Protein AF-A0AAW9CY02-F1 (afdb_monomer)

Sequence (751 aa):
MSQGTQNVLTVHLGARITKVRDYLNSLGEIRVFTANSQNFGHQSSSVNILRNLIRMGAPGPYTFALSASNSADYADLEEKIRLLIPQFRQVGVTFELGAGGRTADVTVVRLDKALAPAQFAISGGFDDLENKTPPYHLLNVTNYVQLQPYAWNRGTNMVRIMPPGGTASEYNLDELNPTTLLARRAFYLADPELTQSDREAIAQTPYANKARVIERLLERREAGEITLFPVYGVTTKGSAYTSLYNAVTGALIAQNTHPTVKKTVMVQITTLTASEWQEFLFLMRDPAGQMVNKIRTTPDFRGWNEENKVGDRVQDLGSPNSVPTVEQLDEDLSYLKDNQLLVVYIGKIPAPLFDALYASATLPPVLEGQNTAELMLNLGKPYFKITSNNSHEADARFSYATLPLSSTGAGTDATNSLDESFNGIYFTRPDNWYRDRPTYPPTQLPAMINAYVQPAGNARATYFAAQRTYFHDELNDKLLRGLDLFVNLIGPAALEEHRLALAHAELDDANAPVHEAGAAARAPARIAHRKPPTRVAGGDANGASELLEAFYEDLTSHTVDGVLDFLLAVTDGILNEFFRQVVIDVVFTITDTVTEINADKTEVTLTGKSKAFGAGNLTLAFSFTDNGGTIAGKMSGAFTDTVWAFPGAQWLSVANPSLALAIDSNAAVPVTGTVGATFTAGIAAKASLTLPSEPGRLLLQAEFLAPRPSITNIFQMLGASTSRRCCHRKSSSSATSRCRTLRCATATRTA

Foldseek 3Di:
DPPDDDDPCVVCVVVLLVLLLVVLQPWAAEEQEDEQDPDCFFVLLSLLLVLVCQLVPRAHDYEYEYEYDDPVSVVVVLVSNCQQPLQDDDAQDWDWDDHNNGIHIYHYHYLPAADDATAYYETAADQCQVPVDDVVRSPNHQKYFYQYAALDDRDFGWIWGDFAPDDTDIDGPCVVFVVLVLNHAHFADDQFDCDPSNLVSCCPDPCNQVLQQLVLVLVCLVVLLEAEAEEDDLPVAAQNLQLVVLSVVLLLLLLVPPVSHFAYEYEYAAQDDQLSVVSNVCLQAPQPDPDDPPAHADPVSVVVSVVSVSNVAEAEAAGNVGADGNVSVVVVSVVHGGSHYYYHYSYHHRPSSVSSSCLSHQFAYEYEDLVVLLSLLQSLAQHAYADDPVCLQVCLPRSLPDPPNVDPGRDPLSNLSSLLNCLSRHPDGRNRADPPDPSHNSNSSVLSRCCRNPVVPRPSSVSSVVSNVQNNDPSSRSSSSSSSCVPLQVNRDDSVSNVVSVVVVVVVVVPDDDDDDDDDDDDDDDDDDDDDDDPDDPDDPQQADPLLVQLLVLQVVQQDPQKHFPLNSCVDDPVNVVLCVQFDNSTFIFGNWDWDADPSNFKIKIWGWTCRRVDAIKTKIKIWGDDPNDIKIKMKIWHPPQWDADVVCNLKIKGTWIKIWTADPPDPQRIWIKTWIWIGRVWIKIWIWIPPDDVPDTDIDIHTDPPRDDPVRVVVVVVVVPPVPPDDDDDDDDDDDDDDDDDDDDDDDDD

Solvent-accessible surface area (backbone atoms only — not comparable to full-atom values): 41592 Å² total; per-residue (Å²): 138,77,89,66,82,75,56,67,80,64,76,51,36,69,63,48,50,45,54,39,51,53,52,51,60,68,40,85,41,44,33,38,34,29,57,59,59,99,61,60,54,31,47,51,34,21,49,49,50,53,39,46,42,34,41,74,61,44,71,44,46,31,38,42,37,37,35,52,95,46,74,67,46,41,52,53,41,50,53,54,46,33,34,64,38,47,68,56,85,55,75,74,46,72,41,76,48,77,23,83,94,32,72,37,54,37,30,36,39,72,55,86,53,64,49,74,85,44,42,38,33,37,26,11,28,60,49,46,76,78,43,88,69,79,69,51,74,31,59,25,40,29,27,38,39,34,39,49,37,59,64,50,83,52,37,64,40,31,39,36,41,42,49,61,100,54,76,62,48,78,41,49,48,48,76,75,40,60,88,71,39,51,56,78,27,39,64,52,52,77,84,63,68,75,46,70,68,54,51,59,29,34,59,78,40,98,50,28,60,57,47,53,36,50,52,50,51,50,52,38,37,73,73,66,69,37,35,34,32,40,36,38,47,38,69,81,63,73,58,38,33,40,30,51,50,32,48,52,49,45,54,54,48,42,39,74,76,32,90,86,40,35,25,28,38,36,39,34,38,44,78,57,54,64,64,49,52,50,50,32,51,37,59,49,67,47,60,84,56,93,52,71,91,72,67,56,59,27,71,52,37,49,49,51,42,59,77,65,36,37,56,83,29,50,46,75,42,53,40,76,91,40,65,55,50,53,67,59,50,54,52,52,58,71,71,55,44,56,81,24,36,38,40,36,32,63,24,75,72,42,41,55,61,50,45,34,47,62,70,62,37,60,43,49,32,38,35,46,54,62,64,60,38,45,52,38,37,28,68,20,52,52,59,31,51,59,59,49,86,92,42,44,73,58,37,15,44,54,67,30,64,36,82,61,80,84,57,94,62,53,38,72,66,20,42,51,52,42,50,27,18,27,26,16,28,53,69,44,35,52,63,68,34,38,86,88,44,89,45,23,36,89,76,28,36,54,62,55,44,44,23,46,72,50,38,82,93,28,69,65,24,51,55,27,43,52,37,14,65,46,36,51,25,70,94,53,10,30,61,58,52,52,44,37,49,41,51,78,66,70,51,77,63,65,55,64,67,37,52,55,42,49,54,48,51,55,53,50,62,74,62,56,76,90,75,82,92,78,91,82,92,81,82,88,77,88,78,81,83,79,79,76,87,76,81,83,76,82,79,66,99,68,75,52,40,70,69,48,51,52,49,49,49,35,50,53,73,49,41,55,98,38,33,28,43,52,57,72,39,39,76,63,62,66,65,31,61,51,49,62,74,62,32,72,72,79,47,44,48,28,35,73,45,47,77,50,68,47,96,62,38,54,42,38,37,41,36,27,34,30,52,29,71,75,64,66,48,28,39,39,41,36,44,32,33,68,56,93,90,40,78,23,41,36,40,42,34,43,42,72,58,53,62,48,75,44,92,95,40,84,67,42,37,41,28,57,43,34,41,36,40,40,39,28,82,82,45,97,64,41,55,35,36,38,43,35,32,32,41,35,55,100,50,46,26,46,30,41,33,56,40,72,51,62,90,98,45,84,63,75,46,70,48,65,42,86,78,62,75,53,74,69,52,52,52,54,58,55,53,66,73,67,60,82,83,77,83,89,86,89,78,86,86,82,90,81,90,78,93,77,90,83,83,87,82,87,80,90,84,90,132

Structure (mmCIF, N/CA/C/O backbone):
data_AF-A0AAW9CY02-F1
#
_entry.id   AF-A0AAW9CY02-F1
#
loop_
_atom_site.group_PDB
_atom_site.id
_atom_site.type_symbol
_atom_site.label_atom_id
_atom_site.label_alt_id
_atom_site.label_comp_id
_atom_site.label_asym_id
_atom_site.label_entity_id
_atom_site.label_seq_id
_atom_site.pdbx_PDB_ins_code
_atom_site.Cartn_x
_atom_site.Cartn_y
_atom_site.Cartn_z
_atom_site.occupancy
_atom_site.B_iso_or_equiv
_atom_site.auth_seq_id
_atom_site.auth_comp_id
_atom_site.auth_asym_id
_atom_site.auth_atom_id
_atom_site.pdbx_PDB_model_num
ATOM 1 N N . MET A 1 1 ? -22.928 -0.424 -20.910 1.00 27.94 1 MET A N 1
ATOM 2 C CA . MET A 1 1 ? -21.689 -1.148 -21.250 1.00 27.94 1 MET A CA 1
ATOM 3 C C . MET A 1 1 ? -21.561 -1.189 -22.767 1.00 27.94 1 MET A C 1
ATOM 5 O O . MET A 1 1 ? -22.120 -2.079 -23.388 1.00 27.94 1 MET A O 1
ATOM 9 N N . SER A 1 2 ? -20.919 -0.192 -23.379 1.00 21.09 2 SER A N 1
ATOM 10 C CA . SER A 1 2 ? -20.375 -0.347 -24.732 1.00 21.09 2 SER A CA 1
ATOM 11 C C . SER A 1 2 ? -18.946 -0.845 -24.557 1.00 21.09 2 SER A C 1
ATOM 13 O O . SER A 1 2 ? -18.168 -0.194 -23.858 1.00 21.09 2 SER A O 1
ATOM 15 N N . GLN A 1 3 ? -18.619 -2.004 -25.124 1.00 25.67 3 GLN A N 1
ATOM 16 C CA . GLN A 1 3 ? -17.241 -2.473 -25.226 1.00 25.67 3 GLN A CA 1
ATOM 17 C C . GLN A 1 3 ? -16.480 -1.476 -26.107 1.00 25.67 3 GLN A C 1
ATOM 19 O O . GLN A 1 3 ? -16.544 -1.532 -27.330 1.00 25.67 3 GLN A O 1
ATOM 24 N N . GLY A 1 4 ? -15.850 -0.486 -25.472 1.00 29.64 4 GLY A N 1
ATOM 25 C CA . GLY A 1 4 ? -14.867 0.362 -26.126 1.00 29.64 4 GLY A CA 1
ATOM 26 C C . GLY A 1 4 ? -13.679 -0.505 -26.514 1.00 29.64 4 GLY A C 1
ATOM 27 O O . GLY A 1 4 ? -13.241 -1.333 -25.716 1.00 29.64 4 GLY A O 1
ATOM 28 N N . THR A 1 5 ? -13.210 -0.335 -27.745 1.00 32.00 5 THR A N 1
ATOM 29 C CA . THR A 1 5 ? -12.026 -0.970 -28.324 1.00 32.00 5 THR A CA 1
ATOM 30 C C . THR A 1 5 ? -10.912 -1.036 -27.278 1.00 32.00 5 THR A C 1
ATOM 32 O O . THR A 1 5 ? -10.453 0.004 -26.802 1.00 32.00 5 THR A O 1
ATOM 35 N N . GLN A 1 6 ? -10.531 -2.242 -26.845 1.00 34.69 6 GLN A N 1
ATOM 36 C CA . GLN A 1 6 ? -9.461 -2.384 -25.861 1.00 34.69 6 GLN A CA 1
ATOM 37 C C . GLN A 1 6 ? -8.157 -1.836 -26.451 1.00 34.69 6 GLN A C 1
ATOM 39 O O . GLN A 1 6 ? -7.834 -2.099 -27.606 1.00 34.69 6 GLN A O 1
ATOM 44 N N . ASN A 1 7 ? -7.419 -1.046 -25.665 1.00 42.25 7 ASN A N 1
ATOM 45 C CA . ASN A 1 7 ? -6.098 -0.543 -26.045 1.00 42.25 7 ASN A CA 1
ATOM 46 C C . ASN A 1 7 ? -5.190 -1.738 -26.411 1.00 42.25 7 ASN A C 1
ATOM 48 O O . ASN A 1 7 ? -5.186 -2.729 -25.682 1.00 42.25 7 ASN A O 1
ATOM 52 N N . VAL A 1 8 ? -4.419 -1.643 -27.501 1.00 38.41 8 VAL A N 1
ATOM 53 C CA . VAL A 1 8 ? -3.488 -2.675 -28.016 1.00 38.41 8 VAL A CA 1
ATOM 54 C C . VAL A 1 8 ? -2.521 -3.195 -26.937 1.00 38.41 8 VAL A C 1
ATOM 56 O O . VAL A 1 8 ? -2.213 -4.387 -26.902 1.00 38.41 8 VAL A O 1
ATOM 59 N N . LEU A 1 9 ? -2.156 -2.354 -25.958 1.00 42.09 9 LEU A N 1
ATOM 60 C CA . LEU A 1 9 ? -1.374 -2.732 -24.765 1.00 42.09 9 LEU A CA 1
ATOM 61 C C . LEU A 1 9 ? -2.072 -3.766 -23.855 1.00 42.09 9 LEU A C 1
ATOM 63 O O . LEU A 1 9 ? -1.449 -4.303 -22.936 1.00 42.09 9 LEU A O 1
ATOM 67 N N . THR A 1 10 ? -3.362 -4.012 -24.077 1.00 46.25 10 THR A N 1
ATOM 68 C CA . THR A 1 10 ? -4.211 -4.972 -23.354 1.00 46.25 10 THR A CA 1
ATOM 69 C C . THR A 1 10 ? -4.404 -6.258 -24.163 1.00 46.25 10 THR A C 1
ATOM 71 O O . THR A 1 10 ? -4.431 -7.332 -23.574 1.00 46.25 10 THR A O 1
ATOM 74 N N . VAL A 1 11 ? -4.449 -6.173 -25.500 1.00 43.41 11 VAL A N 1
ATOM 75 C CA . VAL A 1 11 ? -4.686 -7.319 -26.404 1.00 43.41 11 VAL A CA 1
ATOM 76 C C . VAL A 1 11 ? -3.466 -8.251 -26.495 1.00 43.41 11 VAL A C 1
ATOM 78 O O . VAL A 1 11 ? -3.623 -9.465 -26.421 1.00 43.41 11 VAL A O 1
ATOM 81 N N . HIS A 1 12 ? -2.239 -7.713 -26.546 1.00 56.25 12 HIS A N 1
ATOM 82 C CA . HIS A 1 12 ? -0.993 -8.512 -26.596 1.00 56.25 12 HIS A CA 1
ATOM 83 C C . HIS A 1 12 ? -0.282 -8.646 -25.242 1.00 56.25 12 HIS A C 1
ATOM 85 O O . HIS A 1 12 ? 0.887 -9.036 -25.168 1.00 56.25 12 HIS A O 1
ATOM 91 N N . LEU A 1 13 ? -0.968 -8.307 -24.150 1.00 58.78 13 LEU A N 1
ATOM 92 C CA . LEU A 1 13 ? -0.363 -8.233 -22.824 1.00 58.78 13 LEU A CA 1
ATOM 93 C C . LEU A 1 13 ? 0.246 -9.570 -22.374 1.00 58.78 13 LEU A C 1
ATOM 95 O O . LEU A 1 13 ? 1.312 -9.573 -21.768 1.00 58.78 13 LEU A O 1
ATOM 99 N N . GLY A 1 14 ? -0.364 -10.705 -22.734 1.00 62.69 14 GLY A N 1
ATOM 100 C CA . GLY A 1 14 ? 0.170 -12.035 -22.417 1.00 62.69 14 GLY A CA 1
ATOM 101 C C . GLY A 1 14 ? 1.542 -12.319 -23.048 1.00 62.69 14 GLY A C 1
ATOM 102 O O . GLY A 1 14 ? 2.459 -12.769 -22.360 1.00 62.69 14 GLY 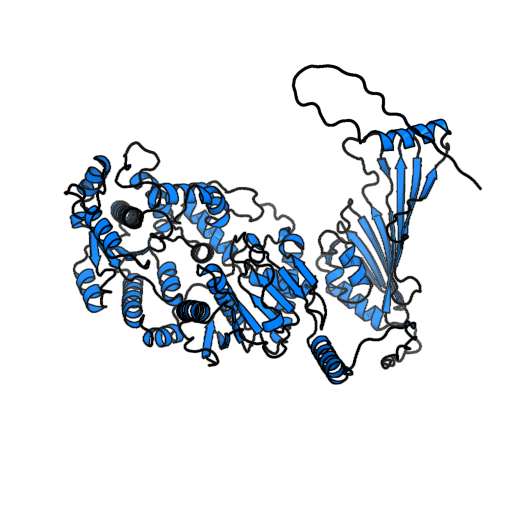A O 1
ATOM 103 N N . ALA A 1 15 ? 1.722 -11.995 -24.333 1.00 67.50 15 ALA A N 1
ATOM 104 C CA . ALA A 1 15 ? 3.001 -12.168 -25.028 1.00 67.50 15 ALA A CA 1
ATOM 105 C C . ALA A 1 15 ? 4.075 -11.206 -24.489 1.00 67.50 15 ALA A C 1
ATOM 107 O O . ALA A 1 15 ? 5.216 -11.598 -24.249 1.00 67.50 15 ALA A O 1
ATOM 108 N N . ARG A 1 16 ? 3.692 -9.955 -24.211 1.00 71.81 16 ARG A N 1
ATOM 109 C CA . ARG A 1 16 ? 4.589 -8.932 -23.649 1.00 71.81 16 ARG A CA 1
ATOM 110 C C . ARG A 1 16 ? 5.049 -9.273 -22.229 1.00 71.81 16 ARG A C 1
ATOM 112 O O . ARG A 1 16 ? 6.225 -9.106 -21.916 1.00 71.81 16 ARG A O 1
ATOM 119 N N . ILE A 1 17 ? 4.161 -9.823 -21.398 1.00 75.81 17 ILE A N 1
ATOM 120 C CA . ILE A 1 17 ? 4.509 -10.351 -20.068 1.00 75.81 17 ILE A CA 1
ATOM 121 C C . ILE A 1 17 ? 5.425 -11.575 -20.183 1.00 75.81 17 ILE A C 1
ATOM 123 O O . ILE A 1 17 ? 6.314 -11.743 -19.352 1.00 75.81 17 ILE A O 1
ATOM 127 N N . THR A 1 18 ? 5.252 -12.413 -21.209 1.00 78.00 18 THR A N 1
ATOM 128 C CA . THR A 1 18 ? 6.153 -13.553 -21.450 1.00 78.00 18 THR A CA 1
ATOM 129 C C . THR A 1 18 ? 7.579 -13.067 -21.706 1.00 78.00 18 THR A C 1
ATOM 131 O O . THR A 1 18 ? 8.481 -13.490 -20.993 1.00 78.00 18 THR A O 1
ATOM 134 N N . LYS A 1 19 ? 7.769 -12.057 -22.569 1.00 81.88 19 LYS A N 1
ATOM 135 C CA . LYS A 1 19 ? 9.085 -11.423 -22.783 1.00 81.88 19 LYS A CA 1
ATOM 136 C C . LYS A 1 19 ? 9.691 -10.842 -21.498 1.00 81.88 19 LYS A C 1
ATOM 138 O O . LYS A 1 19 ? 10.891 -10.967 -21.275 1.00 81.88 19 LYS A O 1
ATOM 143 N N . VAL A 1 20 ? 8.873 -10.242 -20.625 1.00 89.25 20 VAL A N 1
ATOM 144 C CA . VAL A 1 20 ? 9.335 -9.773 -19.302 1.00 89.25 20 VAL A CA 1
ATOM 145 C C . VAL A 1 20 ? 9.837 -10.939 -18.448 1.00 89.25 20 VAL A C 1
ATOM 147 O O . VAL A 1 20 ? 10.897 -10.830 -17.837 1.00 89.25 20 VAL A O 1
ATOM 150 N N . ARG A 1 21 ? 9.107 -12.060 -18.407 1.00 87.06 21 ARG A N 1
ATOM 151 C CA . ARG A 1 21 ? 9.530 -13.257 -17.665 1.00 87.06 21 ARG A CA 1
ATOM 152 C C . ARG A 1 21 ? 10.805 -13.857 -18.245 1.00 87.06 21 ARG A C 1
ATOM 154 O O . ARG A 1 21 ? 11.706 -14.165 -17.477 1.00 87.06 21 ARG A O 1
ATOM 161 N N . ASP A 1 22 ? 10.906 -13.963 -19.566 1.00 87.31 22 ASP A N 1
ATOM 162 C CA . ASP A 1 22 ? 12.097 -14.481 -20.246 1.00 87.31 22 ASP A CA 1
ATOM 163 C C . ASP A 1 22 ? 13.324 -13.619 -19.940 1.00 87.31 22 ASP A C 1
ATOM 165 O O . ASP A 1 22 ? 14.380 -14.146 -19.591 1.00 87.31 22 ASP A O 1
ATOM 169 N N . TYR A 1 23 ? 13.164 -12.290 -19.967 1.00 91.12 23 TYR A N 1
ATOM 170 C CA . TYR A 1 23 ? 14.210 -11.368 -19.541 1.00 91.12 23 TYR A CA 1
ATOM 171 C C . TYR A 1 23 ? 14.623 -11.628 -18.089 1.00 91.12 23 TYR A C 1
ATOM 173 O O . TYR A 1 23 ? 15.801 -11.865 -17.840 1.00 91.12 23 TYR A O 1
ATOM 181 N N . LEU A 1 24 ? 13.679 -11.652 -17.141 1.00 93.69 24 LEU A N 1
ATOM 182 C CA . LEU A 1 24 ? 13.989 -11.896 -15.727 1.00 93.69 24 LEU A CA 1
ATOM 183 C C . LEU A 1 24 ? 14.666 -13.257 -15.498 1.00 93.69 24 LEU A C 1
ATOM 185 O O . LEU A 1 24 ? 15.575 -13.348 -14.678 1.00 93.69 24 LEU A O 1
ATOM 189 N N . ASN A 1 25 ? 14.263 -14.291 -16.240 1.00 90.50 25 ASN A N 1
ATOM 190 C CA . ASN A 1 25 ? 14.847 -15.632 -16.180 1.00 90.50 25 ASN A CA 1
ATOM 191 C C . ASN A 1 25 ? 16.257 -15.701 -16.781 1.00 90.50 25 ASN A C 1
ATOM 193 O O . ASN A 1 25 ? 17.024 -16.593 -16.428 1.00 90.50 25 ASN A O 1
ATOM 197 N N . SER A 1 26 ? 16.604 -14.780 -17.684 1.00 89.50 26 SER A N 1
ATOM 198 C CA . SER A 1 26 ? 17.941 -14.697 -18.286 1.00 89.50 26 SER A CA 1
ATOM 199 C C . SER A 1 26 ? 18.981 -14.020 -17.385 1.00 89.50 26 SER A C 1
ATOM 201 O O . SER A 1 26 ? 20.181 -14.113 -17.648 1.00 89.50 26 SER A O 1
ATOM 203 N N . LEU A 1 27 ? 18.542 -13.331 -16.327 1.00 91.56 27 LEU A N 1
ATOM 204 C CA . LEU A 1 27 ? 19.421 -12.584 -15.433 1.00 91.56 27 LEU A CA 1
ATOM 205 C C . LEU A 1 27 ? 20.184 -13.525 -14.496 1.00 91.56 27 LEU A C 1
ATOM 207 O O . LEU A 1 27 ? 19.593 -14.354 -13.814 1.00 91.56 27 LEU A O 1
ATOM 211 N N . GLY A 1 28 ? 21.500 -13.332 -14.391 1.00 89.69 28 GLY A N 1
ATOM 212 C CA . GLY A 1 28 ? 22.325 -14.058 -13.416 1.00 89.69 28 GLY A CA 1
ATOM 213 C C . GLY A 1 28 ? 22.178 -13.567 -11.968 1.00 89.69 28 GLY A C 1
ATOM 214 O O . GLY A 1 28 ? 22.649 -14.231 -11.053 1.00 89.69 28 GLY A O 1
ATOM 215 N N . GLU A 1 29 ? 21.577 -12.393 -11.762 1.00 94.00 29 GLU A N 1
ATOM 216 C CA . GLU A 1 29 ? 21.289 -11.792 -10.456 1.00 94.00 29 GLU A CA 1
ATOM 217 C C . GLU A 1 29 ? 20.220 -10.704 -10.636 1.00 94.00 29 GLU A C 1
ATOM 219 O O . GLU A 1 29 ? 20.252 -9.956 -11.619 1.00 94.00 29 GLU A O 1
ATOM 224 N N . ILE A 1 30 ? 19.314 -10.567 -9.665 1.00 97.12 30 ILE A N 1
ATOM 225 C CA . ILE A 1 30 ? 18.384 -9.435 -9.584 1.00 97.12 30 ILE A CA 1
ATOM 226 C C . ILE A 1 30 ? 18.690 -8.616 -8.331 1.00 97.12 30 ILE A C 1
ATOM 228 O O . ILE A 1 30 ? 18.583 -9.105 -7.204 1.00 97.12 30 ILE A O 1
ATOM 232 N N . ARG A 1 31 ? 19.033 -7.337 -8.514 1.00 97.56 31 ARG A N 1
ATOM 233 C CA . ARG A 1 31 ? 19.272 -6.417 -7.396 1.00 97.56 31 ARG A CA 1
ATOM 234 C C . ARG A 1 31 ? 18.017 -5.622 -7.073 1.00 97.56 31 ARG A C 1
ATOM 236 O O . ARG A 1 31 ? 17.448 -4.975 -7.945 1.00 97.56 31 ARG A O 1
ATOM 243 N N . VAL A 1 32 ? 17.614 -5.620 -5.810 1.00 97.88 32 VAL A N 1
ATOM 244 C CA . VAL A 1 32 ? 16.554 -4.749 -5.296 1.00 97.88 32 VAL A CA 1
ATOM 245 C C . VAL A 1 32 ? 17.192 -3.706 -4.391 1.00 97.88 32 VAL A C 1
ATOM 247 O O . VAL A 1 32 ? 17.958 -4.048 -3.498 1.00 97.88 32 VAL A O 1
ATOM 250 N N . PHE A 1 33 ? 16.913 -2.432 -4.628 1.00 94.94 33 PHE A N 1
ATOM 251 C CA . PHE A 1 33 ? 17.565 -1.314 -3.952 1.00 94.94 33 PHE A CA 1
ATOM 252 C C . PHE A 1 33 ? 16.583 -0.507 -3.105 1.00 94.94 33 PHE A C 1
ATOM 254 O O . PHE A 1 33 ? 15.485 -0.195 -3.564 1.00 94.94 33 PHE A O 1
ATOM 261 N N . THR A 1 34 ? 17.031 -0.068 -1.926 1.00 95.12 34 THR A N 1
ATOM 262 C CA . THR A 1 34 ? 16.363 0.993 -1.163 1.00 95.12 34 THR A CA 1
ATOM 263 C C . THR A 1 34 ? 17.370 1.915 -0.474 1.00 95.12 34 THR A C 1
ATOM 265 O O . THR A 1 34 ? 18.391 1.477 0.061 1.00 95.12 34 THR A O 1
ATOM 268 N N . ALA A 1 35 ? 17.050 3.208 -0.440 1.00 91.81 35 ALA A N 1
ATOM 269 C CA . ALA A 1 35 ? 17.766 4.199 0.362 1.00 91.81 35 ALA A CA 1
ATOM 270 C C . ALA A 1 35 ? 17.165 4.307 1.773 1.00 91.81 35 ALA A C 1
ATOM 272 O O . ALA A 1 35 ? 16.042 3.847 1.998 1.00 91.81 35 ALA A O 1
ATOM 273 N N . ASN A 1 36 ? 17.881 4.924 2.719 1.00 89.62 36 ASN A N 1
ATOM 274 C CA . ASN A 1 36 ? 17.288 5.333 3.988 1.00 89.62 36 ASN A CA 1
ATOM 275 C C . ASN A 1 36 ? 16.390 6.558 3.768 1.00 89.62 36 ASN A C 1
ATOM 277 O O . ASN A 1 36 ? 16.822 7.564 3.210 1.00 89.62 36 ASN A O 1
ATOM 281 N N . SER A 1 37 ? 15.150 6.475 4.236 1.00 85.50 37 SER A N 1
ATOM 282 C CA . SER A 1 37 ? 14.184 7.574 4.238 1.00 85.50 37 SER A CA 1
ATOM 283 C C . SER A 1 37 ? 13.517 7.665 5.603 1.00 85.50 37 SER A C 1
ATOM 285 O O . SER A 1 37 ? 13.484 6.688 6.351 1.00 85.50 37 SER A O 1
ATOM 287 N N . GLN A 1 38 ? 12.950 8.828 5.932 1.00 79.38 38 GLN A N 1
ATOM 288 C CA . GLN A 1 38 ? 12.320 9.061 7.237 1.00 79.38 38 GLN A CA 1
ATOM 289 C C . GLN A 1 38 ? 11.245 8.007 7.565 1.00 79.38 38 GLN A C 1
ATOM 291 O O . GLN A 1 38 ? 11.252 7.428 8.649 1.00 79.38 38 GLN A O 1
ATOM 296 N N . ASN A 1 39 ? 10.359 7.733 6.607 1.00 82.31 39 ASN A N 1
ATOM 297 C CA . ASN A 1 39 ? 9.264 6.769 6.730 1.00 82.31 39 ASN A CA 1
ATOM 298 C C . ASN A 1 39 ? 9.556 5.490 5.937 1.00 82.31 39 ASN A C 1
ATOM 300 O O . ASN A 1 39 ? 10.485 5.466 5.139 1.00 82.31 39 ASN A O 1
ATOM 304 N N . PHE A 1 40 ? 8.707 4.470 6.103 1.00 87.19 40 PHE A N 1
ATOM 305 C CA . PHE A 1 40 ? 8.842 3.144 5.482 1.00 87.19 40 PHE A CA 1
ATOM 306 C C . PHE A 1 40 ? 8.465 3.076 3.989 1.00 87.19 40 PHE A C 1
ATOM 308 O O . PHE A 1 40 ? 8.514 1.994 3.412 1.00 87.19 40 PHE A O 1
ATOM 315 N N . GLY A 1 41 ? 8.027 4.170 3.356 1.00 87.00 41 GLY A N 1
ATOM 316 C CA . GLY A 1 41 ? 7.405 4.137 2.022 1.00 87.00 41 GLY A CA 1
ATOM 317 C C . GLY A 1 41 ? 8.280 3.495 0.939 1.00 87.00 41 GLY A C 1
ATOM 318 O O . GLY A 1 41 ? 7.840 2.553 0.280 1.00 87.00 41 GLY A O 1
ATOM 319 N N . HIS A 1 42 ? 9.530 3.947 0.799 1.00 91.19 42 HIS A N 1
ATOM 320 C CA . HIS A 1 42 ? 10.471 3.393 -0.187 1.00 91.19 42 HIS A CA 1
ATOM 321 C C . HIS A 1 42 ? 10.901 1.967 0.168 1.00 91.19 42 HIS A C 1
ATOM 323 O O . HIS A 1 42 ? 10.974 1.106 -0.710 1.00 91.19 42 HIS A O 1
ATOM 329 N N . GLN A 1 43 ? 11.141 1.691 1.456 1.00 94.25 43 GLN A N 1
ATOM 330 C CA . GLN A 1 43 ? 11.600 0.374 1.908 1.00 94.25 43 GLN A CA 1
ATOM 331 C C . GLN A 1 43 ? 10.505 -0.677 1.709 1.00 94.25 43 GLN A C 1
ATOM 333 O O . GLN A 1 43 ? 10.764 -1.722 1.124 1.00 94.25 43 GLN A O 1
ATOM 338 N N . SER A 1 44 ? 9.275 -0.392 2.144 1.00 93.38 44 SER A N 1
ATOM 339 C CA . SER A 1 44 ? 8.126 -1.297 1.994 1.00 93.38 44 SER A CA 1
ATOM 340 C C . SER A 1 44 ? 7.803 -1.573 0.529 1.00 93.38 44 SER A C 1
ATOM 342 O O . SER A 1 44 ? 7.683 -2.735 0.155 1.00 93.38 44 SER A O 1
ATOM 344 N N . SER A 1 45 ? 7.791 -0.544 -0.321 1.00 94.12 45 SER A N 1
ATOM 345 C CA . SER A 1 45 ? 7.599 -0.710 -1.767 1.00 94.12 45 SER A CA 1
ATOM 346 C C . SER A 1 45 ? 8.700 -1.572 -2.399 1.00 94.12 45 SER A C 1
ATOM 348 O O . SER A 1 45 ? 8.414 -2.451 -3.207 1.00 94.12 45 SER A O 1
ATOM 350 N N . SER A 1 46 ? 9.962 -1.393 -1.992 1.00 96.38 46 SER A N 1
ATOM 351 C CA . SER A 1 46 ? 11.081 -2.212 -2.488 1.00 96.38 46 SER A CA 1
ATOM 352 C C . SER A 1 46 ? 10.976 -3.671 -2.027 1.00 96.38 46 SER A C 1
ATOM 354 O O . SER A 1 46 ? 11.228 -4.589 -2.805 1.00 96.38 46 SER A O 1
ATOM 356 N N . VAL A 1 47 ? 10.539 -3.910 -0.786 1.00 95.81 47 VAL A N 1
ATOM 357 C CA . VAL A 1 47 ? 10.253 -5.264 -0.281 1.00 95.81 47 VAL A CA 1
ATOM 358 C C . VAL A 1 47 ? 9.060 -5.894 -1.011 1.00 95.81 47 VAL A C 1
ATOM 360 O O . VAL A 1 47 ? 9.107 -7.082 -1.328 1.00 95.81 47 VAL A O 1
ATOM 363 N N . ASN A 1 48 ? 8.025 -5.119 -1.345 1.00 94.31 48 ASN A N 1
ATOM 364 C CA . ASN A 1 48 ? 6.887 -5.591 -2.137 1.00 94.31 48 ASN A CA 1
ATOM 365 C C . ASN A 1 48 ? 7.312 -5.985 -3.558 1.00 94.31 48 ASN A C 1
ATOM 367 O O . ASN A 1 48 ? 6.885 -7.028 -4.051 1.00 94.31 48 ASN A O 1
ATOM 371 N N . ILE A 1 49 ? 8.212 -5.221 -4.192 1.00 96.50 49 ILE A N 1
ATOM 372 C CA . ILE A 1 49 ? 8.822 -5.603 -5.475 1.00 96.50 49 ILE A CA 1
ATOM 373 C C . ILE A 1 49 ? 9.575 -6.929 -5.341 1.00 96.50 49 ILE A C 1
ATOM 375 O O . ILE A 1 49 ? 9.334 -7.831 -6.140 1.00 96.50 49 ILE A O 1
ATOM 379 N N . LEU A 1 50 ? 10.434 -7.080 -4.323 1.00 97.00 50 LEU A N 1
ATOM 380 C CA . LEU A 1 50 ? 11.158 -8.334 -4.077 1.00 97.00 50 LEU A CA 1
ATOM 381 C C . LEU A 1 50 ? 10.190 -9.520 -3.946 1.00 97.00 50 LEU A C 1
ATOM 383 O O . LEU A 1 50 ? 10.333 -10.514 -4.655 1.00 97.00 50 LEU A O 1
ATOM 387 N N . ARG A 1 51 ? 9.174 -9.402 -3.082 1.00 93.81 51 ARG A N 1
ATOM 388 C CA . ARG A 1 51 ? 8.169 -10.457 -2.884 1.00 93.81 51 ARG A CA 1
ATOM 389 C C . ARG A 1 51 ? 7.406 -10.767 -4.168 1.00 93.81 51 ARG A C 1
ATOM 391 O O . ARG A 1 51 ? 7.168 -11.935 -4.449 1.00 93.81 51 ARG A O 1
ATOM 398 N N . ASN A 1 52 ? 7.060 -9.762 -4.970 1.00 93.69 52 ASN A N 1
ATOM 399 C CA . ASN A 1 52 ? 6.383 -9.986 -6.245 1.00 93.69 52 ASN A CA 1
ATOM 400 C C . ASN A 1 52 ? 7.271 -10.680 -7.279 1.00 93.69 52 ASN A C 1
ATOM 402 O O . ASN A 1 52 ? 6.775 -11.544 -7.994 1.00 93.69 52 ASN A O 1
ATOM 406 N N . LEU A 1 53 ? 8.565 -10.364 -7.352 1.00 95.06 53 LEU A N 1
ATOM 407 C CA . LEU A 1 53 ? 9.498 -11.064 -8.241 1.00 95.06 53 LEU A CA 1
ATOM 408 C C . LEU A 1 53 ? 9.601 -12.554 -7.875 1.00 95.06 53 LEU A C 1
ATOM 410 O O . LEU A 1 53 ? 9.446 -13.410 -8.749 1.00 95.06 53 LEU A O 1
ATOM 414 N N . ILE A 1 54 ? 9.738 -12.861 -6.580 1.00 93.25 54 ILE A N 1
ATOM 415 C CA . ILE A 1 54 ? 9.735 -14.240 -6.058 1.00 93.25 54 ILE A CA 1
ATOM 416 C C . ILE A 1 54 ? 8.400 -14.926 -6.371 1.00 93.25 54 ILE A C 1
ATOM 418 O O . ILE A 1 54 ? 8.372 -16.010 -6.955 1.00 93.25 54 ILE A O 1
ATOM 422 N N . ARG A 1 55 ? 7.279 -14.259 -6.062 1.00 90.31 55 ARG A N 1
ATOM 423 C CA . ARG A 1 55 ? 5.919 -14.739 -6.344 1.00 90.31 55 ARG A CA 1
ATOM 424 C C . ARG A 1 55 ? 5.726 -15.051 -7.821 1.00 90.31 55 ARG A C 1
ATOM 426 O O . ARG A 1 55 ? 5.077 -16.039 -8.127 1.00 90.31 55 ARG A O 1
ATOM 433 N N . MET A 1 56 ? 6.269 -14.251 -8.737 1.00 88.31 56 MET A N 1
ATOM 434 C CA . MET A 1 56 ? 6.164 -14.471 -10.185 1.00 88.31 56 MET A CA 1
ATOM 435 C C . MET A 1 56 ? 7.082 -15.587 -10.704 1.00 88.31 56 MET A C 1
ATOM 437 O O . MET A 1 56 ? 6.944 -15.988 -11.859 1.00 88.31 56 MET A O 1
ATOM 441 N N . GLY A 1 57 ? 7.970 -16.122 -9.862 1.00 88.88 57 GLY A N 1
ATOM 442 C CA . GLY A 1 57 ? 8.886 -17.204 -10.214 1.00 88.88 57 GLY A CA 1
ATOM 443 C C . GLY A 1 57 ? 10.168 -16.751 -10.899 1.00 88.88 57 GLY A C 1
ATOM 444 O O . GLY A 1 57 ? 10.800 -17.574 -11.553 1.00 88.88 57 GLY A O 1
ATOM 445 N N . ALA A 1 58 ? 10.562 -15.482 -10.756 1.00 90.81 58 ALA A N 1
ATOM 446 C CA . ALA A 1 58 ? 11.881 -15.056 -11.207 1.00 90.81 58 ALA A CA 1
ATOM 447 C C . ALA A 1 58 ? 12.962 -15.748 -10.336 1.00 90.81 58 ALA A C 1
ATOM 449 O O . ALA A 1 58 ? 12.886 -15.670 -9.104 1.00 90.81 58 ALA A O 1
ATOM 450 N N . PRO A 1 59 ? 13.941 -16.447 -10.942 1.00 79.62 59 PRO A N 1
ATOM 451 C CA . PRO A 1 59 ? 14.743 -17.475 -10.269 1.00 79.62 59 PRO A CA 1
ATOM 452 C C . PRO A 1 59 ? 15.767 -16.945 -9.252 1.00 79.62 59 PRO A C 1
ATOM 454 O O . PRO A 1 59 ? 16.254 -17.717 -8.431 1.00 79.62 59 PRO A O 1
ATOM 457 N N . GLY A 1 60 ? 16.083 -15.646 -9.265 1.00 81.88 60 GLY A N 1
ATOM 458 C CA . GLY A 1 60 ? 17.186 -15.103 -8.466 1.00 81.88 60 GLY A CA 1
ATOM 459 C C . GLY A 1 60 ? 18.558 -15.599 -8.963 1.00 81.88 60 GLY A C 1
ATOM 460 O O . GLY A 1 60 ? 18.656 -16.057 -10.102 1.00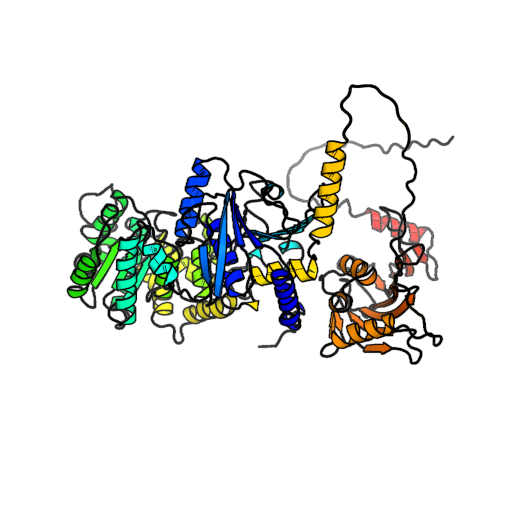 81.88 60 GLY A O 1
ATOM 461 N N . PRO A 1 61 ? 19.626 -15.503 -8.148 1.00 91.38 61 PRO A N 1
ATOM 462 C CA . PRO A 1 61 ? 19.655 -15.027 -6.762 1.00 91.38 61 PRO A CA 1
ATOM 463 C C . PRO A 1 61 ? 19.316 -13.536 -6.625 1.00 91.38 61 PRO A C 1
ATOM 465 O O . PRO A 1 61 ? 19.469 -12.755 -7.571 1.00 91.38 61 PRO A O 1
ATOM 468 N N . TYR A 1 62 ? 18.868 -13.139 -5.430 1.00 97.81 62 TYR A N 1
ATOM 469 C CA . TYR A 1 62 ? 18.522 -11.752 -5.123 1.00 97.81 62 TYR A CA 1
ATOM 470 C C . TYR A 1 62 ? 19.544 -11.091 -4.200 1.00 97.81 62 TYR A C 1
ATOM 472 O O . TYR A 1 62 ? 19.859 -11.601 -3.122 1.00 97.81 62 TYR A O 1
ATOM 480 N N . THR A 1 63 ? 19.966 -9.884 -4.569 1.00 98.19 63 THR A N 1
ATOM 481 C CA . THR A 1 63 ? 20.707 -8.988 -3.674 1.00 98.19 63 THR A CA 1
ATOM 482 C C . THR A 1 63 ? 19.821 -7.817 -3.282 1.00 98.19 63 THR A C 1
ATOM 484 O O . THR A 1 63 ? 19.381 -7.052 -4.138 1.00 98.19 63 THR A O 1
ATOM 487 N N . PHE A 1 64 ? 19.575 -7.641 -1.986 1.00 98.19 64 PHE A N 1
ATOM 488 C CA . PHE A 1 64 ? 18.834 -6.499 -1.458 1.00 98.19 64 PHE A CA 1
ATOM 489 C C . PHE A 1 64 ? 19.815 -5.441 -0.935 1.00 98.19 64 PHE A C 1
ATOM 491 O O . PHE A 1 64 ? 20.403 -5.578 0.139 1.00 98.19 64 PHE A O 1
ATOM 498 N N . ALA A 1 65 ? 20.039 -4.402 -1.731 1.00 97.56 65 ALA A N 1
ATOM 499 C CA . ALA A 1 65 ? 21.063 -3.394 -1.522 1.00 97.56 65 ALA A CA 1
ATOM 500 C C . ALA A 1 65 ? 20.533 -2.187 -0.731 1.00 97.56 65 ALA A C 1
ATOM 502 O O . ALA A 1 65 ? 19.571 -1.525 -1.131 1.00 97.56 65 ALA A O 1
ATOM 503 N N . LEU A 1 66 ? 21.201 -1.882 0.381 1.00 96.62 66 LEU A N 1
ATOM 504 C CA . LEU A 1 66 ? 20.885 -0.778 1.282 1.00 96.62 66 LEU A CA 1
ATOM 505 C C . LEU A 1 66 ? 21.812 0.404 1.011 1.00 96.62 66 LEU A C 1
ATOM 507 O O . LEU A 1 66 ? 23.026 0.221 0.974 1.00 96.62 66 LEU A O 1
ATOM 511 N N . SER A 1 67 ? 21.273 1.616 0.895 1.00 9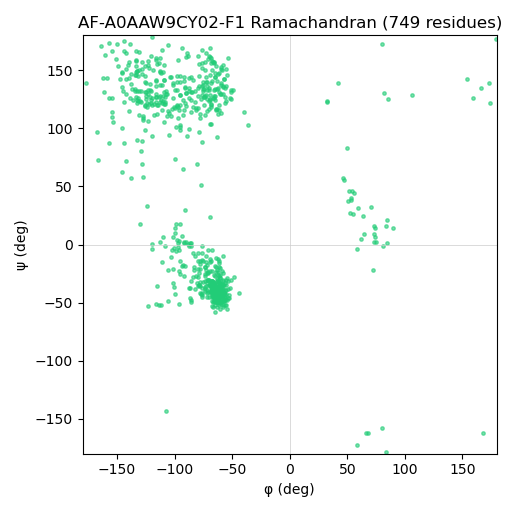3.44 67 SER A N 1
ATOM 512 C CA . SER A 1 67 ? 22.078 2.843 0.838 1.00 93.44 67 SER A CA 1
ATOM 513 C C . SER A 1 67 ? 21.697 3.819 1.936 1.00 93.44 67 SER A C 1
ATOM 515 O O . SER A 1 67 ? 20.523 4.107 2.158 1.00 93.44 67 SER A O 1
ATOM 517 N N . ALA A 1 68 ? 22.710 4.346 2.610 1.00 91.69 68 ALA A N 1
ATOM 518 C CA . ALA A 1 68 ? 22.561 5.334 3.660 1.00 91.69 68 ALA A CA 1
ATOM 519 C C . ALA A 1 68 ? 23.809 6.228 3.729 1.00 91.69 68 ALA A C 1
ATOM 521 O O . ALA A 1 68 ? 24.882 5.846 3.259 1.00 91.69 68 ALA A O 1
ATOM 522 N N . SER A 1 69 ? 23.671 7.415 4.323 1.00 88.88 69 SER A N 1
ATOM 523 C CA . SER A 1 69 ? 24.728 8.436 4.326 1.00 88.88 69 SER A CA 1
ATOM 524 C C . SER A 1 69 ? 25.839 8.172 5.345 1.00 88.88 69 SER A C 1
ATOM 526 O O . SER A 1 69 ? 26.950 8.676 5.195 1.00 88.88 69 SER A O 1
ATOM 528 N N . ASN A 1 70 ? 25.551 7.425 6.413 1.00 90.44 70 ASN A N 1
ATOM 529 C CA . ASN A 1 70 ? 26.495 7.127 7.490 1.00 90.44 70 ASN A CA 1
ATOM 530 C C . ASN A 1 70 ? 26.095 5.843 8.245 1.00 90.44 70 ASN A C 1
ATOM 532 O O . ASN A 1 70 ? 25.030 5.271 8.019 1.00 90.44 70 ASN A O 1
ATOM 536 N N . SER A 1 71 ? 26.948 5.392 9.169 1.00 91.81 71 SER A N 1
ATOM 537 C CA . SER A 1 71 ? 26.739 4.154 9.934 1.00 91.81 71 SER A CA 1
ATOM 538 C C . SER A 1 71 ? 25.475 4.146 10.803 1.00 91.81 71 SER A C 1
ATOM 540 O O . SER A 1 71 ? 24.896 3.078 10.996 1.00 91.81 71 SER A O 1
ATOM 542 N N . ALA A 1 72 ? 25.047 5.298 11.332 1.00 93.81 72 ALA A N 1
ATOM 543 C CA . ALA A 1 72 ? 23.823 5.388 12.130 1.00 93.81 72 ALA A CA 1
ATOM 544 C C . ALA A 1 72 ? 22.580 5.235 11.241 1.00 93.81 72 ALA A C 1
ATOM 546 O O . ALA A 1 72 ? 21.680 4.468 11.573 1.00 93.81 72 ALA A O 1
ATOM 547 N N . ASP A 1 73 ? 22.586 5.870 10.068 1.00 93.44 73 ASP A N 1
ATOM 548 C CA . ASP A 1 73 ? 21.522 5.728 9.072 1.00 93.44 73 ASP A CA 1
ATOM 549 C C . ASP A 1 73 ? 21.448 4.295 8.518 1.00 93.44 73 ASP A C 1
ATOM 551 O O . ASP A 1 73 ? 20.359 3.784 8.265 1.00 93.44 73 ASP A O 1
ATOM 555 N N . TYR A 1 74 ? 22.591 3.611 8.368 1.00 95.00 74 TYR A N 1
ATOM 556 C CA . TYR A 1 74 ? 22.614 2.183 8.031 1.00 95.00 74 TYR A CA 1
ATOM 557 C C . TYR A 1 74 ? 21.971 1.322 9.119 1.00 95.00 74 TYR A C 1
ATOM 559 O O . TYR A 1 74 ? 21.216 0.407 8.799 1.00 95.00 74 TYR A O 1
ATOM 567 N N . ALA A 1 75 ? 22.252 1.601 10.394 1.00 94.75 75 ALA A N 1
ATOM 568 C CA . ALA A 1 75 ? 21.663 0.856 11.503 1.00 94.75 75 ALA A CA 1
ATOM 569 C C . ALA A 1 75 ? 20.135 1.036 11.569 1.00 94.75 75 ALA A C 1
ATOM 571 O O . ALA A 1 75 ? 19.417 0.050 11.745 1.00 94.75 75 ALA A O 1
ATOM 572 N N . ASP A 1 76 ? 19.645 2.264 11.366 1.00 94.50 76 ASP A N 1
ATOM 573 C CA . ASP A 1 76 ? 18.211 2.574 11.267 1.00 94.50 76 ASP A CA 1
ATOM 574 C C . ASP A 1 76 ? 17.556 1.853 10.079 1.00 94.50 76 ASP A C 1
ATOM 576 O O . ASP A 1 76 ? 16.546 1.162 10.241 1.00 94.50 76 ASP A O 1
ATOM 580 N N . LEU A 1 77 ? 18.163 1.933 8.890 1.00 95.31 77 LEU A N 1
ATOM 581 C CA . LEU A 1 77 ? 17.654 1.252 7.701 1.00 95.31 77 LEU A CA 1
ATOM 582 C C . LEU A 1 77 ? 17.613 -0.268 7.893 1.00 95.31 77 LEU A C 1
ATOM 584 O O . LEU A 1 77 ? 16.609 -0.899 7.575 1.00 95.31 77 LEU A O 1
ATOM 588 N N . GLU A 1 78 ? 18.654 -0.871 8.462 1.00 95.81 78 GLU A N 1
ATOM 589 C CA . GLU A 1 78 ? 18.649 -2.300 8.773 1.00 95.81 78 GLU A CA 1
ATOM 590 C C . GLU A 1 78 ? 17.543 -2.684 9.752 1.00 95.81 78 GLU A C 1
ATOM 592 O O . GLU A 1 78 ? 16.892 -3.705 9.545 1.00 95.81 78 GLU A O 1
ATOM 597 N N . GLU A 1 79 ? 17.290 -1.888 10.797 1.00 94.06 79 GLU A N 1
ATOM 598 C CA . GLU A 1 79 ? 16.170 -2.141 11.707 1.00 94.06 79 GLU A CA 1
ATOM 599 C C . GLU A 1 79 ? 14.833 -2.115 10.955 1.00 94.06 79 GLU A C 1
ATOM 601 O O . GLU A 1 79 ? 14.014 -3.024 11.122 1.00 94.06 79 GLU A O 1
ATOM 606 N N . LYS A 1 80 ? 14.632 -1.125 10.074 1.00 94.50 80 LYS A N 1
ATOM 607 C CA . LYS A 1 80 ? 13.444 -1.039 9.213 1.00 94.50 80 LYS A CA 1
ATOM 608 C C . LYS A 1 80 ? 13.306 -2.273 8.321 1.00 94.50 80 LYS A C 1
ATOM 610 O O . LYS A 1 80 ? 12.209 -2.819 8.221 1.00 94.50 80 LYS A O 1
ATOM 615 N N . ILE A 1 81 ? 14.394 -2.761 7.724 1.00 96.75 81 ILE A N 1
ATOM 616 C CA . ILE A 1 81 ? 14.351 -3.974 6.897 1.00 96.75 81 ILE A CA 1
ATOM 617 C C . ILE A 1 81 ? 14.065 -5.221 7.736 1.00 96.75 81 ILE A C 1
ATOM 619 O O . ILE A 1 81 ? 13.252 -6.029 7.305 1.00 96.75 81 ILE A O 1
ATOM 623 N N . ARG A 1 82 ? 14.610 -5.363 8.954 1.00 95.06 82 ARG A N 1
ATOM 624 C CA . ARG A 1 82 ? 14.275 -6.499 9.846 1.00 95.06 82 ARG A CA 1
ATOM 625 C C . ARG A 1 82 ? 12.793 -6.533 10.234 1.00 95.06 82 ARG A C 1
ATOM 627 O O . ARG A 1 82 ? 12.255 -7.595 10.526 1.00 95.06 82 ARG A O 1
ATOM 634 N N . LEU A 1 83 ? 12.122 -5.382 10.248 1.00 94.44 83 LEU A N 1
ATOM 635 C CA . LEU A 1 83 ? 10.676 -5.300 10.469 1.00 94.44 83 LEU A CA 1
ATOM 636 C C . LEU A 1 83 ? 9.857 -5.699 9.246 1.00 94.44 83 LEU A C 1
ATOM 638 O O . LEU A 1 83 ? 8.796 -6.301 9.398 1.00 94.44 83 LEU A O 1
ATOM 642 N N . LEU A 1 84 ? 10.327 -5.346 8.050 1.00 95.44 84 LEU A N 1
ATOM 643 C CA . LEU A 1 84 ? 9.651 -5.674 6.795 1.00 95.44 84 LEU A CA 1
ATOM 644 C C . LEU A 1 84 ? 9.901 -7.128 6.364 1.00 95.44 84 LEU A C 1
ATOM 646 O O . LEU A 1 84 ? 9.002 -7.762 5.812 1.00 95.44 84 LEU A O 1
ATOM 650 N N . ILE A 1 85 ? 11.099 -7.650 6.638 1.00 96.00 85 ILE A N 1
ATOM 651 C CA . ILE A 1 85 ? 11.566 -9.006 6.332 1.00 96.00 85 ILE A CA 1
ATOM 652 C C . ILE A 1 85 ? 12.122 -9.625 7.626 1.00 96.00 85 ILE A C 1
ATOM 654 O O . ILE A 1 85 ? 13.317 -9.499 7.908 1.00 96.00 85 ILE A O 1
ATOM 658 N N . PRO A 1 86 ? 11.285 -10.297 8.434 1.00 95.56 86 PRO A N 1
ATOM 659 C CA . PRO A 1 86 ? 11.719 -10.886 9.697 1.00 95.56 86 PRO A CA 1
ATOM 660 C C . PRO A 1 86 ? 12.809 -11.947 9.564 1.00 95.56 86 PRO A C 1
ATOM 662 O O . PRO A 1 86 ? 13.479 -12.215 10.549 1.00 95.56 86 PRO A O 1
ATOM 665 N N . GLN A 1 87 ? 13.006 -12.554 8.396 1.00 95.25 87 GLN A N 1
ATOM 666 C CA . GLN A 1 87 ? 14.063 -13.531 8.119 1.00 95.25 87 GLN A CA 1
ATOM 667 C C . GLN A 1 87 ? 15.450 -12.871 8.037 1.00 95.25 87 GLN A C 1
ATOM 669 O O . GLN A 1 87 ? 16.464 -13.511 8.316 1.00 95.25 87 GLN A O 1
ATOM 674 N N . PHE A 1 88 ? 15.513 -11.572 7.720 1.00 96.06 88 PHE A N 1
ATOM 675 C CA . PHE A 1 88 ? 16.769 -10.835 7.683 1.00 96.06 88 PHE A CA 1
ATOM 676 C C . PHE A 1 88 ? 17.335 -10.660 9.100 1.00 96.06 88 PHE A C 1
ATOM 678 O O . PHE A 1 88 ? 16.688 -10.128 10.007 1.00 96.06 88 PHE A O 1
ATOM 685 N N . ARG A 1 89 ? 18.582 -11.098 9.295 1.00 91.44 89 ARG A N 1
ATOM 686 C CA . ARG A 1 89 ? 19.308 -10.983 10.571 1.00 91.44 89 ARG A CA 1
ATOM 687 C C . ARG A 1 89 ? 20.490 -10.041 10.463 1.00 91.44 89 ARG A C 1
ATOM 689 O O . ARG A 1 89 ? 20.622 -9.111 11.263 1.00 91.44 89 ARG A O 1
ATOM 696 N N . GLN A 1 90 ? 21.326 -10.290 9.463 1.00 93.56 90 GLN A N 1
ATOM 697 C CA . GLN A 1 90 ? 22.631 -9.673 9.328 1.00 93.56 90 GLN A CA 1
ATOM 698 C C . GLN A 1 90 ? 22.998 -9.490 7.856 1.00 93.56 90 GLN A C 1
ATOM 700 O O . GLN A 1 90 ? 22.708 -10.337 7.015 1.00 93.56 90 GLN A O 1
ATOM 705 N N . VAL A 1 91 ? 23.653 -8.368 7.563 1.00 96.50 91 VAL A N 1
ATOM 706 C CA . VAL A 1 91 ? 24.218 -8.053 6.247 1.00 96.50 91 VAL A CA 1
ATOM 707 C C . VAL A 1 91 ? 25.251 -9.108 5.836 1.00 96.50 91 VAL A C 1
ATOM 709 O O . VAL A 1 91 ? 26.066 -9.536 6.652 1.00 96.50 91 VAL A O 1
ATOM 712 N N . GLY A 1 92 ? 25.235 -9.497 4.561 1.00 95.44 92 GLY A N 1
ATOM 713 C CA . GLY A 1 92 ? 26.162 -10.464 3.968 1.00 95.44 92 GLY A CA 1
ATOM 714 C C . GLY A 1 92 ? 25.811 -11.930 4.227 1.00 95.44 92 GLY A C 1
ATOM 715 O O . GLY A 1 92 ? 26.518 -12.804 3.737 1.00 95.44 92 GLY A O 1
ATOM 716 N N . VAL A 1 93 ? 24.735 -12.207 4.970 1.00 96.00 93 VAL A N 1
ATOM 717 C CA . VAL A 1 93 ? 24.225 -13.565 5.189 1.00 96.00 93 VAL A CA 1
ATOM 718 C C . VAL A 1 93 ? 23.015 -13.796 4.291 1.00 96.00 93 VAL A C 1
ATOM 720 O O . VAL A 1 93 ? 22.062 -13.014 4.315 1.00 96.00 93 VAL A O 1
ATOM 723 N N . THR A 1 94 ? 23.065 -14.866 3.501 1.00 96.50 94 THR A N 1
ATOM 724 C CA . THR A 1 94 ? 21.948 -15.313 2.664 1.00 96.50 94 THR A CA 1
ATOM 725 C C . THR A 1 94 ? 20.876 -15.981 3.521 1.00 96.50 94 THR A C 1
ATOM 727 O O . THR A 1 94 ? 21.191 -16.731 4.446 1.00 96.50 94 THR A O 1
ATOM 730 N N . PHE A 1 95 ? 19.611 -15.714 3.216 1.00 94.38 95 PHE A N 1
ATOM 731 C CA . PHE A 1 95 ? 18.460 -16.369 3.830 1.00 94.38 95 PHE A CA 1
ATOM 732 C C . PHE A 1 95 ? 17.388 -16.655 2.777 1.00 94.38 95 PHE A C 1
ATOM 734 O O . PHE A 1 95 ? 17.321 -15.980 1.749 1.00 94.38 95 PHE A O 1
ATOM 741 N N . GLU A 1 96 ? 16.534 -17.634 3.057 1.00 92.69 96 GLU A N 1
ATOM 742 C CA . GLU A 1 96 ? 15.394 -17.955 2.204 1.00 92.69 96 GLU A CA 1
ATOM 743 C C . GLU A 1 96 ? 14.215 -17.018 2.511 1.00 92.69 96 GLU A C 1
ATOM 745 O O . GLU A 1 96 ? 13.850 -16.812 3.673 1.00 92.69 96 GLU A O 1
ATOM 750 N N . LEU A 1 97 ? 13.603 -16.455 1.467 1.00 91.88 97 LEU A N 1
ATOM 751 C CA . LEU A 1 97 ? 12.381 -15.660 1.562 1.00 91.88 97 LEU A CA 1
ATOM 752 C C . LEU A 1 97 ? 11.257 -16.301 0.745 1.00 91.88 97 LEU A C 1
ATOM 754 O O . LEU A 1 97 ? 11.409 -16.536 -0.453 1.00 91.88 97 LEU A O 1
ATOM 758 N N . GLY A 1 98 ? 10.112 -16.535 1.389 1.00 87.25 98 GLY A N 1
ATOM 759 C CA . GLY A 1 98 ? 8.904 -17.050 0.747 1.00 87.25 98 GLY A CA 1
ATOM 760 C C . GLY A 1 98 ? 7.964 -15.948 0.248 1.00 87.25 98 GLY A C 1
ATOM 761 O O . GLY A 1 98 ? 7.756 -14.944 0.931 1.00 87.25 98 GLY A O 1
ATOM 762 N N . ALA A 1 99 ? 7.361 -16.147 -0.926 1.00 87.19 99 ALA A N 1
ATOM 763 C CA . ALA A 1 99 ? 6.247 -15.345 -1.432 1.00 87.19 99 ALA A CA 1
ATOM 764 C C . ALA A 1 99 ? 5.389 -16.146 -2.430 1.00 87.19 99 ALA A C 1
ATOM 766 O O . ALA A 1 99 ? 5.899 -16.682 -3.413 1.00 87.19 99 ALA A O 1
ATOM 767 N N . GLY A 1 100 ? 4.072 -16.216 -2.194 1.00 82.12 100 GLY A N 1
ATOM 768 C CA . GLY A 1 100 ? 3.106 -16.871 -3.092 1.00 82.12 100 GLY A CA 1
ATOM 769 C C . GLY A 1 100 ? 3.418 -18.334 -3.415 1.00 82.12 100 GLY A C 1
ATOM 770 O O . GLY A 1 100 ? 3.377 -18.728 -4.580 1.00 82.12 100 GLY A O 1
ATOM 771 N N . GLY A 1 101 ? 3.787 -19.117 -2.398 1.00 83.25 101 GLY A N 1
ATOM 772 C CA . GLY A 1 101 ? 4.125 -20.537 -2.543 1.00 83.25 101 GLY A CA 1
ATOM 773 C C . GLY A 1 101 ? 5.485 -20.821 -3.194 1.00 83.25 101 GLY A C 1
ATOM 774 O O . GLY A 1 101 ? 5.793 -21.978 -3.462 1.00 83.25 101 GLY A O 1
ATOM 775 N N . ARG A 1 102 ? 6.299 -19.791 -3.453 1.00 88.00 102 ARG A N 1
ATOM 776 C CA . ARG A 1 102 ? 7.675 -19.908 -3.957 1.00 88.00 102 ARG A CA 1
ATOM 777 C C . ARG A 1 102 ? 8.664 -19.391 -2.924 1.00 88.00 102 ARG A C 1
ATOM 779 O O . ARG A 1 102 ? 8.305 -18.543 -2.109 1.00 88.00 102 ARG A O 1
ATOM 786 N N . THR A 1 103 ? 9.901 -19.866 -2.990 1.00 90.06 103 THR A N 1
ATOM 787 C CA . THR A 1 103 ? 11.010 -19.385 -2.162 1.00 90.06 103 THR A CA 1
ATOM 788 C C . THR A 1 103 ? 12.189 -18.963 -3.031 1.00 90.06 103 THR A C 1
ATOM 790 O O . THR A 1 103 ? 12.322 -19.419 -4.169 1.00 90.06 103 THR A O 1
ATOM 793 N N . ALA A 1 104 ? 13.015 -18.049 -2.523 1.00 92.38 104 ALA A N 1
ATOM 794 C CA . ALA A 1 104 ? 14.257 -17.647 -3.171 1.00 92.38 104 ALA A CA 1
ATOM 795 C C . ALA A 1 104 ? 15.324 -17.235 -2.152 1.00 92.38 104 ALA A C 1
ATOM 797 O O . ALA A 1 104 ? 15.004 -16.724 -1.075 1.00 92.38 104 ALA A O 1
ATOM 798 N N . ASP A 1 105 ? 16.587 -17.389 -2.547 1.00 95.06 105 ASP A N 1
ATOM 799 C CA . ASP A 1 105 ? 17.740 -16.930 -1.779 1.00 95.06 105 ASP A CA 1
ATOM 800 C C . ASP A 1 105 ? 17.919 -15.414 -1.910 1.00 95.06 105 ASP A C 1
ATOM 802 O O . ASP A 1 105 ? 18.038 -14.863 -3.013 1.00 95.06 105 ASP A O 1
ATOM 806 N N . VAL A 1 106 ? 17.974 -14.739 -0.762 1.00 97.50 106 VAL A N 1
ATOM 807 C CA . VAL A 1 106 ? 18.148 -13.290 -0.653 1.00 97.50 106 VAL A CA 1
ATOM 808 C C . VAL A 1 106 ? 19.369 -12.982 0.203 1.00 97.50 106 VAL A C 1
ATOM 810 O O . VAL A 1 106 ? 19.492 -13.456 1.331 1.00 97.50 106 VAL A O 1
ATOM 813 N N . THR A 1 107 ? 20.259 -12.132 -0.305 1.00 98.06 107 THR A N 1
ATOM 814 C CA . THR A 1 107 ? 21.393 -11.594 0.457 1.00 98.06 107 THR A CA 1
ATOM 815 C C . THR A 1 107 ? 21.249 -10.086 0.602 1.00 98.06 107 THR A C 1
ATOM 817 O O . THR A 1 107 ? 21.162 -9.363 -0.387 1.00 98.06 107 THR A O 1
ATOM 820 N N . VAL A 1 108 ? 21.237 -9.580 1.835 1.00 98.31 108 VAL A N 1
ATOM 821 C CA . VAL A 1 108 ? 21.188 -8.131 2.088 1.00 98.31 108 VAL A CA 1
ATOM 822 C C . VAL A 1 108 ? 22.609 -7.577 2.164 1.00 98.31 108 VAL A C 1
ATOM 824 O O . VAL A 1 108 ? 23.435 -8.106 2.908 1.00 98.31 108 VAL A O 1
ATOM 827 N N . VAL A 1 109 ? 22.898 -6.498 1.434 1.00 97.25 109 VAL A N 1
ATOM 828 C CA . VAL A 1 109 ? 24.227 -5.860 1.374 1.00 97.25 109 VAL A CA 1
ATOM 829 C C . VAL A 1 109 ? 24.137 -4.358 1.642 1.00 97.25 109 VAL A C 1
ATOM 831 O O . VAL A 1 109 ? 23.129 -3.728 1.328 1.00 97.25 109 VAL A O 1
ATOM 834 N N . ARG A 1 110 ? 25.195 -3.761 2.200 1.00 96.00 110 ARG A N 1
ATOM 835 C CA . ARG A 1 110 ? 25.349 -2.298 2.250 1.00 96.00 110 ARG A CA 1
ATOM 836 C C . ARG A 1 110 ? 26.036 -1.810 0.976 1.00 96.00 110 ARG A C 1
ATOM 838 O O . ARG A 1 110 ? 26.941 -2.470 0.476 1.00 96.00 110 ARG A O 1
ATOM 845 N N . LEU A 1 111 ? 25.629 -0.647 0.483 1.00 93.25 111 LEU A N 1
ATOM 846 C CA . LEU A 1 111 ? 26.285 0.068 -0.610 1.00 93.25 111 LEU A CA 1
ATOM 847 C C . LEU A 1 111 ? 27.302 1.062 -0.047 1.00 93.25 111 LEU A C 1
ATOM 849 O O . LEU A 1 111 ? 27.148 2.276 -0.157 1.00 93.25 111 LEU A O 1
ATOM 853 N N . ASP A 1 112 ? 28.333 0.529 0.600 1.00 88.44 112 ASP A N 1
ATOM 854 C CA . ASP A 1 112 ? 29.523 1.269 1.033 1.00 88.44 112 ASP A CA 1
ATOM 855 C C . ASP A 1 112 ? 30.662 1.209 -0.001 1.00 88.44 112 ASP A C 1
ATOM 857 O O . ASP A 1 112 ? 31.558 2.052 -0.003 1.00 88.44 112 ASP A O 1
ATOM 861 N N . LYS A 1 113 ? 30.594 0.241 -0.917 1.00 88.81 113 LYS A N 1
ATOM 862 C CA . LYS A 1 113 ? 31.477 0.070 -2.070 1.00 88.81 113 LYS A CA 1
ATOM 863 C C . LYS A 1 113 ? 30.690 -0.423 -3.280 1.00 88.81 113 LYS A C 1
ATOM 865 O O . LYS A 1 113 ? 29.566 -0.906 -3.147 1.00 88.81 113 LYS A O 1
ATOM 870 N N . ALA A 1 114 ? 31.302 -0.323 -4.457 1.00 90.69 114 ALA A N 1
ATOM 871 C CA . ALA A 1 114 ? 30.719 -0.876 -5.670 1.00 90.69 114 ALA A CA 1
ATOM 872 C C . ALA A 1 114 ? 30.582 -2.403 -5.574 1.00 90.69 114 ALA A C 1
ATOM 874 O O . ALA A 1 114 ? 31.508 -3.103 -5.155 1.00 90.69 114 ALA A O 1
ATOM 875 N N . LEU A 1 115 ? 29.410 -2.907 -5.957 1.00 93.00 115 LEU A N 1
ATOM 876 C CA . LEU A 1 115 ? 29.148 -4.334 -6.111 1.00 93.00 115 LEU A CA 1
ATOM 877 C C . LEU A 1 115 ? 29.789 -4.862 -7.405 1.00 93.00 115 LEU A C 1
ATOM 879 O O . LEU A 1 115 ? 30.202 -4.091 -8.272 1.00 93.00 115 LEU A O 1
ATOM 883 N N . ALA A 1 116 ? 29.863 -6.186 -7.559 1.00 90.44 116 ALA A N 1
ATOM 884 C CA . ALA A 1 116 ? 30.307 -6.801 -8.814 1.00 90.44 116 ALA A CA 1
ATOM 885 C C . ALA A 1 116 ? 29.390 -6.384 -9.986 1.00 90.44 116 ALA A C 1
ATOM 887 O O . ALA A 1 116 ? 28.217 -6.113 -9.741 1.00 90.44 116 ALA A O 1
ATOM 888 N N . PRO A 1 117 ? 29.845 -6.342 -11.248 1.00 89.62 117 PRO A N 1
ATOM 889 C CA . PRO A 1 117 ? 28.970 -5.978 -12.365 1.00 89.62 117 PRO A CA 1
ATOM 890 C C . PRO A 1 117 ? 27.771 -6.930 -12.500 1.00 89.62 117 PRO A C 1
ATOM 892 O O . PRO A 1 117 ? 27.954 -8.149 -12.551 1.00 89.62 117 PRO A O 1
ATOM 895 N N . ALA A 1 118 ? 26.558 -6.384 -12.596 1.00 90.75 118 ALA A N 1
ATOM 896 C CA . ALA A 1 118 ? 25.336 -7.139 -12.891 1.00 90.75 118 ALA A CA 1
ATOM 897 C C . ALA A 1 118 ? 24.493 -6.437 -13.961 1.00 90.75 118 ALA A C 1
ATOM 899 O O . ALA A 1 118 ? 24.724 -5.283 -14.304 1.00 90.75 118 ALA A O 1
ATOM 900 N N . GLN A 1 119 ? 23.506 -7.130 -14.524 1.00 91.31 119 GLN A N 1
ATOM 901 C CA . GLN A 1 119 ? 22.714 -6.563 -15.617 1.00 91.31 119 GLN A CA 1
ATOM 902 C C . GLN A 1 119 ? 21.561 -5.677 -15.126 1.00 91.31 119 GLN A C 1
ATOM 904 O O . GLN A 1 119 ? 21.136 -4.768 -15.838 1.00 91.31 119 GLN A O 1
ATOM 909 N N . PHE A 1 120 ? 21.023 -5.931 -13.932 1.00 94.81 120 PHE A N 1
ATOM 910 C CA . PHE A 1 120 ? 19.728 -5.375 -13.555 1.00 94.81 120 PHE A CA 1
ATOM 911 C C . PHE A 1 120 ? 19.626 -5.019 -12.075 1.00 94.81 120 PHE A C 1
ATOM 913 O O . PHE A 1 120 ? 19.936 -5.828 -11.197 1.00 94.81 120 PHE A O 1
ATOM 920 N N . ALA A 1 121 ? 19.124 -3.815 -11.808 1.00 95.94 121 ALA A N 1
ATOM 921 C CA . ALA A 1 121 ? 18.627 -3.424 -10.501 1.00 95.94 121 ALA A CA 1
ATOM 922 C C . ALA A 1 121 ? 17.267 -2.732 -10.613 1.00 95.94 121 ALA A C 1
ATOM 924 O O . ALA A 1 121 ? 16.986 -2.027 -11.582 1.00 95.94 121 ALA A O 1
ATOM 925 N N . ILE A 1 122 ? 16.446 -2.892 -9.580 1.00 97.31 122 ILE A N 1
ATOM 926 C CA . ILE A 1 122 ? 15.149 -2.238 -9.452 1.00 97.31 122 ILE A CA 1
ATOM 927 C C . ILE A 1 122 ? 14.963 -1.634 -8.059 1.00 97.31 122 ILE A C 1
ATOM 929 O O . ILE A 1 122 ? 15.483 -2.155 -7.073 1.00 97.31 122 ILE A O 1
ATOM 933 N N . SER A 1 123 ? 14.218 -0.537 -7.956 1.00 95.56 123 SER A N 1
ATOM 934 C CA . SER A 1 123 ? 13.856 0.085 -6.682 1.00 95.56 123 SER A CA 1
ATOM 935 C C . SER A 1 123 ? 12.369 0.388 -6.579 1.00 95.56 123 SER A C 1
ATOM 937 O O . SER A 1 123 ? 11.705 0.646 -7.584 1.00 95.56 123 SER A O 1
ATOM 939 N N . GLY A 1 124 ? 11.863 0.360 -5.344 1.00 93.50 124 GLY A N 1
ATOM 940 C CA . GLY A 1 124 ? 10.495 0.743 -4.992 1.00 93.50 124 GLY A CA 1
ATOM 941 C C . GLY A 1 124 ? 10.367 2.192 -4.524 1.00 93.50 124 GLY A C 1
ATOM 942 O O . GLY A 1 124 ? 9.393 2.536 -3.862 1.00 93.50 124 GLY A O 1
ATOM 943 N N . GLY A 1 125 ? 11.355 3.042 -4.800 1.00 90.25 125 GLY A N 1
ATOM 944 C CA . GLY A 1 125 ? 11.283 4.461 -4.482 1.00 90.25 125 GLY A CA 1
ATOM 945 C C . GLY A 1 125 ? 12.643 5.107 -4.284 1.00 90.25 125 GLY A C 1
ATOM 946 O O . GLY A 1 125 ? 13.561 4.513 -3.716 1.00 90.25 125 GLY A O 1
ATOM 947 N N . PHE A 1 126 ? 12.747 6.344 -4.756 1.00 91.00 126 PHE A N 1
ATOM 948 C CA . PHE A 1 126 ? 13.882 7.227 -4.522 1.00 91.00 126 PHE A CA 1
ATOM 949 C C . PHE A 1 126 ? 13.444 8.665 -4.810 1.00 91.00 126 PHE A C 1
ATOM 951 O O . PHE A 1 126 ? 12.847 8.922 -5.855 1.00 91.00 126 PHE A O 1
ATOM 958 N N . ASP A 1 127 ? 13.730 9.595 -3.903 1.00 88.19 127 ASP A N 1
ATOM 959 C CA . ASP A 1 127 ? 13.312 10.996 -4.040 1.00 88.19 127 ASP A CA 1
ATOM 960 C C . ASP A 1 127 ? 14.264 11.756 -4.970 1.00 88.19 127 ASP A C 1
ATOM 962 O O . ASP A 1 127 ? 15.035 12.605 -4.526 1.00 88.19 127 ASP A O 1
ATOM 966 N N . ASP A 1 128 ? 14.245 11.437 -6.267 1.00 80.62 128 ASP A N 1
ATOM 967 C CA . ASP A 1 128 ? 15.162 12.023 -7.253 1.00 80.62 128 ASP A CA 1
ATOM 968 C C . ASP A 1 128 ? 14.934 13.518 -7.539 1.00 80.62 128 ASP A C 1
ATO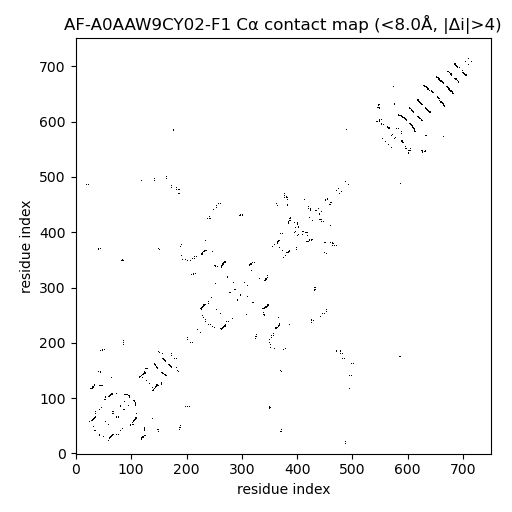M 970 O O . ASP A 1 128 ? 15.813 14.193 -8.077 1.00 80.62 128 ASP A O 1
ATOM 974 N N . LEU A 1 129 ? 13.789 14.066 -7.122 1.00 76.75 129 LEU A N 1
ATOM 975 C CA . LEU A 1 129 ? 13.533 15.509 -7.158 1.00 76.75 129 LEU A CA 1
ATOM 976 C C . LEU A 1 129 ? 14.191 16.257 -5.985 1.00 76.75 129 LEU A C 1
ATOM 978 O O . LEU A 1 129 ? 14.405 17.466 -6.079 1.00 76.75 129 LEU A O 1
ATOM 982 N N . GLU A 1 130 ? 14.520 15.558 -4.894 1.00 73.62 130 GLU A N 1
ATOM 983 C CA . GLU A 1 130 ? 15.232 16.113 -3.732 1.00 73.62 130 GLU A CA 1
ATOM 984 C C . GLU A 1 130 ? 16.730 15.762 -3.776 1.00 73.62 130 GLU A C 1
ATOM 986 O O . GLU A 1 130 ? 17.588 16.618 -3.554 1.00 73.62 130 GLU A O 1
ATOM 991 N N . ASN A 1 131 ? 17.050 14.517 -4.134 1.00 65.62 131 ASN A N 1
ATOM 992 C CA . ASN A 1 131 ? 18.399 13.985 -4.276 1.00 65.62 131 ASN A CA 1
ATOM 993 C C . ASN A 1 131 ? 18.693 13.706 -5.747 1.00 65.62 131 ASN A C 1
ATOM 995 O O . ASN A 1 131 ? 18.106 12.815 -6.335 1.00 65.62 131 ASN A O 1
ATOM 999 N N . LYS A 1 132 ? 19.657 14.404 -6.350 1.00 64.12 132 LYS A N 1
ATOM 1000 C CA . LYS A 1 132 ? 19.817 14.398 -7.816 1.00 64.12 132 LYS A CA 1
ATOM 1001 C C . LYS A 1 132 ? 20.037 13.023 -8.457 1.00 64.12 132 LYS A C 1
ATOM 1003 O O . LYS A 1 132 ? 19.817 12.893 -9.659 1.00 64.12 132 LYS A O 1
ATOM 1008 N N . THR A 1 133 ? 20.557 12.030 -7.730 1.00 74.12 133 THR A N 1
ATOM 1009 C CA . THR A 1 133 ? 21.000 10.783 -8.364 1.00 74.12 133 THR A CA 1
ATOM 1010 C C . THR A 1 133 ? 21.038 9.599 -7.385 1.00 74.12 133 THR A C 1
ATOM 1012 O O . THR A 1 133 ? 21.706 9.703 -6.353 1.00 74.12 133 THR A O 1
ATOM 1015 N N . PRO A 1 134 ? 20.377 8.461 -7.684 1.00 81.06 134 PRO A N 1
ATOM 1016 C CA . PRO A 1 134 ? 20.560 7.230 -6.917 1.00 81.06 134 PRO A CA 1
ATOM 1017 C C . PRO A 1 134 ? 21.992 6.689 -7.077 1.00 81.06 134 PRO A C 1
ATOM 1019 O O . PRO A 1 134 ? 22.650 6.973 -8.080 1.00 81.06 134 PRO A O 1
ATOM 1022 N N . PRO A 1 135 ? 22.511 5.890 -6.127 1.00 84.38 135 PRO A N 1
ATOM 1023 C CA . PRO A 1 135 ? 23.890 5.398 -6.146 1.00 84.38 135 PRO A CA 1
ATOM 1024 C C . PRO A 1 135 ? 24.085 4.242 -7.148 1.00 84.38 135 PRO A C 1
ATOM 1026 O O . PRO A 1 135 ? 24.624 3.190 -6.808 1.00 84.38 135 PRO A O 1
ATOM 1029 N N . TYR A 1 136 ? 23.656 4.412 -8.404 1.00 80.56 136 TYR A N 1
ATOM 1030 C CA . TYR A 1 136 ? 23.726 3.369 -9.434 1.00 80.56 136 TYR A CA 1
ATOM 1031 C C . TYR A 1 136 ? 25.161 2.930 -9.753 1.00 80.56 136 TYR A C 1
ATOM 1033 O O . TYR A 1 136 ? 25.374 1.782 -10.123 1.00 80.56 136 TYR A O 1
ATOM 1041 N N . HIS A 1 137 ? 26.156 3.799 -9.548 1.00 80.50 137 HIS A N 1
ATOM 1042 C CA . HIS A 1 137 ? 27.571 3.448 -9.699 1.00 80.50 137 HIS A CA 1
ATOM 1043 C C . HIS A 1 137 ? 28.024 2.432 -8.639 1.00 80.50 137 HIS A C 1
ATOM 1045 O O . HIS A 1 137 ? 28.849 1.573 -8.929 1.00 80.50 137 HIS A O 1
ATOM 1051 N N . LEU A 1 138 ? 27.448 2.481 -7.430 1.00 89.75 138 LEU A N 1
ATOM 1052 C CA . LEU A 1 138 ? 27.695 1.475 -6.392 1.00 89.75 138 LEU A CA 1
ATOM 1053 C C . LEU A 1 138 ? 26.885 0.206 -6.645 1.00 89.75 138 LEU A C 1
ATOM 1055 O O . LEU A 1 138 ? 27.369 -0.895 -6.398 1.00 89.75 138 LEU A O 1
ATOM 1059 N N . LEU A 1 139 ? 25.667 0.353 -7.177 1.00 91.75 139 LEU A N 1
ATOM 1060 C CA . LEU A 1 139 ? 24.890 -0.788 -7.651 1.00 91.75 139 LEU A CA 1
ATOM 1061 C C . LEU A 1 139 ? 25.559 -1.494 -8.826 1.00 91.75 139 LEU A C 1
ATOM 1063 O O . LEU A 1 139 ? 25.248 -2.654 -9.007 1.00 91.75 139 LEU A O 1
ATOM 1067 N N . ASN A 1 140 ? 26.429 -0.838 -9.599 1.00 90.69 140 ASN A N 1
ATOM 1068 C CA . ASN A 1 140 ? 27.198 -1.404 -10.711 1.00 90.69 140 ASN A CA 1
ATOM 1069 C C . ASN A 1 140 ? 26.350 -2.265 -11.670 1.00 90.69 140 ASN A C 1
ATOM 1071 O O . ASN A 1 140 ? 26.591 -3.466 -11.838 1.00 90.69 140 ASN A O 1
ATOM 1075 N N . VAL A 1 141 ? 25.298 -1.653 -12.231 1.00 90.25 141 VAL A N 1
ATOM 1076 C CA . VAL A 1 141 ? 24.371 -2.304 -13.167 1.00 90.25 141 VAL A CA 1
ATOM 1077 C C . VAL A 1 141 ? 24.269 -1.601 -14.513 1.00 90.25 141 VAL A C 1
ATOM 1079 O O . VAL A 1 141 ? 24.391 -0.380 -14.583 1.00 90.25 141 VAL A O 1
ATOM 1082 N N . THR A 1 142 ? 23.961 -2.362 -15.568 1.00 90.12 142 THR A N 1
ATOM 1083 C CA . THR A 1 142 ? 23.667 -1.808 -16.903 1.00 90.12 142 THR A CA 1
ATOM 1084 C C . THR A 1 142 ? 22.262 -1.230 -17.008 1.00 90.12 142 THR A C 1
ATOM 1086 O O . THR A 1 142 ? 22.061 -0.229 -17.689 1.00 90.12 142 THR A O 1
ATOM 1089 N N . ASN A 1 143 ? 21.285 -1.839 -16.336 1.00 92.62 143 ASN A N 1
ATOM 1090 C CA . ASN A 1 143 ? 19.887 -1.427 -16.386 1.00 92.62 143 ASN A CA 1
ATOM 1091 C C . ASN A 1 143 ? 19.372 -1.152 -14.970 1.00 92.62 143 ASN A C 1
ATOM 1093 O O . ASN A 1 143 ? 19.389 -2.043 -14.117 1.00 92.62 143 ASN A O 1
ATOM 1097 N N . TYR A 1 144 ? 18.889 0.065 -14.722 1.00 94.56 144 TYR A N 1
ATOM 1098 C CA . TYR A 1 144 ? 18.275 0.454 -13.453 1.00 94.56 144 TYR A CA 1
ATOM 1099 C C . TYR A 1 144 ? 16.832 0.907 -13.660 1.00 94.56 144 TYR A C 1
ATOM 1101 O O . TYR A 1 144 ? 16.577 1.862 -14.391 1.00 94.56 144 TYR A O 1
ATOM 1109 N N . VAL A 1 145 ? 15.894 0.247 -12.985 1.00 96.19 145 VAL A N 1
ATOM 1110 C CA . VAL A 1 145 ? 14.470 0.598 -12.998 1.00 96.19 145 VAL A CA 1
ATOM 1111 C C . VAL A 1 145 ? 14.084 1.191 -11.645 1.00 96.19 145 VAL A C 1
ATOM 1113 O O . VAL A 1 145 ? 14.292 0.591 -10.598 1.00 96.19 145 VAL A O 1
ATOM 1116 N N . GLN A 1 146 ? 13.483 2.370 -11.653 1.00 95.25 146 GLN A N 1
ATOM 1117 C CA . GLN A 1 146 ? 12.985 3.057 -10.470 1.00 95.25 146 GLN A CA 1
ATOM 1118 C C . GLN A 1 146 ? 11.469 3.159 -10.577 1.00 95.25 146 GLN A C 1
ATOM 1120 O O . GLN A 1 146 ? 10.959 3.878 -11.435 1.00 95.25 146 GLN A O 1
ATOM 1125 N N . LEU A 1 147 ? 10.747 2.449 -9.712 1.00 95.81 147 LEU A N 1
ATOM 1126 C CA . LEU A 1 147 ? 9.295 2.553 -9.602 1.00 95.81 147 LEU A CA 1
ATOM 1127 C C . LEU A 1 147 ? 8.954 3.183 -8.260 1.00 95.81 147 LEU A C 1
ATOM 1129 O O . LEU A 1 147 ? 9.359 2.694 -7.212 1.00 95.81 147 LEU A O 1
ATOM 1133 N N . GLN A 1 148 ? 8.210 4.278 -8.282 1.00 93.12 148 GLN A N 1
ATOM 1134 C CA . GLN A 1 148 ? 7.868 5.007 -7.070 1.00 93.12 148 GLN A CA 1
ATOM 1135 C C . GLN A 1 148 ? 6.731 4.325 -6.305 1.00 93.12 148 GLN A C 1
ATOM 1137 O O . GLN A 1 148 ? 5.881 3.668 -6.927 1.00 93.12 148 GLN A O 1
ATOM 1142 N N . PRO A 1 149 ? 6.631 4.543 -4.978 1.00 91.62 149 PRO A N 1
ATOM 1143 C CA . PRO A 1 149 ? 5.463 4.137 -4.211 1.00 91.62 149 PRO A CA 1
ATOM 1144 C C . PRO A 1 149 ? 4.168 4.687 -4.818 1.00 91.62 149 PRO A C 1
ATOM 1146 O O . PRO A 1 149 ? 4.159 5.642 -5.604 1.00 91.62 149 PRO A O 1
ATOM 1149 N N . TYR A 1 150 ? 3.042 4.074 -4.467 1.00 89.75 150 TYR A N 1
ATOM 1150 C CA . TYR A 1 150 ? 1.734 4.532 -4.918 1.00 89.75 150 TYR A CA 1
ATOM 1151 C C . TYR A 1 150 ? 1.504 6.028 -4.637 1.00 89.75 150 TYR A C 1
ATOM 1153 O O . TYR A 1 150 ? 1.630 6.472 -3.496 1.00 89.75 150 TYR A O 1
ATOM 1161 N N . ALA A 1 151 ? 1.154 6.793 -5.681 1.00 85.50 151 ALA A N 1
ATOM 1162 C CA . ALA A 1 151 ? 0.864 8.228 -5.621 1.00 85.50 151 ALA A CA 1
ATOM 1163 C C . ALA A 1 151 ? 1.973 9.108 -5.016 1.00 85.50 151 ALA A C 1
ATOM 1165 O O . ALA A 1 151 ? 1.709 10.186 -4.477 1.00 85.50 151 ALA A O 1
ATOM 1166 N N . TRP A 1 152 ? 3.220 8.658 -5.102 1.00 87.25 152 TRP A N 1
ATOM 1167 C CA . TRP A 1 152 ? 4.361 9.427 -4.635 1.00 87.25 152 TRP A CA 1
ATOM 1168 C C . TRP A 1 152 ? 4.698 10.565 -5.605 1.00 87.25 152 TRP A C 1
ATOM 1170 O O . TRP A 1 152 ? 4.689 10.372 -6.818 1.00 87.25 152 TRP A O 1
ATOM 1180 N N . ASN A 1 153 ? 4.990 11.755 -5.076 1.00 83.94 153 ASN A N 1
ATOM 1181 C CA . ASN A 1 153 ? 5.186 12.973 -5.873 1.00 83.94 153 ASN A CA 1
ATOM 1182 C C . ASN A 1 153 ? 6.580 13.604 -5.734 1.00 83.94 153 ASN A C 1
ATOM 1184 O O . ASN A 1 153 ? 6.834 14.641 -6.341 1.00 83.94 153 ASN A O 1
ATOM 1188 N N . ARG A 1 154 ? 7.467 13.009 -4.928 1.00 84.31 154 ARG A N 1
ATOM 1189 C CA . ARG A 1 154 ? 8.849 13.483 -4.723 1.00 84.31 154 ARG A CA 1
ATOM 1190 C C . ARG A 1 154 ? 9.871 12.751 -5.586 1.00 84.31 154 ARG A C 1
ATOM 1192 O O . ARG A 1 154 ? 11.059 13.047 -5.509 1.00 84.31 154 ARG A O 1
ATOM 1199 N N . GLY A 1 155 ? 9.411 11.817 -6.409 1.00 86.69 155 GLY A N 1
ATOM 1200 C CA . GLY A 1 155 ? 10.269 11.144 -7.359 1.00 86.69 155 GLY A CA 1
ATOM 1201 C C . GLY A 1 155 ? 9.539 10.712 -8.617 1.00 86.69 155 GLY A C 1
ATOM 1202 O O . GLY A 1 155 ? 8.313 10.812 -8.704 1.00 86.69 155 GLY A O 1
ATOM 1203 N N . THR A 1 156 ? 10.305 10.229 -9.587 1.00 91.06 156 THR A N 1
ATOM 1204 C CA . THR A 1 156 ? 9.806 9.828 -10.910 1.00 91.06 156 THR A CA 1
ATOM 1205 C C . THR A 1 156 ? 9.859 8.314 -11.115 1.00 91.06 156 THR A C 1
ATOM 1207 O O . THR A 1 156 ? 10.729 7.637 -10.555 1.00 91.06 156 THR A O 1
ATOM 1210 N N . ASN A 1 157 ? 8.929 7.756 -11.899 1.00 94.25 157 ASN A N 1
ATOM 1211 C CA . ASN A 1 157 ? 9.085 6.397 -12.422 1.00 94.25 157 ASN A CA 1
ATOM 1212 C C . ASN A 1 157 ? 10.031 6.467 -13.623 1.00 94.25 157 ASN A C 1
ATOM 1214 O O . ASN A 1 157 ? 9.723 7.136 -14.607 1.00 94.25 157 ASN A O 1
ATOM 1218 N N . MET A 1 158 ? 11.185 5.810 -13.554 1.00 92.75 158 MET A N 1
ATOM 1219 C CA . MET A 1 158 ? 12.253 6.016 -14.531 1.00 92.75 158 MET A CA 1
ATOM 1220 C C . MET A 1 158 ? 13.033 4.740 -14.819 1.00 92.75 158 MET A C 1
ATOM 1222 O O . MET A 1 158 ? 13.249 3.915 -13.936 1.00 92.75 158 MET A O 1
ATOM 1226 N N . VAL A 1 159 ? 13.524 4.623 -16.049 1.00 93.19 159 VAL A N 1
ATOM 1227 C CA . VAL A 1 159 ? 14.570 3.671 -16.425 1.00 93.19 159 VAL A CA 1
ATOM 1228 C C . VAL A 1 159 ? 15.845 4.423 -16.756 1.00 93.19 159 VAL A C 1
ATOM 1230 O O . VAL A 1 159 ? 15.813 5.442 -17.442 1.00 93.19 159 VAL A O 1
ATOM 1233 N N . ARG A 1 160 ? 16.972 3.901 -16.281 1.00 91.31 160 ARG A N 1
ATOM 1234 C CA . ARG A 1 160 ? 18.304 4.368 -16.646 1.00 91.31 160 ARG A CA 1
ATOM 1235 C C . ARG A 1 160 ? 19.084 3.230 -17.283 1.00 91.31 160 ARG A C 1
ATOM 1237 O O . ARG A 1 160 ? 19.247 2.175 -16.669 1.00 91.31 160 ARG A O 1
ATOM 1244 N N . ILE A 1 161 ? 19.568 3.467 -18.496 1.00 89.06 161 ILE A N 1
ATOM 1245 C CA . ILE A 1 161 ? 20.490 2.576 -19.198 1.00 89.06 161 ILE A CA 1
ATOM 1246 C C . ILE A 1 161 ? 21.886 3.163 -19.042 1.00 89.06 161 ILE A C 1
ATOM 1248 O O . ILE A 1 161 ? 22.135 4.297 -19.449 1.00 89.06 161 ILE A O 1
ATOM 1252 N N . MET A 1 162 ? 22.774 2.409 -18.406 1.00 83.56 162 MET A N 1
ATOM 1253 C CA . MET A 1 162 ? 24.129 2.825 -18.071 1.00 83.56 162 MET A CA 1
ATOM 1254 C C . MET A 1 162 ? 25.092 2.341 -19.161 1.00 83.56 162 MET A C 1
ATOM 1256 O O . MET A 1 162 ? 25.507 1.176 -19.125 1.00 83.56 162 MET A O 1
ATOM 1260 N N . PRO A 1 163 ? 25.475 3.192 -20.133 1.00 66.25 163 PRO A N 1
ATOM 1261 C CA . PRO A 1 163 ? 26.534 2.826 -21.048 1.00 66.25 163 PRO A CA 1
ATOM 1262 C C . PRO A 1 163 ? 27.860 2.747 -20.279 1.00 66.25 163 PRO A C 1
ATOM 1264 O O . PRO A 1 163 ? 28.069 3.476 -19.301 1.00 66.25 163 PRO A O 1
ATOM 1267 N N . PRO A 1 164 ? 28.788 1.890 -20.704 1.00 56.41 164 PRO A N 1
ATOM 1268 C CA . PRO A 1 164 ? 30.067 1.759 -20.021 1.00 56.41 164 PRO A CA 1
ATOM 1269 C C . PRO A 1 164 ? 30.880 3.054 -20.162 1.00 56.41 164 PRO A C 1
ATOM 1271 O O . PRO A 1 164 ? 31.043 3.560 -21.270 1.00 56.41 164 PRO A O 1
ATOM 1274 N N . GLY A 1 165 ? 31.359 3.614 -19.046 1.00 54.16 165 GLY A N 1
ATOM 1275 C CA . GLY A 1 165 ? 32.161 4.848 -19.041 1.00 54.16 165 GLY A CA 1
ATOM 1276 C C . GLY A 1 165 ? 31.436 6.118 -19.522 1.00 54.16 165 GLY A C 1
ATOM 1277 O O . GLY A 1 165 ? 32.086 7.143 -19.718 1.00 54.16 165 GLY A O 1
ATOM 1278 N N . GLY A 1 166 ? 30.112 6.070 -19.722 1.00 63.03 166 GLY A N 1
ATOM 1279 C CA . GLY A 1 166 ? 29.318 7.168 -20.279 1.00 63.03 166 GLY A CA 1
ATOM 1280 C C . GLY A 1 166 ? 28.218 7.690 -19.349 1.00 63.03 166 GLY A C 1
ATOM 1281 O O . GLY A 1 166 ? 28.009 7.202 -18.239 1.00 63.03 166 GLY A O 1
ATOM 1282 N N . THR A 1 167 ? 27.493 8.705 -19.821 1.00 70.00 167 THR A N 1
ATOM 1283 C CA . THR A 1 167 ? 26.321 9.262 -19.130 1.00 70.00 167 THR A CA 1
ATOM 1284 C C . THR A 1 167 ? 25.117 8.340 -19.304 1.00 70.00 167 THR A C 1
ATOM 1286 O O . THR A 1 167 ? 24.852 7.874 -20.411 1.00 70.00 167 THR A O 1
ATOM 1289 N N . ALA A 1 168 ? 24.370 8.105 -18.224 1.00 81.12 168 ALA A N 1
ATOM 1290 C CA . ALA A 1 168 ? 23.140 7.322 -18.257 1.00 81.12 168 ALA A CA 1
ATOM 1291 C C . ALA A 1 168 ? 22.136 7.893 -19.272 1.00 81.12 168 ALA A C 1
ATOM 1293 O O . ALA A 1 168 ? 21.892 9.100 -19.289 1.00 81.12 168 ALA A O 1
ATOM 1294 N N . SER A 1 169 ? 21.524 7.027 -20.078 1.00 85.44 169 SER A N 1
ATOM 1295 C CA . SER A 1 169 ? 20.317 7.385 -20.829 1.00 85.44 169 SER A CA 1
ATOM 1296 C C . SER A 1 169 ? 19.115 7.241 -19.904 1.00 85.44 169 SER A C 1
ATOM 1298 O O . SER A 1 169 ? 18.907 6.168 -19.337 1.00 85.44 169 SER A O 1
ATOM 1300 N N . GLU A 1 170 ? 18.355 8.317 -19.725 1.00 88.69 170 GLU A N 1
ATOM 1301 C CA . GLU A 1 170 ? 17.239 8.391 -18.781 1.00 88.69 170 GLU A CA 1
ATOM 1302 C C . GLU A 1 170 ? 15.898 8.422 -19.521 1.00 88.69 170 GLU A C 1
ATOM 1304 O O . GLU A 1 170 ? 15.698 9.217 -20.439 1.00 88.69 170 GLU A O 1
ATOM 1309 N N . TYR A 1 171 ? 14.965 7.573 -19.095 1.00 87.69 171 TYR A N 1
ATOM 1310 C CA . TYR A 1 171 ? 13.635 7.444 -19.681 1.00 87.69 171 TYR A CA 1
ATOM 1311 C C . TYR A 1 171 ? 12.583 7.573 -18.581 1.00 87.69 171 TYR A C 1
ATOM 1313 O O . TYR A 1 171 ? 12.410 6.659 -17.772 1.00 87.69 171 TYR A O 1
ATOM 1321 N N . ASN A 1 172 ? 11.866 8.697 -18.546 1.00 89.31 172 ASN A N 1
ATOM 1322 C CA . ASN A 1 172 ? 10.721 8.867 -17.654 1.00 89.31 172 ASN A CA 1
ATOM 1323 C C . ASN A 1 172 ? 9.550 8.013 -18.163 1.00 89.31 172 ASN A C 1
ATOM 1325 O O . ASN A 1 172 ? 9.011 8.261 -19.240 1.00 89.31 172 ASN A O 1
ATOM 1329 N N . LEU A 1 173 ? 9.145 7.011 -17.385 1.00 87.94 173 LEU A N 1
ATOM 1330 C CA . LEU A 1 173 ? 8.109 6.059 -17.778 1.00 87.94 173 LEU A CA 1
ATOM 1331 C C . LEU A 1 173 ? 6.707 6.682 -17.819 1.00 87.94 173 LEU A C 1
ATOM 1333 O O . LEU A 1 173 ? 5.883 6.261 -18.631 1.00 87.94 173 LEU A O 1
ATOM 1337 N N . ASP A 1 174 ? 6.431 7.681 -16.974 1.00 85.50 174 ASP A N 1
ATOM 1338 C CA . ASP A 1 174 ? 5.147 8.391 -16.980 1.00 85.50 174 ASP A CA 1
ATOM 1339 C C . ASP A 1 174 ? 5.012 9.312 -18.209 1.00 85.50 174 ASP A C 1
ATOM 1341 O O . ASP A 1 174 ? 3.905 9.507 -18.707 1.00 85.50 174 ASP A O 1
ATOM 1345 N N . GLU A 1 175 ? 6.121 9.850 -18.726 1.00 83.38 175 GLU A N 1
ATOM 1346 C CA . GLU A 1 175 ? 6.142 10.652 -19.962 1.00 83.38 175 GLU A CA 1
ATOM 1347 C C . GLU A 1 175 ? 6.171 9.781 -21.218 1.00 83.38 175 GLU A C 1
ATOM 1349 O O . GLU A 1 175 ? 5.510 10.100 -22.204 1.00 83.38 175 GLU A O 1
ATOM 1354 N N . LEU A 1 176 ? 6.909 8.669 -21.169 1.00 76.06 176 LEU A N 1
ATOM 1355 C CA . LEU A 1 176 ? 7.047 7.728 -22.276 1.00 76.06 176 LEU A CA 1
ATOM 1356 C C . LEU A 1 176 ? 5.703 7.094 -22.650 1.00 76.06 176 LEU A C 1
ATOM 1358 O O . LEU A 1 176 ? 5.426 6.883 -23.828 1.00 76.06 176 LEU A O 1
ATOM 1362 N N . ASN A 1 177 ? 4.858 6.792 -21.659 1.00 71.56 177 ASN A N 1
ATOM 1363 C CA . ASN A 1 177 ? 3.491 6.352 -21.908 1.00 71.56 177 ASN A CA 1
ATOM 1364 C C . ASN A 1 177 ? 2.508 6.890 -20.848 1.00 71.56 177 ASN A C 1
ATOM 1366 O O . ASN A 1 177 ? 2.156 6.175 -19.895 1.00 71.56 177 ASN A O 1
ATOM 1370 N N . PRO A 1 178 ? 1.963 8.104 -21.057 1.00 72.94 178 PRO A N 1
ATOM 1371 C CA . PRO A 1 178 ? 1.062 8.755 -20.106 1.00 72.94 178 PRO A CA 1
ATOM 1372 C C . PRO A 1 178 ? -0.238 7.984 -19.866 1.00 72.94 178 PRO A C 1
ATOM 1374 O O . PRO A 1 178 ? -0.865 8.124 -18.817 1.00 72.94 178 PRO A O 1
ATOM 1377 N N . THR A 1 179 ? -0.651 7.135 -20.814 1.00 72.94 179 THR A N 1
ATOM 1378 C CA . THR A 1 179 ? -1.880 6.336 -20.690 1.00 72.94 179 THR A CA 1
ATOM 1379 C C . THR A 1 179 ? -1.742 5.185 -19.694 1.00 72.94 179 THR A C 1
ATOM 1381 O O . THR A 1 179 ? -2.748 4.696 -19.176 1.00 72.94 179 THR A O 1
ATOM 1384 N N . THR A 1 180 ? -0.506 4.784 -19.365 1.00 77.94 180 THR A N 1
ATOM 1385 C CA . THR A 1 180 ? -0.246 3.743 -18.360 1.00 77.94 180 THR A CA 1
ATOM 1386 C C . THR A 1 180 ? -0.548 4.244 -16.951 1.00 77.94 180 THR A C 1
ATOM 1388 O O . THR A 1 180 ? -0.984 3.450 -16.115 1.00 77.94 180 THR A O 1
ATOM 1391 N N . LEU A 1 181 ? -0.382 5.550 -16.700 1.00 85.56 181 LEU A N 1
ATOM 1392 C CA . LEU A 1 181 ? -0.657 6.202 -15.415 1.00 85.56 181 LEU A CA 1
ATOM 1393 C C . LEU A 1 181 ? 0.079 5.525 -14.241 1.00 85.56 181 LEU A C 1
ATOM 1395 O O . LEU A 1 181 ? -0.532 5.269 -13.201 1.00 85.56 181 LEU A O 1
ATOM 1399 N N . LEU A 1 182 ? 1.374 5.211 -14.394 1.00 89.12 182 LEU A N 1
ATOM 1400 C CA . LEU A 1 182 ? 2.145 4.450 -13.397 1.00 89.12 182 LEU A CA 1
ATOM 1401 C C . LEU A 1 182 ? 2.137 5.119 -12.022 1.00 89.12 182 LEU A C 1
ATOM 1403 O O . LEU A 1 182 ? 1.913 4.434 -11.025 1.00 89.12 182 LEU A O 1
ATOM 1407 N N . ALA A 1 183 ? 2.269 6.445 -11.947 1.00 87.12 183 ALA A N 1
ATOM 1408 C CA . ALA A 1 183 ? 2.151 7.178 -10.683 1.00 87.12 183 ALA A CA 1
ATOM 1409 C C . ALA A 1 183 ? 0.830 6.899 -9.925 1.00 87.12 183 ALA A C 1
ATOM 1411 O O . ALA A 1 183 ? 0.799 6.923 -8.693 1.00 87.12 183 ALA A O 1
ATOM 1412 N N . ARG A 1 184 ? -0.254 6.574 -10.647 1.00 87.06 184 ARG A N 1
ATOM 1413 C CA . ARG A 1 184 ? -1.588 6.257 -10.104 1.00 87.06 184 ARG A CA 1
ATOM 1414 C C . ARG A 1 184 ? -1.864 4.757 -9.974 1.00 87.06 184 ARG A C 1
ATOM 1416 O O . ARG A 1 184 ? -2.979 4.393 -9.605 1.00 87.06 184 ARG A O 1
ATOM 1423 N N . ARG A 1 185 ? -0.899 3.887 -10.275 1.00 90.62 185 ARG A N 1
ATOM 1424 C CA . ARG A 1 185 ? -1.008 2.437 -10.056 1.00 90.62 185 ARG A CA 1
ATOM 1425 C C . ARG A 1 185 ? -0.382 2.046 -8.730 1.00 90.62 185 ARG A C 1
ATOM 1427 O O . ARG A 1 185 ? 0.623 2.622 -8.320 1.00 90.62 185 ARG A O 1
ATOM 1434 N N . ALA A 1 186 ? -0.975 1.062 -8.080 1.00 92.56 186 ALA A N 1
ATOM 1435 C CA . ALA A 1 186 ? -0.396 0.409 -6.920 1.00 92.56 186 ALA A CA 1
ATOM 1436 C C . ALA A 1 186 ? 0.309 -0.882 -7.366 1.00 92.56 186 ALA A C 1
ATOM 1438 O O . ALA A 1 186 ? 0.037 -1.399 -8.456 1.00 92.56 186 ALA A O 1
ATOM 1439 N N . PHE A 1 187 ? 1.233 -1.374 -6.554 1.00 94.12 187 PHE A N 1
ATOM 1440 C CA . PHE A 1 187 ? 1.748 -2.725 -6.683 1.00 94.12 187 PHE A CA 1
ATOM 1441 C C . PHE A 1 187 ? 0.641 -3.723 -6.336 1.00 94.12 187 PHE A C 1
ATOM 1443 O O . PHE A 1 187 ? -0.136 -3.520 -5.396 1.00 94.12 187 PHE A O 1
ATOM 1450 N N . TYR A 1 188 ? 0.584 -4.812 -7.096 1.00 93.56 188 TYR A N 1
ATOM 1451 C CA . TYR A 1 188 ? -0.213 -5.971 -6.730 1.00 93.56 188 TYR A CA 1
ATOM 1452 C C . TYR A 1 188 ? 0.307 -6.530 -5.407 1.00 93.56 188 TYR A C 1
ATOM 1454 O O . TYR A 1 188 ? 1.509 -6.749 -5.249 1.00 93.56 188 TYR A O 1
ATOM 1462 N N . LEU A 1 189 ? -0.594 -6.786 -4.468 1.00 92.56 189 LEU A N 1
ATOM 1463 C CA . LEU A 1 189 ? -0.288 -7.465 -3.217 1.00 92.56 189 LEU A CA 1
ATOM 1464 C C . LEU A 1 189 ? -1.178 -8.697 -3.131 1.00 92.56 189 LEU A C 1
ATOM 1466 O O . LEU A 1 189 ? -2.404 -8.581 -3.158 1.00 92.56 189 LEU A O 1
ATOM 1470 N N . ALA A 1 190 ? -0.549 -9.871 -3.040 1.00 89.69 190 ALA A N 1
ATOM 1471 C CA . ALA A 1 190 ? -1.261 -11.111 -2.757 1.00 89.69 190 ALA A CA 1
ATOM 1472 C C . ALA A 1 190 ? -2.006 -10.991 -1.419 1.00 89.69 190 ALA A C 1
ATOM 1474 O O . ALA A 1 190 ? -1.607 -10.207 -0.552 1.00 89.69 190 ALA A O 1
ATOM 1475 N N . ASP A 1 191 ? -3.079 -11.767 -1.253 1.00 90.50 191 ASP A N 1
ATOM 1476 C CA . ASP A 1 191 ? -3.789 -11.797 0.023 1.00 90.50 191 ASP A CA 1
ATOM 1477 C C . ASP A 1 191 ? -2.795 -12.179 1.142 1.00 90.50 191 ASP A C 1
ATOM 1479 O O . ASP A 1 191 ? -2.074 -13.171 0.991 1.00 90.50 191 ASP A O 1
ATOM 1483 N N . PRO A 1 192 ? -2.692 -11.384 2.228 1.00 91.75 192 PRO A N 1
ATOM 1484 C CA . PRO A 1 192 ? -1.680 -11.613 3.250 1.00 91.75 192 PRO A CA 1
ATOM 1485 C C . PRO A 1 192 ? -1.809 -12.981 3.913 1.00 91.75 192 PRO A C 1
ATOM 1487 O O . PRO A 1 192 ? -2.870 -13.339 4.425 1.00 91.75 192 PRO A O 1
ATOM 1490 N N . GLU A 1 193 ? -0.694 -13.701 3.974 1.00 84.75 193 GLU A N 1
ATOM 1491 C CA . GLU A 1 193 ? -0.573 -14.985 4.652 1.00 84.75 193 GLU A CA 1
ATOM 1492 C C . GLU A 1 193 ? 0.590 -14.923 5.646 1.00 84.75 193 GLU A C 1
ATOM 1494 O O . GLU A 1 193 ? 1.689 -14.487 5.303 1.00 84.75 193 GLU A O 1
ATOM 1499 N N . LEU A 1 194 ? 0.351 -15.361 6.885 1.00 89.38 194 LEU A N 1
ATOM 1500 C CA . LEU A 1 194 ? 1.403 -15.495 7.891 1.00 89.38 194 LEU A CA 1
ATOM 1501 C C . LEU A 1 194 ? 2.018 -16.896 7.798 1.00 89.38 194 LEU A C 1
ATOM 1503 O O . LEU A 1 194 ? 1.512 -17.846 8.409 1.00 89.38 194 LEU A O 1
ATOM 1507 N N . THR A 1 195 ? 3.097 -17.012 7.022 1.00 87.31 195 THR A N 1
ATOM 1508 C CA . THR A 1 195 ? 3.732 -18.299 6.710 1.00 87.31 195 THR A CA 1
ATOM 1509 C C . THR A 1 195 ? 4.445 -18.905 7.922 1.00 87.31 195 THR A C 1
ATOM 1511 O O . THR A 1 195 ? 4.784 -18.215 8.886 1.00 87.31 195 THR A O 1
ATOM 1514 N N . GLN A 1 196 ? 4.733 -20.209 7.866 1.00 87.31 196 GLN A N 1
ATOM 1515 C CA . GLN A 1 196 ? 5.528 -20.880 8.900 1.00 87.31 196 GLN A CA 1
ATOM 1516 C C . GLN A 1 196 ? 6.928 -20.254 9.049 1.00 87.31 196 GLN A C 1
ATOM 1518 O O . GLN A 1 196 ? 7.377 -20.023 10.170 1.00 87.31 196 GLN A O 1
ATOM 1523 N N . SER A 1 197 ? 7.573 -19.900 7.931 1.00 87.75 197 SER A N 1
ATOM 1524 C CA . SER A 1 197 ? 8.868 -19.204 7.928 1.00 87.75 197 SER A CA 1
ATOM 1525 C C . SER A 1 197 ? 8.785 -17.845 8.630 1.00 87.75 197 SER A C 1
ATOM 1527 O O . SER A 1 197 ? 9.665 -17.503 9.420 1.00 87.75 197 SER A O 1
ATOM 1529 N N . ASP A 1 198 ? 7.705 -17.082 8.415 1.00 91.69 198 ASP A N 1
ATOM 1530 C CA . ASP A 1 198 ? 7.497 -15.815 9.126 1.00 91.69 198 ASP A CA 1
ATOM 1531 C C . ASP A 1 198 ? 7.360 -16.033 10.635 1.00 91.69 198 ASP A C 1
ATOM 1533 O O . ASP A 1 198 ? 7.987 -15.315 11.414 1.00 91.69 198 ASP A O 1
ATOM 1537 N N . ARG A 1 199 ? 6.586 -17.038 11.064 1.00 93.56 199 ARG A N 1
ATOM 1538 C CA . ARG A 1 199 ? 6.396 -17.358 12.491 1.00 93.56 199 ARG A CA 1
ATOM 1539 C C . ARG A 1 199 ? 7.709 -17.739 13.161 1.00 93.56 199 ARG A C 1
ATOM 1541 O O . ARG A 1 199 ? 8.058 -17.179 14.201 1.00 93.56 199 ARG A O 1
ATOM 1548 N N . GLU A 1 200 ? 8.465 -18.645 12.548 1.00 93.12 200 GLU A N 1
ATOM 1549 C CA . GLU A 1 200 ? 9.773 -19.085 13.042 1.00 93.12 200 GLU A CA 1
ATOM 1550 C C . GLU A 1 200 ? 10.765 -17.926 13.119 1.00 93.12 200 GLU A C 1
ATOM 1552 O O . GLU A 1 200 ? 11.470 -17.761 14.120 1.00 93.12 200 GLU A O 1
ATOM 1557 N N . ALA A 1 201 ? 10.781 -17.076 12.091 1.00 94.25 201 ALA A N 1
ATOM 1558 C CA . ALA A 1 201 ? 11.626 -15.901 12.071 1.00 94.25 201 ALA A CA 1
ATOM 1559 C C . ALA A 1 201 ? 11.220 -14.902 13.163 1.00 94.25 201 ALA A C 1
ATOM 1561 O O . ALA A 1 201 ? 12.078 -14.419 13.899 1.00 94.25 201 ALA A O 1
ATOM 1562 N N . ILE A 1 202 ? 9.935 -14.594 13.330 1.00 96.44 202 ILE A N 1
ATOM 1563 C CA . ILE A 1 202 ? 9.481 -13.612 14.322 1.00 96.44 202 ILE A CA 1
ATOM 1564 C C . ILE A 1 202 ? 9.696 -14.118 15.755 1.00 96.44 202 ILE A C 1
ATOM 1566 O O . ILE A 1 202 ? 10.075 -13.321 16.620 1.00 96.44 202 ILE A O 1
ATOM 1570 N N . ALA A 1 203 ? 9.544 -15.421 16.009 1.00 95.94 203 ALA A N 1
ATOM 1571 C CA . ALA A 1 203 ? 9.769 -16.037 17.321 1.00 95.94 203 ALA A CA 1
ATOM 1572 C C . ALA A 1 203 ? 11.196 -15.827 17.866 1.00 95.94 203 ALA A C 1
ATOM 1574 O O . ALA A 1 203 ? 11.407 -15.853 19.077 1.00 95.94 203 ALA A O 1
ATOM 1575 N N . GLN A 1 204 ? 12.167 -15.567 16.988 1.00 94.12 204 GLN A N 1
ATOM 1576 C CA . GLN A 1 204 ? 13.564 -15.293 17.345 1.00 94.12 204 GLN A CA 1
ATOM 1577 C C . GLN A 1 204 ? 13.875 -13.791 17.489 1.00 94.12 204 GLN A C 1
ATOM 1579 O O . GLN A 1 204 ? 15.034 -13.401 17.619 1.00 94.12 204 GLN A O 1
ATOM 1584 N N . THR A 1 205 ? 12.860 -12.926 17.433 1.00 93.81 205 THR A N 1
ATOM 1585 C CA . THR A 1 205 ? 13.011 -11.467 17.544 1.00 93.81 205 THR A CA 1
ATOM 1586 C C . THR A 1 205 ? 12.409 -10.938 18.850 1.00 93.81 205 THR A C 1
ATOM 1588 O O . THR A 1 205 ? 11.592 -11.616 19.477 1.00 93.81 205 THR A O 1
ATOM 1591 N N . PRO A 1 206 ? 12.692 -9.677 19.235 1.00 93.62 206 PRO A N 1
ATOM 1592 C CA . PRO A 1 206 ? 11.999 -9.016 20.347 1.00 93.62 206 PRO A CA 1
ATOM 1593 C C . PRO A 1 206 ? 10.470 -8.912 20.184 1.00 93.62 206 PRO A C 1
ATOM 1595 O O . PRO A 1 206 ? 9.773 -8.545 21.128 1.00 93.62 206 PRO A O 1
ATOM 1598 N N . TYR A 1 207 ? 9.930 -9.224 19.001 1.00 95.81 207 TYR A N 1
ATOM 1599 C CA . TYR A 1 207 ? 8.497 -9.197 18.715 1.00 95.81 207 TYR A CA 1
ATOM 1600 C C . TYR A 1 207 ? 7.782 -10.520 19.034 1.00 95.81 207 TYR A C 1
ATOM 1602 O O . TYR A 1 207 ? 6.566 -10.579 18.878 1.00 95.81 207 TYR A O 1
ATOM 1610 N N . ALA A 1 208 ? 8.481 -11.552 19.527 1.00 96.81 208 ALA A N 1
ATOM 1611 C CA . ALA A 1 208 ? 7.917 -12.883 19.776 1.00 96.81 208 ALA A CA 1
ATOM 1612 C C . ALA A 1 208 ? 6.650 -12.873 20.655 1.00 96.81 208 ALA A C 1
ATOM 1614 O O . ALA A 1 208 ? 5.650 -13.497 20.307 1.00 96.81 208 ALA A O 1
ATOM 1615 N N . ASN A 1 209 ? 6.641 -12.123 21.766 1.00 97.38 209 ASN A N 1
ATOM 1616 C CA . ASN A 1 209 ? 5.445 -12.028 22.615 1.00 97.38 209 ASN A CA 1
ATOM 1617 C C . ASN A 1 209 ? 4.279 -11.330 21.891 1.00 97.38 209 ASN A C 1
ATOM 1619 O O . ASN A 1 209 ? 3.148 -11.802 21.939 1.00 97.38 209 ASN A O 1
ATOM 1623 N N . LYS A 1 210 ? 4.560 -10.244 21.158 1.00 97.19 210 LYS A N 1
ATOM 1624 C CA . LYS A 1 210 ? 3.541 -9.534 20.365 1.00 97.19 210 LYS A CA 1
ATOM 1625 C C . LYS A 1 210 ? 2.940 -10.433 19.288 1.00 97.19 210 LYS A C 1
ATOM 1627 O O . LYS A 1 210 ? 1.735 -10.388 19.073 1.00 97.19 210 LYS A O 1
ATOM 1632 N N . ALA A 1 211 ? 3.776 -11.250 18.645 1.00 97.50 211 ALA A N 1
ATOM 1633 C CA . ALA A 1 211 ? 3.354 -12.228 17.652 1.00 97.50 211 ALA A CA 1
ATOM 1634 C C . ALA A 1 211 ? 2.373 -13.232 18.252 1.00 97.50 211 ALA A C 1
ATOM 1636 O O . ALA A 1 211 ? 1.266 -13.355 17.749 1.00 97.50 211 ALA A O 1
ATOM 1637 N N . ARG A 1 212 ? 2.717 -13.839 19.396 1.00 97.81 212 ARG A N 1
ATOM 1638 C CA . ARG A 1 212 ? 1.831 -14.778 20.100 1.00 97.81 212 ARG A CA 1
ATOM 1639 C C . ARG A 1 212 ? 0.475 -14.160 20.453 1.00 97.81 212 ARG A C 1
ATOM 1641 O O . ARG A 1 212 ? -0.549 -14.811 20.283 1.00 97.81 212 ARG A O 1
ATOM 1648 N N . VAL A 1 213 ? 0.455 -12.908 20.915 1.00 98.31 213 VAL A N 1
ATOM 1649 C CA . VAL A 1 213 ? -0.796 -12.192 21.226 1.00 98.31 213 VAL A CA 1
ATOM 1650 C C . VAL A 1 213 ? -1.622 -11.928 19.964 1.00 98.31 213 VAL A C 1
ATOM 1652 O O . VAL A 1 213 ? -2.825 -12.170 19.967 1.00 98.31 213 VAL A O 1
ATOM 1655 N N . ILE A 1 214 ? -1.002 -11.465 18.874 1.00 98.06 214 ILE A N 1
ATOM 1656 C CA . ILE A 1 214 ? -1.707 -11.231 17.604 1.00 98.06 214 ILE A CA 1
ATOM 1657 C C . ILE A 1 214 ? -2.230 -12.538 17.018 1.00 98.06 214 ILE A C 1
ATOM 1659 O O . ILE A 1 214 ? -3.393 -12.598 16.644 1.00 98.06 214 ILE A O 1
ATOM 1663 N N . GLU A 1 215 ? -1.411 -13.585 16.967 1.00 97.56 215 GLU A N 1
ATOM 1664 C CA . GLU A 1 215 ? -1.816 -14.903 16.475 1.00 97.56 215 GLU A CA 1
ATOM 1665 C C . GLU A 1 215 ? -3.006 -15.437 17.274 1.00 97.56 215 GLU A C 1
ATOM 1667 O O . GLU A 1 215 ? -3.992 -15.863 16.676 1.00 97.56 215 GLU A O 1
ATOM 1672 N N . ARG A 1 216 ? -2.995 -15.272 18.604 1.00 98.00 216 ARG A N 1
ATOM 1673 C CA . ARG A 1 216 ? -4.149 -15.609 19.440 1.00 98.00 216 ARG A CA 1
ATOM 1674 C C . ARG A 1 216 ? -5.400 -14.816 19.063 1.00 98.00 216 ARG A C 1
ATOM 1676 O O . ARG A 1 216 ? -6.484 -15.383 18.989 1.00 98.00 216 ARG A O 1
ATOM 1683 N N . LEU A 1 217 ? -5.284 -13.514 18.806 1.00 98.25 217 LEU A N 1
ATOM 1684 C CA . LEU A 1 217 ? -6.419 -12.701 18.352 1.00 98.25 217 LEU A CA 1
ATOM 1685 C C . LEU A 1 217 ? -6.948 -13.153 16.986 1.00 98.25 217 LEU A C 1
ATOM 1687 O O . LEU A 1 217 ? -8.162 -13.170 16.781 1.00 98.25 217 LEU A O 1
ATOM 1691 N N . LEU A 1 218 ? -6.061 -13.535 16.065 1.00 97.69 218 LEU A N 1
ATOM 1692 C CA . LEU A 1 218 ? -6.442 -14.063 14.756 1.00 97.69 218 LEU A CA 1
ATOM 1693 C C . LEU A 1 218 ? -7.219 -15.380 14.894 1.00 97.69 218 LEU A C 1
ATOM 1695 O O . LEU A 1 218 ? -8.296 -15.492 14.314 1.00 97.69 218 LEU A O 1
ATOM 1699 N N . GLU A 1 219 ? -6.748 -16.313 15.730 1.00 97.56 219 GLU A N 1
ATOM 1700 C CA . GLU A 1 219 ? -7.448 -17.572 16.043 1.00 97.56 219 GLU A CA 1
ATOM 1701 C C . GLU A 1 219 ? -8.856 -17.316 16.604 1.00 97.56 219 GLU A C 1
ATOM 1703 O O . GLU A 1 219 ? -9.844 -17.883 16.138 1.00 97.56 219 GLU A O 1
ATOM 1708 N N . ARG A 1 220 ? -8.968 -16.418 17.592 1.00 97.38 220 ARG A N 1
ATOM 1709 C CA . ARG A 1 220 ? -10.244 -16.064 18.238 1.00 97.38 220 ARG A CA 1
ATOM 1710 C C . ARG A 1 220 ? -11.219 -15.422 17.254 1.00 97.38 220 ARG A C 1
ATOM 1712 O O . ARG A 1 220 ? -12.423 -15.679 17.300 1.00 97.38 220 ARG A O 1
ATOM 1719 N N . ARG A 1 221 ? -10.707 -14.589 16.346 1.00 96.75 221 ARG A N 1
ATOM 1720 C CA . ARG A 1 221 ? -11.496 -13.987 15.268 1.00 96.75 221 ARG A CA 1
ATOM 1721 C C . ARG A 1 221 ? -11.962 -15.049 14.276 1.00 96.75 221 ARG A C 1
ATOM 1723 O O . ARG A 1 221 ? -13.112 -15.002 13.847 1.00 96.75 221 ARG A O 1
ATOM 1730 N N . GLU A 1 222 ? -11.095 -15.975 13.875 1.00 96.25 222 GLU A N 1
ATOM 1731 C CA . GLU A 1 222 ? -11.435 -17.057 12.943 1.00 96.25 222 GLU A CA 1
ATOM 1732 C C . GLU A 1 222 ? -12.510 -17.987 13.519 1.00 96.25 222 GLU A C 1
ATOM 1734 O O . GLU A 1 222 ? -13.462 -18.328 12.820 1.00 96.25 222 GLU A O 1
ATOM 1739 N N . ALA A 1 223 ? -12.437 -18.278 14.820 1.00 96.25 223 ALA A N 1
ATOM 1740 C CA . ALA A 1 223 ? -13.466 -19.006 15.562 1.00 96.25 223 ALA A CA 1
ATOM 1741 C C . ALA A 1 223 ? -14.798 -18.236 15.722 1.00 96.25 223 ALA A C 1
ATOM 1743 O O . ALA A 1 223 ? -15.768 -18.779 16.250 1.00 96.25 223 ALA A O 1
ATOM 1744 N N . GLY A 1 224 ? -14.871 -16.973 15.280 1.00 95.19 224 GLY A N 1
ATOM 1745 C CA . GLY A 1 224 ? -16.062 -16.127 15.397 1.00 95.19 224 GLY A CA 1
ATOM 1746 C C . GLY A 1 224 ? -16.341 -15.632 16.820 1.00 95.19 224 GLY A C 1
ATOM 1747 O O . GLY A 1 224 ? -17.447 -15.169 17.099 1.00 95.19 224 GLY A O 1
ATOM 1748 N N . GLU A 1 225 ? -15.363 -15.724 17.725 1.00 95.88 225 GLU A N 1
ATOM 1749 C CA . GLU A 1 225 ? -15.519 -15.349 19.136 1.00 95.88 225 GLU A CA 1
ATOM 1750 C C . GLU A 1 225 ? -15.417 -13.835 19.353 1.00 95.88 225 GLU A C 1
ATOM 1752 O O . GLU A 1 225 ? -16.016 -13.299 20.290 1.00 95.88 225 GLU A O 1
ATOM 1757 N N . ILE A 1 226 ? -14.669 -13.145 18.486 1.00 97.56 226 ILE A N 1
ATOM 1758 C CA . ILE A 1 226 ? -14.439 -11.702 18.567 1.00 97.56 226 ILE A CA 1
ATOM 1759 C C . ILE A 1 226 ? -14.620 -10.999 17.222 1.00 97.56 226 ILE A C 1
ATOM 1761 O O . ILE A 1 226 ? -14.392 -11.553 16.148 1.00 97.56 226 ILE A O 1
ATOM 1765 N N . THR A 1 227 ? -14.969 -9.721 17.305 1.00 97.75 227 THR A N 1
ATOM 1766 C CA . THR A 1 227 ? -14.811 -8.737 16.234 1.00 97.75 227 THR A CA 1
ATOM 1767 C C . THR A 1 227 ? -13.441 -8.073 16.383 1.00 97.75 227 THR A C 1
ATOM 1769 O O . THR A 1 227 ? -13.098 -7.612 17.465 1.00 97.75 227 THR A O 1
ATOM 1772 N N . LEU A 1 228 ? -12.660 -7.991 15.311 1.00 98.00 228 LEU A N 1
ATOM 1773 C CA . LEU A 1 228 ? -11.309 -7.438 15.298 1.00 98.00 228 LEU A CA 1
ATOM 1774 C C . LEU A 1 228 ? -11.267 -6.058 14.624 1.00 98.00 228 LEU A C 1
ATOM 1776 O O . LEU A 1 228 ? -11.737 -5.900 13.493 1.00 98.00 228 LEU A O 1
ATOM 1780 N N . PHE A 1 229 ? -10.657 -5.079 15.297 1.00 98.44 229 PHE A N 1
ATOM 1781 C CA . PHE A 1 229 ? -10.559 -3.694 14.831 1.00 98.44 229 PHE A CA 1
ATOM 1782 C C . PHE A 1 229 ? -9.128 -3.127 14.953 1.00 98.44 229 PHE A C 1
ATOM 1784 O O . PHE A 1 229 ? -8.759 -2.547 15.975 1.00 98.44 229 PHE A O 1
ATOM 1791 N N . PRO A 1 230 ? -8.294 -3.282 13.915 1.00 98.19 230 PRO A N 1
ATOM 1792 C CA . PRO A 1 230 ? -6.926 -2.762 13.914 1.00 98.19 230 PRO A CA 1
ATOM 1793 C C . PRO A 1 230 ? -6.867 -1.234 13.778 1.00 98.19 230 PRO A C 1
ATOM 1795 O O . PRO A 1 230 ? -7.592 -0.641 12.974 1.00 98.19 230 PRO A O 1
ATOM 1798 N N . VAL A 1 231 ? -5.964 -0.598 14.530 1.00 97.38 231 VAL A N 1
ATOM 1799 C CA . VAL A 1 231 ? -5.735 0.854 14.507 1.00 97.38 231 VAL A CA 1
ATOM 1800 C C . VAL A 1 231 ? -4.238 1.161 14.443 1.00 97.38 231 VAL A C 1
ATOM 1802 O O . VAL A 1 231 ? -3.462 0.705 15.281 1.00 97.38 231 VAL A O 1
ATOM 1805 N N . TYR A 1 232 ? -3.834 1.974 13.465 1.00 94.94 232 TYR A N 1
ATOM 1806 C CA . TYR A 1 232 ? -2.450 2.392 13.236 1.00 94.94 232 TYR A CA 1
ATOM 1807 C C . TYR A 1 232 ? -2.353 3.853 12.782 1.00 94.94 232 TYR A C 1
ATOM 1809 O O . TYR A 1 232 ? -3.234 4.369 12.097 1.00 94.94 232 TYR A O 1
ATOM 1817 N N . GLY A 1 233 ? -1.231 4.501 13.106 1.00 90.69 233 GLY A N 1
ATOM 1818 C CA . GLY A 1 233 ? -0.853 5.805 12.562 1.00 90.69 233 GLY A CA 1
ATOM 1819 C C . GLY A 1 233 ? -1.475 6.999 13.284 1.00 90.69 233 GLY A C 1
ATOM 1820 O O . GLY A 1 233 ? -1.457 8.103 12.761 1.00 90.69 233 GLY A O 1
ATOM 1821 N N . VAL A 1 234 ? -2.013 6.819 14.492 1.00 91.12 234 VAL A N 1
ATOM 1822 C CA . VAL A 1 234 ? -2.738 7.889 15.211 1.00 91.12 234 VAL A CA 1
ATOM 1823 C C . VAL A 1 234 ? -1.859 9.049 15.697 1.00 91.12 234 VAL A C 1
ATOM 1825 O O . VAL A 1 234 ? -2.391 10.094 16.052 1.00 91.12 234 VAL A O 1
ATOM 1828 N N . THR A 1 235 ? -0.534 8.882 15.715 1.00 86.81 235 THR A N 1
ATOM 1829 C CA . THR A 1 235 ? 0.438 9.898 16.162 1.00 86.81 235 THR A CA 1
ATOM 1830 C C . THR A 1 235 ? 1.022 10.728 15.022 1.00 86.81 235 THR A C 1
ATOM 1832 O O . THR A 1 235 ? 1.661 11.746 15.272 1.00 86.81 235 THR A O 1
ATOM 1835 N N . THR A 1 236 ? 0.850 10.311 13.764 1.00 75.56 236 THR A N 1
ATOM 1836 C CA . THR A 1 236 ? 1.517 10.965 12.624 1.00 75.56 236 THR A CA 1
ATOM 1837 C C . THR A 1 236 ? 0.860 12.292 12.265 1.00 75.56 236 THR A C 1
ATOM 1839 O O . THR A 1 236 ? 1.531 13.225 11.825 1.00 75.56 236 THR A O 1
ATOM 1842 N N . LYS A 1 237 ? -0.457 12.389 12.469 1.00 77.12 237 LYS A N 1
ATOM 1843 C CA . LYS A 1 237 ? -1.246 13.597 12.250 1.00 77.12 237 LYS A CA 1
ATOM 1844 C C . LYS A 1 237 ? -2.194 13.770 13.436 1.00 77.12 237 LYS A C 1
ATOM 1846 O O . LYS A 1 237 ? -3.041 12.917 13.686 1.00 77.12 237 LYS A O 1
ATOM 1851 N N . GLY A 1 238 ? -2.128 14.926 14.095 1.00 77.44 238 GLY A N 1
ATOM 1852 C CA . GLY A 1 238 ? -3.077 15.306 15.146 1.00 77.44 238 GLY A CA 1
ATOM 1853 C C . GLY A 1 238 ? -2.780 14.681 16.511 1.00 77.44 238 GLY A C 1
ATOM 1854 O O . GLY A 1 238 ? -1.642 14.332 16.808 1.00 77.44 238 GLY A O 1
ATOM 1855 N N . SER A 1 239 ? -3.806 14.606 17.361 1.00 86.31 239 SER A N 1
ATOM 1856 C CA . SER A 1 239 ? -3.691 14.086 18.728 1.00 86.31 239 SER A CA 1
ATOM 1857 C C . SER A 1 239 ? -4.066 12.605 18.771 1.00 86.31 239 SER A C 1
ATOM 1859 O O . SER A 1 239 ? -5.215 12.260 18.487 1.00 86.31 239 SER A O 1
ATOM 1861 N N . ALA A 1 240 ? -3.139 11.741 19.193 1.00 91.06 240 ALA A N 1
ATOM 1862 C CA . ALA A 1 240 ? -3.353 10.293 19.234 1.00 91.06 240 ALA A CA 1
ATOM 1863 C C . ALA A 1 240 ? -4.580 9.880 20.061 1.00 91.06 240 ALA A C 1
ATOM 1865 O O . ALA A 1 240 ? -5.376 9.054 19.612 1.00 91.06 240 ALA A O 1
ATOM 1866 N N . TYR A 1 241 ? -4.774 10.493 21.233 1.00 91.44 241 TYR A N 1
ATOM 1867 C CA . TYR A 1 241 ? -5.902 10.190 22.117 1.00 91.44 241 TYR A CA 1
ATOM 1868 C C . TYR A 1 241 ? -7.266 10.492 21.483 1.00 91.44 241 TYR A C 1
ATOM 1870 O O . TYR A 1 241 ? -8.222 9.755 21.717 1.00 91.44 241 TYR A O 1
ATOM 1878 N N . THR A 1 242 ? -7.362 11.534 20.647 1.00 92.19 242 THR A N 1
ATOM 1879 C CA . THR A 1 242 ? -8.603 11.894 19.949 1.00 92.19 242 THR A CA 1
ATOM 1880 C C . THR A 1 242 ? -8.963 10.823 18.932 1.00 92.19 242 THR A C 1
ATOM 1882 O O . THR A 1 242 ? -10.064 10.281 18.974 1.00 92.19 242 THR A O 1
ATOM 1885 N N . SER A 1 243 ? -8.023 10.478 18.049 1.00 94.31 243 SER A N 1
ATOM 1886 C CA . SER A 1 243 ? -8.248 9.480 17.000 1.00 94.31 243 SER A CA 1
ATOM 1887 C C . SER A 1 243 ? -8.585 8.107 17.588 1.00 94.31 243 SER A C 1
ATOM 1889 O O . SER A 1 243 ? -9.456 7.412 17.070 1.00 94.31 243 SER A O 1
ATOM 1891 N N . LEU A 1 244 ? -7.946 7.728 18.703 1.00 96.00 244 LEU A N 1
ATOM 1892 C CA . LEU A 1 244 ? -8.249 6.485 19.419 1.00 96.00 244 LEU A CA 1
ATOM 1893 C C . LEU A 1 244 ? -9.651 6.492 20.029 1.00 96.00 244 LEU A C 1
ATOM 1895 O O . LEU A 1 244 ? -10.388 5.522 19.868 1.00 96.00 244 LEU A O 1
ATOM 1899 N N . TYR A 1 245 ? -10.050 7.580 20.688 1.00 96.75 245 TYR A N 1
ATOM 1900 C CA . TYR A 1 245 ? -11.392 7.693 21.259 1.00 96.75 245 TYR A CA 1
ATOM 1901 C C . TYR A 1 245 ? -12.485 7.701 20.174 1.00 96.75 245 TYR A C 1
ATOM 1903 O O . TYR A 1 245 ? -13.539 7.078 20.321 1.00 96.75 245 TYR A O 1
ATOM 1911 N N . ASN A 1 246 ? -12.226 8.357 19.044 1.00 96.25 246 ASN A N 1
ATOM 1912 C CA . ASN A 1 246 ? -13.128 8.341 17.897 1.00 96.25 246 ASN A CA 1
ATOM 1913 C C . ASN A 1 246 ? -13.224 6.941 17.257 1.00 96.25 246 ASN A C 1
ATOM 1915 O O . ASN A 1 246 ? -14.307 6.525 16.847 1.00 96.25 246 ASN A O 1
ATOM 1919 N N . ALA A 1 247 ? -12.135 6.165 17.237 1.00 97.12 247 ALA A N 1
ATOM 1920 C CA . ALA A 1 247 ? -12.191 4.757 16.842 1.00 97.12 247 ALA A CA 1
ATOM 1921 C C . ALA A 1 247 ? -13.059 3.936 17.817 1.00 97.12 247 ALA A C 1
ATOM 1923 O O . ALA A 1 247 ? -13.980 3.248 17.379 1.00 97.12 247 ALA A O 1
ATOM 1924 N N . VAL A 1 248 ? -12.862 4.081 19.135 1.00 98.00 248 VAL A N 1
ATOM 1925 C CA . VAL A 1 248 ? -13.726 3.467 20.167 1.00 98.00 248 VAL A CA 1
ATOM 1926 C C . VAL A 1 248 ? -15.202 3.809 19.931 1.00 98.00 248 VAL A C 1
ATOM 1928 O O . VAL A 1 248 ? -16.060 2.928 19.967 1.00 98.00 248 VAL A O 1
ATOM 1931 N N . THR A 1 249 ? -15.495 5.070 19.610 1.00 97.62 249 THR A N 1
ATOM 1932 C CA . THR A 1 249 ? -16.842 5.534 19.250 1.00 97.62 249 THR A CA 1
ATOM 1933 C C . THR A 1 249 ? -17.423 4.739 18.081 1.00 97.62 249 THR A C 1
ATOM 1935 O O . THR A 1 249 ? -18.551 4.256 18.173 1.00 97.62 249 THR A O 1
ATOM 1938 N N . GLY A 1 250 ? -16.651 4.541 17.009 1.00 97.00 250 GLY A N 1
ATOM 1939 C CA . GLY A 1 250 ? -17.064 3.729 15.863 1.00 97.00 250 GLY A CA 1
ATOM 1940 C C . GLY A 1 250 ? -17.386 2.279 16.238 1.00 97.00 250 GLY A C 1
ATOM 1941 O O . GLY A 1 250 ? -18.420 1.755 15.828 1.00 97.00 250 GLY A O 1
ATOM 1942 N N . ALA A 1 251 ? -16.559 1.647 17.072 1.00 97.88 251 ALA A N 1
ATOM 1943 C CA . ALA A 1 251 ? -16.801 0.280 17.539 1.00 97.88 251 ALA A CA 1
ATOM 1944 C C . ALA A 1 251 ? -18.094 0.159 18.363 1.00 97.88 251 ALA A C 1
ATOM 1946 O O . ALA A 1 251 ? -18.897 -0.746 18.133 1.00 97.88 251 ALA A O 1
ATOM 1947 N N . LEU A 1 252 ? -18.330 1.092 19.293 1.00 97.88 252 LEU A N 1
ATOM 1948 C CA . LEU A 1 252 ? -19.539 1.090 20.121 1.00 97.88 252 LEU A CA 1
ATOM 1949 C C . LEU A 1 252 ? -20.804 1.347 19.293 1.00 97.88 252 LEU A C 1
ATOM 1951 O O . LEU A 1 252 ? -21.826 0.705 19.534 1.00 97.88 252 LEU A O 1
ATOM 1955 N N . ILE A 1 253 ? -20.732 2.231 18.291 1.00 96.69 253 ILE A N 1
ATOM 1956 C CA . ILE A 1 253 ? -21.817 2.430 17.321 1.00 96.69 253 ILE A CA 1
ATOM 1957 C C . ILE A 1 253 ? -22.100 1.128 16.580 1.00 96.69 253 ILE A C 1
ATOM 1959 O O . ILE A 1 253 ? -23.251 0.706 16.545 1.00 96.69 253 ILE A O 1
ATOM 1963 N N . ALA A 1 254 ? -21.064 0.465 16.060 1.00 97.38 254 ALA A N 1
ATOM 1964 C CA . ALA A 1 254 ? -21.218 -0.789 15.336 1.00 97.38 254 ALA A CA 1
ATOM 1965 C C . ALA A 1 254 ? -21.903 -1.872 16.191 1.00 97.38 254 ALA A C 1
ATOM 1967 O O . ALA A 1 254 ? -22.822 -2.529 15.709 1.00 97.38 254 ALA A O 1
ATOM 1968 N N . GLN A 1 255 ? -21.525 -2.008 17.468 1.00 96.44 255 GLN A N 1
ATOM 1969 C CA . GLN A 1 255 ? -22.189 -2.917 18.416 1.00 96.44 255 GLN A CA 1
ATOM 1970 C C . GLN A 1 255 ? -23.658 -2.547 18.669 1.00 96.44 255 GLN A C 1
ATOM 1972 O O . GLN A 1 255 ? -24.504 -3.423 18.836 1.00 96.44 255 GLN A O 1
ATOM 1977 N N . ASN A 1 256 ? -23.973 -1.250 18.722 1.00 94.94 256 ASN A N 1
ATOM 1978 C CA . ASN A 1 256 ? -25.335 -0.777 18.968 1.00 94.94 256 ASN A CA 1
ATOM 1979 C C . ASN A 1 256 ? -26.249 -0.975 17.748 1.00 94.94 256 ASN A C 1
ATOM 1981 O O . ASN A 1 256 ? -27.454 -1.156 17.916 1.00 94.94 256 ASN A O 1
ATOM 1985 N N . THR A 1 257 ? -25.703 -0.913 16.529 1.00 94.81 257 THR A N 1
ATOM 1986 C CA . THR A 1 257 ? -26.483 -0.959 15.282 1.00 94.81 257 THR A CA 1
ATOM 1987 C C . THR A 1 257 ? -26.474 -2.323 14.597 1.00 94.81 257 THR A C 1
ATOM 1989 O O . THR A 1 257 ? -27.389 -2.611 13.824 1.00 94.81 257 THR A O 1
ATOM 1992 N N . HIS A 1 258 ? -25.490 -3.182 14.878 1.00 94.56 258 HIS A N 1
ATOM 1993 C CA . HIS A 1 258 ? -25.346 -4.489 14.237 1.00 94.56 258 HIS A CA 1
ATOM 1994 C C . HIS A 1 258 ? -25.228 -5.620 15.267 1.00 94.56 258 HIS A C 1
ATOM 1996 O O . HIS A 1 258 ? -24.176 -5.782 15.880 1.00 94.56 258 HIS A O 1
ATOM 2002 N N . PRO A 1 259 ? -26.242 -6.499 15.387 1.00 89.56 259 PRO A N 1
ATOM 2003 C CA . PRO A 1 259 ? -26.211 -7.633 16.320 1.00 89.56 259 PRO A CA 1
ATOM 2004 C C . PRO A 1 259 ? -25.082 -8.648 16.075 1.00 89.56 259 PRO A C 1
ATOM 2006 O O . PRO A 1 259 ? -24.769 -9.454 16.951 1.00 89.56 259 PRO A O 1
ATOM 2009 N N . THR A 1 260 ? -24.502 -8.648 14.870 1.00 89.38 260 THR A N 1
ATOM 2010 C CA . THR A 1 260 ? -23.354 -9.486 14.495 1.00 89.38 260 THR A CA 1
ATOM 2011 C C . THR A 1 260 ? -22.031 -8.943 15.028 1.00 89.38 260 THR A C 1
ATOM 2013 O O . THR A 1 260 ? -21.075 -9.703 15.145 1.00 89.38 260 THR A O 1
ATOM 2016 N N . VAL A 1 261 ? -21.965 -7.650 15.359 1.00 93.94 261 VAL A N 1
ATOM 2017 C CA . VAL A 1 261 ? -20.788 -7.024 15.961 1.00 93.94 261 VAL A CA 1
ATOM 2018 C C . VAL A 1 261 ? -20.900 -7.189 17.468 1.00 93.94 261 VAL A C 1
ATOM 2020 O O . VAL A 1 261 ? -21.641 -6.475 18.139 1.00 93.94 261 VAL A O 1
ATOM 2023 N N . LYS A 1 262 ? -20.188 -8.187 17.985 1.00 90.62 262 LYS A N 1
ATOM 2024 C CA . LYS A 1 262 ? -20.210 -8.557 19.403 1.00 90.62 262 LYS A CA 1
ATOM 2025 C C . LYS A 1 262 ? -18.905 -8.142 20.080 1.00 90.62 262 LYS A C 1
ATOM 2027 O O . LYS A 1 262 ? -18.368 -7.082 19.749 1.00 90.62 262 LYS A O 1
ATOM 2032 N N . LYS A 1 263 ? -18.401 -8.953 21.018 1.00 96.25 263 LYS A N 1
ATOM 2033 C CA . LYS A 1 263 ? -17.126 -8.786 21.733 1.00 96.25 263 LYS A CA 1
ATOM 2034 C C . LYS A 1 263 ? -16.062 -8.213 20.799 1.00 96.25 263 LYS A C 1
ATOM 2036 O O . LYS A 1 263 ? -15.567 -8.923 19.927 1.00 96.25 263 LYS A O 1
ATOM 2041 N N . THR A 1 264 ? -15.770 -6.921 20.911 1.00 98.25 264 THR A N 1
ATOM 2042 C CA . THR A 1 264 ? -14.862 -6.255 19.972 1.00 98.25 264 THR A CA 1
ATOM 2043 C C . THR A 1 264 ? -13.496 -6.110 20.616 1.00 98.25 264 THR A C 1
ATOM 2045 O O . THR A 1 264 ? -13.393 -5.746 21.784 1.00 98.25 264 THR A O 1
ATOM 2048 N N . VAL A 1 265 ? -12.444 -6.375 19.852 1.00 98.69 265 VAL A N 1
ATOM 2049 C CA . VAL A 1 265 ? -11.060 -6.152 20.247 1.00 98.69 265 VAL A CA 1
ATOM 2050 C C . VAL A 1 265 ? -10.446 -5.139 19.295 1.00 98.69 265 VAL A C 1
ATOM 2052 O O . VAL A 1 265 ? -10.248 -5.417 18.110 1.00 98.69 265 VAL A O 1
ATOM 2055 N N . MET A 1 266 ? -10.151 -3.952 19.818 1.00 98.69 266 MET A N 1
ATOM 2056 C CA . MET A 1 266 ? -9.421 -2.916 19.101 1.00 98.69 266 MET A CA 1
ATOM 2057 C C . MET A 1 266 ? -7.927 -3.078 19.363 1.00 98.69 266 MET A C 1
ATOM 2059 O O . MET A 1 266 ? -7.484 -2.981 20.503 1.00 98.69 266 MET A O 1
ATOM 2063 N N . VAL A 1 267 ? -7.141 -3.307 18.313 1.00 98.56 267 VAL A N 1
ATOM 2064 C CA . VAL A 1 267 ? -5.699 -3.563 18.434 1.00 98.56 267 VAL A CA 1
ATOM 2065 C C . VAL A 1 267 ? -4.931 -2.311 18.037 1.00 98.56 267 VAL A C 1
ATOM 2067 O O . VAL A 1 267 ? -4.904 -1.941 16.863 1.00 98.56 267 VAL A O 1
ATOM 2070 N N . GLN A 1 268 ? -4.297 -1.662 19.013 1.00 97.12 268 GLN A N 1
ATOM 2071 C CA . GLN A 1 268 ? -3.478 -0.475 18.790 1.00 97.12 268 GLN A CA 1
ATOM 2072 C C . GLN A 1 268 ? -2.006 -0.860 18.589 1.00 97.12 268 GLN A C 1
ATOM 2074 O O . GLN A 1 268 ? -1.308 -1.272 19.521 1.00 97.12 268 GLN A O 1
ATOM 2079 N N . ILE A 1 269 ? -1.519 -0.675 17.362 1.00 96.19 269 ILE A N 1
ATOM 2080 C CA . ILE A 1 269 ? -0.161 -1.035 16.925 1.00 96.19 269 ILE A CA 1
ATOM 2081 C C . ILE A 1 269 ? 0.745 0.178 16.641 1.00 96.19 269 ILE A C 1
ATOM 2083 O O . ILE A 1 269 ? 1.881 0.039 16.190 1.00 96.19 269 ILE A O 1
ATOM 2087 N N . THR A 1 270 ? 0.278 1.391 16.932 1.00 93.00 270 THR A N 1
ATOM 2088 C CA . THR A 1 270 ? 1.112 2.604 16.933 1.00 93.00 270 THR A CA 1
ATOM 2089 C C . THR A 1 270 ? 1.922 2.671 18.224 1.00 93.00 270 THR A C 1
ATOM 2091 O O . THR A 1 270 ? 1.382 2.441 19.304 1.00 93.00 270 THR A O 1
ATOM 2094 N N . THR A 1 271 ? 3.205 3.025 18.140 1.00 92.69 271 THR A N 1
ATOM 2095 C CA . THR A 1 271 ? 3.985 3.373 19.335 1.00 92.69 271 THR A CA 1
ATOM 2096 C C . THR A 1 271 ? 3.464 4.689 19.905 1.00 92.69 271 THR A C 1
ATOM 2098 O O . THR A 1 271 ? 3.533 5.713 19.228 1.00 92.69 271 THR A O 1
ATOM 2101 N N . LEU A 1 272 ? 2.955 4.654 21.136 1.00 94.00 272 LEU A N 1
ATOM 2102 C CA . LEU A 1 272 ? 2.494 5.831 21.873 1.00 94.00 272 LEU A CA 1
ATOM 2103 C C . LEU A 1 272 ? 3.455 6.144 23.016 1.00 94.00 272 LEU A C 1
ATOM 2105 O O . LEU A 1 272 ? 4.107 5.252 23.560 1.00 94.00 272 LEU A O 1
ATOM 2109 N N . THR A 1 273 ? 3.495 7.400 23.435 1.00 93.88 273 THR A N 1
ATOM 2110 C CA . THR A 1 273 ? 4.061 7.776 24.729 1.00 93.88 273 THR A CA 1
ATOM 2111 C C . THR A 1 273 ? 3.115 7.376 25.865 1.00 93.88 273 THR A C 1
ATOM 2113 O O . THR A 1 273 ? 1.899 7.264 25.687 1.00 93.88 273 THR A O 1
ATOM 2116 N N . ALA A 1 274 ? 3.656 7.207 27.076 1.00 93.19 274 ALA A N 1
ATOM 2117 C CA . ALA A 1 274 ? 2.837 6.949 28.262 1.00 93.19 274 ALA A CA 1
ATOM 2118 C C . ALA A 1 274 ? 1.808 8.069 28.511 1.00 93.19 274 ALA A C 1
ATOM 2120 O O . ALA A 1 274 ? 0.694 7.782 28.937 1.00 93.19 274 ALA A O 1
ATOM 2121 N N . SER A 1 275 ? 2.158 9.325 28.203 1.00 92.00 275 SER A N 1
ATOM 2122 C CA . SER A 1 275 ? 1.251 10.471 28.336 1.00 92.00 275 SER A CA 1
ATOM 2123 C C . SER A 1 275 ? 0.056 10.361 27.391 1.00 92.00 275 SER A C 1
ATOM 2125 O O . SER A 1 275 ? -1.076 10.462 27.848 1.00 92.00 275 SER A O 1
ATOM 2127 N N . GLU A 1 276 ? 0.287 10.089 26.104 1.00 93.56 276 GLU A N 1
ATOM 2128 C CA . GLU A 1 276 ? -0.796 9.942 25.117 1.00 93.56 276 GLU A CA 1
ATOM 2129 C C . GLU A 1 276 ? -1.753 8.802 25.482 1.00 93.56 276 GLU A C 1
ATOM 2131 O O . GLU A 1 276 ? -2.965 8.917 25.298 1.00 93.56 276 GLU A O 1
ATOM 2136 N N . TRP A 1 277 ? -1.223 7.705 26.036 1.00 94.75 277 TRP A N 1
ATOM 2137 C CA . TRP A 1 277 ? -2.050 6.607 26.534 1.00 94.75 277 TRP A CA 1
ATOM 2138 C C . TRP A 1 277 ? -2.906 7.032 27.733 1.00 94.75 277 TRP A C 1
ATOM 2140 O O . TRP A 1 277 ? -4.103 6.768 27.748 1.00 94.75 277 TRP A O 1
ATOM 2150 N N . GLN A 1 278 ? -2.337 7.745 28.711 1.00 92.88 278 GLN A N 1
ATOM 2151 C CA . GLN A 1 278 ? -3.096 8.233 29.871 1.00 92.88 278 GLN A CA 1
ATOM 2152 C C . GLN A 1 278 ? -4.165 9.265 29.490 1.00 92.88 278 GLN A C 1
ATOM 2154 O O . GLN A 1 278 ? -5.262 9.240 30.042 1.00 92.88 278 GLN A O 1
ATOM 2159 N N . GLU A 1 279 ? -3.886 10.139 28.523 1.00 93.12 279 GLU A N 1
ATOM 2160 C CA . GLU A 1 279 ? -4.870 11.077 27.968 1.00 93.12 279 GLU A CA 1
ATOM 2161 C C . GLU A 1 279 ? -6.049 10.348 27.311 1.00 93.12 279 GLU A C 1
ATOM 2163 O O . GLU A 1 279 ? -7.204 10.733 27.494 1.00 93.12 279 GLU A O 1
ATOM 2168 N N . PHE A 1 280 ? -5.774 9.262 26.587 1.00 94.88 280 PHE A N 1
ATOM 2169 C CA . PHE A 1 280 ? -6.808 8.398 26.025 1.00 94.88 280 PHE A CA 1
ATOM 2170 C C . PHE A 1 280 ? -7.647 7.713 27.117 1.00 94.88 280 PHE A C 1
ATOM 2172 O O . PHE A 1 280 ? -8.876 7.775 27.070 1.00 94.88 280 PHE A O 1
ATOM 2179 N N . LEU A 1 281 ? -7.007 7.123 28.135 1.00 94.25 281 LEU A N 1
ATOM 2180 C CA . LEU A 1 281 ? -7.713 6.494 29.259 1.00 94.25 281 LEU A CA 1
ATOM 2181 C C . LEU A 1 281 ? -8.575 7.500 30.038 1.00 94.25 281 LEU A C 1
ATOM 2183 O O . LEU A 1 281 ? -9.685 7.161 30.450 1.00 94.25 281 LEU A O 1
ATOM 2187 N N . PHE A 1 282 ? -8.099 8.739 30.203 1.00 93.38 282 PHE A N 1
ATOM 2188 C CA . PHE A 1 282 ? -8.856 9.830 30.822 1.00 93.38 282 PHE A CA 1
ATOM 2189 C C . PHE A 1 282 ? -10.173 10.096 30.082 1.00 93.38 282 PHE A C 1
ATOM 2191 O O . PHE A 1 282 ? -11.228 10.124 30.712 1.00 93.38 282 PHE A O 1
ATOM 2198 N N . LEU A 1 283 ? -10.134 10.210 28.749 1.00 93.06 283 LEU A N 1
ATOM 2199 C CA . LEU A 1 283 ? -11.338 10.437 27.942 1.00 93.06 283 LEU A CA 1
ATOM 2200 C C . LEU A 1 283 ? -12.367 9.308 28.059 1.00 93.06 283 LEU A C 1
ATOM 2202 O O . LEU A 1 283 ? -13.565 9.568 27.965 1.00 93.06 283 LEU A O 1
ATOM 2206 N N . MET A 1 284 ? -11.919 8.066 28.251 1.00 93.12 284 MET A N 1
ATOM 2207 C CA . MET A 1 284 ? -12.820 6.924 28.413 1.00 93.12 284 MET A CA 1
ATOM 2208 C C . MET A 1 284 ? -13.442 6.845 29.809 1.00 93.12 284 MET A C 1
ATOM 2210 O O . MET A 1 284 ? -14.626 6.534 29.913 1.00 93.12 284 MET A O 1
ATOM 2214 N N . ARG A 1 285 ? -12.654 7.092 30.864 1.00 91.12 285 ARG A N 1
ATOM 2215 C CA . ARG A 1 285 ? -13.020 6.759 32.253 1.00 91.12 285 ARG A CA 1
ATOM 2216 C C . ARG A 1 285 ? -13.539 7.940 33.072 1.00 91.12 285 ARG A C 1
ATOM 2218 O O . ARG A 1 285 ? -14.412 7.741 33.907 1.00 91.12 285 ARG A O 1
ATOM 2225 N N . ASP A 1 286 ? -12.995 9.140 32.870 1.00 87.44 286 ASP A N 1
ATOM 2226 C CA . ASP A 1 286 ? -13.355 10.330 33.655 1.00 87.44 286 ASP A CA 1
ATOM 2227 C C . ASP A 1 286 ? -13.303 11.622 32.813 1.00 87.44 286 ASP A C 1
ATOM 2229 O O . ASP A 1 286 ? -12.529 12.540 33.090 1.00 87.44 286 ASP A O 1
ATOM 2233 N N . PRO A 1 287 ? -14.135 11.746 31.761 1.00 87.94 287 PRO A N 1
ATOM 2234 C CA . PRO A 1 287 ? -14.089 12.897 30.855 1.00 87.94 287 PRO A CA 1
ATOM 2235 C C . PRO A 1 287 ? -14.606 14.215 31.461 1.00 87.94 287 PRO A C 1
ATOM 2237 O O . PRO A 1 287 ? -14.573 15.255 30.790 1.00 87.94 287 PRO A O 1
ATOM 2240 N N . ALA A 1 288 ? -15.123 14.177 32.694 1.00 84.00 288 ALA A N 1
ATOM 2241 C CA . ALA A 1 288 ? -15.573 15.331 33.473 1.00 84.00 288 ALA A CA 1
ATOM 2242 C C . ALA A 1 288 ? -14.572 15.747 34.573 1.00 84.00 288 ALA A C 1
ATOM 2244 O O . ALA A 1 288 ? -14.735 16.818 35.165 1.00 84.00 288 ALA A O 1
ATOM 2245 N N . GLY A 1 289 ? -13.560 14.918 34.848 1.00 77.75 289 GLY A N 1
ATOM 2246 C CA . GLY A 1 289 ? -12.598 15.094 35.929 1.00 77.75 289 GLY A CA 1
ATOM 2247 C C . GLY A 1 289 ? -11.620 16.255 35.750 1.00 77.75 289 GLY A C 1
ATOM 2248 O O . GLY A 1 289 ? -11.482 16.859 34.682 1.00 77.75 289 GLY A O 1
ATOM 2249 N N . GLN A 1 290 ? -10.892 16.574 36.826 1.00 62.03 290 GLN A N 1
ATOM 2250 C CA . GLN A 1 290 ? -9.878 17.631 36.812 1.00 62.03 290 GLN A CA 1
ATOM 2251 C C . GLN A 1 290 ? -8.579 17.177 36.111 1.00 62.03 290 GLN A C 1
ATOM 2253 O O . GLN A 1 290 ? -7.629 16.730 36.739 1.00 62.03 290 GLN A O 1
ATOM 2258 N N . MET A 1 291 ? -8.560 17.383 34.790 1.00 55.75 291 MET A N 1
ATOM 2259 C CA . MET A 1 291 ? -7.425 17.707 33.906 1.00 55.75 291 MET A CA 1
ATOM 2260 C C . MET A 1 291 ? -6.160 16.830 34.006 1.00 55.75 291 MET A C 1
ATOM 2262 O O . MET A 1 291 ? -5.125 17.275 34.505 1.00 55.75 291 MET A O 1
ATOM 2266 N N . VAL A 1 292 ? -6.158 15.686 33.316 1.00 58.41 292 VAL A N 1
ATOM 2267 C CA . VAL A 1 292 ? -4.919 15.221 32.665 1.00 58.41 292 VAL A CA 1
ATOM 2268 C C . VAL A 1 292 ? -4.611 16.201 31.519 1.00 58.41 292 VAL A C 1
ATOM 2270 O O . VAL A 1 292 ? -5.452 16.447 30.656 1.00 58.41 292 VAL A O 1
ATOM 2273 N N . ASN A 1 293 ? -3.441 16.849 31.552 1.00 62.19 293 ASN A N 1
ATOM 2274 C CA . ASN A 1 293 ? -2.882 17.685 30.471 1.00 62.19 293 ASN A CA 1
ATOM 2275 C C . ASN A 1 293 ? -3.768 18.807 29.889 1.00 62.19 293 ASN A C 1
ATOM 2277 O O . ASN A 1 293 ? -3.565 19.264 28.767 1.00 62.19 293 ASN A O 1
ATOM 2281 N N . LYS A 1 294 ? -4.711 19.335 30.673 1.00 72.38 294 LYS A N 1
ATOM 2282 C CA . LYS A 1 294 ? -5.628 20.414 30.268 1.00 72.38 294 LYS A CA 1
ATOM 2283 C C . LYS A 1 294 ? -6.601 20.071 29.123 1.00 72.38 294 LYS A C 1
ATOM 2285 O O . LYS A 1 294 ? -7.066 20.986 28.435 1.00 72.38 294 LYS A O 1
ATOM 2290 N N . ILE A 1 295 ? -6.926 18.794 28.921 1.00 83.88 295 ILE A N 1
ATOM 2291 C CA . ILE A 1 295 ? -7.897 18.375 27.901 1.00 83.88 295 ILE A CA 1
ATOM 2292 C C . ILE A 1 295 ? -9.291 18.905 28.260 1.00 83.88 295 ILE A C 1
ATOM 2294 O O . ILE A 1 295 ? -9.790 18.685 29.361 1.00 83.88 295 ILE A O 1
ATOM 2298 N N . ARG A 1 296 ? -9.927 19.620 27.325 1.00 86.88 296 ARG A N 1
ATOM 2299 C CA . ARG A 1 296 ? -11.295 20.139 27.475 1.00 86.88 296 ARG A CA 1
ATOM 2300 C C . ARG A 1 296 ? -12.284 19.207 26.779 1.00 86.88 296 ARG A C 1
ATOM 2302 O O . ARG A 1 296 ? -11.982 18.669 25.720 1.00 86.88 296 ARG A O 1
ATOM 2309 N N . THR A 1 297 ? -13.474 19.059 27.351 1.00 91.62 297 THR A N 1
ATOM 2310 C CA . THR A 1 297 ? -14.579 18.291 26.759 1.00 91.62 297 THR A CA 1
ATOM 2311 C C . THR A 1 297 ? -15.833 19.160 26.663 1.00 91.62 297 THR A C 1
ATOM 2313 O O . THR A 1 297 ? -16.091 20.012 27.524 1.00 91.62 297 THR A O 1
ATOM 2316 N N . THR A 1 298 ? -16.629 18.979 25.612 1.00 94.12 298 THR A N 1
ATOM 2317 C CA . THR A 1 298 ? -17.941 19.634 25.481 1.00 94.12 298 THR A CA 1
ATOM 2318 C C . THR A 1 298 ? -19.018 18.908 26.306 1.00 94.12 298 THR A C 1
ATOM 2320 O O . THR A 1 298 ? -18.833 17.750 26.688 1.00 94.12 298 THR A O 1
ATOM 2323 N N . PRO A 1 299 ? -20.166 19.552 26.598 1.00 94.81 299 PRO A N 1
ATOM 2324 C CA . PRO A 1 299 ? -21.321 18.865 27.179 1.00 94.81 299 PRO A CA 1
ATOM 2325 C C . PRO A 1 299 ? -21.817 17.695 26.323 1.00 94.81 299 PRO A C 1
ATOM 2327 O O . PRO A 1 299 ? -22.072 16.630 26.871 1.00 94.81 299 PRO A O 1
ATOM 2330 N N . ASP A 1 300 ? -21.873 17.856 24.997 1.00 95.88 300 ASP A N 1
ATOM 2331 C CA . ASP A 1 300 ? -22.300 16.790 24.080 1.00 95.88 300 ASP A CA 1
ATOM 2332 C C . ASP A 1 300 ? -21.328 15.603 24.083 1.00 95.88 300 ASP A C 1
ATOM 2334 O O . ASP A 1 300 ? -21.767 14.460 23.960 1.00 95.88 300 ASP A O 1
ATOM 2338 N N . PHE A 1 301 ? -20.023 15.849 24.273 1.00 95.94 301 PHE A N 1
ATOM 2339 C CA . PHE A 1 301 ? -19.043 14.779 24.457 1.00 95.94 301 PHE A CA 1
ATOM 2340 C C . PHE A 1 301 ? -19.346 13.943 25.687 1.00 95.94 301 PHE A C 1
ATOM 2342 O O . PHE A 1 301 ? -19.423 12.717 25.606 1.00 95.94 301 PHE A O 1
ATOM 2349 N N . ARG A 1 302 ? -19.516 14.616 26.827 1.00 95.25 302 ARG A N 1
ATOM 2350 C CA . ARG A 1 302 ? -19.780 13.942 28.099 1.00 95.25 302 ARG A CA 1
ATOM 2351 C C . ARG A 1 302 ? -21.126 13.230 28.068 1.00 95.25 302 ARG A C 1
ATOM 2353 O O . ARG A 1 302 ? -21.185 12.064 28.430 1.00 95.25 302 ARG A O 1
ATOM 2360 N N . GLY A 1 303 ? -22.152 13.884 27.522 1.00 95.88 303 GLY A N 1
ATOM 2361 C CA . GLY A 1 303 ? -23.469 13.291 27.314 1.00 95.88 303 GLY A CA 1
ATOM 2362 C C . GLY A 1 303 ? -23.396 12.020 26.472 1.00 95.88 303 GLY A C 1
ATOM 2363 O O . GLY A 1 303 ? -23.909 10.993 26.894 1.00 95.88 303 GLY A O 1
ATOM 2364 N N . TRP A 1 304 ? -22.685 12.034 25.338 1.00 96.38 304 TRP A N 1
ATOM 2365 C CA . TRP A 1 304 ? -22.506 10.824 24.529 1.00 96.38 304 TRP A CA 1
ATOM 2366 C C . TRP A 1 304 ? -21.757 9.714 25.283 1.00 96.38 304 TRP A C 1
ATOM 2368 O O . TRP A 1 304 ? -22.148 8.548 25.191 1.00 96.38 304 TRP A O 1
ATOM 2378 N N . ASN A 1 305 ? -20.695 10.060 26.022 1.00 96.62 305 ASN A N 1
ATOM 2379 C CA . ASN A 1 305 ? -19.899 9.101 26.794 1.00 96.62 305 ASN A CA 1
ATOM 2380 C C . ASN A 1 305 ? -20.753 8.402 27.868 1.00 96.62 305 ASN A C 1
ATOM 2382 O O . ASN A 1 305 ? -20.747 7.171 27.961 1.00 96.62 305 ASN A O 1
ATOM 2386 N N . GLU A 1 306 ? -21.544 9.182 28.608 1.00 96.12 306 GLU A N 1
ATOM 2387 C CA . GLU A 1 306 ? -22.476 8.704 29.632 1.00 96.12 306 GLU A CA 1
ATOM 2388 C C . GLU A 1 306 ? -23.622 7.879 29.019 1.00 96.12 306 GLU A C 1
ATOM 2390 O O . GLU A 1 306 ? -23.868 6.750 29.448 1.00 96.12 306 GLU A O 1
ATOM 2395 N N . GLU A 1 307 ? -24.281 8.389 27.968 1.00 96.12 307 GLU A N 1
ATOM 2396 C CA . GLU A 1 307 ? -25.373 7.713 27.244 1.00 96.12 307 GLU A CA 1
ATOM 2397 C C . GLU A 1 307 ? -24.939 6.333 26.720 1.00 96.12 307 GLU A C 1
ATOM 2399 O O . GLU A 1 307 ? -25.706 5.368 26.775 1.00 96.12 307 GLU A O 1
ATOM 2404 N N . ASN A 1 308 ? -23.697 6.221 26.238 1.00 96.31 308 ASN A N 1
ATOM 2405 C CA . ASN A 1 308 ? -23.145 4.980 25.697 1.00 96.31 308 ASN A CA 1
ATOM 2406 C C . ASN A 1 308 ? -22.405 4.135 26.734 1.00 96.31 308 ASN A C 1
ATOM 2408 O O . ASN A 1 308 ? -21.915 3.066 26.371 1.00 96.31 308 ASN A O 1
ATOM 2412 N N . LYS A 1 309 ? -22.359 4.563 28.003 1.00 96.62 309 LYS A N 1
ATOM 2413 C CA . LYS A 1 309 ? -21.704 3.853 29.112 1.00 96.62 309 LYS A CA 1
ATOM 2414 C C . LYS A 1 309 ? -20.265 3.454 28.782 1.00 96.62 309 LYS A C 1
ATOM 2416 O O . LYS A 1 309 ? -19.873 2.306 28.992 1.00 96.62 309 LYS A O 1
ATOM 2421 N N . VAL A 1 310 ? -19.488 4.380 28.219 1.00 97.19 310 VAL A N 1
ATOM 2422 C CA . VAL A 1 310 ? -18.127 4.094 27.729 1.00 97.19 310 VAL A CA 1
ATOM 2423 C C . VAL A 1 310 ? -17.255 3.503 28.837 1.00 97.19 310 VAL A C 1
ATOM 2425 O O . VAL A 1 310 ? -16.644 2.463 28.615 1.00 97.19 310 VAL A O 1
ATOM 2428 N N . GLY A 1 311 ? -17.271 4.090 30.038 1.00 94.94 311 GLY A N 1
ATOM 2429 C CA . GLY A 1 311 ? -16.494 3.600 31.183 1.00 94.94 311 GLY A CA 1
ATOM 2430 C C . GLY A 1 311 ? -16.839 2.174 31.642 1.00 94.94 311 GLY A C 1
ATOM 2431 O O . GLY A 1 311 ? -15.970 1.488 32.167 1.00 94.94 311 GLY A O 1
ATOM 2432 N N . ASP A 1 312 ? -18.068 1.698 31.397 1.00 95.12 312 ASP A N 1
ATOM 2433 C CA . ASP A 1 312 ? -18.499 0.330 31.741 1.00 95.12 312 ASP A CA 1
ATOM 2434 C C . ASP A 1 312 ? -18.283 -0.667 30.589 1.00 95.12 312 ASP A C 1
ATOM 2436 O O . ASP A 1 312 ? -18.195 -1.887 30.785 1.00 95.12 312 ASP A O 1
ATOM 2440 N N . ARG A 1 313 ? -18.295 -0.165 29.349 1.00 97.19 313 ARG A N 1
ATOM 2441 C CA . ARG A 1 313 ? -18.246 -0.989 28.137 1.00 97.19 313 ARG A CA 1
ATOM 2442 C C . ARG A 1 313 ? -16.850 -1.160 27.577 1.00 97.19 313 ARG A C 1
ATOM 2444 O O . ARG A 1 313 ? -16.631 -2.140 26.868 1.00 97.19 313 ARG A O 1
ATOM 2451 N N . VAL A 1 314 ? -15.945 -0.228 27.851 1.00 98.12 314 VAL A N 1
ATOM 2452 C CA . VAL A 1 314 ? -14.607 -0.212 27.269 1.00 98.12 314 VAL A CA 1
ATOM 2453 C C . VAL A 1 314 ? -13.573 -0.536 28.333 1.00 98.12 314 VAL A C 1
ATOM 2455 O O . VAL A 1 314 ? -13.487 0.125 29.363 1.00 98.12 314 VAL A O 1
ATOM 2458 N N . GLN A 1 315 ? -12.790 -1.567 28.052 1.00 97.44 315 GLN A N 1
ATOM 2459 C CA . GLN A 1 315 ? -11.674 -2.040 28.861 1.00 97.44 315 GLN A CA 1
ATOM 2460 C C . GLN A 1 315 ? -10.382 -1.866 28.059 1.00 97.44 315 GLN A C 1
ATOM 2462 O O . GLN A 1 315 ? -10.414 -1.764 26.830 1.00 97.44 315 GLN A O 1
ATOM 2467 N N . ASP A 1 316 ? -9.241 -1.850 28.731 1.00 97.19 316 ASP A N 1
ATOM 2468 C CA . ASP A 1 316 ? -7.920 -1.738 28.120 1.00 97.19 316 ASP A CA 1
ATOM 2469 C C . ASP A 1 316 ? -6.967 -2.788 28.679 1.00 97.19 316 ASP A C 1
ATOM 2471 O O . ASP A 1 316 ? -7.000 -3.109 29.864 1.00 97.19 316 ASP A O 1
ATOM 2475 N N . LEU A 1 317 ? -6.092 -3.281 27.807 1.00 97.94 317 LEU A N 1
ATOM 2476 C CA . LEU A 1 317 ? -5.089 -4.281 28.126 1.00 97.94 317 LEU A CA 1
ATOM 2477 C C . LEU A 1 317 ? -3.727 -3.844 27.579 1.00 97.94 317 LEU A C 1
ATOM 2479 O O . LEU A 1 317 ? -3.553 -3.609 26.380 1.00 97.94 317 LEU A O 1
ATOM 2483 N N . GLY A 1 318 ? -2.742 -3.770 28.471 1.00 97.06 318 GLY A N 1
ATOM 2484 C CA . GLY A 1 318 ? -1.389 -3.322 28.154 1.00 97.06 318 GLY A CA 1
ATOM 2485 C C . GLY A 1 318 ? -1.208 -1.801 28.169 1.00 97.06 318 GLY A C 1
ATOM 2486 O O . GLY A 1 318 ? -2.101 -1.025 28.501 1.00 97.06 318 GLY A O 1
ATOM 2487 N N . SER A 1 319 ? 0.009 -1.362 27.858 1.00 96.06 319 SER A N 1
ATOM 2488 C CA . SER A 1 319 ? 0.404 0.048 27.790 1.00 96.06 319 SER A CA 1
ATOM 2489 C C . SER A 1 319 ? 1.728 0.208 27.029 1.00 96.06 319 SER A C 1
ATOM 2491 O O . SER A 1 319 ? 2.437 -0.781 26.822 1.00 96.06 319 SER A O 1
ATOM 2493 N N . PRO A 1 320 ? 2.152 1.444 26.701 1.00 95.12 320 PRO A N 1
ATOM 2494 C CA . PRO A 1 320 ? 3.484 1.717 26.152 1.00 95.12 320 PRO A CA 1
ATOM 2495 C C . PRO A 1 320 ? 4.663 1.082 26.896 1.00 95.12 320 PRO A C 1
ATOM 2497 O O . PRO A 1 320 ? 5.674 0.777 26.270 1.00 95.12 320 PRO A O 1
ATOM 2500 N N . ASN A 1 321 ? 4.519 0.846 28.202 1.00 93.56 321 ASN A N 1
ATOM 2501 C CA . ASN A 1 321 ? 5.568 0.281 29.050 1.00 93.56 321 ASN A CA 1
ATOM 2502 C C . ASN A 1 321 ? 5.369 -1.213 29.353 1.00 93.56 321 ASN A C 1
ATOM 2504 O O . ASN A 1 321 ? 6.213 -1.811 30.014 1.00 93.56 321 ASN A O 1
ATOM 2508 N N . SER A 1 322 ? 4.254 -1.814 28.926 1.00 94.56 322 SER A N 1
ATOM 2509 C CA . SER A 1 322 ? 3.924 -3.209 29.228 1.00 94.56 322 SER A CA 1
ATOM 2510 C C . SER A 1 322 ? 3.019 -3.796 28.147 1.00 94.56 322 SER A C 1
ATOM 2512 O O . SER A 1 322 ? 1.834 -3.476 28.075 1.00 94.56 322 SER A O 1
ATOM 2514 N N . VAL A 1 323 ? 3.591 -4.643 27.294 1.00 93.88 323 VAL A N 1
ATOM 2515 C CA . VAL A 1 323 ? 2.846 -5.411 26.287 1.00 93.88 323 VAL A CA 1
ATOM 2516 C C . VAL A 1 323 ? 2.200 -6.613 26.984 1.00 93.88 323 VAL A C 1
ATOM 2518 O O . VAL A 1 323 ? 2.900 -7.286 27.743 1.00 93.88 323 VAL A O 1
ATOM 2521 N N . PRO A 1 324 ? 0.919 -6.916 26.727 1.00 97.38 324 PRO A N 1
ATOM 2522 C CA . PRO A 1 324 ? 0.232 -8.014 27.400 1.00 97.38 324 PRO A CA 1
ATOM 2523 C C . PRO A 1 324 ? 0.771 -9.390 26.996 1.00 97.38 324 PRO A C 1
ATOM 2525 O O . PRO A 1 324 ? 1.404 -9.538 25.947 1.00 97.38 324 PRO A O 1
ATOM 2528 N N . THR A 1 325 ? 0.515 -10.406 27.820 1.00 98.12 325 THR A N 1
ATOM 2529 C CA . THR A 1 325 ? 0.756 -11.817 27.473 1.00 98.12 325 THR A CA 1
ATOM 2530 C C . THR A 1 325 ? -0.499 -12.473 26.892 1.00 98.12 325 THR A C 1
ATOM 2532 O O . THR A 1 325 ? -1.595 -11.913 26.943 1.00 98.12 325 THR A O 1
ATOM 2535 N N . VAL A 1 326 ? -0.348 -13.679 26.336 1.00 98.31 326 VAL A N 1
ATOM 2536 C CA . VAL A 1 326 ? -1.483 -14.477 25.838 1.00 98.31 326 VAL A CA 1
ATOM 2537 C C . VAL A 1 326 ? -2.435 -14.849 26.972 1.00 98.31 326 VAL A C 1
ATOM 2539 O O . VAL A 1 326 ? -3.644 -14.837 26.782 1.00 98.31 326 VAL A O 1
ATOM 2542 N N . GLU A 1 327 ? -1.901 -15.140 28.154 1.00 98.25 327 GLU A N 1
ATOM 2543 C CA . GLU A 1 327 ? -2.681 -15.536 29.325 1.00 98.25 327 GLU A CA 1
ATOM 2544 C C . GLU A 1 327 ? -3.541 -14.373 29.832 1.00 98.25 327 GLU A C 1
ATOM 2546 O O . GLU A 1 327 ? -4.727 -14.564 30.077 1.00 98.25 327 GLU A O 1
ATOM 2551 N N . GLN A 1 328 ? -2.974 -13.160 29.901 1.00 98.25 328 GLN A N 1
ATOM 2552 C CA . GLN A 1 328 ? -3.728 -11.947 30.245 1.00 98.25 328 GLN A CA 1
ATOM 2553 C C . GLN A 1 328 ? -4.816 -11.646 29.210 1.00 98.25 328 GLN A C 1
ATOM 2555 O O . GLN A 1 328 ? -5.933 -11.285 29.568 1.00 98.25 328 GLN A O 1
ATOM 2560 N N . LEU A 1 329 ? -4.502 -11.823 27.922 1.00 98.44 329 LEU A N 1
ATOM 2561 C CA . LEU A 1 329 ? -5.488 -11.664 26.860 1.00 98.44 329 LEU A CA 1
ATOM 2562 C C . LEU A 1 329 ? -6.638 -12.669 27.005 1.00 98.44 329 LEU A C 1
ATOM 2564 O O . LEU A 1 329 ? -7.798 -12.276 26.942 1.00 98.44 329 LEU A O 1
ATOM 2568 N N . ASP A 1 330 ? -6.334 -13.957 27.169 1.00 98.12 330 ASP A N 1
ATOM 2569 C CA . ASP A 1 330 ? -7.357 -14.997 27.303 1.00 98.12 330 ASP A CA 1
ATOM 2570 C C . ASP A 1 330 ? -8.215 -14.788 28.566 1.00 98.12 330 ASP A C 1
ATOM 2572 O O . ASP A 1 330 ? -9.425 -15.025 28.523 1.00 98.12 330 ASP A O 1
ATOM 2576 N N . GLU A 1 331 ? -7.621 -14.302 29.661 1.00 97.94 331 GLU A N 1
ATOM 2577 C CA . GLU A 1 331 ? -8.348 -13.915 30.873 1.00 97.94 331 GLU A CA 1
ATOM 2578 C C . GLU A 1 331 ? -9.356 -12.793 30.584 1.00 97.94 331 GLU A C 1
ATOM 2580 O O . GLU A 1 331 ? -10.557 -12.994 30.788 1.00 97.94 331 GLU A O 1
ATOM 2585 N N . ASP A 1 332 ? -8.916 -11.664 30.023 1.00 97.62 332 ASP A N 1
ATOM 2586 C CA . ASP A 1 332 ? -9.800 -10.532 29.712 1.00 97.62 332 ASP A CA 1
ATOM 2587 C C . ASP A 1 332 ? -10.902 -10.916 28.712 1.00 97.62 332 ASP A C 1
ATOM 2589 O O . ASP A 1 332 ? -12.072 -10.561 28.887 1.00 97.62 332 ASP A O 1
ATOM 2593 N N . LEU A 1 333 ? -10.570 -11.705 27.683 1.00 97.12 333 LEU A N 1
ATOM 2594 C CA . LEU A 1 333 ? -11.548 -12.194 26.704 1.00 97.12 333 LEU A CA 1
ATOM 2595 C C . LEU A 1 333 ? -12.618 -13.102 27.329 1.00 97.12 333 LEU A C 1
ATOM 2597 O O . LEU A 1 333 ? -13.766 -13.105 26.866 1.00 97.12 333 LEU A O 1
ATOM 2601 N N . SER A 1 334 ? -12.271 -13.856 28.377 1.00 96.38 334 SER A N 1
ATOM 2602 C CA . SER A 1 334 ? -13.222 -14.719 29.087 1.00 96.38 334 SER A CA 1
ATOM 2603 C C . SER A 1 334 ? -14.301 -13.915 29.826 1.00 96.38 334 SER A C 1
ATOM 2605 O O . SER A 1 334 ? -15.456 -14.347 29.884 1.00 96.38 334 SER A O 1
ATOM 2607 N N . TYR A 1 335 ? -13.960 -12.714 30.307 1.00 95.81 335 TYR A N 1
ATOM 2608 C CA . TYR A 1 335 ? -14.878 -11.810 31.007 1.00 95.81 335 TYR A CA 1
ATOM 2609 C C . TYR A 1 335 ? -15.562 -10.787 30.092 1.00 95.81 335 TYR A C 1
ATOM 2611 O O . TYR A 1 335 ? -16.594 -10.221 30.468 1.00 95.81 335 TYR A O 1
ATOM 2619 N N . LEU A 1 336 ? -15.030 -10.565 28.886 1.00 97.00 336 LEU A N 1
ATOM 2620 C CA . LEU A 1 336 ? -15.583 -9.622 27.920 1.00 97.00 336 LEU A CA 1
ATOM 2621 C C . LEU A 1 336 ? -16.977 -10.065 27.445 1.00 97.00 336 LEU A C 1
ATOM 2623 O O . LEU A 1 336 ? -17.156 -11.176 26.937 1.00 97.00 336 LEU A O 1
ATOM 2627 N N . LYS A 1 337 ? -17.980 -9.194 27.588 1.00 96.25 337 LYS A N 1
ATOM 2628 C CA . LYS A 1 337 ? -19.375 -9.445 27.172 1.00 96.25 337 LYS A CA 1
ATOM 2629 C C . LYS A 1 337 ? -19.630 -8.999 25.730 1.00 96.25 337 LYS A C 1
ATOM 2631 O O . LYS A 1 337 ? -18.906 -8.166 25.195 1.00 96.25 337 LYS A O 1
ATOM 2636 N N . ASP A 1 338 ? -20.704 -9.505 25.117 1.00 95.25 338 ASP A N 1
ATOM 2637 C CA . ASP A 1 338 ? -21.059 -9.237 23.710 1.00 95.25 338 ASP A CA 1
ATOM 2638 C C . ASP A 1 338 ? -21.141 -7.742 23.357 1.00 95.25 338 ASP A C 1
ATOM 2640 O O . ASP A 1 338 ? -20.825 -7.361 22.238 1.00 95.25 338 ASP A O 1
ATOM 2644 N N . ASN A 1 339 ? -21.531 -6.885 24.300 1.00 95.31 339 ASN A N 1
ATOM 2645 C CA . ASN A 1 339 ? -21.640 -5.440 24.103 1.00 95.31 339 ASN A CA 1
ATOM 2646 C C . ASN A 1 339 ? -20.427 -4.651 24.630 1.00 95.31 339 ASN A C 1
ATOM 2648 O O . ASN A 1 339 ? -20.553 -3.452 24.876 1.00 95.31 339 ASN A O 1
ATOM 2652 N N . GLN A 1 340 ? -19.287 -5.301 24.865 1.00 97.69 340 GLN A N 1
ATOM 2653 C CA . GLN A 1 340 ? -18.078 -4.669 25.395 1.00 97.69 340 GLN A CA 1
ATOM 2654 C C . GLN A 1 340 ? -16.932 -4.666 24.378 1.00 97.69 340 GLN A C 1
ATOM 2656 O O . GLN A 1 340 ? -16.892 -5.470 23.441 1.00 97.69 340 GLN A O 1
ATOM 2661 N N . LEU A 1 341 ? -16.016 -3.721 24.570 1.00 98.38 341 LEU A N 1
ATOM 2662 C CA . LEU A 1 341 ? -14.833 -3.478 23.753 1.00 98.38 341 LEU A CA 1
ATOM 2663 C C . LEU A 1 341 ? -13.582 -3.622 24.625 1.00 98.38 341 LEU A C 1
ATOM 2665 O O . LEU A 1 341 ? -13.512 -3.017 25.692 1.00 98.38 341 LEU A O 1
ATOM 2669 N N . LEU A 1 342 ? -12.584 -4.361 24.145 1.00 98.75 342 LEU A N 1
ATOM 2670 C CA . LEU A 1 342 ? -11.247 -4.421 24.732 1.00 98.75 342 LEU A CA 1
ATOM 2671 C C . LEU A 1 342 ? -10.251 -3.697 23.821 1.00 98.75 342 LEU A C 1
ATOM 2673 O O . LEU A 1 342 ? -10.105 -4.053 22.652 1.00 98.75 342 LEU A O 1
ATOM 2677 N N . VAL A 1 343 ? -9.553 -2.691 24.343 1.00 98.56 343 VAL A N 1
ATOM 2678 C CA . VAL A 1 343 ? -8.491 -1.974 23.631 1.00 98.56 343 VAL A CA 1
ATOM 2679 C C . VAL A 1 343 ? -7.140 -2.558 24.032 1.00 98.56 343 VAL A C 1
ATOM 2681 O O . VAL A 1 343 ? -6.667 -2.348 25.144 1.00 98.56 343 VAL A O 1
ATOM 2684 N N . VAL A 1 344 ? -6.497 -3.279 23.118 1.00 98.56 344 VAL A N 1
ATOM 2685 C CA . VAL A 1 344 ? -5.227 -3.968 23.367 1.00 98.56 344 VAL A CA 1
ATOM 2686 C C . VAL A 1 344 ? -4.073 -3.139 22.807 1.00 98.56 344 VAL A C 1
ATOM 2688 O O . VAL A 1 344 ? -3.983 -2.923 21.594 1.00 98.56 344 VAL A O 1
ATOM 2691 N N . TYR A 1 345 ? -3.166 -2.689 23.675 1.00 97.94 345 TYR A N 1
ATOM 2692 C CA . TYR A 1 345 ? -1.939 -2.013 23.259 1.00 97.94 345 TYR A CA 1
ATOM 2693 C C . TYR A 1 345 ? -0.848 -3.032 22.908 1.00 97.94 345 TYR A C 1
ATOM 2695 O O . TYR A 1 345 ? -0.369 -3.776 23.762 1.00 97.94 345 TYR A O 1
ATOM 2703 N N . ILE A 1 346 ? -0.396 -3.015 21.653 1.00 97.44 346 ILE A N 1
ATOM 2704 C CA . ILE A 1 346 ? 0.697 -3.864 21.153 1.00 97.44 346 ILE A CA 1
ATOM 2705 C C . ILE A 1 346 ? 1.913 -3.019 20.732 1.00 97.44 346 ILE A C 1
ATOM 2707 O O . ILE A 1 346 ? 3.070 -3.421 20.915 1.00 97.44 346 ILE A O 1
ATOM 2711 N N . GLY A 1 347 ? 1.674 -1.828 20.176 1.00 94.31 347 GLY A N 1
ATOM 2712 C CA . GLY A 1 347 ? 2.708 -0.991 19.560 1.00 94.31 347 GLY A CA 1
ATOM 2713 C C . GLY A 1 347 ? 3.303 -1.617 18.291 1.00 94.31 347 GLY A C 1
ATOM 2714 O O . GLY A 1 347 ? 2.726 -2.530 17.711 1.00 94.31 347 GLY A O 1
ATOM 2715 N N . LYS A 1 348 ? 4.480 -1.137 17.869 1.00 92.88 348 LYS A N 1
ATOM 2716 C CA . LYS A 1 348 ? 5.155 -1.553 16.622 1.00 92.88 348 LYS A CA 1
ATOM 2717 C C . LYS A 1 348 ? 5.287 -3.081 16.493 1.00 92.88 348 LYS A C 1
ATOM 2719 O O . LYS A 1 348 ? 5.750 -3.731 17.439 1.00 92.88 348 LYS A O 1
ATOM 2724 N N . ILE A 1 349 ? 4.945 -3.610 15.316 1.00 95.62 349 ILE A N 1
ATOM 2725 C CA . ILE A 1 349 ? 5.015 -5.034 14.948 1.00 95.62 349 ILE A CA 1
ATOM 2726 C C . ILE A 1 349 ? 5.653 -5.240 13.562 1.00 95.62 349 ILE A C 1
ATOM 2728 O O . ILE A 1 349 ? 5.653 -4.304 12.759 1.00 95.62 349 ILE A O 1
ATOM 2732 N N . PRO A 1 350 ? 6.189 -6.441 13.274 1.00 96.00 350 PRO A N 1
ATOM 2733 C CA . PRO A 1 350 ? 6.646 -6.832 11.940 1.00 96.00 350 PRO A CA 1
ATOM 2734 C C . PRO A 1 350 ? 5.550 -6.792 10.864 1.00 96.00 350 PRO A C 1
ATOM 2736 O O . PRO A 1 350 ? 4.380 -7.045 11.157 1.00 96.00 350 PRO A O 1
ATOM 2739 N N . ALA A 1 351 ? 5.941 -6.537 9.612 1.00 94.62 351 ALA A N 1
ATOM 2740 C CA . ALA A 1 351 ? 5.017 -6.372 8.487 1.00 94.62 351 ALA A CA 1
ATOM 2741 C C . ALA A 1 351 ? 4.125 -7.598 8.204 1.00 94.62 351 ALA A C 1
ATOM 2743 O O . ALA A 1 351 ? 2.926 -7.392 8.053 1.00 94.62 351 ALA A O 1
ATOM 2744 N N . PRO A 1 352 ? 4.611 -8.860 8.234 1.00 94.62 352 PRO A N 1
ATOM 2745 C CA . PRO A 1 352 ? 3.726 -10.012 8.018 1.00 94.62 352 PRO A CA 1
ATOM 2746 C C . PRO A 1 352 ? 2.569 -10.093 9.028 1.00 94.62 352 PRO A C 1
ATOM 2748 O O . PRO A 1 352 ? 1.439 -10.409 8.664 1.00 94.62 352 PRO A O 1
ATOM 2751 N N . LEU A 1 353 ? 2.820 -9.734 10.295 1.00 96.25 353 LEU A N 1
ATOM 2752 C CA . LEU A 1 353 ? 1.775 -9.659 11.323 1.00 96.25 353 LEU A CA 1
ATOM 2753 C C . LEU A 1 353 ? 0.842 -8.468 11.104 1.00 96.25 353 LEU A C 1
ATOM 2755 O O . LEU A 1 353 ? -0.362 -8.592 11.313 1.00 96.25 353 LEU A O 1
ATOM 2759 N N . PHE A 1 354 ? 1.393 -7.322 10.696 1.00 96.25 354 PHE A N 1
ATOM 2760 C CA . PHE A 1 354 ? 0.614 -6.137 10.347 1.00 96.25 354 PHE A CA 1
ATOM 2761 C C . PHE A 1 354 ? -0.385 -6.455 9.227 1.00 96.25 354 PHE A C 1
ATOM 2763 O O . PHE A 1 354 ? -1.584 -6.221 9.387 1.00 96.25 354 PHE A O 1
ATOM 2770 N N . ASP A 1 355 ? 0.090 -7.034 8.126 1.00 95.44 355 ASP A N 1
ATOM 2771 C CA . ASP A 1 355 ? -0.726 -7.306 6.945 1.00 95.44 355 ASP A CA 1
ATOM 2772 C C . ASP A 1 355 ? -1.798 -8.367 7.250 1.00 95.44 355 ASP A C 1
ATOM 2774 O O . ASP A 1 355 ? -2.968 -8.172 6.911 1.00 95.44 355 ASP A O 1
ATOM 2778 N N . ALA A 1 356 ? -1.446 -9.434 7.983 1.00 95.94 356 ALA A N 1
ATOM 2779 C CA . ALA A 1 356 ? -2.394 -10.461 8.430 1.00 95.94 356 ALA A CA 1
ATOM 2780 C C . ALA A 1 356 ? -3.489 -9.895 9.356 1.00 95.94 356 ALA A C 1
ATOM 2782 O O . ALA A 1 356 ? -4.667 -10.252 9.233 1.00 95.94 356 ALA A O 1
ATOM 2783 N N . LEU A 1 357 ? -3.123 -8.977 10.258 1.00 96.94 357 LEU A N 1
ATOM 2784 C CA . LEU A 1 357 ? -4.056 -8.306 11.161 1.00 96.94 357 LEU A CA 1
ATOM 2785 C C . LEU A 1 357 ? -5.062 -7.437 10.388 1.00 96.94 357 LEU A C 1
ATOM 2787 O O . LEU A 1 357 ? -6.264 -7.507 10.651 1.00 96.94 357 LEU A O 1
ATOM 2791 N N . TYR A 1 358 ? -4.595 -6.657 9.408 1.00 97.31 358 TYR A N 1
ATOM 2792 C CA . TYR A 1 358 ? -5.453 -5.811 8.567 1.00 97.31 358 TYR A CA 1
ATOM 2793 C C . TYR A 1 358 ? -6.346 -6.631 7.634 1.00 97.31 358 TYR A C 1
ATOM 2795 O O . TYR A 1 358 ? -7.540 -6.343 7.509 1.00 97.31 358 TYR A O 1
ATOM 2803 N N . ALA A 1 359 ? -5.809 -7.694 7.034 1.00 96.62 359 ALA A N 1
ATOM 2804 C CA . ALA A 1 359 ? -6.584 -8.627 6.222 1.00 96.62 359 ALA A CA 1
ATOM 2805 C C . ALA A 1 359 ? -7.696 -9.309 7.034 1.00 96.62 359 ALA A C 1
ATOM 2807 O O . ALA A 1 359 ? -8.798 -9.513 6.517 1.00 96.62 359 ALA A O 1
ATOM 2808 N N . SER A 1 360 ? -7.456 -9.584 8.318 1.00 96.69 360 SER A N 1
ATOM 2809 C CA . SER A 1 360 ? -8.399 -10.272 9.211 1.00 96.69 360 SER A CA 1
ATOM 2810 C C . SER A 1 360 ? -9.392 -9.352 9.923 1.00 96.69 360 SER A C 1
ATOM 2812 O O . SER A 1 360 ? -10.264 -9.841 10.647 1.00 96.69 360 SER A O 1
ATOM 2814 N N . ALA A 1 361 ? -9.313 -8.037 9.716 1.00 97.62 361 ALA A N 1
ATOM 2815 C CA . ALA A 1 361 ? -10.236 -7.086 10.322 1.00 97.62 361 ALA A CA 1
ATOM 2816 C C . ALA A 1 361 ? -11.712 -7.432 10.020 1.00 97.62 361 ALA A C 1
ATOM 2818 O O . ALA A 1 361 ? -12.055 -7.967 8.955 1.00 97.62 361 ALA A O 1
ATOM 2819 N N . THR A 1 362 ? -12.585 -7.155 10.990 1.00 96.94 362 THR A N 1
ATOM 2820 C CA . THR A 1 362 ? -14.050 -7.304 10.872 1.00 96.94 362 THR A CA 1
ATOM 2821 C C . THR A 1 362 ? -14.788 -5.977 11.080 1.00 96.94 362 THR A C 1
ATOM 2823 O O . THR A 1 362 ? -16.004 -5.923 10.922 1.00 96.94 362 THR A O 1
ATOM 2826 N N . LEU A 1 363 ? -14.055 -4.912 11.409 1.00 97.75 363 LEU A N 1
ATOM 2827 C CA . LEU A 1 363 ? -14.484 -3.516 11.344 1.00 97.75 363 LEU A CA 1
ATOM 2828 C C . LEU A 1 363 ? -13.520 -2.727 10.441 1.00 97.75 363 LEU A C 1
ATOM 2830 O O . LEU A 1 363 ? -12.381 -3.171 10.266 1.00 97.75 363 LEU A O 1
ATOM 2834 N N . PRO A 1 364 ? -13.938 -1.574 9.877 1.00 97.69 364 PRO A N 1
ATOM 2835 C CA . PRO A 1 364 ? -13.070 -0.770 9.019 1.00 97.69 364 PRO A CA 1
ATOM 2836 C C . PRO A 1 364 ? -11.822 -0.329 9.790 1.00 97.69 364 PRO A C 1
ATOM 2838 O O . PRO A 1 364 ? -11.969 0.453 10.727 1.00 97.69 364 PRO A O 1
ATOM 2841 N N . PRO A 1 365 ? -10.609 -0.801 9.441 1.00 97.75 365 PRO A N 1
ATOM 2842 C CA . PRO A 1 365 ? -9.411 -0.475 10.201 1.00 97.75 365 PRO A CA 1
ATOM 2843 C C . PRO A 1 365 ? -9.045 1.005 10.047 1.00 97.75 365 PRO A C 1
ATOM 2845 O O . PRO A 1 365 ? -9.378 1.641 9.044 1.00 97.75 365 PRO A O 1
ATOM 2848 N N . VAL A 1 366 ? -8.316 1.543 11.025 1.00 96.88 366 VAL A N 1
ATOM 2849 C CA . VAL A 1 366 ? -7.754 2.902 10.957 1.00 96.88 366 VAL A CA 1
ATOM 2850 C C . VAL A 1 366 ? -6.298 2.826 10.507 1.00 96.88 366 VAL A C 1
ATOM 2852 O O . VAL A 1 366 ? -5.529 2.032 11.045 1.00 96.88 366 VAL A O 1
ATOM 2855 N N . LEU A 1 367 ? -5.898 3.648 9.542 1.00 94.19 367 LEU A N 1
ATOM 2856 C CA . LEU A 1 367 ? -4.533 3.702 9.006 1.00 94.19 367 LEU A CA 1
ATOM 2857 C C . LEU A 1 367 ? -4.125 5.131 8.658 1.00 94.19 367 LEU A C 1
ATOM 2859 O O . LEU A 1 367 ? -4.973 6.004 8.528 1.00 94.19 367 LEU A O 1
ATOM 2863 N N . GLU A 1 368 ? -2.838 5.370 8.416 1.00 84.69 368 GLU A N 1
ATOM 2864 C CA . GLU A 1 368 ? -2.370 6.651 7.867 1.00 84.69 368 GLU A CA 1
ATOM 2865 C C . GLU A 1 368 ? -1.576 6.490 6.564 1.00 84.69 368 GLU A C 1
ATOM 2867 O O . GLU A 1 368 ? -1.913 7.110 5.553 1.00 84.69 368 GLU A O 1
ATOM 2872 N N . GLY A 1 369 ? -0.544 5.644 6.576 1.00 81.81 369 GLY A N 1
ATOM 2873 C CA . GLY A 1 369 ? 0.456 5.580 5.511 1.00 81.81 369 GLY A CA 1
ATOM 2874 C C . GLY A 1 369 ? -0.090 5.198 4.131 1.00 81.81 369 GLY A C 1
ATOM 2875 O O . GLY A 1 369 ? -1.025 4.408 3.994 1.00 81.81 369 GLY A O 1
ATOM 2876 N N . GLN A 1 370 ? 0.535 5.734 3.079 1.00 81.12 370 GLN A N 1
ATOM 2877 C CA . GLN A 1 370 ? 0.160 5.455 1.686 1.00 81.12 370 GLN A CA 1
ATOM 2878 C C . GLN A 1 370 ? 0.339 3.977 1.307 1.00 81.12 370 GLN A C 1
ATOM 2880 O O . GLN A 1 370 ? -0.504 3.425 0.610 1.00 81.12 370 GLN A O 1
ATOM 2885 N N . ASN A 1 371 ? 1.379 3.320 1.829 1.00 82.81 371 ASN A N 1
ATOM 2886 C CA . ASN A 1 371 ? 1.607 1.885 1.629 1.00 82.81 371 ASN A CA 1
ATOM 2887 C C . ASN A 1 371 ? 0.514 1.028 2.300 1.00 82.81 371 ASN A C 1
ATOM 2889 O O . ASN A 1 371 ? 0.065 0.032 1.749 1.00 82.81 371 ASN A O 1
ATOM 2893 N N . THR A 1 372 ? 0.016 1.439 3.471 1.00 89.69 372 THR A N 1
ATOM 2894 C CA . THR A 1 372 ? -1.129 0.762 4.103 1.00 89.69 372 THR A CA 1
ATOM 2895 C C . THR A 1 372 ? -2.420 1.003 3.320 1.00 89.69 372 THR A C 1
ATOM 2897 O O . THR A 1 372 ? -3.252 0.106 3.225 1.00 89.69 372 THR A O 1
ATOM 2900 N N . ALA A 1 373 ? -2.591 2.186 2.719 1.00 91.38 373 ALA A N 1
ATOM 2901 C CA . ALA A 1 373 ? -3.701 2.418 1.797 1.00 91.38 373 ALA A CA 1
ATOM 2902 C C . ALA A 1 373 ? -3.607 1.483 0.578 1.00 91.38 373 ALA A C 1
ATOM 2904 O O . ALA A 1 373 ? -4.606 0.873 0.225 1.00 91.38 373 ALA A O 1
ATOM 2905 N N . GLU A 1 374 ? -2.418 1.283 -0.001 1.00 92.06 374 GLU A N 1
ATOM 2906 C CA . GLU A 1 374 ? -2.180 0.314 -1.086 1.00 92.06 374 GLU A CA 1
ATOM 2907 C C . GLU A 1 374 ? -2.563 -1.130 -0.703 1.00 92.06 374 GLU A C 1
ATOM 2909 O O . GLU A 1 374 ? -3.208 -1.817 -1.502 1.00 92.06 374 GLU A O 1
ATOM 2914 N N . LEU A 1 375 ? -2.274 -1.570 0.529 1.00 94.62 375 LEU A N 1
ATOM 2915 C CA . LEU A 1 375 ? -2.794 -2.840 1.059 1.00 94.62 375 LEU A CA 1
ATOM 2916 C C . LEU A 1 375 ? -4.328 -2.865 1.040 1.00 94.62 375 LEU A C 1
ATOM 2918 O O . LEU A 1 375 ? -4.930 -3.815 0.542 1.00 94.62 375 LEU A O 1
ATOM 2922 N N . MET A 1 376 ? -4.979 -1.815 1.537 1.00 96.00 376 MET A N 1
ATOM 2923 C CA . MET A 1 376 ? -6.441 -1.777 1.578 1.00 96.00 376 MET A CA 1
ATOM 2924 C C . MET A 1 376 ? -7.093 -1.689 0.193 1.00 96.00 376 MET A C 1
ATOM 2926 O O . MET A 1 376 ? -8.169 -2.258 0.007 1.00 96.00 376 MET A O 1
ATOM 2930 N N . LEU A 1 377 ? -6.444 -1.046 -0.786 1.00 95.50 377 LEU A N 1
ATOM 2931 C CA . LEU A 1 377 ? -6.872 -1.051 -2.189 1.00 95.50 377 LEU A CA 1
ATOM 2932 C C . LEU A 1 377 ? -6.899 -2.481 -2.751 1.00 95.50 377 LEU A C 1
ATOM 2934 O O . LEU A 1 377 ? -7.874 -2.867 -3.394 1.00 95.50 377 LEU A O 1
ATOM 2938 N N . ASN A 1 378 ? -5.863 -3.277 -2.461 1.00 96.25 378 ASN A N 1
ATOM 2939 C CA . ASN A 1 378 ? -5.781 -4.690 -2.849 1.00 96.25 378 ASN A CA 1
ATOM 2940 C C . ASN A 1 378 ? -6.815 -5.559 -2.102 1.00 96.25 378 ASN A C 1
ATOM 2942 O O . ASN A 1 378 ? -7.424 -6.457 -2.686 1.00 96.25 378 ASN A O 1
ATOM 2946 N N . LEU A 1 379 ? -7.074 -5.280 -0.821 1.00 96.88 379 LEU A N 1
ATOM 2947 C CA . LEU A 1 379 ? -8.082 -5.999 -0.031 1.00 96.88 379 LEU A CA 1
ATOM 2948 C C . LEU A 1 379 ? -9.527 -5.623 -0.402 1.00 96.88 379 LEU A C 1
ATOM 2950 O O . LEU A 1 379 ? -10.435 -6.420 -0.177 1.00 96.88 379 LEU A O 1
ATOM 2954 N N . GLY A 1 380 ? -9.760 -4.420 -0.940 1.00 96.44 380 GLY A N 1
ATOM 2955 C CA . GLY A 1 380 ? -11.091 -3.913 -1.307 1.00 96.44 380 GLY A CA 1
ATOM 2956 C C . GLY A 1 380 ? -12.064 -3.843 -0.143 1.00 96.44 380 GLY A C 1
ATOM 2957 O O . GLY A 1 380 ? -13.266 -4.042 -0.325 1.00 96.44 380 GLY A O 1
ATOM 2958 N N . LYS A 1 381 ? -11.547 -3.593 1.059 1.00 95.75 381 LYS A N 1
ATOM 2959 C CA . LYS A 1 381 ? -12.357 -3.424 2.263 1.00 95.75 381 LYS A CA 1
ATOM 2960 C C . LYS A 1 381 ? -12.432 -1.941 2.625 1.00 95.75 381 LYS A C 1
ATOM 2962 O O . LYS A 1 381 ? -11.424 -1.262 2.462 1.00 95.75 381 LYS A O 1
ATOM 2967 N N . PRO A 1 382 ? -13.566 -1.437 3.141 1.00 97.19 382 PRO A N 1
ATOM 2968 C CA . PRO A 1 382 ? -13.639 -0.073 3.664 1.00 97.19 382 PRO A CA 1
ATOM 2969 C C . PRO A 1 382 ? -12.630 0.172 4.804 1.00 97.19 382 PRO A C 1
ATOM 2971 O O . PRO A 1 382 ? -12.301 -0.746 5.552 1.00 97.19 382 PRO A O 1
ATOM 2974 N N . TYR A 1 383 ? -12.141 1.400 4.964 1.00 97.31 383 TYR A N 1
ATOM 2975 C CA . TYR A 1 383 ? -11.198 1.789 6.025 1.00 97.31 383 TYR A CA 1
ATOM 2976 C C . TYR A 1 383 ? -11.311 3.272 6.351 1.00 97.31 383 TYR A C 1
ATOM 2978 O O . TYR A 1 383 ? -11.868 4.050 5.578 1.00 97.31 383 TYR A O 1
ATOM 2986 N N . PHE A 1 384 ? -10.714 3.656 7.476 1.00 95.69 384 PHE A N 1
ATOM 2987 C CA . PHE A 1 384 ? -10.527 5.044 7.863 1.00 95.69 384 PHE A CA 1
ATOM 2988 C C . PHE A 1 384 ? -9.063 5.451 7.704 1.00 95.69 384 PHE A C 1
ATOM 2990 O O . PHE A 1 384 ? -8.191 5.025 8.461 1.00 95.69 384 PHE A O 1
ATOM 2997 N N . LYS A 1 385 ? -8.778 6.310 6.727 1.00 92.81 385 LYS A N 1
ATOM 2998 C CA . LYS A 1 385 ? -7.479 6.968 6.607 1.00 92.81 385 LYS A CA 1
ATOM 2999 C C . LYS A 1 385 ? -7.396 8.266 7.411 1.00 92.81 385 LYS A C 1
ATOM 3001 O O . LYS A 1 385 ? -8.157 9.209 7.182 1.00 92.81 385 LYS A O 1
ATOM 3006 N N . ILE A 1 386 ? -6.388 8.361 8.269 1.00 89.31 386 ILE A N 1
ATOM 3007 C CA . ILE A 1 386 ? -5.993 9.592 8.946 1.00 89.31 386 ILE A CA 1
ATOM 3008 C C . ILE A 1 386 ? -5.376 10.548 7.918 1.00 89.31 386 ILE A C 1
ATOM 3010 O O . ILE A 1 386 ? -4.328 10.294 7.318 1.00 89.31 386 ILE A O 1
ATOM 3014 N N . THR A 1 387 ? -6.042 11.681 7.727 1.00 82.12 387 THR A N 1
ATOM 3015 C CA . THR A 1 387 ? -5.672 12.721 6.762 1.00 82.12 387 THR A CA 1
ATOM 3016 C C . THR A 1 387 ? -5.658 14.098 7.423 1.00 82.12 387 THR A C 1
ATOM 3018 O O . THR A 1 387 ? -6.157 14.271 8.527 1.00 82.12 387 THR A O 1
ATOM 3021 N N . SER A 1 388 ? -5.060 15.084 6.759 1.00 76.00 388 SER A N 1
ATOM 3022 C CA . SER A 1 388 ? -5.007 16.481 7.191 1.00 76.00 388 SER A CA 1
ATOM 3023 C C . SER A 1 388 ? -5.655 17.381 6.139 1.00 76.00 388 SER A C 1
ATOM 3025 O O . SER A 1 388 ? -5.725 17.004 4.972 1.00 76.00 388 SER A O 1
ATOM 3027 N N . ASN A 1 389 ? -6.023 18.613 6.505 1.00 73.12 389 ASN A N 1
ATOM 3028 C CA . ASN A 1 389 ? -6.534 19.603 5.544 1.00 73.12 389 ASN A CA 1
ATOM 3029 C C . ASN A 1 389 ? -5.622 19.791 4.321 1.00 73.12 389 ASN A C 1
ATOM 3031 O O . ASN A 1 389 ? -6.107 19.929 3.204 1.00 73.12 389 ASN A O 1
ATOM 3035 N N . ASN A 1 390 ? -4.301 19.749 4.518 1.00 73.38 390 ASN A N 1
ATOM 3036 C CA . ASN A 1 390 ? -3.324 19.966 3.447 1.00 73.38 390 ASN A CA 1
ATOM 3037 C C . ASN A 1 390 ? -3.214 18.778 2.481 1.00 73.38 390 ASN A C 1
ATOM 3039 O O . ASN A 1 390 ? -2.700 18.938 1.379 1.00 73.38 390 ASN A O 1
ATOM 3043 N N . SER A 1 391 ? -3.666 17.591 2.892 1.00 73.94 391 SER A N 1
ATOM 3044 C CA . SER A 1 391 ? -3.618 16.367 2.089 1.00 73.94 391 SER A CA 1
ATOM 3045 C C . SER A 1 391 ? -4.994 15.922 1.596 1.00 73.94 391 SER A C 1
ATOM 3047 O O . SER A 1 391 ? -5.062 14.940 0.869 1.00 73.94 391 SER A O 1
ATOM 3049 N N . HIS A 1 392 ? -6.068 16.641 1.941 1.00 75.00 392 HIS A N 1
ATOM 3050 C CA . HIS A 1 392 ? -7.451 16.232 1.691 1.00 75.00 392 HIS A CA 1
ATOM 3051 C C . HIS A 1 392 ? -7.710 15.903 0.212 1.00 75.00 392 HIS A C 1
ATOM 3053 O O . HIS A 1 392 ? -8.077 14.786 -0.133 1.00 75.00 392 HIS A O 1
ATOM 3059 N N . GLU A 1 393 ? -7.428 16.833 -0.701 1.00 75.06 393 GLU A N 1
ATOM 3060 C CA . GLU A 1 393 ? -7.667 16.599 -2.131 1.00 75.06 393 GLU A CA 1
ATOM 3061 C C . GLU A 1 393 ? -6.798 15.464 -2.702 1.00 75.06 393 GLU A C 1
ATOM 3063 O O . GLU A 1 393 ? -7.267 14.665 -3.514 1.00 75.06 393 GLU A O 1
ATOM 3068 N N . ALA A 1 394 ? -5.540 15.362 -2.267 1.00 77.12 394 ALA A N 1
ATOM 3069 C CA . ALA A 1 394 ? -4.649 14.286 -2.691 1.00 77.12 394 ALA A CA 1
ATOM 3070 C C . ALA A 1 394 ? -5.143 12.922 -2.178 1.00 77.12 394 ALA A C 1
ATOM 3072 O O . ALA A 1 394 ? -5.202 11.955 -2.935 1.00 77.12 394 ALA A O 1
ATOM 3073 N N . ASP A 1 395 ? -5.579 12.843 -0.923 1.00 79.81 395 ASP A N 1
ATOM 3074 C CA . ASP A 1 395 ? -6.100 11.615 -0.330 1.00 79.81 395 ASP A CA 1
ATOM 3075 C C . ASP A 1 395 ? -7.433 11.187 -0.955 1.00 79.81 395 ASP A C 1
ATOM 3077 O O . ASP A 1 395 ? -7.631 9.993 -1.170 1.00 79.81 395 ASP A O 1
ATOM 3081 N N . ALA A 1 396 ? -8.296 12.125 -1.354 1.00 78.75 396 ALA A N 1
ATOM 3082 C CA . ALA A 1 396 ? -9.511 11.811 -2.114 1.00 78.75 396 ALA A CA 1
ATOM 3083 C C . ALA A 1 396 ? -9.184 11.200 -3.485 1.00 78.75 396 ALA A C 1
ATOM 3085 O O . ALA A 1 396 ? -9.966 10.440 -4.039 1.00 78.75 396 ALA A O 1
ATOM 3086 N N . ARG A 1 397 ? -8.039 11.552 -4.077 1.00 77.19 397 ARG A N 1
ATOM 3087 C CA . ARG A 1 397 ? -7.647 11.059 -5.406 1.00 77.19 397 ARG A CA 1
ATOM 3088 C C . ARG A 1 397 ? -6.914 9.727 -5.346 1.00 77.19 397 ARG A C 1
ATOM 3090 O O . ARG A 1 397 ? -7.074 8.906 -6.250 1.00 77.19 397 ARG A O 1
ATOM 3097 N N . PHE A 1 398 ? -6.084 9.547 -4.326 1.00 83.25 398 PHE A N 1
ATOM 3098 C CA . PHE A 1 398 ? -5.149 8.432 -4.243 1.00 83.25 398 PHE A CA 1
ATOM 3099 C C . PHE A 1 398 ? -5.537 7.466 -3.137 1.00 83.25 398 PHE A C 1
ATOM 3101 O O . PHE A 1 398 ? -5.703 6.275 -3.352 1.00 83.25 398 PHE A O 1
ATOM 3108 N N . SER A 1 399 ? -5.743 7.979 -1.936 1.00 86.12 399 SER A N 1
ATOM 3109 C CA . SER A 1 399 ? -6.022 7.138 -0.784 1.00 86.12 399 SER A CA 1
ATOM 3110 C C . SER A 1 399 ? -7.441 6.596 -0.739 1.00 86.12 399 SER A C 1
ATOM 3112 O O . SER A 1 399 ? -7.673 5.685 0.035 1.00 86.12 399 SER A O 1
ATOM 3114 N N . TYR A 1 400 ? -8.359 7.122 -1.542 1.00 92.06 400 TYR A N 1
ATOM 3115 C CA . TYR A 1 400 ? -9.627 6.499 -1.906 1.00 92.06 400 TYR A CA 1
ATOM 3116 C C . TYR A 1 400 ? -9.721 6.561 -3.431 1.00 92.06 400 TYR A C 1
ATOM 3118 O O . TYR A 1 400 ? -10.292 7.480 -4.010 1.00 92.06 400 TYR A O 1
ATOM 3126 N N . ALA A 1 401 ? -9.057 5.632 -4.117 1.00 90.94 401 ALA A N 1
ATOM 3127 C CA . ALA A 1 401 ? -8.846 5.742 -5.556 1.00 90.94 401 ALA A CA 1
ATOM 3128 C C . ALA A 1 401 ? -10.171 5.805 -6.337 1.00 90.94 401 ALA A C 1
ATOM 3130 O O . ALA A 1 401 ? -11.117 5.060 -6.073 1.00 90.94 401 ALA A O 1
ATOM 3131 N N . THR A 1 402 ? -10.237 6.687 -7.334 1.00 89.75 402 THR A N 1
ATOM 3132 C CA . THR A 1 402 ? -11.371 6.756 -8.268 1.00 89.75 402 THR A CA 1
ATOM 3133 C C . THR A 1 402 ? -11.062 5.951 -9.524 1.00 89.75 402 THR A C 1
ATOM 3135 O O . THR A 1 402 ? -10.022 6.161 -10.151 1.00 89.75 402 THR A O 1
ATOM 3138 N N . LEU A 1 403 ? -11.978 5.056 -9.901 1.00 88.44 403 LEU A N 1
ATOM 3139 C CA . LEU A 1 403 ? -11.902 4.274 -11.135 1.00 88.44 403 LEU A CA 1
ATOM 3140 C C . LEU A 1 403 ? -12.856 4.837 -12.207 1.00 88.44 403 LEU A C 1
ATOM 3142 O O . LEU A 1 403 ? -13.945 5.295 -11.856 1.00 88.44 403 LEU A O 1
ATOM 3146 N N . PRO A 1 404 ? -12.481 4.802 -13.502 1.00 88.94 404 PRO A N 1
ATOM 3147 C CA . PRO A 1 404 ? -11.174 4.385 -14.026 1.00 88.94 404 PRO A CA 1
ATOM 3148 C C . PRO A 1 404 ? -10.055 5.359 -13.615 1.00 88.94 404 PRO A C 1
ATOM 3150 O O . PRO A 1 404 ? -10.322 6.531 -13.343 1.00 88.94 404 PRO A O 1
ATOM 3153 N N . LEU A 1 405 ? -8.795 4.899 -13.604 1.00 87.25 405 LEU A N 1
ATOM 3154 C CA . LEU A 1 405 ? -7.652 5.736 -13.204 1.00 87.25 405 LEU A CA 1
ATOM 3155 C C . LEU A 1 405 ? -7.448 6.970 -14.093 1.00 87.25 405 LEU A C 1
ATOM 3157 O O . LEU A 1 405 ? -6.730 7.875 -13.695 1.00 87.25 405 LEU A O 1
ATOM 3161 N N . SER A 1 406 ? -8.050 7.045 -15.278 1.00 82.75 406 SER A N 1
ATOM 3162 C CA . SER A 1 406 ? -7.983 8.230 -16.140 1.00 82.75 406 SER A CA 1
ATOM 3163 C C . SER A 1 406 ? -8.820 9.411 -15.631 1.00 82.75 406 SER A C 1
ATOM 3165 O O . SER A 1 406 ? -8.671 10.523 -16.134 1.00 82.75 406 SER A O 1
ATOM 3167 N N . SER A 1 407 ? -9.669 9.210 -14.617 1.00 82.81 407 SER A N 1
ATOM 3168 C CA . SER A 1 407 ? -10.512 10.261 -14.037 1.00 82.81 407 SER A CA 1
ATOM 3169 C C . SER A 1 407 ? -9.685 11.440 -13.514 1.00 82.81 407 SER A C 1
ATOM 3171 O O . SER A 1 407 ? -8.738 11.251 -12.745 1.00 82.81 407 SER A O 1
ATOM 3173 N N . THR A 1 408 ? -10.049 12.663 -13.909 1.00 77.88 408 THR A N 1
ATOM 3174 C CA . THR A 1 408 ? -9.311 13.904 -13.597 1.00 77.88 408 THR A CA 1
ATOM 3175 C C . THR A 1 408 ? -9.526 14.425 -12.172 1.00 77.88 408 THR A C 1
ATOM 3177 O O . THR A 1 408 ? -8.723 15.226 -11.689 1.00 77.88 408 THR A O 1
ATOM 3180 N N . GLY A 1 409 ? -10.573 13.959 -11.485 1.00 82.12 409 GLY A N 1
ATOM 3181 C CA . GLY A 1 409 ? -10.905 14.316 -10.106 1.00 82.12 409 GLY A CA 1
ATOM 3182 C C . GLY A 1 409 ? -11.376 13.112 -9.291 1.00 82.12 409 GLY A C 1
ATOM 3183 O O . GLY A 1 409 ? -11.566 12.020 -9.830 1.00 82.12 409 GLY A O 1
ATOM 3184 N N . ALA A 1 410 ? -11.545 13.327 -7.986 1.00 87.38 410 ALA A N 1
ATOM 3185 C CA . ALA A 1 410 ? -12.114 12.331 -7.087 1.00 87.38 410 ALA A CA 1
ATOM 3186 C C . ALA A 1 410 ? -13.615 12.147 -7.368 1.00 87.38 410 ALA A C 1
ATOM 3188 O O . ALA A 1 410 ? -14.350 13.120 -7.547 1.00 87.38 410 ALA A O 1
ATOM 3189 N N . GLY A 1 411 ? -14.063 10.895 -7.426 1.00 89.81 411 GLY A N 1
ATOM 3190 C CA . GLY A 1 411 ? -15.474 10.545 -7.528 1.00 89.81 411 GLY A CA 1
ATOM 3191 C C . GLY A 1 411 ? -16.217 10.789 -6.214 1.00 89.81 411 GLY A C 1
ATOM 3192 O O . GLY A 1 411 ? -15.608 10.914 -5.154 1.00 89.81 411 GLY A O 1
ATOM 3193 N N . THR A 1 412 ? -17.549 10.812 -6.272 1.00 91.94 412 THR A N 1
ATOM 3194 C CA . THR A 1 412 ? -18.403 11.046 -5.095 1.00 91.94 412 THR A CA 1
ATOM 3195 C C . THR A 1 412 ? -18.114 10.068 -3.964 1.00 91.94 412 THR A C 1
ATOM 3197 O O . THR A 1 412 ? -18.018 10.482 -2.813 1.00 91.94 412 THR A O 1
ATOM 3200 N N . ASP A 1 413 ? -17.923 8.784 -4.276 1.00 93.81 413 ASP A N 1
ATOM 3201 C CA . ASP A 1 413 ? -17.603 7.815 -3.239 1.00 93.81 413 ASP A CA 1
ATOM 3202 C C . ASP A 1 413 ? -16.234 8.094 -2.611 1.00 93.81 413 ASP A C 1
ATOM 3204 O O . ASP A 1 413 ? -16.137 8.228 -1.395 1.00 93.81 413 ASP A O 1
ATOM 3208 N N . ALA A 1 414 ? -15.193 8.305 -3.405 1.00 93.44 414 ALA A N 1
ATOM 3209 C CA . ALA A 1 414 ? -13.884 8.655 -2.868 1.00 93.44 414 ALA A CA 1
ATOM 3210 C C . ALA A 1 414 ? -13.927 9.863 -1.906 1.00 93.44 414 ALA A C 1
ATOM 3212 O O . ALA A 1 414 ? -13.395 9.792 -0.797 1.00 93.44 414 ALA A O 1
ATOM 3213 N N . THR A 1 415 ? -14.627 10.933 -2.298 1.00 92.31 415 THR A N 1
ATOM 3214 C CA . THR A 1 415 ? -14.804 12.142 -1.478 1.00 92.31 415 THR A CA 1
ATOM 3215 C C . THR A 1 415 ? -15.571 11.858 -0.190 1.00 92.31 415 THR A C 1
ATOM 3217 O O . THR A 1 415 ? -15.084 12.192 0.883 1.00 92.31 415 THR A O 1
ATOM 3220 N N . ASN A 1 416 ? -16.717 11.177 -0.262 1.00 93.00 416 ASN A N 1
ATOM 3221 C CA . ASN A 1 416 ? -17.511 10.866 0.930 1.00 93.00 416 ASN A CA 1
ATOM 3222 C C . ASN A 1 416 ? -16.729 9.986 1.919 1.00 93.00 416 ASN A C 1
ATOM 3224 O O . ASN A 1 416 ? -16.749 10.233 3.118 1.00 93.00 416 ASN A O 1
ATOM 3228 N N . SER A 1 417 ? -15.992 8.987 1.421 1.00 94.12 417 SER A N 1
ATOM 3229 C CA . SER A 1 417 ? -15.149 8.122 2.255 1.00 94.12 417 SER A CA 1
ATOM 3230 C C . SER A 1 417 ? -14.035 8.894 2.960 1.00 94.12 417 SER A C 1
ATOM 3232 O O . SER A 1 417 ? -13.721 8.621 4.122 1.00 94.12 417 SER A O 1
ATOM 3234 N N . LEU A 1 418 ? -13.447 9.871 2.270 1.00 92.31 418 LEU A N 1
ATOM 3235 C CA . LEU A 1 418 ? -12.477 10.767 2.871 1.00 92.31 418 LEU A CA 1
ATOM 3236 C C . LEU A 1 418 ? -13.114 11.653 3.938 1.00 92.31 418 LEU A C 1
ATOM 3238 O O . LEU A 1 418 ? -12.571 11.714 5.037 1.00 92.31 418 LEU A O 1
ATOM 3242 N N . ASP A 1 419 ? -14.242 12.294 3.634 1.00 90.94 419 ASP A N 1
ATOM 3243 C CA . ASP A 1 419 ? -14.938 13.203 4.547 1.00 90.94 419 ASP A CA 1
ATOM 3244 C C . ASP A 1 419 ? -15.366 12.473 5.828 1.00 90.94 419 ASP A C 1
ATOM 3246 O O . ASP A 1 419 ? -15.132 12.972 6.928 1.00 90.94 419 ASP A O 1
ATOM 3250 N N . GLU A 1 420 ? -15.917 11.262 5.707 1.00 91.94 420 GLU A N 1
ATOM 3251 C CA . GLU A 1 420 ? -16.302 10.408 6.839 1.00 91.94 420 GLU A CA 1
ATOM 3252 C C . GLU A 1 420 ? -15.098 10.091 7.736 1.00 91.94 420 GLU A C 1
ATOM 3254 O O . GLU A 1 420 ? -15.172 10.199 8.962 1.00 91.94 420 GLU A O 1
ATOM 3259 N N . SER A 1 421 ? -13.961 9.740 7.132 1.00 92.94 421 SER A N 1
ATOM 3260 C CA . SER A 1 421 ? -12.730 9.443 7.863 1.00 92.94 421 SER A CA 1
ATOM 3261 C C . SER A 1 421 ? -12.111 10.690 8.494 1.00 92.94 421 SER A C 1
ATOM 3263 O O . SER A 1 421 ? -11.728 10.689 9.666 1.00 92.94 421 SER A O 1
ATOM 3265 N N . PHE A 1 422 ? -12.033 11.783 7.737 1.00 91.75 422 PHE A N 1
ATOM 3266 C CA . PHE A 1 422 ? -11.474 13.045 8.194 1.00 91.75 422 PHE A CA 1
ATOM 3267 C C . PHE A 1 422 ? -12.303 13.620 9.340 1.00 91.75 422 PHE A C 1
ATOM 3269 O O . PHE A 1 422 ? -11.755 13.872 10.409 1.00 91.75 422 PHE A O 1
ATOM 3276 N N . ASN A 1 423 ? -13.614 13.771 9.160 1.00 91.69 423 ASN A N 1
ATOM 3277 C CA . ASN A 1 423 ? -14.504 14.341 10.167 1.00 91.69 423 ASN A CA 1
ATOM 3278 C C . ASN A 1 423 ? -14.709 13.403 11.359 1.00 91.69 423 ASN A C 1
ATOM 3280 O O . ASN A 1 423 ? -14.731 13.860 12.503 1.00 91.69 423 ASN A O 1
ATOM 3284 N N . GLY A 1 424 ? -14.859 12.103 11.092 1.00 92.00 424 GLY A N 1
ATOM 3285 C CA . GLY A 1 424 ? -15.199 11.105 12.098 1.00 92.00 424 GLY A CA 1
ATOM 3286 C C . GLY A 1 424 ? -14.024 10.646 12.953 1.00 92.00 424 GLY A C 1
ATOM 3287 O O . GLY A 1 424 ? -14.226 10.404 14.136 1.00 92.00 424 GLY A O 1
ATOM 3288 N N . ILE A 1 425 ? -12.811 10.539 12.397 1.00 92.62 425 ILE A N 1
ATOM 3289 C CA . ILE A 1 425 ? -11.636 10.042 13.134 1.00 92.62 425 ILE A CA 1
ATOM 3290 C C . ILE A 1 425 ? -10.673 11.168 13.508 1.00 92.62 425 ILE A C 1
ATOM 3292 O O . ILE A 1 425 ? -10.262 11.242 14.665 1.00 92.62 425 ILE A O 1
ATOM 3296 N N . TYR A 1 426 ? -10.312 12.045 12.568 1.00 90.44 426 TYR A N 1
ATOM 3297 C CA . TYR A 1 426 ? -9.180 12.964 12.745 1.00 90.44 426 TYR A CA 1
ATOM 3298 C C . TYR A 1 426 ? -9.556 14.373 13.241 1.00 90.44 426 TYR A C 1
ATOM 3300 O O . TYR A 1 426 ? -8.938 14.899 14.168 1.00 90.44 426 TYR A O 1
ATOM 3308 N N . PHE A 1 427 ? -10.510 15.027 12.577 1.00 89.25 427 PHE A N 1
ATOM 3309 C CA . PHE A 1 427 ? -10.759 16.464 12.701 1.00 89.25 427 PHE A CA 1
ATOM 3310 C C . PHE A 1 427 ? -11.489 16.820 13.992 1.00 89.25 427 PHE A C 1
ATOM 3312 O O . PHE A 1 427 ? -11.122 17.783 14.675 1.00 89.25 427 PHE A O 1
ATOM 3319 N N . THR A 1 428 ? -12.528 16.054 14.322 1.00 89.38 428 THR A N 1
ATOM 3320 C CA . THR A 1 428 ? -13.361 16.331 15.487 1.00 89.38 428 THR A CA 1
ATOM 3321 C C . THR A 1 428 ? -12.686 15.842 16.757 1.00 89.38 428 THR A C 1
ATOM 3323 O O . THR A 1 428 ? -12.253 14.697 16.868 1.00 89.38 428 THR A O 1
ATOM 3326 N N . ARG A 1 429 ? -12.596 16.747 17.723 1.00 90.31 429 ARG A N 1
ATOM 3327 C CA . ARG A 1 429 ? -11.912 16.611 19.002 1.00 90.31 429 ARG A CA 1
ATOM 3328 C C . ARG A 1 429 ? -12.914 16.690 20.150 1.00 90.31 429 ARG A C 1
ATOM 3330 O O . ARG A 1 429 ? -13.974 17.299 20.000 1.00 90.31 429 ARG A O 1
ATOM 3337 N N . PRO A 1 430 ? -12.563 16.163 21.333 1.00 90.62 430 PRO A N 1
ATOM 3338 C CA . PRO A 1 430 ? -13.439 16.231 22.496 1.00 90.62 430 PRO A CA 1
ATOM 3339 C C . PRO A 1 430 ? -13.902 17.641 22.887 1.00 90.62 430 PRO A C 1
ATOM 3341 O O . PRO A 1 430 ? -15.010 17.808 23.392 1.00 90.62 430 PRO A O 1
ATOM 3344 N N . ASP A 1 431 ? -13.084 18.662 22.629 1.00 89.88 431 ASP A N 1
ATOM 3345 C CA . ASP A 1 431 ? -13.363 20.067 22.934 1.00 89.88 431 ASP A CA 1
ATOM 3346 C C . ASP A 1 431 ? -14.205 20.784 21.867 1.00 89.88 431 ASP A C 1
ATOM 3348 O O . ASP A 1 431 ? -14.642 21.914 22.093 1.00 89.88 431 ASP A O 1
ATOM 3352 N N . ASN A 1 432 ? -14.469 20.142 20.726 1.00 90.38 432 ASN A N 1
ATOM 3353 C CA . ASN A 1 432 ? -15.301 20.683 19.652 1.00 90.38 432 ASN A CA 1
ATOM 3354 C C . ASN A 1 432 ? -16.386 19.705 19.161 1.00 90.38 432 ASN A C 1
ATOM 3356 O O . ASN A 1 432 ? -16.949 19.902 18.079 1.00 90.38 432 ASN A O 1
ATOM 3360 N N . TRP A 1 433 ? -16.697 18.683 19.963 1.00 92.94 433 TRP A N 1
ATOM 3361 C CA . TRP A 1 433 ? -17.727 17.699 19.660 1.00 92.94 433 TRP A CA 1
ATOM 3362 C C . TRP A 1 433 ? -19.109 18.293 19.943 1.00 92.94 433 TRP A C 1
ATOM 3364 O O . TRP A 1 433 ? -19.460 18.504 21.101 1.00 92.94 433 TRP A O 1
ATOM 3374 N N . TYR A 1 434 ? -19.884 18.590 18.902 1.00 94.19 434 TYR A N 1
ATOM 3375 C CA . TYR A 1 434 ? -21.243 19.122 19.035 1.00 94.19 434 TYR A CA 1
ATOM 3376 C C . TYR A 1 434 ? -22.204 18.337 18.146 1.00 94.19 434 TYR A C 1
ATOM 3378 O O . TYR A 1 434 ? -21.895 18.105 16.976 1.00 94.19 434 TYR A O 1
ATOM 3386 N N . ARG A 1 435 ? -23.351 17.924 18.696 1.00 92.88 435 ARG A N 1
ATOM 3387 C CA . ARG A 1 435 ? -24.321 17.027 18.038 1.00 92.88 435 ARG A CA 1
ATOM 3388 C C . ARG A 1 435 ? -24.967 17.657 16.798 1.00 92.88 435 ARG A C 1
ATOM 3390 O O . ARG A 1 435 ? -25.379 16.942 15.892 1.00 92.88 435 ARG A O 1
ATOM 3397 N N . ASP A 1 436 ? -25.049 18.983 16.755 1.00 93.12 436 ASP A N 1
ATOM 3398 C CA . ASP A 1 436 ? -25.614 19.765 15.650 1.00 93.12 436 ASP A CA 1
ATOM 3399 C C . ASP A 1 436 ? -24.632 19.996 14.489 1.00 93.12 436 ASP A C 1
ATOM 3401 O O . ASP A 1 436 ? -25.030 20.474 13.424 1.00 93.12 436 ASP A O 1
ATOM 3405 N N . ARG A 1 437 ? -23.348 19.658 14.662 1.00 91.75 437 ARG A N 1
ATOM 3406 C CA . ARG A 1 437 ? -22.332 19.859 13.627 1.00 91.75 437 ARG A CA 1
ATOM 3407 C C . ARG A 1 437 ? -22.274 18.687 12.654 1.00 91.75 437 ARG A C 1
ATOM 3409 O O . ARG A 1 437 ? -22.326 17.529 13.072 1.00 91.75 437 ARG A O 1
ATOM 3416 N N . PRO A 1 438 ? -22.017 18.961 11.361 1.00 85.44 438 PRO A N 1
ATOM 3417 C CA . PRO A 1 438 ? -21.831 17.906 10.372 1.00 85.44 438 PRO A CA 1
ATOM 3418 C C . PRO A 1 438 ? -20.595 17.053 10.666 1.00 85.44 438 PRO A C 1
ATOM 3420 O O . PRO A 1 438 ? -20.515 15.935 10.192 1.00 85.44 438 PRO A O 1
ATOM 3423 N N . THR A 1 439 ? -19.644 17.533 11.470 1.00 89.94 439 THR A N 1
ATOM 3424 C CA . THR A 1 439 ? -18.414 16.794 11.763 1.00 89.94 439 THR A CA 1
ATOM 3425 C C . THR A 1 439 ? -18.538 15.824 12.938 1.00 89.94 439 THR A C 1
ATOM 3427 O O . THR A 1 439 ? -17.546 15.203 13.282 1.00 89.94 439 THR A O 1
ATOM 3430 N N . TYR A 1 440 ? -19.703 15.688 13.581 1.00 93.56 440 TYR A N 1
ATOM 3431 C CA . TYR A 1 440 ? -19.913 14.857 14.775 1.00 93.56 440 TYR A CA 1
ATOM 3432 C C . TYR A 1 440 ? -19.648 13.352 14.496 1.00 93.56 440 TYR A C 1
ATOM 3434 O O . TYR A 1 440 ? -20.437 12.745 13.775 1.00 93.56 440 TYR A O 1
ATOM 3442 N N . PRO A 1 441 ? -18.595 12.695 15.052 1.00 93.88 441 PRO A N 1
ATOM 3443 C CA . PRO A 1 441 ? -18.301 11.286 14.780 1.00 93.88 441 PRO A CA 1
ATOM 3444 C C . PRO A 1 441 ? -19.490 10.314 14.781 1.00 93.88 441 PRO A C 1
ATOM 3446 O O . PRO A 1 441 ? -19.567 9.507 13.855 1.00 93.88 441 PRO A O 1
ATOM 3449 N N . PRO A 1 442 ? -20.467 10.398 15.707 1.00 94.62 442 PRO A N 1
ATOM 3450 C CA . PRO A 1 442 ? -21.599 9.479 15.694 1.00 94.62 442 PRO A CA 1
ATOM 3451 C C . PRO A 1 442 ? -22.525 9.581 14.480 1.00 94.62 442 PRO A C 1
ATOM 3453 O O . PRO A 1 442 ? -23.249 8.628 14.208 1.00 94.62 442 PRO A O 1
ATOM 3456 N N . THR A 1 443 ? -22.497 10.685 13.728 1.00 93.31 443 THR A N 1
ATOM 3457 C CA . THR A 1 443 ? -23.206 10.800 12.442 1.00 93.31 443 THR A CA 1
ATOM 3458 C C . THR A 1 443 ? -22.310 10.498 11.241 1.00 93.31 443 THR A C 1
ATOM 3460 O O . THR A 1 443 ? -22.829 10.115 10.198 1.00 93.31 443 THR A O 1
ATOM 3463 N N . GLN A 1 444 ? -20.986 10.623 11.378 1.00 94.69 444 GLN A N 1
ATOM 3464 C CA . GLN A 1 444 ? -20.018 10.428 10.289 1.00 94.69 444 GLN A CA 1
ATOM 3465 C C . GLN A 1 444 ? -19.581 8.967 10.116 1.00 94.69 444 GLN A C 1
ATOM 3467 O O . GLN A 1 444 ? -19.558 8.441 9.008 1.00 94.69 444 GLN A O 1
ATOM 3472 N N . LEU A 1 445 ? -19.260 8.283 11.215 1.00 95.81 445 LEU A N 1
ATOM 3473 C CA . LEU A 1 445 ? -18.713 6.923 11.193 1.00 95.81 445 LEU A CA 1
ATOM 3474 C C . LEU A 1 445 ? -19.676 5.819 10.696 1.00 95.81 445 LEU A C 1
ATOM 3476 O O . LEU A 1 445 ? -19.179 4.858 10.098 1.00 95.81 445 LEU A O 1
ATOM 3480 N N . PRO A 1 446 ? -21.016 5.893 10.895 1.00 95.88 446 PRO A N 1
ATOM 3481 C CA . PRO A 1 446 ? -21.916 4.799 10.524 1.00 95.88 446 PRO A CA 1
ATOM 3482 C C . PRO A 1 446 ? -21.854 4.380 9.052 1.00 95.88 446 PRO A C 1
ATOM 3484 O O . PRO A 1 446 ? -21.996 3.198 8.760 1.00 95.88 446 PRO A O 1
ATOM 3487 N N . ALA A 1 447 ? -21.639 5.307 8.114 1.00 94.25 447 ALA A N 1
ATOM 3488 C CA . ALA A 1 447 ? -21.670 4.997 6.684 1.00 94.25 447 ALA A CA 1
ATOM 3489 C C . ALA A 1 447 ? -20.566 4.001 6.274 1.00 94.25 447 ALA A C 1
ATOM 3491 O O . ALA A 1 447 ? -20.864 2.965 5.670 1.00 94.25 447 ALA A O 1
ATOM 3492 N N . MET A 1 448 ? -19.318 4.257 6.677 1.00 95.69 448 MET A N 1
ATOM 3493 C CA . MET A 1 448 ? -18.191 3.347 6.455 1.00 95.69 448 MET A CA 1
ATOM 3494 C C . MET A 1 448 ? -18.343 2.021 7.220 1.00 95.69 448 MET A C 1
ATOM 3496 O O . MET A 1 448 ? -18.041 0.957 6.679 1.00 95.69 448 MET A O 1
ATOM 3500 N N . ILE A 1 449 ? -18.848 2.063 8.461 1.00 97.12 449 ILE A N 1
ATOM 3501 C CA . ILE A 1 449 ? -19.107 0.862 9.278 1.00 97.12 449 ILE A CA 1
ATOM 3502 C C . ILE A 1 449 ? -20.139 -0.039 8.594 1.00 97.12 449 ILE A C 1
ATOM 3504 O O . ILE A 1 449 ? -19.886 -1.228 8.405 1.00 97.12 449 ILE A O 1
ATOM 3508 N N . ASN A 1 450 ? -21.265 0.532 8.160 1.00 96.06 450 ASN A N 1
ATOM 3509 C CA . ASN A 1 450 ? -22.325 -0.187 7.455 1.00 96.06 450 ASN A CA 1
ATOM 3510 C C . ASN A 1 450 ? -21.793 -0.840 6.175 1.00 96.06 450 ASN A C 1
ATOM 3512 O O . ASN A 1 450 ? -22.128 -1.984 5.883 1.00 96.06 450 ASN A O 1
ATOM 3516 N N . ALA A 1 451 ? -20.939 -0.137 5.426 1.00 96.12 451 ALA A N 1
ATOM 3517 C CA . ALA A 1 451 ? -20.321 -0.668 4.214 1.00 96.12 451 ALA A CA 1
ATOM 3518 C C . ALA A 1 451 ? -19.428 -1.887 4.474 1.00 96.12 451 ALA A C 1
ATOM 3520 O O . ALA A 1 451 ? -19.296 -2.747 3.607 1.00 96.12 451 ALA A O 1
ATOM 3521 N N . TYR A 1 452 ? -18.813 -1.957 5.653 1.00 96.62 452 TYR A N 1
ATOM 3522 C CA . TYR A 1 452 ? -17.916 -3.045 6.027 1.00 96.62 452 TYR A CA 1
ATOM 3523 C C . TYR A 1 452 ? -18.674 -4.241 6.605 1.00 96.62 452 TYR A C 1
ATOM 3525 O O . TYR A 1 452 ? -18.436 -5.378 6.208 1.00 96.62 452 TYR A O 1
ATOM 3533 N N . VAL A 1 453 ? -19.590 -3.988 7.543 1.00 95.94 453 VAL A N 1
ATOM 3534 C CA . VAL A 1 453 ? -20.307 -5.031 8.294 1.00 95.94 453 VAL A CA 1
ATOM 3535 C C . VAL A 1 453 ? -21.470 -5.614 7.486 1.00 95.94 453 VAL A C 1
ATOM 3537 O O . VAL A 1 453 ? -21.775 -6.799 7.604 1.00 95.94 453 VAL A O 1
ATOM 3540 N N . GLN A 1 454 ? -22.121 -4.798 6.653 1.00 94.12 454 GLN A N 1
ATOM 3541 C CA . GLN A 1 454 ? -23.276 -5.180 5.836 1.00 94.12 454 GLN A CA 1
ATOM 3542 C C . GLN A 1 454 ? -23.045 -4.801 4.361 1.00 94.12 454 GLN A C 1
ATOM 3544 O O . GLN A 1 454 ? -23.701 -3.901 3.831 1.00 94.12 454 GLN A O 1
ATOM 3549 N N . PRO A 1 455 ? -22.110 -5.477 3.667 1.00 94.12 455 PRO A N 1
ATOM 3550 C CA . PRO A 1 455 ? -21.704 -5.083 2.318 1.00 94.12 455 PRO A CA 1
ATOM 3551 C C . PRO A 1 455 ? -22.773 -5.352 1.246 1.00 94.12 455 PRO A C 1
ATOM 3553 O O . PRO A 1 455 ? -22.786 -4.697 0.203 1.00 94.12 455 PRO A O 1
ATOM 3556 N N . ALA A 1 456 ? -23.677 -6.308 1.476 1.00 93.38 456 ALA A N 1
ATOM 3557 C CA . ALA A 1 456 ? -24.683 -6.707 0.496 1.00 93.38 456 ALA A CA 1
ATOM 3558 C C . ALA A 1 456 ? -25.626 -5.540 0.144 1.00 93.38 456 ALA A C 1
ATOM 3560 O O . ALA A 1 456 ? -26.312 -4.999 1.006 1.00 93.38 456 ALA A O 1
ATOM 3561 N N . GLY A 1 457 ? -25.657 -5.157 -1.137 1.00 91.00 457 GLY A N 1
ATOM 3562 C CA . GLY A 1 457 ? -26.484 -4.052 -1.637 1.00 91.00 457 GLY A CA 1
ATOM 3563 C C . GLY A 1 457 ? -25.995 -2.650 -1.250 1.00 91.00 457 GLY A C 1
ATOM 3564 O O . GLY A 1 457 ? -26.641 -1.666 -1.605 1.00 91.00 457 GLY A O 1
ATOM 3565 N N . ASN A 1 458 ? -24.861 -2.529 -0.553 1.00 94.56 458 ASN A N 1
ATOM 3566 C CA . ASN A 1 458 ? -24.312 -1.243 -0.144 1.00 94.56 458 ASN A CA 1
ATOM 3567 C C . ASN A 1 458 ? -23.440 -0.638 -1.267 1.00 94.56 458 ASN A C 1
ATOM 3569 O O . ASN A 1 458 ? -22.471 -1.246 -1.730 1.00 94.56 458 ASN A O 1
ATOM 3573 N N . ALA A 1 459 ? -23.764 0.586 -1.697 1.00 92.19 459 ALA A N 1
ATOM 3574 C CA . ALA A 1 459 ? -23.032 1.286 -2.758 1.00 92.19 459 ALA A CA 1
ATOM 3575 C C . ALA A 1 459 ? -21.554 1.530 -2.397 1.00 92.19 459 ALA A C 1
ATOM 3577 O O . ALA A 1 459 ? -20.666 1.301 -3.216 1.00 92.19 459 ALA A O 1
ATOM 3578 N N . ARG A 1 460 ? -21.277 1.896 -1.139 1.00 93.62 460 ARG A N 1
ATOM 3579 C CA . ARG A 1 460 ? -19.921 2.099 -0.608 1.00 93.62 460 ARG A CA 1
ATOM 3580 C C . ARG A 1 460 ? -19.113 0.805 -0.651 1.00 93.62 460 ARG A C 1
ATOM 3582 O O . ARG A 1 460 ? -17.958 0.815 -1.060 1.00 93.62 460 ARG A O 1
ATOM 3589 N N . ALA A 1 461 ? -19.724 -0.318 -0.277 1.00 96.12 461 ALA A N 1
ATOM 3590 C CA . ALA A 1 461 ? -19.077 -1.626 -0.357 1.00 96.12 461 ALA A CA 1
ATOM 3591 C C . ALA A 1 461 ? -18.764 -2.014 -1.811 1.00 96.12 461 ALA A C 1
ATOM 3593 O O . ALA A 1 461 ? -17.674 -2.501 -2.102 1.00 96.12 461 ALA A O 1
ATOM 3594 N N . THR A 1 462 ? -19.682 -1.719 -2.738 1.00 96.38 462 THR A N 1
ATOM 3595 C CA . THR A 1 462 ? -19.482 -1.933 -4.183 1.00 96.38 462 THR A CA 1
ATOM 3596 C C . THR A 1 462 ? -18.295 -1.121 -4.711 1.00 96.38 462 THR A C 1
ATOM 3598 O O . THR A 1 462 ? -17.487 -1.637 -5.481 1.00 96.38 462 THR A O 1
ATOM 3601 N N . TYR A 1 463 ? -18.140 0.124 -4.252 1.00 96.50 463 TYR A N 1
ATOM 3602 C CA . TYR A 1 463 ? -16.995 0.974 -4.581 1.00 96.50 463 TYR A CA 1
ATOM 3603 C C . TYR A 1 463 ? -15.650 0.366 -4.135 1.00 96.50 463 TYR A C 1
ATOM 3605 O O . TYR A 1 463 ? -14.707 0.322 -4.927 1.00 96.50 463 TYR A O 1
ATOM 3613 N N . PHE A 1 464 ? -15.543 -0.149 -2.906 1.00 97.31 464 PHE A N 1
ATOM 3614 C CA . PHE A 1 464 ? -14.313 -0.812 -2.442 1.00 97.31 464 PHE A CA 1
ATOM 3615 C C . PHE A 1 464 ? -14.071 -2.168 -3.128 1.00 97.31 464 PHE A C 1
ATOM 3617 O O . PHE A 1 464 ? -12.933 -2.489 -3.470 1.00 97.31 464 PHE A O 1
ATOM 3624 N N . ALA A 1 465 ? -15.123 -2.929 -3.440 1.00 96.88 465 ALA A N 1
ATOM 3625 C CA . ALA A 1 465 ? -15.000 -4.167 -4.214 1.00 96.88 465 ALA A CA 1
ATOM 3626 C C . ALA A 1 465 ? -14.473 -3.918 -5.643 1.00 96.88 465 ALA A C 1
ATOM 3628 O O . ALA A 1 465 ? -13.658 -4.692 -6.155 1.00 96.88 465 ALA A O 1
ATOM 3629 N N . ALA A 1 466 ? -14.883 -2.813 -6.277 1.00 96.00 466 ALA A N 1
ATOM 3630 C CA . ALA A 1 466 ? -14.346 -2.392 -7.570 1.00 96.00 466 ALA A CA 1
ATOM 3631 C C . ALA A 1 466 ? -12.851 -2.042 -7.485 1.00 96.00 466 ALA A C 1
ATOM 3633 O O . ALA A 1 466 ? -12.096 -2.369 -8.400 1.00 96.00 466 ALA A O 1
ATOM 3634 N N . GLN A 1 467 ? -12.405 -1.442 -6.374 1.00 95.50 467 GLN A N 1
ATOM 3635 C CA . GLN A 1 467 ? -10.980 -1.205 -6.127 1.00 95.50 467 GLN A CA 1
ATOM 3636 C C . GLN A 1 467 ? -10.201 -2.517 -6.036 1.00 95.50 467 GLN A C 1
ATOM 3638 O O . GLN A 1 467 ? -9.227 -2.653 -6.768 1.00 95.50 467 GLN A O 1
ATOM 3643 N N . ARG A 1 468 ? -10.655 -3.512 -5.256 1.00 96.06 468 ARG A N 1
ATOM 3644 C CA . ARG A 1 468 ? -9.997 -4.835 -5.240 1.00 96.06 468 ARG A CA 1
ATOM 3645 C C . ARG A 1 468 ? -9.937 -5.452 -6.623 1.00 96.06 468 ARG A C 1
ATOM 3647 O O . ARG A 1 468 ? -8.875 -5.892 -7.031 1.00 96.06 468 ARG A O 1
ATOM 3654 N N . THR A 1 469 ? -11.043 -5.436 -7.362 1.00 95.81 469 THR A N 1
ATOM 3655 C CA . THR A 1 469 ? -11.086 -5.995 -8.724 1.00 95.81 469 THR A CA 1
ATOM 3656 C C . THR A 1 469 ? -10.013 -5.384 -9.629 1.00 95.81 469 THR A C 1
ATOM 3658 O O . THR A 1 469 ? -9.466 -6.073 -10.479 1.00 95.81 469 THR A O 1
ATOM 3661 N N . TYR A 1 470 ? -9.700 -4.099 -9.445 1.00 94.38 470 TYR A N 1
ATOM 3662 C CA . TYR A 1 470 ? -8.693 -3.403 -10.235 1.00 94.38 470 TYR A CA 1
ATOM 3663 C C . TYR A 1 470 ? -7.263 -3.557 -9.695 1.00 94.38 470 TYR A C 1
ATOM 3665 O O . TYR A 1 470 ? -6.349 -3.839 -10.460 1.00 94.38 470 TYR A O 1
ATOM 3673 N N . PHE A 1 471 ? -7.037 -3.317 -8.401 1.00 94.69 471 PHE A N 1
ATOM 3674 C CA . PHE A 1 471 ? -5.692 -3.290 -7.811 1.00 94.69 471 PHE A CA 1
ATOM 3675 C C . PHE A 1 471 ? -5.151 -4.687 -7.497 1.00 94.69 471 PHE A C 1
ATOM 3677 O O . PHE A 1 471 ? -3.944 -4.890 -7.556 1.00 94.69 471 PHE A O 1
ATOM 3684 N N . HIS A 1 472 ? -6.035 -5.652 -7.246 1.00 94.75 472 HIS A N 1
ATOM 3685 C CA . HIS A 1 472 ? -5.696 -7.062 -7.061 1.00 94.75 472 HIS A CA 1
ATOM 3686 C C . HIS A 1 472 ? -5.737 -7.848 -8.388 1.00 94.75 472 HIS A C 1
ATOM 3688 O O . HIS A 1 472 ? -6.030 -9.041 -8.415 1.00 94.75 472 HIS A O 1
ATOM 3694 N N . ASP A 1 473 ? -5.461 -7.172 -9.503 1.00 90.31 473 ASP A N 1
ATOM 3695 C CA . ASP A 1 473 ? -5.297 -7.774 -10.823 1.00 90.31 473 ASP A CA 1
ATOM 3696 C C . ASP A 1 473 ? -3.849 -7.579 -11.280 1.00 90.31 473 ASP A C 1
ATOM 3698 O O . ASP A 1 473 ? -3.372 -6.453 -11.434 1.00 90.31 473 ASP A O 1
ATOM 3702 N N . GLU A 1 474 ? -3.149 -8.686 -11.523 1.00 84.31 474 GLU A N 1
ATOM 3703 C CA . GLU A 1 474 ? -1.758 -8.678 -11.982 1.00 84.31 474 GLU A CA 1
ATOM 3704 C C . GLU A 1 474 ? -1.582 -7.912 -13.298 1.00 84.31 474 GLU A C 1
ATOM 3706 O O . GLU A 1 474 ? -0.554 -7.283 -13.523 1.00 84.31 474 GLU A O 1
ATOM 3711 N N . LEU A 1 475 ? -2.594 -7.886 -14.168 1.00 82.00 475 LEU A N 1
ATOM 3712 C CA . LEU A 1 475 ? -2.519 -7.119 -15.412 1.00 82.00 475 LEU A CA 1
ATOM 3713 C C . LEU A 1 475 ? -2.588 -5.610 -15.164 1.00 82.00 475 LEU A C 1
ATOM 3715 O O . LEU A 1 475 ? -2.213 -4.824 -16.036 1.00 82.00 475 LEU A O 1
ATOM 3719 N N . ASN A 1 476 ? -3.051 -5.180 -13.995 1.00 86.69 476 ASN A N 1
ATOM 3720 C CA . ASN A 1 476 ? -3.084 -3.782 -13.590 1.00 86.69 476 ASN A CA 1
ATOM 3721 C C . ASN A 1 476 ? -1.934 -3.385 -12.653 1.00 86.69 476 ASN A C 1
ATOM 3723 O O . ASN A 1 476 ? -1.792 -2.190 -12.364 1.00 86.69 476 ASN A O 1
ATOM 3727 N N . ASP A 1 477 ? -1.092 -4.342 -12.264 1.00 89.88 477 ASP A N 1
ATOM 3728 C CA . ASP A 1 477 ? 0.062 -4.163 -11.387 1.00 89.88 477 ASP A CA 1
ATOM 3729 C C . ASP A 1 477 ? 1.072 -3.134 -11.922 1.00 89.88 477 ASP A C 1
ATOM 3731 O O . ASP A 1 477 ? 1.466 -3.150 -13.092 1.00 89.88 477 ASP A O 1
ATOM 3735 N N . LYS A 1 478 ? 1.546 -2.252 -11.037 1.00 93.94 478 LYS A N 1
ATOM 3736 C CA . LYS A 1 478 ? 2.609 -1.288 -11.343 1.00 93.94 478 LYS A CA 1
ATOM 3737 C C . LYS A 1 478 ? 3.918 -1.968 -11.753 1.00 93.94 478 LYS A C 1
ATOM 3739 O O . LYS A 1 478 ? 4.550 -1.484 -12.692 1.00 93.94 478 LYS A O 1
ATOM 3744 N N . LEU A 1 479 ? 4.341 -3.037 -11.070 1.00 95.19 479 LEU A N 1
ATOM 3745 C CA . LEU A 1 479 ? 5.633 -3.676 -11.349 1.00 95.19 479 LEU A CA 1
ATOM 3746 C C . LEU A 1 479 ? 5.643 -4.276 -12.757 1.00 95.19 479 LEU A C 1
ATOM 3748 O O . LEU A 1 479 ? 6.521 -3.938 -13.551 1.00 95.19 479 LEU A O 1
ATOM 3752 N N . LEU A 1 480 ? 4.644 -5.090 -13.101 1.00 91.00 480 LEU A N 1
ATOM 3753 C CA . LEU A 1 480 ? 4.526 -5.675 -14.436 1.00 91.00 480 LEU A CA 1
ATOM 3754 C C . LEU A 1 480 ? 4.397 -4.615 -15.530 1.00 91.00 480 LEU A C 1
ATOM 3756 O O . LEU A 1 480 ? 5.047 -4.743 -16.563 1.00 91.00 480 LEU A O 1
ATOM 3760 N N . ARG A 1 481 ? 3.627 -3.541 -15.313 1.00 89.06 481 ARG A N 1
ATOM 3761 C CA . ARG A 1 481 ? 3.518 -2.446 -16.294 1.00 89.06 481 ARG A CA 1
ATOM 3762 C C . ARG A 1 481 ? 4.820 -1.666 -16.462 1.00 89.06 481 ARG A C 1
ATOM 3764 O O . ARG A 1 481 ? 5.173 -1.325 -17.586 1.00 89.06 481 ARG A O 1
ATOM 3771 N N . GLY A 1 482 ? 5.548 -1.410 -15.377 1.00 93.19 482 GLY A N 1
ATOM 3772 C CA . GLY A 1 482 ? 6.859 -0.763 -15.433 1.00 93.19 482 GLY A CA 1
ATOM 3773 C C . GLY A 1 482 ? 7.891 -1.612 -16.177 1.00 93.19 482 GLY A C 1
ATOM 3774 O O . GLY A 1 482 ? 8.583 -1.109 -17.061 1.00 93.19 482 GLY A O 1
ATOM 3775 N N . LEU A 1 483 ? 7.952 -2.912 -15.872 1.00 93.81 483 LEU A N 1
ATOM 3776 C CA . LEU A 1 483 ? 8.848 -3.853 -16.548 1.00 93.81 483 LEU A CA 1
ATOM 3777 C C . LEU A 1 483 ? 8.470 -4.080 -18.011 1.00 93.81 483 LEU A C 1
ATOM 3779 O O . LEU A 1 483 ? 9.351 -4.242 -18.844 1.00 93.81 483 LEU A O 1
ATOM 3783 N N . ASP A 1 484 ? 7.183 -4.057 -18.341 1.00 86.81 484 ASP A N 1
ATOM 3784 C CA . ASP A 1 484 ? 6.700 -4.148 -19.715 1.00 86.81 484 ASP A CA 1
ATOM 3785 C C . ASP A 1 484 ? 7.177 -2.962 -20.572 1.00 86.81 484 ASP A C 1
ATOM 3787 O O . ASP A 1 484 ? 7.712 -3.168 -21.661 1.00 86.81 484 ASP A O 1
ATOM 3791 N N . LEU A 1 485 ? 7.059 -1.726 -20.071 1.00 85.38 485 LEU A N 1
ATOM 3792 C CA . LEU A 1 485 ? 7.613 -0.549 -20.755 1.00 85.38 485 LEU A CA 1
ATOM 3793 C C . LEU A 1 485 ? 9.143 -0.619 -20.858 1.00 85.38 485 LEU A C 1
ATOM 3795 O O . LEU A 1 485 ? 9.722 -0.241 -21.872 1.00 85.38 485 LEU A O 1
ATOM 3799 N N . PHE A 1 486 ? 9.816 -1.134 -19.833 1.00 92.12 486 PHE A N 1
ATOM 3800 C CA . PHE A 1 486 ? 11.259 -1.316 -19.896 1.00 92.12 486 PHE A CA 1
ATOM 3801 C C . PHE A 1 486 ? 11.666 -2.352 -20.958 1.00 92.12 486 PHE A C 1
ATOM 3803 O O . PHE A 1 486 ? 12.403 -2.025 -21.882 1.00 92.12 486 PHE A O 1
ATOM 3810 N N . VAL A 1 487 ? 11.171 -3.585 -20.862 1.00 86.44 487 VAL A N 1
ATOM 3811 C CA . VAL A 1 487 ? 11.627 -4.709 -21.691 1.00 86.44 487 VAL A CA 1
ATOM 3812 C C . VAL A 1 487 ? 11.153 -4.581 -23.135 1.00 86.44 487 VAL A C 1
ATOM 3814 O O . VAL A 1 487 ? 11.935 -4.793 -24.055 1.00 86.44 487 VAL A O 1
ATOM 3817 N N . ASN A 1 488 ? 9.881 -4.236 -23.349 1.00 77.19 488 ASN A N 1
ATOM 3818 C CA . ASN A 1 488 ? 9.281 -4.278 -24.686 1.00 77.19 488 ASN A CA 1
ATOM 3819 C C . ASN A 1 488 ? 9.406 -2.958 -25.456 1.00 77.19 488 ASN A C 1
ATOM 3821 O O . ASN A 1 488 ? 9.223 -2.944 -26.676 1.00 77.19 488 ASN A O 1
ATOM 3825 N N . LEU A 1 489 ? 9.672 -1.849 -24.762 1.00 72.75 489 LEU A N 1
ATOM 3826 C CA . LEU A 1 489 ? 9.730 -0.532 -25.384 1.00 72.75 489 LEU A CA 1
ATOM 3827 C C . LEU A 1 489 ? 11.121 0.106 -25.312 1.00 72.75 489 LEU A C 1
ATOM 3829 O O . LEU A 1 489 ? 11.626 0.527 -26.349 1.00 72.75 489 LEU A O 1
ATOM 3833 N N . ILE A 1 490 ? 11.745 0.167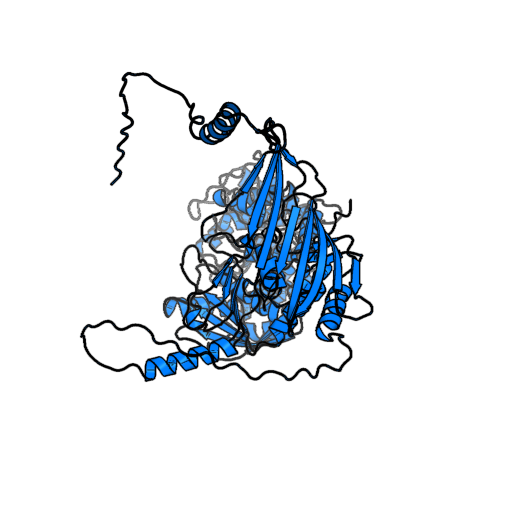 -24.137 1.00 81.31 490 ILE A N 1
ATOM 3834 C CA . ILE A 1 490 ? 13.091 0.751 -24.015 1.00 81.31 490 ILE A CA 1
ATOM 3835 C C . ILE A 1 490 ? 14.154 -0.231 -24.524 1.00 81.31 490 ILE A C 1
ATOM 3837 O O . ILE A 1 490 ? 15.050 0.169 -25.260 1.00 81.31 490 ILE A O 1
ATOM 3841 N N . GLY A 1 491 ? 14.018 -1.510 -24.173 1.00 80.44 491 GLY A N 1
ATOM 3842 C CA . GLY A 1 491 ? 14.977 -2.563 -24.497 1.00 80.44 491 GLY A CA 1
ATOM 3843 C C . GLY A 1 491 ? 16.117 -2.632 -23.469 1.00 80.44 491 GLY A C 1
ATOM 3844 O O . GLY A 1 491 ? 16.771 -1.621 -23.204 1.00 80.44 491 GLY A O 1
ATOM 3845 N N . PRO A 1 492 ? 16.375 -3.800 -22.853 1.00 86.50 492 PRO A N 1
ATOM 3846 C CA . PRO A 1 492 ? 17.477 -3.947 -21.910 1.00 86.50 492 PRO A CA 1
ATOM 3847 C C . PRO A 1 492 ? 18.829 -3.924 -22.634 1.00 86.50 492 PRO A C 1
ATOM 3849 O O . PRO A 1 492 ? 19.020 -4.618 -23.631 1.00 86.50 492 PRO A O 1
ATOM 3852 N N . ALA A 1 493 ? 19.806 -3.206 -22.082 1.00 83.12 493 ALA A N 1
ATOM 3853 C CA . ALA A 1 493 ? 21.194 -3.309 -22.520 1.00 83.12 493 ALA A CA 1
ATOM 3854 C C . ALA A 1 493 ? 21.819 -4.640 -22.067 1.00 83.12 493 ALA A C 1
ATOM 3856 O O . ALA A 1 493 ? 21.532 -5.138 -20.965 1.00 83.12 493 ALA A O 1
ATOM 3857 N N . ALA A 1 494 ? 22.686 -5.204 -22.913 1.00 74.69 494 ALA A N 1
ATOM 3858 C CA . ALA A 1 494 ? 23.384 -6.456 -22.650 1.00 74.69 494 ALA A CA 1
ATOM 3859 C C . ALA A 1 494 ? 24.577 -6.261 -21.698 1.00 74.69 494 ALA A C 1
ATOM 3861 O O . ALA A 1 494 ? 25.296 -5.263 -21.751 1.00 74.69 494 ALA A O 1
ATOM 3862 N N . LEU A 1 495 ? 24.828 -7.255 -20.841 1.00 63.94 495 LEU A N 1
ATOM 3863 C CA . LEU A 1 495 ? 25.927 -7.210 -19.869 1.00 63.94 495 LEU A CA 1
ATOM 3864 C C . LEU A 1 495 ? 27.316 -7.348 -20.514 1.00 63.94 495 LEU A C 1
ATOM 3866 O O . LEU A 1 495 ? 28.290 -6.805 -19.997 1.00 63.94 495 LEU A O 1
ATOM 3870 N N . GLU A 1 496 ? 27.424 -8.076 -21.626 1.00 62.41 496 GLU A N 1
ATOM 3871 C CA . GLU A 1 496 ? 28.711 -8.372 -22.268 1.00 62.41 496 GLU A CA 1
ATOM 3872 C C . GLU A 1 496 ? 29.370 -7.114 -22.846 1.00 62.41 496 GLU A C 1
ATOM 3874 O O . GLU A 1 496 ? 30.561 -6.886 -22.641 1.00 62.41 496 GLU A O 1
ATOM 3879 N N . GLU A 1 497 ? 28.577 -6.232 -23.460 1.00 60.38 497 GLU A N 1
ATOM 3880 C CA . GLU A 1 497 ? 29.028 -4.915 -23.930 1.00 60.38 497 GLU A CA 1
ATOM 3881 C C . GLU A 1 497 ? 29.591 -4.069 -22.779 1.00 60.38 497 GLU A C 1
ATOM 3883 O O . GLU A 1 497 ? 30.573 -3.343 -22.946 1.00 60.38 497 GLU A O 1
ATOM 3888 N N . HIS A 1 498 ? 29.021 -4.223 -21.581 1.00 60.28 498 HIS A N 1
ATOM 3889 C CA . HIS A 1 498 ? 29.477 -3.534 -20.382 1.00 60.28 498 HIS A CA 1
ATOM 3890 C C . HIS A 1 498 ? 30.756 -4.113 -19.788 1.00 60.28 498 HIS A C 1
ATOM 3892 O O . HIS A 1 498 ? 31.659 -3.357 -19.432 1.00 60.28 498 HIS A O 1
ATOM 3898 N N . ARG A 1 499 ? 30.885 -5.442 -19.746 1.00 60.53 499 ARG A N 1
ATOM 3899 C CA . ARG A 1 499 ? 32.115 -6.111 -19.297 1.00 60.53 499 ARG A CA 1
ATOM 3900 C C . ARG A 1 499 ? 33.298 -5.815 -20.212 1.00 60.53 499 ARG A C 1
ATOM 3902 O O . ARG A 1 499 ? 34.370 -5.484 -19.714 1.00 60.53 499 ARG A O 1
ATOM 3909 N N . LEU A 1 500 ? 33.097 -5.891 -21.528 1.00 59.16 500 LEU A N 1
ATOM 3910 C CA . LEU A 1 500 ? 34.129 -5.590 -22.524 1.00 59.16 500 LEU A CA 1
ATOM 3911 C C . LEU A 1 500 ? 34.645 -4.158 -22.381 1.00 59.16 500 LEU A C 1
ATOM 3913 O O . LEU A 1 500 ? 35.847 -3.920 -22.432 1.00 59.16 500 LEU A O 1
ATOM 3917 N N . ALA A 1 501 ? 33.751 -3.198 -22.173 1.00 57.22 501 ALA A N 1
ATOM 3918 C CA . ALA A 1 501 ? 34.143 -1.804 -22.058 1.00 57.22 501 ALA A CA 1
ATOM 3919 C C . ALA A 1 501 ? 34.747 -1.440 -20.688 1.00 57.22 501 ALA A C 1
ATOM 3921 O O . ALA A 1 501 ? 35.665 -0.625 -20.651 1.00 57.22 501 ALA A O 1
ATOM 3922 N N . LEU A 1 502 ? 34.318 -2.070 -19.585 1.00 58.75 502 LEU A N 1
ATOM 3923 C CA . LEU A 1 502 ? 35.010 -1.951 -18.292 1.00 58.75 502 LEU A CA 1
ATOM 3924 C C . LEU A 1 502 ? 36.431 -2.529 -18.360 1.00 58.75 502 LEU A C 1
ATOM 3926 O O . LEU A 1 502 ? 37.370 -1.885 -17.903 1.00 58.75 502 LEU A O 1
ATOM 3930 N N . ALA A 1 503 ? 36.603 -3.695 -18.990 1.00 59.03 503 ALA A N 1
ATOM 3931 C CA . ALA A 1 503 ? 37.918 -4.303 -19.181 1.00 59.03 503 ALA A CA 1
ATOM 3932 C C . ALA A 1 503 ? 38.847 -3.419 -20.034 1.00 59.03 503 ALA A C 1
ATOM 3934 O O . ALA A 1 503 ? 40.034 -3.303 -19.734 1.00 59.03 503 ALA A O 1
ATOM 3935 N N . HIS A 1 504 ? 38.316 -2.758 -21.070 1.00 56.53 504 HIS A N 1
ATOM 3936 C CA . HIS A 1 504 ? 39.078 -1.775 -21.845 1.00 56.53 504 HIS A CA 1
ATOM 3937 C C . HIS A 1 504 ? 39.425 -0.520 -21.027 1.00 56.53 504 HIS A C 1
ATOM 3939 O O . HIS A 1 504 ? 40.557 -0.059 -21.110 1.00 56.53 504 HIS A O 1
ATOM 3945 N N . ALA A 1 505 ? 38.510 -0.010 -20.194 1.00 57.62 505 ALA A N 1
ATOM 3946 C CA . ALA A 1 505 ? 38.778 1.144 -19.332 1.00 57.62 505 ALA A CA 1
ATOM 3947 C C . ALA A 1 505 ? 39.862 0.854 -18.274 1.00 57.62 505 ALA A C 1
ATOM 3949 O O . ALA A 1 505 ? 40.724 1.696 -18.038 1.00 57.62 505 ALA A O 1
ATOM 3950 N N . GLU A 1 506 ? 39.870 -0.344 -17.678 1.00 54.16 506 GLU A N 1
ATOM 3951 C CA . GLU A 1 506 ? 40.929 -0.777 -16.752 1.00 54.16 506 GLU A CA 1
ATOM 3952 C C . GLU A 1 506 ? 42.288 -0.945 -17.456 1.00 54.16 506 GLU A C 1
ATOM 3954 O O . GLU A 1 506 ? 43.328 -0.618 -16.884 1.00 54.16 506 GLU A O 1
ATOM 3959 N N . LEU A 1 507 ? 42.295 -1.410 -18.712 1.00 53.91 507 LEU A N 1
ATOM 3960 C CA . LEU A 1 507 ? 43.500 -1.489 -19.548 1.00 53.91 507 LEU A CA 1
ATOM 3961 C C . LEU A 1 507 ? 44.029 -0.108 -19.961 1.00 53.91 507 LEU A C 1
ATOM 3963 O O . LEU A 1 507 ? 45.245 0.059 -20.069 1.00 53.91 507 LEU A O 1
ATOM 3967 N N . ASP A 1 508 ? 43.150 0.867 -20.183 1.00 48.81 508 ASP A N 1
ATOM 3968 C CA . ASP A 1 508 ? 43.525 2.245 -20.512 1.00 48.81 508 ASP A CA 1
ATOM 3969 C C . ASP A 1 508 ? 44.077 2.993 -19.284 1.00 48.81 508 ASP A C 1
ATOM 3971 O O . ASP A 1 508 ? 45.071 3.710 -19.407 1.00 48.81 508 ASP A O 1
ATOM 3975 N N . ASP A 1 509 ? 43.514 2.771 -18.090 1.00 47.69 509 ASP A N 1
ATOM 3976 C CA . ASP A 1 509 ? 43.993 3.371 -16.832 1.00 47.69 509 ASP A CA 1
ATOM 3977 C C . ASP A 1 509 ? 45.321 2.734 -16.366 1.00 47.69 509 ASP A C 1
ATOM 3979 O O . ASP A 1 509 ? 46.235 3.422 -15.912 1.00 47.69 509 ASP A O 1
ATOM 3983 N N . ALA A 1 510 ? 45.500 1.424 -16.589 1.00 47.00 510 ALA A N 1
ATOM 3984 C CA . ALA A 1 510 ? 46.768 0.727 -16.350 1.00 47.00 510 ALA A CA 1
ATOM 3985 C C . ALA A 1 510 ? 47.889 1.128 -17.332 1.00 47.00 510 ALA A C 1
ATOM 3987 O O . ALA A 1 510 ? 49.070 0.969 -17.013 1.00 47.00 510 ALA A O 1
ATOM 3988 N N . ASN A 1 511 ? 47.536 1.651 -18.512 1.00 41.94 511 ASN A N 1
ATOM 3989 C CA . ASN A 1 511 ? 48.475 2.143 -19.525 1.00 41.94 511 ASN A CA 1
ATOM 3990 C C . ASN A 1 511 ? 48.617 3.675 -19.536 1.00 41.94 511 ASN A C 1
ATOM 3992 O O . ASN A 1 511 ? 49.308 4.212 -20.408 1.00 41.94 511 ASN A O 1
ATOM 3996 N N . ALA A 1 512 ? 48.008 4.388 -18.583 1.00 32.50 512 ALA A N 1
ATOM 3997 C CA . ALA A 1 512 ? 48.154 5.831 -18.463 1.00 32.50 512 ALA A CA 1
ATOM 3998 C C . ALA A 1 512 ? 49.624 6.186 -18.143 1.00 32.50 512 ALA A C 1
ATOM 4000 O O . ALA A 1 512 ? 50.141 5.808 -1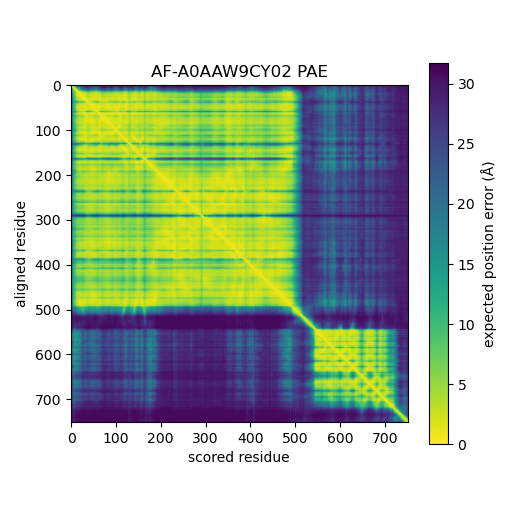7.086 1.00 32.50 512 ALA A O 1
ATOM 4001 N N . PRO A 1 513 ? 50.342 6.915 -19.022 1.00 35.50 513 PRO A N 1
ATOM 4002 C CA . PRO A 1 513 ? 51.698 7.332 -18.723 1.00 35.50 513 PRO A CA 1
ATOM 4003 C C . PRO A 1 513 ? 51.665 8.399 -17.629 1.00 35.50 513 PRO A C 1
ATOM 4005 O O . PRO A 1 513 ? 51.064 9.462 -17.783 1.00 35.50 513 PRO A O 1
ATOM 4008 N N . VAL A 1 514 ? 52.378 8.146 -16.534 1.00 40.56 514 VAL A N 1
ATOM 4009 C CA . VAL A 1 514 ? 52.830 9.211 -15.638 1.00 40.56 514 VAL A CA 1
ATOM 4010 C C . VAL A 1 514 ? 53.751 10.109 -16.469 1.00 40.56 514 VAL A C 1
ATOM 4012 O O . VAL A 1 514 ? 54.752 9.605 -16.961 1.00 40.56 514 VAL A O 1
ATOM 4015 N N . HIS A 1 515 ? 53.399 11.381 -16.696 1.00 33.06 515 HIS A N 1
ATOM 4016 C CA . HIS A 1 515 ? 54.292 12.548 -16.541 1.00 33.06 515 HIS A CA 1
ATOM 4017 C C . HIS A 1 515 ? 53.757 13.852 -17.171 1.00 33.06 515 HIS A C 1
ATOM 4019 O O . HIS A 1 515 ? 53.309 13.886 -18.310 1.00 33.06 515 HIS A O 1
ATOM 4025 N N . GLU A 1 516 ? 53.892 14.910 -16.360 1.00 29.38 516 GLU A N 1
ATOM 4026 C CA . GLU A 1 516 ? 54.310 16.300 -16.625 1.00 29.38 516 GLU A CA 1
ATOM 4027 C C . GLU A 1 516 ? 53.828 17.097 -17.855 1.00 29.38 516 GLU A C 1
ATOM 4029 O O . GLU A 1 516 ? 53.793 16.669 -19.002 1.00 29.38 516 GLU A O 1
ATOM 4034 N N . ALA A 1 517 ? 53.526 18.365 -17.560 1.00 33.72 517 ALA A N 1
ATOM 4035 C CA . ALA A 1 517 ? 53.032 19.397 -18.458 1.00 33.72 517 ALA A CA 1
ATOM 4036 C C . ALA A 1 517 ? 53.944 19.687 -19.666 1.00 33.72 517 ALA A C 1
ATOM 4038 O O . ALA A 1 517 ? 55.140 19.926 -19.519 1.00 33.72 517 ALA A O 1
ATOM 4039 N N . GLY A 1 518 ? 53.341 19.826 -20.851 1.00 27.38 518 GLY A N 1
ATOM 4040 C CA . GLY A 1 518 ? 54.008 20.388 -22.026 1.00 27.38 518 GLY A CA 1
ATOM 4041 C C . GLY A 1 518 ? 53.159 20.310 -23.294 1.00 27.38 518 GLY A C 1
ATOM 4042 O O . GLY A 1 518 ? 52.737 19.240 -23.709 1.00 27.38 518 GLY A O 1
ATOM 4043 N N . ALA A 1 519 ? 52.894 21.462 -23.905 1.00 31.61 519 ALA A N 1
ATOM 4044 C CA . ALA A 1 519 ? 52.050 21.644 -25.083 1.00 31.61 519 ALA A CA 1
ATOM 4045 C C . ALA A 1 519 ? 52.585 20.981 -26.371 1.00 31.61 519 ALA A C 1
ATOM 4047 O O . ALA A 1 519 ? 53.777 21.070 -26.647 1.00 31.61 519 ALA A O 1
ATOM 4048 N N . ALA A 1 520 ? 51.685 20.461 -27.219 1.00 27.52 520 ALA A N 1
ATOM 4049 C CA . ALA A 1 520 ? 51.559 20.797 -28.652 1.00 27.52 520 ALA A CA 1
ATOM 4050 C C . ALA A 1 520 ? 50.531 19.892 -29.363 1.00 27.52 520 ALA A C 1
ATOM 4052 O O . ALA A 1 520 ? 50.476 18.684 -29.158 1.00 27.52 520 ALA A O 1
ATOM 4053 N N . ALA A 1 521 ? 49.736 20.502 -30.242 1.00 34.28 521 ALA A N 1
ATOM 4054 C CA . ALA A 1 521 ? 48.709 19.872 -31.063 1.00 34.28 521 ALA A CA 1
ATOM 4055 C C . ALA A 1 521 ? 49.264 18.868 -32.092 1.00 34.28 521 ALA A C 1
ATOM 4057 O O . ALA A 1 521 ? 50.272 19.150 -32.740 1.00 34.28 521 ALA A O 1
ATOM 4058 N N . ARG A 1 522 ? 48.525 17.773 -32.343 1.00 25.30 522 ARG A N 1
ATOM 4059 C CA . ARG A 1 522 ? 48.498 17.035 -33.623 1.00 25.30 522 ARG A CA 1
ATOM 4060 C C . ARG A 1 522 ? 47.216 16.196 -33.758 1.00 25.30 522 ARG A C 1
ATOM 4062 O O . ARG A 1 522 ? 46.692 15.684 -32.779 1.00 25.30 522 ARG A O 1
ATOM 4069 N N . ALA A 1 523 ? 46.709 16.143 -34.988 1.00 25.36 523 ALA A N 1
ATOM 4070 C CA . ALA A 1 523 ? 45.418 15.598 -35.415 1.00 25.36 523 ALA A CA 1
ATOM 4071 C C . ALA A 1 523 ? 45.252 14.077 -35.195 1.00 25.36 523 ALA A C 1
ATOM 4073 O O . ALA A 1 523 ? 46.250 13.356 -35.257 1.00 25.36 523 ALA A O 1
ATOM 4074 N N . PRO A 1 524 ? 44.015 13.560 -35.032 1.00 27.62 524 PRO A N 1
ATOM 4075 C CA . PRO A 1 524 ? 43.788 12.126 -34.921 1.00 27.62 524 PRO A CA 1
ATOM 4076 C C . PRO A 1 524 ? 43.891 11.434 -36.286 1.00 27.62 524 PRO A C 1
ATOM 4078 O O . PRO A 1 524 ? 43.268 11.828 -37.276 1.00 27.62 524 PRO A O 1
ATOM 4081 N N . ALA A 1 525 ? 44.702 10.380 -36.312 1.00 24.44 525 ALA A N 1
ATOM 4082 C CA . ALA A 1 525 ? 44.836 9.449 -37.416 1.00 24.44 525 ALA A CA 1
ATOM 4083 C C . ALA A 1 525 ? 43.590 8.555 -37.531 1.00 24.44 525 ALA A C 1
ATOM 4085 O O . ALA A 1 525 ? 43.043 8.083 -36.537 1.00 24.44 525 ALA A O 1
ATOM 4086 N N . ARG A 1 526 ? 43.173 8.304 -38.777 1.00 26.50 526 ARG A N 1
ATOM 4087 C CA . ARG A 1 526 ? 42.171 7.298 -39.150 1.00 26.50 526 ARG A CA 1
ATOM 4088 C C . ARG A 1 526 ? 42.592 5.916 -38.643 1.00 26.50 526 ARG A C 1
ATOM 4090 O O . ARG A 1 526 ? 43.621 5.402 -39.079 1.00 26.50 526 ARG A O 1
ATOM 4097 N N . ILE A 1 527 ? 41.751 5.289 -37.826 1.00 24.91 527 ILE A N 1
ATOM 4098 C CA . ILE A 1 527 ? 41.804 3.849 -37.564 1.00 24.91 527 ILE A CA 1
ATOM 4099 C C . ILE A 1 527 ? 40.757 3.186 -38.458 1.00 24.91 527 ILE A C 1
ATOM 4101 O O . ILE A 1 527 ? 39.575 3.518 -38.424 1.00 24.91 527 ILE A O 1
ATOM 4105 N N . ALA A 1 528 ? 41.230 2.291 -39.321 1.00 24.23 528 ALA A N 1
ATOM 4106 C CA . ALA A 1 528 ? 40.407 1.483 -40.202 1.00 24.23 528 ALA A CA 1
ATOM 4107 C C . ALA A 1 528 ? 39.613 0.456 -39.382 1.00 24.23 528 ALA A C 1
ATOM 4109 O O . ALA A 1 528 ? 40.198 -0.354 -38.663 1.00 24.23 528 ALA A O 1
ATOM 4110 N N . HIS A 1 529 ? 38.286 0.464 -39.520 1.00 26.80 529 HIS A N 1
ATOM 4111 C CA . HIS A 1 529 ? 37.430 -0.581 -38.971 1.00 26.80 529 HIS A CA 1
ATOM 4112 C C . HIS A 1 529 ? 37.749 -1.926 -39.640 1.00 26.80 529 HIS A C 1
ATOM 4114 O O . HIS A 1 529 ? 37.559 -2.106 -40.844 1.00 26.80 529 HIS A O 1
ATOM 4120 N N . ARG A 1 530 ? 38.233 -2.885 -38.843 1.00 23.05 530 ARG A N 1
ATOM 4121 C CA . ARG A 1 530 ? 38.224 -4.308 -39.195 1.00 23.05 530 ARG A CA 1
ATOM 4122 C C . ARG A 1 530 ? 36.784 -4.817 -39.123 1.00 23.05 530 ARG A C 1
ATOM 4124 O O . ARG A 1 530 ? 36.122 -4.684 -38.100 1.00 23.05 530 ARG A O 1
ATOM 4131 N N . LYS A 1 531 ? 36.335 -5.397 -40.233 1.00 23.94 531 LYS A N 1
ATOM 4132 C CA . LYS A 1 531 ? 35.036 -6.049 -40.428 1.00 23.94 531 LYS A CA 1
ATOM 4133 C C . LYS A 1 531 ? 34.941 -7.319 -39.550 1.00 23.94 531 LYS A C 1
ATOM 4135 O O . LYS A 1 531 ? 35.892 -8.104 -39.581 1.00 23.94 531 LYS A O 1
ATOM 4140 N N . PRO A 1 532 ? 33.843 -7.560 -38.809 1.00 24.72 532 PRO A N 1
ATOM 4141 C CA . PRO A 1 532 ? 33.582 -8.853 -38.174 1.00 24.72 532 PRO A CA 1
ATOM 4142 C C . PRO A 1 532 ? 33.307 -9.940 -39.233 1.00 24.72 532 PRO A C 1
ATOM 4144 O O . PRO A 1 532 ? 32.939 -9.608 -40.367 1.00 24.72 532 PRO A O 1
ATOM 4147 N N . PRO A 1 533 ? 33.496 -11.232 -38.905 1.00 24.50 533 PRO A N 1
ATOM 4148 C CA . PRO A 1 533 ? 33.392 -12.316 -39.871 1.00 24.50 533 PRO A CA 1
ATOM 4149 C C . PRO A 1 533 ? 31.965 -12.433 -40.406 1.00 24.50 533 PRO A C 1
ATOM 4151 O O . PRO A 1 533 ? 30.987 -12.513 -39.669 1.00 24.50 533 PRO A O 1
ATOM 4154 N N . THR A 1 534 ? 31.879 -12.427 -41.730 1.00 28.97 534 THR A N 1
ATOM 4155 C CA . THR A 1 534 ? 30.656 -12.585 -42.509 1.00 28.97 534 THR A CA 1
ATOM 4156 C C . THR A 1 534 ? 30.160 -14.019 -42.333 1.00 28.97 534 THR A C 1
ATOM 4158 O O . THR A 1 534 ? 30.882 -14.960 -42.665 1.00 28.97 534 THR A O 1
ATOM 4161 N N . ARG A 1 535 ? 28.943 -14.203 -41.808 1.00 28.98 535 ARG A N 1
ATOM 4162 C CA . ARG A 1 535 ? 28.227 -15.477 -41.932 1.00 28.98 535 ARG A CA 1
ATOM 4163 C C . ARG A 1 535 ? 27.963 -15.665 -43.424 1.00 28.98 535 ARG A C 1
ATOM 4165 O O . ARG A 1 535 ? 27.316 -14.828 -44.047 1.00 28.98 535 ARG A O 1
ATOM 4172 N N . VAL A 1 536 ? 28.555 -16.698 -44.010 1.00 29.72 536 VAL A N 1
ATOM 4173 C CA . VAL A 1 536 ? 28.350 -17.045 -45.417 1.00 29.72 536 VAL A CA 1
ATOM 4174 C C . VAL A 1 536 ? 26.907 -17.526 -45.554 1.00 29.72 536 VAL A C 1
ATOM 4176 O O . VAL A 1 536 ? 26.592 -18.633 -45.129 1.00 29.72 536 VAL A O 1
ATOM 4179 N N . ALA A 1 537 ? 26.038 -16.680 -46.104 1.00 35.09 537 ALA A N 1
ATOM 4180 C CA . ALA A 1 537 ? 24.770 -17.115 -46.665 1.00 35.09 537 ALA A CA 1
ATOM 4181 C C . ALA A 1 537 ? 25.075 -17.729 -48.036 1.00 35.09 537 ALA A C 1
ATOM 4183 O O . ALA A 1 537 ? 25.546 -17.041 -48.946 1.00 35.09 537 ALA A O 1
ATOM 4184 N N . GLY A 1 538 ? 24.887 -19.041 -48.156 1.00 31.88 538 GLY A N 1
ATOM 4185 C CA . GLY A 1 538 ? 24.799 -19.690 -49.454 1.00 31.88 538 GLY A CA 1
ATOM 4186 C C . GLY A 1 538 ? 23.489 -19.254 -50.094 1.00 31.88 538 GLY A C 1
ATOM 4187 O O . GLY A 1 538 ? 22.432 -19.695 -49.669 1.00 31.88 538 GLY A O 1
ATOM 4188 N N . GLY A 1 539 ? 23.560 -18.346 -51.064 1.00 32.44 539 GLY A N 1
ATOM 4189 C CA . GLY A 1 539 ? 22.437 -18.096 -51.955 1.00 32.44 539 GLY A CA 1
ATOM 4190 C C . GLY A 1 539 ? 22.320 -19.268 -52.920 1.00 32.44 539 GLY A C 1
ATOM 4191 O O . GLY A 1 539 ? 23.193 -19.448 -53.772 1.00 32.44 539 GLY A O 1
ATOM 4192 N N . ASP A 1 540 ? 21.259 -20.057 -52.786 1.00 33.38 540 ASP A N 1
ATOM 4193 C CA . ASP A 1 540 ? 20.869 -21.003 -53.823 1.00 33.38 540 ASP A CA 1
ATOM 4194 C C . ASP A 1 540 ? 20.356 -20.234 -55.052 1.00 33.38 540 ASP A C 1
ATOM 4196 O O . ASP A 1 540 ? 19.765 -19.157 -54.957 1.00 33.38 540 ASP A O 1
ATOM 4200 N N . ALA A 1 541 ? 20.624 -20.782 -56.237 1.00 37.84 541 ALA A N 1
ATOM 4201 C CA . ALA A 1 541 ? 20.532 -20.125 -57.544 1.00 37.84 541 ALA A CA 1
ATOM 4202 C C . ALA A 1 541 ? 19.106 -19.783 -58.042 1.00 37.84 541 ALA A C 1
ATOM 4204 O O . ALA A 1 541 ? 18.905 -19.619 -59.243 1.00 37.84 541 ALA A O 1
ATOM 4205 N N . ASN A 1 542 ? 18.132 -19.635 -57.143 1.00 44.88 542 ASN A N 1
ATOM 4206 C CA . ASN A 1 542 ? 16.732 -19.352 -57.459 1.00 44.88 542 ASN A CA 1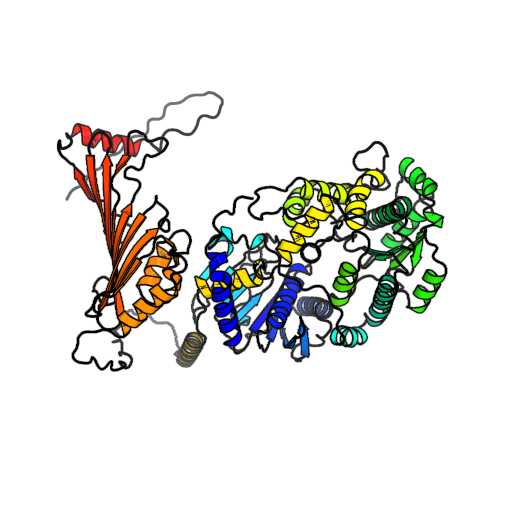
ATOM 4207 C C . ASN A 1 542 ? 16.194 -18.085 -56.770 1.00 44.88 542 ASN A C 1
ATOM 4209 O O . ASN A 1 542 ? 15.026 -18.064 -56.430 1.00 44.88 542 ASN A O 1
ATOM 4213 N N . GLY A 1 543 ? 16.995 -17.037 -56.540 1.00 51.84 543 GLY A N 1
ATOM 4214 C CA . GLY A 1 543 ? 16.510 -15.665 -56.260 1.00 51.84 543 GLY A CA 1
ATOM 4215 C C . GLY A 1 543 ? 15.586 -15.425 -55.045 1.00 51.84 543 GLY A C 1
ATOM 4216 O O . GLY A 1 543 ? 15.266 -14.272 -54.778 1.00 51.84 543 GLY A O 1
ATOM 4217 N N . ALA A 1 544 ? 15.181 -16.463 -54.315 1.00 54.88 544 ALA A N 1
ATOM 4218 C CA . ALA A 1 544 ? 14.289 -16.420 -53.167 1.00 54.88 544 ALA A CA 1
ATOM 4219 C C . ALA A 1 544 ? 15.089 -16.129 -51.893 1.00 54.88 544 ALA A C 1
ATOM 4221 O O . ALA A 1 544 ? 16.105 -16.778 -51.635 1.00 54.88 544 ALA A O 1
ATOM 4222 N N . SER A 1 545 ? 14.632 -15.162 -51.097 1.00 75.75 545 SER A N 1
ATOM 4223 C CA . SER A 1 545 ? 15.280 -14.800 -49.835 1.00 75.75 545 SER A CA 1
ATOM 4224 C C . SER A 1 545 ? 14.612 -15.506 -48.653 1.00 75.75 545 SER A C 1
ATOM 4226 O O . SER A 1 545 ? 13.457 -15.228 -48.333 1.00 75.75 545 SER A O 1
ATOM 4228 N N . GLU A 1 546 ? 15.357 -16.378 -47.965 1.00 81.06 546 GLU A N 1
ATOM 4229 C CA . GLU A 1 546 ? 14.925 -16.986 -46.692 1.00 81.06 546 GLU A CA 1
ATOM 4230 C C . GLU A 1 546 ? 14.670 -15.921 -45.611 1.00 81.06 546 GLU A C 1
ATOM 4232 O O . GLU A 1 546 ? 13.770 -16.066 -44.788 1.00 81.06 546 GLU A O 1
ATOM 4237 N N . LEU A 1 547 ? 15.430 -14.818 -45.640 1.00 84.44 547 LEU A N 1
ATOM 4238 C CA . LEU A 1 547 ? 15.255 -13.688 -44.727 1.00 84.44 547 LEU A CA 1
ATOM 4239 C C . LEU A 1 547 ? 13.912 -12.985 -44.962 1.00 84.44 547 LEU A C 1
ATOM 4241 O O . LEU A 1 547 ? 13.223 -12.627 -44.009 1.00 84.44 547 LEU A O 1
ATOM 4245 N N . LEU A 1 548 ? 13.538 -12.790 -46.227 1.00 88.50 548 LEU A N 1
ATOM 4246 C CA . LEU A 1 548 ? 12.282 -12.140 -46.590 1.00 88.50 548 LEU A CA 1
ATOM 4247 C C . LEU A 1 548 ? 11.068 -13.037 -46.305 1.00 88.50 548 LEU A C 1
ATOM 4249 O O . LEU A 1 548 ? 10.010 -12.537 -45.926 1.00 88.50 548 LEU A O 1
ATOM 4253 N N . GLU A 1 549 ? 11.228 -14.354 -46.443 1.00 87.75 549 GLU A N 1
ATOM 4254 C CA . GLU A 1 549 ? 10.208 -15.334 -46.064 1.00 87.75 549 GLU A CA 1
ATOM 4255 C C . GLU A 1 549 ? 9.993 -15.372 -44.543 1.00 87.75 549 GLU A C 1
ATOM 4257 O O . GLU A 1 549 ? 8.853 -15.270 -44.097 1.00 87.75 549 GLU A O 1
ATOM 4262 N N . ALA A 1 550 ? 11.063 -15.386 -43.740 1.00 82.94 550 ALA A N 1
ATOM 4263 C CA . ALA A 1 550 ? 10.958 -15.275 -42.281 1.00 82.94 550 ALA A CA 1
ATOM 4264 C C . ALA A 1 550 ? 10.292 -13.954 -41.851 1.00 82.94 550 ALA A C 1
ATOM 4266 O O . ALA A 1 550 ? 9.394 -13.941 -41.013 1.00 82.94 550 ALA A O 1
ATOM 4267 N N . PHE A 1 551 ? 10.661 -12.842 -42.494 1.00 89.06 551 PHE A N 1
ATOM 4268 C CA . PHE A 1 551 ? 10.043 -11.540 -42.244 1.00 89.06 551 PHE A CA 1
ATOM 4269 C C . PHE A 1 551 ? 8.537 -11.529 -42.566 1.00 89.06 551 PHE A C 1
ATOM 4271 O O . PHE A 1 551 ? 7.740 -10.941 -41.834 1.00 89.06 551 PHE A O 1
ATOM 4278 N N . TYR A 1 552 ? 8.120 -12.198 -43.645 1.00 92.81 552 TYR A N 1
ATOM 4279 C CA . TYR A 1 552 ? 6.705 -12.381 -43.974 1.00 92.81 552 TYR A CA 1
ATOM 4280 C C . TYR A 1 552 ? 5.958 -13.190 -42.904 1.00 92.81 552 TYR A C 1
ATOM 4282 O O . TYR A 1 552 ? 4.851 -12.811 -42.504 1.00 92.81 552 TYR A O 1
ATOM 4290 N N . GLU A 1 553 ? 6.552 -14.283 -42.422 1.00 86.44 553 GLU A N 1
ATOM 4291 C CA . GLU A 1 553 ? 5.981 -15.100 -41.349 1.00 86.44 553 GLU A CA 1
ATOM 4292 C C . GLU A 1 553 ? 5.842 -14.306 -40.044 1.00 86.44 553 GLU A C 1
ATOM 4294 O O . GLU A 1 553 ? 4.801 -14.389 -39.386 1.00 86.44 553 GLU A O 1
ATOM 4299 N N . ASP A 1 554 ? 6.822 -13.466 -39.708 1.00 81.56 554 ASP A N 1
ATOM 4300 C CA . ASP A 1 554 ? 6.765 -12.579 -38.544 1.00 81.56 554 ASP A CA 1
ATOM 4301 C C . ASP A 1 554 ? 5.615 -11.569 -38.659 1.00 81.56 554 ASP A C 1
ATOM 4303 O O . ASP A 1 554 ? 4.798 -11.455 -37.742 1.00 81.56 554 ASP A O 1
ATOM 4307 N N . LEU A 1 555 ? 5.464 -10.889 -39.801 1.00 88.94 555 LEU A N 1
ATOM 4308 C CA . LEU A 1 555 ? 4.343 -9.965 -40.022 1.00 88.94 555 LEU A CA 1
ATOM 4309 C C . LEU A 1 555 ? 2.981 -10.671 -39.937 1.00 88.94 555 LEU A C 1
ATOM 4311 O O . LEU A 1 555 ? 2.021 -10.129 -39.382 1.00 88.94 555 LEU A O 1
ATOM 4315 N N . THR A 1 556 ? 2.882 -11.882 -40.482 1.00 88.50 556 THR A N 1
ATOM 4316 C CA . THR A 1 556 ? 1.617 -12.622 -40.558 1.00 88.50 556 THR A CA 1
ATOM 4317 C C . THR A 1 556 ? 1.232 -13.218 -39.204 1.00 88.50 556 THR A C 1
ATOM 4319 O O . THR A 1 556 ? 0.087 -13.084 -38.779 1.00 88.50 556 THR A O 1
ATOM 4322 N N . SER A 1 557 ? 2.187 -13.808 -38.480 1.00 76.56 557 SER A N 1
ATOM 4323 C CA . SER A 1 557 ? 1.970 -14.389 -37.146 1.00 76.56 557 SER A CA 1
ATOM 4324 C C . SER A 1 557 ? 1.610 -13.348 -36.081 1.00 76.56 557 SER A C 1
ATOM 4326 O O . SER A 1 557 ? 0.903 -13.664 -35.123 1.00 76.56 557 SER A O 1
ATOM 4328 N N . HIS A 1 558 ? 2.039 -12.097 -36.267 1.00 78.56 558 HIS A N 1
ATOM 4329 C CA . HIS A 1 558 ? 1.709 -10.973 -35.389 1.00 78.56 558 HIS A CA 1
ATOM 4330 C C . HIS A 1 558 ? 0.456 -10.194 -35.821 1.00 78.56 558 HIS A C 1
ATOM 4332 O O . HIS A 1 558 ? 0.082 -9.228 -35.152 1.00 78.56 558 HIS A O 1
ATOM 4338 N N . THR A 1 559 ? -0.217 -10.604 -36.902 1.00 82.50 559 THR A N 1
ATOM 4339 C CA . THR A 1 559 ? -1.500 -10.023 -37.317 1.00 82.50 559 THR A CA 1
ATOM 4340 C C . THR A 1 559 ? -2.656 -10.815 -36.703 1.00 82.50 559 THR A C 1
ATOM 4342 O O . THR A 1 559 ? -2.870 -11.979 -37.034 1.00 82.50 559 THR A O 1
ATOM 4345 N N . VAL A 1 560 ? -3.441 -10.182 -35.827 1.00 70.12 560 VAL A N 1
ATOM 4346 C CA . VAL A 1 560 ? -4.597 -10.799 -35.150 1.00 70.12 560 VAL A CA 1
ATOM 4347 C C . VAL A 1 560 ? -5.856 -10.004 -35.477 1.00 70.12 560 VAL A C 1
ATOM 4349 O O . VAL A 1 560 ? -5.877 -8.787 -35.316 1.00 70.12 560 VAL A O 1
ATOM 4352 N N . ASP A 1 561 ? -6.898 -10.681 -35.966 1.00 77.12 561 ASP A N 1
ATOM 4353 C CA . ASP A 1 561 ? -8.178 -10.070 -36.363 1.00 77.12 561 ASP A CA 1
ATOM 4354 C C . ASP A 1 561 ? -8.022 -8.862 -37.314 1.00 77.12 561 ASP A C 1
ATOM 4356 O O . ASP A 1 561 ? -8.742 -7.867 -37.227 1.00 77.12 561 ASP A O 1
ATOM 4360 N N . GLY A 1 562 ? -7.049 -8.939 -38.231 1.00 77.19 562 GLY A N 1
ATOM 4361 C CA . GLY A 1 562 ? -6.748 -7.872 -39.193 1.00 77.19 562 GLY A CA 1
ATOM 4362 C C . GLY A 1 562 ? -6.030 -6.659 -38.590 1.00 77.19 562 GLY A C 1
ATOM 4363 O O . GLY A 1 562 ? -5.975 -5.607 -39.226 1.00 77.19 562 GLY A O 1
ATOM 4364 N N . VAL A 1 563 ? -5.487 -6.779 -37.376 1.00 80.81 563 VAL A N 1
ATOM 4365 C CA . VAL A 1 563 ? -4.708 -5.739 -36.697 1.00 80.81 563 VAL A CA 1
ATOM 4366 C C . VAL A 1 563 ? -3.275 -6.221 -36.482 1.00 80.81 563 VAL A C 1
ATOM 4368 O O . VAL A 1 563 ? -3.050 -7.307 -35.959 1.00 80.81 563 VAL A O 1
ATOM 4371 N N . LEU A 1 564 ? -2.307 -5.394 -36.871 1.00 86.81 564 LEU A N 1
ATOM 4372 C CA . LEU A 1 564 ? -0.872 -5.622 -36.721 1.00 86.81 564 LEU A CA 1
ATOM 4373 C C . LEU A 1 564 ? -0.259 -4.489 -35.894 1.00 86.81 564 LEU A C 1
ATOM 4375 O O . LEU A 1 564 ? -0.483 -3.318 -36.195 1.00 86.81 564 LEU A O 1
ATOM 4379 N N . ASP A 1 565 ? 0.562 -4.816 -34.898 1.00 83.19 565 ASP A N 1
ATOM 4380 C CA . ASP A 1 565 ? 1.524 -3.862 -34.337 1.00 83.19 565 ASP A CA 1
ATOM 4381 C C . ASP A 1 565 ? 2.878 -4.064 -35.015 1.00 83.19 565 ASP A C 1
ATOM 4383 O O . ASP A 1 565 ? 3.613 -5.013 -34.727 1.00 83.19 565 ASP A O 1
ATOM 4387 N N . PHE A 1 566 ? 3.199 -3.163 -35.940 1.00 87.62 566 PHE A N 1
ATOM 4388 C CA . PHE A 1 566 ? 4.384 -3.282 -36.780 1.00 87.62 566 PHE A CA 1
ATOM 4389 C C . PHE A 1 566 ? 5.680 -3.300 -35.956 1.00 87.62 566 PHE A C 1
ATOM 4391 O O . PHE A 1 566 ? 6.619 -4.008 -36.306 1.00 87.62 566 PHE A O 1
ATOM 4398 N N . LEU A 1 567 ? 5.731 -2.578 -34.830 1.00 82.06 567 LEU A N 1
ATOM 4399 C CA . LEU A 1 567 ? 6.925 -2.518 -33.975 1.00 82.06 567 LEU A CA 1
ATOM 4400 C C . LEU A 1 567 ? 7.109 -3.761 -33.093 1.00 82.06 567 LEU A C 1
ATOM 4402 O O . LEU A 1 567 ? 8.190 -3.945 -32.530 1.00 82.06 567 LEU A O 1
ATOM 4406 N N . LEU A 1 568 ? 6.072 -4.595 -32.957 1.00 75.25 568 LEU A N 1
ATOM 4407 C CA . LEU A 1 568 ? 6.170 -5.908 -32.316 1.00 75.25 568 LEU A CA 1
ATOM 4408 C C . LEU A 1 568 ? 6.576 -6.999 -33.302 1.00 75.25 568 LEU A C 1
ATOM 4410 O O . LEU A 1 568 ? 7.329 -7.885 -32.909 1.00 75.25 568 LEU A O 1
ATOM 4414 N N . ALA A 1 569 ? 6.081 -6.926 -34.538 1.00 80.88 569 ALA A N 1
ATOM 4415 C CA . ALA A 1 569 ? 6.406 -7.888 -35.587 1.00 80.88 569 ALA A CA 1
ATOM 4416 C C . ALA A 1 569 ? 7.827 -7.700 -36.131 1.00 80.88 569 ALA A C 1
ATOM 4418 O O . ALA A 1 569 ? 8.517 -8.669 -36.412 1.00 80.88 569 ALA A O 1
ATOM 4419 N N . VAL A 1 570 ? 8.285 -6.451 -36.243 1.00 84.69 570 VAL A N 1
ATOM 4420 C CA . VAL A 1 570 ? 9.643 -6.117 -36.684 1.00 84.69 570 VAL A CA 1
ATOM 4421 C C . VAL A 1 570 ? 10.439 -5.702 -35.458 1.00 84.69 570 VAL A C 1
ATOM 4423 O O . VAL A 1 570 ? 10.334 -4.554 -35.040 1.00 84.69 570 VAL A O 1
ATOM 4426 N N . THR A 1 571 ? 11.168 -6.622 -34.824 1.00 63.22 571 THR A N 1
ATOM 4427 C CA . THR A 1 571 ? 11.772 -6.377 -33.499 1.00 63.22 571 THR A CA 1
ATOM 4428 C C . THR A 1 571 ? 13.109 -5.644 -33.523 1.00 63.22 571 THR A C 1
ATOM 4430 O O . THR A 1 571 ? 13.473 -5.033 -32.518 1.00 63.22 571 THR A O 1
ATOM 4433 N N . ASP A 1 572 ? 13.825 -5.683 -34.641 1.00 65.38 572 ASP A N 1
ATOM 4434 C CA . ASP A 1 572 ? 15.174 -5.151 -34.804 1.00 65.38 572 ASP A CA 1
ATOM 4435 C C . ASP A 1 572 ? 15.387 -4.537 -36.203 1.00 65.38 572 ASP A C 1
ATOM 4437 O O . ASP A 1 572 ? 14.500 -4.520 -37.062 1.00 65.38 572 ASP A O 1
ATOM 4441 N N . GLY A 1 573 ? 16.564 -3.942 -36.409 1.00 77.88 573 GLY A N 1
ATOM 4442 C CA . GLY A 1 573 ? 16.950 -3.315 -37.670 1.00 77.88 573 GLY A CA 1
ATOM 4443 C C . GLY A 1 573 ? 16.391 -1.904 -37.893 1.00 77.88 573 GLY A C 1
ATOM 4444 O O . GLY A 1 573 ? 15.560 -1.379 -37.150 1.00 77.88 573 GLY A O 1
ATOM 4445 N N . ILE A 1 574 ? 16.864 -1.275 -38.973 1.00 82.88 574 ILE A N 1
ATOM 4446 C CA . ILE A 1 574 ? 16.644 0.152 -39.257 1.00 82.88 574 ILE A CA 1
ATOM 4447 C C . ILE A 1 574 ? 15.162 0.536 -39.412 1.00 82.88 574 ILE A C 1
ATOM 4449 O O . ILE A 1 574 ? 14.781 1.667 -39.115 1.00 82.88 574 ILE A O 1
ATOM 4453 N N . LEU A 1 575 ? 14.307 -0.394 -39.855 1.00 86.94 575 LEU A N 1
ATOM 4454 C CA . LEU A 1 575 ? 12.864 -0.166 -39.966 1.00 86.94 575 LEU A CA 1
ATOM 4455 C C . LEU A 1 575 ? 12.237 0.049 -38.586 1.00 86.94 575 LEU A C 1
ATOM 4457 O O . LEU A 1 575 ? 11.497 1.014 -38.391 1.00 86.94 575 LEU A O 1
ATOM 4461 N N . ASN A 1 576 ? 12.564 -0.818 -37.625 1.00 84.75 576 ASN A N 1
ATOM 4462 C CA . ASN A 1 576 ? 12.088 -0.691 -36.256 1.00 84.75 576 ASN A CA 1
ATOM 4463 C C . ASN A 1 576 ? 12.618 0.599 -35.609 1.00 84.75 576 ASN A C 1
ATOM 4465 O O . ASN A 1 576 ? 11.830 1.394 -35.094 1.00 84.75 576 ASN A O 1
ATOM 4469 N N . GLU A 1 577 ? 13.928 0.846 -35.706 1.00 81.25 577 GLU A N 1
ATOM 4470 C CA . GLU A 1 577 ? 14.580 2.038 -35.146 1.00 81.25 577 GLU A CA 1
ATOM 4471 C C . GLU A 1 577 ? 13.963 3.338 -35.669 1.00 81.25 577 GLU A C 1
ATOM 4473 O O . GLU A 1 577 ? 13.667 4.248 -34.891 1.00 81.25 577 GLU A O 1
ATOM 4478 N N . PHE A 1 578 ? 13.730 3.418 -36.982 1.00 85.25 578 PHE A N 1
ATOM 4479 C CA . PHE A 1 578 ? 13.139 4.594 -37.602 1.00 85.25 578 PHE A CA 1
ATOM 4480 C C . PHE A 1 578 ? 11.687 4.798 -37.156 1.00 85.25 578 PHE A C 1
ATOM 4482 O O . PHE A 1 578 ? 11.337 5.876 -36.671 1.00 85.25 578 PHE A O 1
ATOM 4489 N N . PHE A 1 579 ? 10.826 3.783 -37.292 1.00 86.69 579 PHE A N 1
ATOM 4490 C CA . PHE A 1 579 ? 9.403 3.957 -36.991 1.00 86.69 579 PHE A CA 1
ATOM 4491 C C . PHE A 1 579 ? 9.143 4.200 -35.503 1.00 86.69 579 PHE A C 1
ATOM 4493 O O . PHE A 1 579 ? 8.257 4.996 -35.193 1.00 86.69 579 PHE A O 1
ATOM 4500 N N . ARG A 1 580 ? 9.950 3.638 -34.589 1.00 74.38 580 ARG A N 1
ATOM 4501 C CA . ARG A 1 580 ? 9.869 3.946 -33.147 1.00 74.38 580 ARG A CA 1
ATOM 4502 C C . ARG A 1 580 ? 10.015 5.436 -32.837 1.00 74.38 580 ARG A C 1
ATOM 4504 O O . ARG A 1 580 ? 9.398 5.907 -31.891 1.00 74.38 580 ARG A O 1
ATOM 4511 N N . GLN A 1 581 ? 10.812 6.173 -33.611 1.00 76.12 581 GLN A N 1
ATOM 4512 C CA . GLN A 1 581 ? 11.041 7.605 -33.382 1.00 76.12 581 GLN A CA 1
ATOM 4513 C C . GLN A 1 581 ? 9.951 8.503 -33.979 1.00 76.12 581 GLN A C 1
ATOM 4515 O O . GLN A 1 581 ? 9.840 9.668 -33.599 1.00 76.12 581 GLN A O 1
ATOM 4520 N N . VAL A 1 582 ? 9.178 7.992 -34.941 1.00 76.56 582 VAL A N 1
ATOM 4521 C CA . VAL A 1 582 ? 8.262 8.805 -35.757 1.00 76.56 582 VAL A CA 1
ATOM 4522 C C . VAL A 1 582 ? 6.792 8.602 -35.369 1.00 76.56 582 VAL A C 1
ATOM 4524 O O . VAL A 1 582 ? 5.972 9.484 -35.628 1.00 76.56 582 VAL A O 1
ATOM 4527 N N . VAL A 1 583 ? 6.438 7.482 -34.730 1.00 79.94 583 VAL A N 1
ATOM 4528 C CA . VAL A 1 583 ? 5.065 7.230 -34.260 1.00 79.94 583 VAL A CA 1
ATOM 4529 C C . VAL A 1 583 ? 4.786 7.872 -32.895 1.00 79.94 583 VAL A C 1
ATOM 4531 O O . VAL A 1 583 ? 5.637 7.879 -32.012 1.00 79.94 583 VAL A O 1
ATOM 4534 N N . ILE A 1 584 ? 3.575 8.404 -32.709 1.00 59.56 584 ILE A N 1
ATOM 4535 C CA . ILE A 1 584 ? 3.199 9.220 -31.540 1.00 59.56 584 ILE A CA 1
ATOM 4536 C C . ILE A 1 584 ? 2.729 8.414 -30.324 1.00 59.56 584 ILE A C 1
ATOM 4538 O O . ILE A 1 584 ? 2.944 8.839 -29.194 1.00 59.56 584 ILE A O 1
ATOM 4542 N N . ASP A 1 585 ? 2.103 7.257 -30.546 1.00 55.25 585 ASP A N 1
ATOM 4543 C CA . ASP A 1 585 ? 1.515 6.430 -29.482 1.00 55.25 585 ASP A CA 1
ATOM 4544 C C . ASP A 1 585 ? 2.425 5.260 -29.099 1.00 55.25 585 ASP A C 1
ATOM 4546 O O . ASP A 1 585 ? 2.014 4.356 -28.372 1.00 55.25 585 ASP A O 1
ATOM 4550 N N . VAL A 1 586 ? 3.669 5.266 -29.601 1.00 53.62 586 VAL A N 1
ATOM 4551 C CA . VAL A 1 586 ? 4.714 4.286 -29.269 1.00 53.62 586 VAL A CA 1
ATOM 4552 C C . VAL A 1 586 ? 4.361 2.832 -29.667 1.00 53.62 586 VAL A C 1
ATOM 4554 O O . VAL A 1 586 ? 5.115 1.887 -29.451 1.00 53.62 586 VAL A O 1
ATOM 4557 N N . VAL A 1 587 ? 3.217 2.677 -30.329 1.00 61.78 587 VAL A N 1
ATOM 4558 C CA . VAL A 1 587 ? 2.650 1.474 -30.927 1.00 61.78 587 VAL A CA 1
ATOM 4559 C C . VAL A 1 587 ? 2.381 1.831 -32.383 1.00 61.78 587 VAL A C 1
ATOM 4561 O O . VAL A 1 587 ? 1.715 2.833 -32.665 1.00 61.78 587 VAL A O 1
ATOM 4564 N N . PHE A 1 588 ? 2.877 1.027 -33.322 1.00 86.94 588 PHE A N 1
ATOM 4565 C CA . PHE A 1 588 ? 2.598 1.255 -34.737 1.00 86.94 588 PHE A CA 1
ATOM 4566 C C . PHE A 1 588 ? 1.485 0.318 -35.190 1.00 86.94 588 PHE A C 1
ATOM 4568 O O . PHE A 1 588 ? 1.704 -0.658 -35.905 1.00 86.94 588 PHE A O 1
ATOM 4575 N N . THR A 1 589 ? 0.263 0.640 -34.769 1.00 86.12 589 THR A N 1
ATOM 4576 C CA . THR A 1 589 ? -0.913 -0.142 -35.145 1.00 86.12 589 THR A CA 1
ATOM 4577 C C . THR A 1 589 ? -1.304 0.110 -36.596 1.00 86.12 589 THR A C 1
ATOM 4579 O O . THR A 1 589 ? -1.542 1.253 -37.005 1.00 86.12 589 THR A O 1
ATOM 4582 N N . ILE A 1 590 ? -1.435 -0.975 -37.346 1.00 91.06 590 ILE A N 1
ATOM 4583 C CA . ILE A 1 590 ? -1.994 -1.045 -38.688 1.00 91.06 590 ILE A CA 1
ATOM 4584 C C . ILE A 1 590 ? -3.247 -1.922 -38.588 1.00 91.06 590 ILE A C 1
ATOM 4586 O O . ILE A 1 590 ? -3.220 -3.001 -38.010 1.00 91.06 590 ILE A O 1
ATOM 4590 N N . THR A 1 591 ? -4.371 -1.404 -39.063 1.00 88.50 591 THR A N 1
ATOM 4591 C CA . THR A 1 591 ? -5.693 -2.053 -39.060 1.00 88.50 591 THR A CA 1
ATOM 4592 C C . THR A 1 591 ? -6.117 -2.358 -40.487 1.00 88.50 591 THR A C 1
ATOM 4594 O O . THR A 1 591 ? -5.604 -1.730 -41.414 1.00 88.50 591 THR A O 1
ATOM 4597 N N . ASP A 1 592 ? -7.061 -3.280 -40.670 1.00 89.56 592 ASP A N 1
ATOM 4598 C CA . ASP A 1 592 ? -7.413 -3.820 -41.990 1.00 89.56 592 ASP A CA 1
ATOM 4599 C C . ASP A 1 592 ? -6.162 -4.349 -42.724 1.00 89.56 592 ASP A C 1
ATOM 4601 O O . ASP A 1 592 ? -5.985 -4.123 -43.921 1.00 89.56 592 ASP A O 1
ATOM 4605 N N . THR A 1 593 ? -5.253 -4.978 -41.971 1.00 93.19 593 THR A N 1
ATOM 4606 C CA . THR A 1 593 ? -3.934 -5.383 -42.454 1.00 93.19 593 THR A CA 1
ATOM 4607 C C . THR A 1 593 ? -4.039 -6.522 -43.458 1.00 93.19 593 THR A C 1
ATOM 4609 O O . THR A 1 593 ? -4.636 -7.560 -43.169 1.00 93.19 593 THR A O 1
ATOM 4612 N N . VAL A 1 594 ? -3.397 -6.350 -44.612 1.00 93.88 594 VAL A N 1
ATOM 4613 C CA . VAL A 1 594 ? -3.205 -7.398 -45.620 1.00 93.88 594 VAL A CA 1
ATOM 4614 C C . VAL A 1 594 ? -1.717 -7.506 -45.924 1.00 93.88 594 VAL A C 1
ATOM 4616 O O . VAL A 1 594 ? -1.113 -6.527 -46.368 1.00 93.88 594 VAL A O 1
ATOM 4619 N N . THR A 1 595 ? -1.149 -8.688 -45.689 1.00 95.44 595 THR A N 1
ATOM 4620 C CA . THR A 1 595 ? 0.261 -9.008 -45.945 1.00 95.44 595 THR A CA 1
ATOM 4621 C C . THR A 1 595 ? 0.347 -10.089 -47.018 1.00 95.44 595 THR A C 1
ATOM 4623 O O . THR A 1 595 ? -0.252 -11.153 -46.871 1.00 95.44 595 THR A O 1
ATOM 4626 N N . GLU A 1 596 ? 1.118 -9.849 -48.074 1.00 95.25 596 GLU A N 1
ATOM 4627 C CA . GLU A 1 596 ? 1.322 -10.793 -49.179 1.00 95.25 596 GLU A CA 1
ATOM 4628 C C . GLU A 1 596 ? 2.810 -10.899 -49.518 1.00 95.25 596 GLU A C 1
ATOM 4630 O O . GLU A 1 596 ? 3.534 -9.907 -49.446 1.00 95.25 596 GLU A O 1
ATOM 4635 N N . ILE A 1 597 ? 3.257 -12.087 -49.920 1.00 94.88 597 ILE A N 1
ATOM 4636 C CA . ILE A 1 597 ? 4.581 -12.322 -50.503 1.00 94.88 597 ILE A CA 1
ATOM 4637 C C . ILE A 1 597 ? 4.408 -12.722 -51.969 1.00 94.88 597 ILE A C 1
ATOM 4639 O O . ILE A 1 597 ? 3.507 -13.495 -52.306 1.00 94.88 597 ILE A O 1
ATOM 4643 N N . ASN A 1 598 ? 5.236 -12.176 -52.861 1.00 91.69 598 ASN A N 1
ATOM 4644 C CA . ASN A 1 598 ? 5.154 -12.509 -54.281 1.00 91.69 598 ASN A CA 1
ATOM 4645 C C . ASN A 1 598 ? 5.642 -13.946 -54.564 1.00 91.69 598 ASN A C 1
ATOM 4647 O O . ASN A 1 598 ? 6.381 -14.541 -53.781 1.00 91.69 598 ASN A O 1
ATOM 4651 N N . ALA A 1 599 ? 5.233 -14.516 -55.704 1.00 85.69 599 ALA A N 1
ATOM 4652 C CA . ALA A 1 599 ? 5.526 -15.914 -56.051 1.00 85.69 599 ALA A CA 1
ATOM 4653 C C . ALA A 1 599 ? 7.033 -16.235 -56.090 1.00 85.69 599 ALA A C 1
ATOM 4655 O O . ALA A 1 599 ? 7.436 -17.345 -55.749 1.00 85.69 599 ALA A O 1
ATOM 4656 N N . ASP A 1 600 ? 7.847 -15.246 -56.464 1.00 84.06 600 ASP A N 1
ATOM 4657 C CA . ASP A 1 600 ? 9.299 -15.373 -56.580 1.00 84.06 600 ASP A CA 1
ATOM 4658 C C . ASP A 1 600 ? 10.036 -15.133 -55.247 1.00 84.06 600 ASP A C 1
ATOM 4660 O O . ASP A 1 600 ? 11.260 -15.228 -55.208 1.00 84.06 600 ASP A O 1
ATOM 4664 N N . LYS A 1 601 ? 9.317 -14.819 -54.155 1.00 88.25 601 LYS A N 1
ATOM 4665 C CA . LYS A 1 601 ? 9.865 -14.533 -52.813 1.00 88.25 601 LYS A CA 1
ATOM 4666 C C . LYS A 1 601 ? 10.951 -13.450 -52.805 1.00 88.25 601 LYS A C 1
ATOM 4668 O O . LYS A 1 601 ? 11.958 -13.543 -52.101 1.00 88.25 601 LYS A O 1
ATOM 4673 N N . THR A 1 602 ? 10.734 -12.415 -53.607 1.00 89.00 602 THR A N 1
ATOM 4674 C CA . THR A 1 602 ? 11.616 -11.247 -53.748 1.00 89.00 602 THR A CA 1
ATOM 4675 C C . THR A 1 602 ? 11.007 -9.971 -53.174 1.00 89.00 602 THR A C 1
ATOM 4677 O O . THR A 1 602 ? 11.732 -9.001 -52.954 1.00 89.00 602 THR A O 1
ATOM 4680 N N . GLU A 1 603 ? 9.698 -9.965 -52.904 1.00 94.81 603 GLU A N 1
ATOM 4681 C CA . GLU A 1 603 ? 8.986 -8.814 -52.352 1.00 94.81 603 GLU A CA 1
ATOM 4682 C C . GLU A 1 603 ? 7.863 -9.242 -51.398 1.00 94.81 603 GLU A C 1
ATOM 4684 O O . GLU A 1 603 ? 7.070 -10.133 -51.715 1.00 94.81 603 GLU A O 1
ATOM 4689 N N . VAL A 1 604 ? 7.771 -8.557 -50.255 1.00 96.31 604 VAL A N 1
ATOM 4690 C CA . VAL A 1 604 ? 6.641 -8.637 -49.318 1.00 96.31 604 VAL A CA 1
ATOM 4691 C C . VAL A 1 604 ? 5.910 -7.305 -49.318 1.00 96.31 604 VAL A C 1
ATOM 4693 O O . VAL A 1 604 ? 6.516 -6.255 -49.113 1.00 96.31 604 VAL A O 1
ATOM 4696 N N . THR A 1 605 ? 4.599 -7.336 -49.516 1.00 96.75 605 THR A N 1
ATOM 4697 C CA . THR A 1 605 ? 3.744 -6.150 -49.455 1.00 96.75 605 THR A CA 1
ATOM 4698 C C . THR A 1 605 ? 2.860 -6.179 -48.222 1.00 96.75 605 THR A C 1
ATOM 4700 O O . THR A 1 605 ? 2.347 -7.229 -47.842 1.00 96.75 605 THR A O 1
ATOM 4703 N N . LEU A 1 606 ? 2.672 -5.015 -47.605 1.00 96.75 606 LEU A N 1
ATOM 4704 C CA . LEU A 1 606 ? 1.800 -4.827 -46.448 1.00 96.75 606 LEU A CA 1
ATOM 4705 C C . LEU A 1 606 ? 0.919 -3.606 -46.694 1.00 96.75 606 LEU A C 1
ATOM 4707 O O . LEU A 1 606 ? 1.432 -2.508 -46.908 1.00 96.75 606 LEU A O 1
ATOM 4711 N N . THR A 1 607 ? -0.396 -3.766 -46.623 1.00 96.06 607 THR A N 1
ATOM 4712 C CA . THR A 1 607 ? -1.347 -2.651 -46.723 1.00 96.06 607 THR A CA 1
ATOM 4713 C C . THR A 1 607 ? -2.248 -2.585 -45.501 1.00 96.06 607 THR A C 1
ATOM 4715 O O . THR A 1 607 ? -2.441 -3.584 -44.814 1.00 96.06 607 THR A O 1
ATOM 4718 N N . GLY A 1 608 ? -2.774 -1.399 -45.201 1.00 93.75 608 GLY A N 1
ATOM 4719 C CA . GLY A 1 608 ? -3.719 -1.215 -44.102 1.00 93.75 608 GLY A CA 1
ATOM 4720 C C . GLY A 1 608 ? -3.960 0.252 -43.769 1.00 93.75 608 GLY A C 1
ATOM 4721 O O . GLY A 1 608 ? -3.664 1.148 -44.561 1.00 93.75 608 GLY A O 1
ATOM 4722 N N . LYS A 1 609 ? -4.503 0.520 -42.584 1.00 91.00 609 LYS A N 1
ATOM 4723 C CA . LYS A 1 609 ? -4.814 1.867 -42.089 1.00 91.00 609 LYS A CA 1
ATOM 4724 C C . LYS A 1 609 ? -4.180 2.118 -40.733 1.00 91.00 609 LYS A C 1
ATOM 4726 O O . LYS A 1 609 ? -4.227 1.255 -39.862 1.00 91.00 609 LYS A O 1
ATOM 4731 N N . SER A 1 610 ? -3.655 3.318 -40.513 1.00 89.00 610 SER A N 1
ATOM 4732 C CA . SER A 1 610 ? -3.041 3.699 -39.241 1.00 89.00 610 SER A CA 1
ATOM 4733 C C . SER A 1 610 ? -3.365 5.134 -38.834 1.00 89.00 610 SER A C 1
ATOM 4735 O O . SER A 1 610 ? -3.619 6.001 -39.669 1.00 89.00 610 SER A O 1
ATOM 4737 N N . LYS A 1 611 ? -3.318 5.380 -37.524 1.00 82.75 611 LYS A N 1
ATOM 4738 C CA . LYS A 1 611 ? -3.341 6.714 -36.900 1.00 82.75 611 LYS A CA 1
ATOM 4739 C C . LYS A 1 611 ? -2.012 7.062 -36.221 1.00 82.75 611 LYS A C 1
ATOM 4741 O O . LYS A 1 611 ? -1.888 8.136 -35.641 1.00 82.75 611 LYS A O 1
ATOM 4746 N N . ALA A 1 612 ? -1.018 6.175 -36.305 1.00 79.75 612 ALA A N 1
ATOM 4747 C CA . ALA A 1 612 ? 0.188 6.217 -35.481 1.00 79.75 612 ALA A CA 1
ATOM 4748 C C . ALA A 1 612 ? 1.077 7.454 -35.713 1.00 79.75 612 ALA A C 1
ATOM 4750 O O . ALA A 1 612 ? 1.962 7.718 -34.912 1.00 79.75 612 ALA A O 1
ATOM 4751 N N . PHE A 1 613 ? 0.835 8.243 -36.765 1.00 78.62 613 PHE A N 1
ATOM 4752 C CA . PHE A 1 613 ? 1.596 9.454 -37.103 1.00 78.62 613 PHE A CA 1
ATOM 4753 C C . PHE A 1 613 ? 0.961 10.759 -36.583 1.00 78.62 613 PHE A C 1
ATOM 4755 O O . PHE A 1 613 ? 1.450 11.847 -36.878 1.00 78.62 613 PHE A O 1
ATOM 4762 N N . GLY A 1 614 ? -0.150 10.682 -35.840 1.00 67.50 614 GLY A N 1
ATOM 4763 C CA . GLY A 1 614 ? -0.742 11.825 -35.132 1.00 67.50 614 GLY A CA 1
ATOM 4764 C C . GLY A 1 614 ? -1.498 12.848 -35.981 1.00 67.50 614 GLY A C 1
ATOM 4765 O O . GLY A 1 614 ? -2.011 13.826 -35.438 1.00 67.50 614 GLY A O 1
ATOM 4766 N N . ALA A 1 615 ? -1.625 12.627 -37.291 1.00 63.97 615 ALA A N 1
ATOM 4767 C CA . ALA A 1 615 ? -2.387 13.482 -38.198 1.00 63.97 615 ALA A CA 1
ATOM 4768 C C . ALA A 1 615 ? -3.400 12.652 -39.004 1.00 63.97 615 ALA A C 1
ATOM 4770 O O . ALA A 1 615 ? -3.010 11.914 -39.893 1.00 63.97 615 ALA A O 1
ATOM 4771 N N . GLY A 1 616 ? -4.702 12.776 -38.723 1.00 66.94 616 GLY A N 1
ATOM 4772 C CA . GLY A 1 616 ? -5.769 12.111 -39.496 1.00 66.94 616 GLY A CA 1
ATOM 4773 C C . GLY A 1 616 ? -5.678 10.576 -39.563 1.00 66.94 616 GLY A C 1
ATOM 4774 O O . GLY A 1 616 ? -4.869 9.950 -38.877 1.00 66.94 616 GLY A O 1
ATOM 4775 N N . ASN A 1 617 ? -6.529 9.947 -40.383 1.00 79.88 617 ASN A N 1
ATOM 4776 C CA . ASN A 1 617 ? -6.366 8.522 -40.714 1.00 79.88 617 ASN A CA 1
ATOM 4777 C C . ASN A 1 617 ? -5.513 8.370 -41.977 1.00 79.88 617 ASN A C 1
ATOM 4779 O O . ASN A 1 617 ? -5.742 9.057 -42.972 1.00 79.88 617 ASN A O 1
ATOM 4783 N N . LEU A 1 618 ? -4.557 7.447 -41.952 1.00 86.31 618 LEU A N 1
ATOM 4784 C CA . LEU A 1 618 ? -3.617 7.200 -43.039 1.00 86.31 618 LEU A CA 1
ATOM 4785 C C . LEU A 1 618 ? -3.868 5.816 -43.632 1.00 86.31 618 LEU A C 1
ATOM 4787 O O . LEU A 1 618 ? -3.866 4.833 -42.898 1.00 86.31 618 LEU A O 1
ATOM 4791 N N . THR A 1 619 ? -4.060 5.729 -44.947 1.00 90.44 619 THR A N 1
ATOM 4792 C CA . THR A 1 619 ? -3.953 4.451 -45.667 1.00 90.44 619 THR A CA 1
ATOM 4793 C C . THR A 1 619 ? -2.492 4.228 -46.018 1.00 90.44 619 THR A C 1
ATOM 4795 O O . THR A 1 619 ? -1.838 5.139 -46.526 1.00 90.44 619 THR A O 1
ATOM 4798 N N . LEU A 1 620 ? -1.992 3.038 -45.718 1.00 92.88 620 LEU A N 1
ATOM 4799 C CA . LEU A 1 620 ? -0.598 2.645 -45.809 1.00 92.88 620 LEU A CA 1
ATOM 4800 C C . LEU A 1 620 ? -0.415 1.550 -46.847 1.00 92.88 620 LEU A C 1
ATOM 4802 O O . LEU A 1 620 ? -1.220 0.622 -46.921 1.00 92.88 620 LEU A O 1
ATOM 4806 N N . ALA A 1 621 ? 0.683 1.641 -47.587 1.00 95.38 621 ALA A N 1
ATOM 4807 C CA . ALA A 1 621 ? 1.198 0.559 -48.405 1.00 95.38 621 ALA A CA 1
ATOM 4808 C C . ALA A 1 621 ? 2.719 0.502 -48.272 1.00 95.38 621 ALA A C 1
ATOM 4810 O O . ALA A 1 621 ? 3.407 1.501 -48.504 1.00 95.38 621 ALA A O 1
ATOM 4811 N N . PHE A 1 622 ? 3.223 -0.669 -47.911 1.00 96.75 622 PHE A N 1
ATOM 4812 C CA . PHE A 1 622 ? 4.636 -0.986 -47.849 1.00 96.75 622 PHE A CA 1
ATOM 4813 C C . PHE A 1 622 ? 5.015 -2.021 -48.903 1.00 96.75 622 PHE A C 1
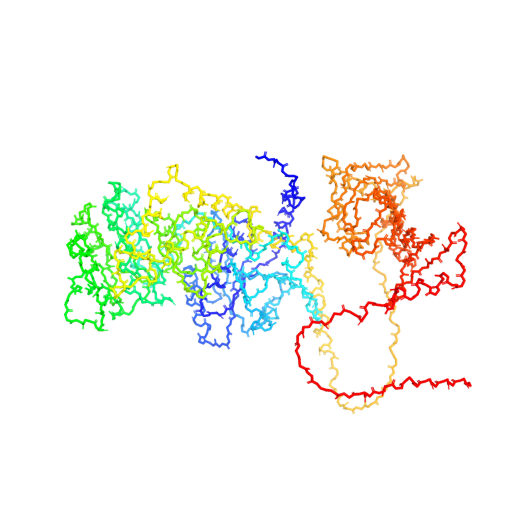ATOM 4815 O O . PHE A 1 622 ? 4.222 -2.900 -49.239 1.00 96.75 622 PHE A O 1
ATOM 4822 N N . SER A 1 623 ? 6.257 -1.921 -49.356 1.00 96.50 623 SER A N 1
ATOM 4823 C CA . SER A 1 623 ? 6.971 -2.904 -50.164 1.00 96.50 623 SER A CA 1
ATOM 4824 C C . SER A 1 623 ? 8.318 -3.153 -49.493 1.00 96.50 623 SER A C 1
ATOM 4826 O O . SER A 1 623 ? 9.072 -2.207 -49.243 1.00 96.50 623 SER A O 1
ATOM 4828 N N . PHE A 1 624 ? 8.587 -4.407 -49.148 1.00 96.62 624 PHE A N 1
ATOM 4829 C CA . PHE A 1 624 ? 9.798 -4.850 -48.474 1.00 96.62 624 PHE A CA 1
ATOM 4830 C C . PHE A 1 624 ? 10.588 -5.790 -49.375 1.00 96.62 624 PHE A C 1
ATOM 4832 O O . PHE A 1 624 ? 10.017 -6.690 -49.990 1.00 96.62 624 PHE A O 1
ATOM 4839 N N . THR A 1 625 ? 11.902 -5.600 -49.424 1.00 94.50 625 THR A N 1
ATOM 4840 C CA . THR A 1 625 ? 12.825 -6.403 -50.237 1.00 94.50 625 THR A CA 1
ATOM 4841 C C . THR A 1 625 ? 14.083 -6.718 -49.440 1.00 94.50 625 THR A C 1
ATOM 4843 O O . THR A 1 625 ? 14.547 -5.870 -48.676 1.00 94.50 625 THR A O 1
ATOM 4846 N N . ASP A 1 626 ? 14.680 -7.887 -49.658 1.00 91.25 626 ASP A N 1
ATOM 4847 C CA . ASP A 1 626 ? 16.027 -8.178 -49.161 1.00 91.25 626 ASP A CA 1
ATOM 4848 C C . ASP A 1 626 ? 17.062 -7.428 -50.008 1.00 91.25 626 ASP A C 1
ATOM 4850 O O . ASP A 1 626 ? 17.148 -7.617 -51.225 1.00 91.25 626 ASP A O 1
ATOM 4854 N N . ASN A 1 627 ? 17.846 -6.567 -49.365 1.00 86.19 627 ASN A N 1
ATOM 4855 C CA . ASN A 1 627 ? 18.991 -5.922 -49.980 1.00 86.19 627 ASN A CA 1
ATOM 4856 C C . ASN A 1 627 ? 20.260 -6.304 -49.219 1.00 86.19 627 ASN A C 1
ATOM 4858 O O . ASN A 1 627 ? 20.632 -5.638 -48.262 1.00 86.19 627 ASN A O 1
ATOM 4862 N N . GLY A 1 628 ? 20.959 -7.354 -49.651 1.00 79.88 628 GLY A N 1
ATOM 4863 C CA . GLY A 1 628 ? 22.274 -7.701 -49.104 1.00 79.88 628 GLY A CA 1
ATOM 4864 C C . GLY A 1 628 ? 22.243 -8.245 -47.671 1.00 79.88 628 GLY A C 1
ATOM 4865 O O . GLY A 1 628 ? 23.200 -8.024 -46.927 1.00 79.88 628 GLY A O 1
ATOM 4866 N N . GLY A 1 629 ? 21.174 -8.954 -47.293 1.00 80.69 629 GLY A N 1
ATOM 4867 C CA . GLY A 1 629 ? 21.013 -9.568 -45.974 1.00 80.69 629 GLY A CA 1
ATOM 4868 C C . GLY A 1 629 ? 20.337 -8.664 -44.943 1.00 80.69 629 GLY A C 1
ATOM 4869 O O . GLY A 1 629 ? 20.394 -8.960 -43.751 1.00 80.69 629 GLY A O 1
ATOM 4870 N N . THR A 1 630 ? 19.716 -7.564 -45.377 1.00 85.50 630 THR A N 1
ATOM 4871 C CA . THR A 1 630 ? 18.865 -6.711 -44.540 1.00 85.50 630 THR A CA 1
ATOM 4872 C C . THR A 1 630 ? 17.559 -6.391 -45.262 1.00 85.50 630 THR A C 1
ATOM 4874 O O . THR A 1 630 ? 17.512 -6.305 -46.490 1.00 85.50 630 THR A O 1
ATOM 4877 N N . ILE A 1 631 ? 16.479 -6.210 -44.498 1.00 91.75 631 ILE A N 1
ATOM 4878 C CA . ILE A 1 631 ? 15.177 -5.840 -45.057 1.00 91.75 631 ILE A CA 1
ATOM 4879 C C . ILE A 1 631 ? 15.140 -4.331 -45.310 1.00 91.75 631 ILE A C 1
ATOM 4881 O O . ILE A 1 631 ? 15.185 -3.525 -44.377 1.00 91.75 631 ILE A O 1
ATOM 4885 N N . ALA A 1 632 ? 15.028 -3.951 -46.581 1.00 92.06 632 ALA A N 1
ATOM 4886 C CA . ALA A 1 632 ? 14.734 -2.590 -47.005 1.00 92.06 632 ALA A CA 1
ATOM 4887 C C . ALA A 1 632 ? 13.218 -2.408 -47.156 1.00 92.06 632 ALA A C 1
ATOM 4889 O O . ALA A 1 632 ? 12.521 -3.322 -47.592 1.00 92.06 632 ALA A O 1
ATOM 4890 N N . GLY A 1 633 ? 12.701 -1.225 -46.820 1.00 94.81 633 GLY A N 1
ATOM 4891 C CA . GLY A 1 633 ? 11.275 -0.912 -46.886 1.00 94.81 633 GLY A CA 1
ATOM 4892 C C . GLY A 1 633 ? 10.989 0.379 -47.643 1.00 94.81 633 GLY A C 1
ATOM 4893 O O . GLY A 1 633 ? 11.578 1.427 -47.373 1.00 94.81 633 GLY A O 1
ATOM 4894 N N . LYS A 1 634 ? 10.032 0.325 -48.566 1.00 95.69 634 LYS A N 1
ATOM 4895 C CA . LYS A 1 634 ? 9.404 1.491 -49.191 1.00 95.69 634 LYS A CA 1
ATOM 4896 C C . LYS A 1 634 ? 7.993 1.628 -48.659 1.00 95.69 634 LYS A C 1
ATOM 4898 O O . LYS A 1 634 ? 7.230 0.674 -48.697 1.00 95.69 634 LYS A O 1
ATOM 4903 N N . MET A 1 635 ? 7.639 2.817 -48.202 1.00 94.12 635 MET A N 1
ATOM 4904 C CA . MET A 1 635 ? 6.325 3.130 -47.659 1.00 94.12 635 MET A CA 1
ATOM 4905 C C . MET A 1 635 ? 5.694 4.250 -48.471 1.00 94.12 635 MET A C 1
ATOM 4907 O O . MET A 1 635 ? 6.337 5.255 -48.777 1.00 94.12 635 MET A O 1
ATOM 4911 N N . SER A 1 636 ? 4.405 4.112 -48.745 1.00 92.50 636 SER A N 1
ATOM 4912 C CA . SER A 1 636 ? 3.548 5.203 -49.183 1.00 92.50 636 SER A CA 1
ATOM 4913 C C . SER A 1 636 ? 2.345 5.320 -48.252 1.00 92.50 636 SER A C 1
ATOM 4915 O O . SER A 1 636 ? 1.787 4.326 -47.789 1.00 92.50 636 SER A O 1
ATOM 4917 N N . GLY A 1 637 ? 1.983 6.557 -47.939 1.00 88.62 637 GLY A N 1
ATOM 4918 C CA . GLY A 1 637 ? 0.891 6.914 -47.055 1.00 88.62 637 GLY A CA 1
ATOM 4919 C C . GLY A 1 637 ? 0.022 7.988 -47.697 1.00 88.62 637 GLY A C 1
ATOM 4920 O O . GLY A 1 637 ? 0.524 9.046 -48.086 1.00 88.62 637 GLY A O 1
ATOM 4921 N N . ALA A 1 638 ? -1.281 7.733 -47.777 1.00 83.62 638 ALA A N 1
ATOM 4922 C CA . ALA A 1 638 ? -2.281 8.690 -48.243 1.00 83.62 638 ALA A CA 1
ATOM 4923 C C . ALA A 1 638 ? -3.302 8.949 -47.133 1.00 83.62 638 ALA A C 1
ATOM 4925 O O . ALA A 1 638 ? -3.948 8.019 -46.640 1.00 83.62 638 ALA A O 1
ATOM 4926 N N . PHE A 1 639 ? -3.429 10.202 -46.697 1.00 81.50 639 PHE A N 1
ATOM 4927 C CA . PHE A 1 639 ? -4.377 10.543 -45.638 1.00 81.50 639 PHE A CA 1
ATOM 4928 C C . PHE A 1 639 ? -5.801 10.518 -46.200 1.00 81.50 639 PHE A C 1
ATOM 4930 O O . PHE A 1 639 ? -6.065 11.063 -47.272 1.00 81.50 639 PHE A O 1
ATOM 4937 N N . THR A 1 640 ? -6.726 9.886 -45.481 1.00 70.25 640 THR A N 1
ATOM 4938 C CA . THR A 1 640 ? -8.130 9.774 -45.908 1.00 70.25 640 THR A CA 1
ATOM 4939 C C . THR A 1 640 ? -8.873 11.097 -45.761 1.00 70.25 640 THR A C 1
ATOM 4941 O O . THR A 1 640 ? -9.838 11.352 -46.477 1.00 70.25 640 THR A O 1
ATOM 4944 N N . ASP A 1 641 ? -8.427 11.943 -44.831 1.00 69.12 641 ASP A N 1
ATOM 4945 C CA . ASP A 1 641 ? -8.955 13.287 -44.646 1.00 69.12 641 ASP A CA 1
ATOM 4946 C C . ASP A 1 641 ? -8.347 14.188 -45.727 1.00 69.12 641 ASP A C 1
ATOM 4948 O O . ASP A 1 641 ? -7.219 14.668 -45.611 1.00 69.12 641 ASP A O 1
ATOM 4952 N N . THR A 1 642 ? -9.089 14.397 -46.816 1.00 64.25 642 THR A N 1
ATOM 4953 C CA . THR A 1 642 ? -8.585 15.098 -48.008 1.00 64.25 642 THR A CA 1
ATOM 4954 C C . THR A 1 642 ? -8.350 16.591 -47.786 1.00 64.25 642 THR A C 1
ATOM 4956 O O . THR A 1 642 ? -7.733 17.226 -48.640 1.00 64.25 642 THR A O 1
ATOM 4959 N N . VAL A 1 643 ? -8.839 17.160 -46.674 1.00 70.06 643 VAL A N 1
ATOM 4960 C CA . VAL A 1 643 ? -8.659 18.566 -46.290 1.00 70.06 643 VAL A CA 1
ATOM 4961 C C . VAL A 1 643 ? -8.497 18.701 -44.773 1.00 70.06 643 VAL A C 1
ATOM 4963 O O . VAL A 1 643 ? -9.394 18.359 -44.007 1.00 70.06 643 VAL A O 1
ATOM 4966 N N . TRP A 1 644 ? -7.387 19.288 -44.335 1.00 71.19 644 TRP A N 1
ATOM 4967 C CA . TRP A 1 644 ? -7.164 19.744 -42.967 1.00 71.19 644 TRP A CA 1
ATOM 4968 C C . TRP A 1 644 ? -7.454 21.242 -42.866 1.00 71.19 644 TRP A C 1
ATOM 4970 O O . TRP A 1 644 ? -6.821 22.067 -43.534 1.00 71.19 644 TRP A O 1
ATOM 4980 N N . ALA A 1 645 ? -8.426 21.589 -42.024 1.00 66.75 645 ALA A N 1
ATOM 4981 C CA . ALA A 1 645 ? -8.763 22.965 -41.685 1.00 66.75 645 ALA A CA 1
ATOM 4982 C C . ALA A 1 645 ? -8.174 23.325 -40.318 1.00 66.75 645 ALA A C 1
ATOM 4984 O O . ALA A 1 645 ? -8.238 22.535 -39.378 1.00 66.75 645 ALA A O 1
ATOM 4985 N N . PHE A 1 646 ? -7.637 24.538 -40.186 1.00 65.62 646 PHE A N 1
ATOM 4986 C CA . PHE A 1 646 ? -7.078 25.017 -38.923 1.00 65.62 646 PHE A CA 1
ATOM 4987 C C . PHE A 1 646 ? -8.108 25.867 -38.163 1.00 65.62 646 PHE A C 1
ATOM 4989 O O . PHE A 1 646 ? -8.503 26.934 -38.656 1.00 65.62 646 PHE A O 1
ATOM 4996 N N . PRO A 1 647 ? -8.531 25.463 -36.949 1.00 51.94 647 PRO A N 1
ATOM 4997 C CA . PRO A 1 647 ? -9.376 26.301 -36.103 1.00 51.94 647 PRO A CA 1
ATOM 4998 C C . PRO A 1 647 ? -8.716 27.669 -35.862 1.00 51.94 647 PRO A C 1
ATOM 5000 O O . PRO A 1 647 ? -7.576 27.757 -35.411 1.00 51.94 647 PRO A O 1
ATOM 5003 N N . GLY A 1 648 ? -9.414 28.756 -36.210 1.00 58.47 648 GLY A N 1
ATOM 5004 C CA . GLY A 1 648 ? -8.896 30.129 -36.102 1.00 58.47 648 GLY A CA 1
ATOM 5005 C C . GLY A 1 648 ? -8.044 30.623 -37.285 1.00 58.47 648 GLY A C 1
ATOM 5006 O O . GLY A 1 648 ? -7.589 31.766 -37.259 1.00 58.47 648 GLY A O 1
ATOM 5007 N N . ALA A 1 649 ? -7.850 29.815 -38.333 1.00 63.56 649 ALA A N 1
ATOM 5008 C CA . ALA A 1 649 ? -7.205 30.220 -39.586 1.00 63.56 649 ALA A CA 1
ATOM 5009 C C . ALA A 1 649 ? -7.957 29.650 -40.801 1.00 63.56 649 ALA A C 1
ATOM 5011 O O . ALA A 1 649 ? -7.390 28.962 -41.640 1.00 63.56 649 ALA A O 1
ATOM 5012 N N . GLN A 1 650 ? -9.251 29.975 -40.905 1.00 70.88 650 GLN A N 1
ATOM 5013 C CA . GLN A 1 650 ? -10.143 29.491 -41.975 1.00 70.88 650 GLN A CA 1
ATOM 5014 C C . GLN A 1 650 ? -9.716 29.905 -43.394 1.00 70.88 650 GLN A C 1
ATOM 5016 O O . GLN A 1 650 ? -10.219 29.364 -44.371 1.00 70.88 650 GLN A O 1
ATOM 5021 N N . TRP A 1 651 ? -8.794 30.861 -43.514 1.00 69.19 651 TRP A N 1
ATOM 5022 C CA . TRP A 1 651 ? -8.219 31.296 -44.784 1.00 69.19 651 TRP A CA 1
ATOM 5023 C C . TRP A 1 651 ? -7.125 30.353 -45.314 1.00 69.19 651 TRP A C 1
ATOM 5025 O O . TRP A 1 651 ? -6.672 30.566 -46.433 1.00 69.19 651 TRP A O 1
ATOM 5035 N N . LEU A 1 652 ? -6.695 29.347 -44.540 1.00 72.31 652 LEU A N 1
ATOM 5036 C CA . LEU A 1 652 ? -5.659 28.378 -44.899 1.00 72.31 652 LEU A CA 1
ATOM 5037 C C . LEU A 1 652 ? -6.203 26.948 -44.773 1.00 72.31 652 LEU A C 1
ATOM 5039 O O . LEU A 1 652 ? -6.636 26.539 -43.696 1.00 72.31 652 LEU A O 1
ATOM 5043 N N . SER A 1 653 ? -6.114 26.165 -45.846 1.00 78.50 653 SER A N 1
ATOM 5044 C CA . SER A 1 653 ? -6.410 24.728 -45.827 1.00 78.50 653 SER A CA 1
ATOM 5045 C C . SER A 1 653 ? -5.271 23.913 -46.429 1.00 78.50 653 SER A C 1
ATOM 5047 O O . SER A 1 653 ? -4.618 24.354 -47.377 1.00 78.50 653 SER A O 1
ATOM 5049 N N . VAL A 1 654 ? -5.053 22.708 -45.907 1.00 79.50 654 VAL A N 1
ATOM 5050 C CA . VAL A 1 654 ? -4.084 21.739 -46.442 1.00 79.50 654 VAL A CA 1
ATOM 5051 C C . VAL A 1 654 ? -4.858 20.582 -47.044 1.00 79.50 654 VAL A C 1
ATOM 5053 O O . VAL A 1 654 ? -5.650 19.962 -46.353 1.00 79.50 654 VAL A O 1
ATOM 5056 N N . ALA A 1 655 ? -4.660 20.306 -48.324 1.00 79.25 655 ALA A N 1
ATOM 5057 C CA . ALA A 1 655 ? -5.360 19.261 -49.052 1.00 79.25 655 ALA A CA 1
ATOM 5058 C C . ALA A 1 655 ? -4.395 18.203 -49.586 1.00 79.25 655 ALA A C 1
ATOM 5060 O O . ALA A 1 655 ? -3.253 18.518 -49.925 1.00 79.25 655 ALA A O 1
ATOM 5061 N N . ASN A 1 656 ? -4.877 16.966 -49.701 1.00 79.69 656 ASN A N 1
ATOM 5062 C CA . ASN A 1 656 ? -4.126 15.810 -50.204 1.00 79.69 656 ASN A CA 1
ATOM 5063 C C . ASN A 1 656 ? -2.723 15.666 -49.582 1.00 79.69 656 ASN A C 1
ATOM 5065 O O . ASN A 1 656 ? -1.732 15.676 -50.322 1.00 79.69 656 ASN A O 1
ATOM 5069 N N . PRO A 1 657 ? -2.602 15.595 -48.245 1.00 82.62 657 PRO A N 1
ATOM 5070 C CA . PRO A 1 657 ? -1.314 15.287 -47.661 1.00 82.62 657 PRO A CA 1
ATOM 5071 C C . PRO A 1 657 ? -0.893 13.866 -48.064 1.00 82.62 657 PRO A C 1
ATOM 5073 O O . PRO A 1 657 ? -1.727 12.976 -48.252 1.00 82.62 657 PRO A O 1
ATOM 5076 N N . SER A 1 658 ? 0.408 13.655 -48.217 1.00 84.62 658 SER A N 1
ATOM 5077 C CA . SER A 1 658 ? 0.998 12.374 -48.595 1.00 84.62 658 SER A CA 1
ATOM 5078 C C . SER A 1 658 ? 2.343 12.181 -47.915 1.00 84.62 658 SER A C 1
ATOM 5080 O O . SER A 1 658 ? 3.098 13.138 -47.733 1.00 84.62 658 SER A O 1
ATOM 5082 N N . LEU A 1 659 ? 2.672 10.934 -47.614 1.00 88.06 659 LEU A N 1
ATOM 5083 C CA . LEU A 1 659 ? 3.955 10.527 -47.062 1.00 88.06 659 LEU A CA 1
ATOM 5084 C C . LEU A 1 659 ? 4.556 9.451 -47.964 1.00 88.06 659 LEU A C 1
ATOM 5086 O O . LEU A 1 659 ? 3.877 8.492 -48.311 1.00 88.06 659 LEU A O 1
ATOM 5090 N N . ALA A 1 660 ? 5.820 9.595 -48.337 1.00 91.25 660 ALA A N 1
ATOM 5091 C CA . ALA A 1 660 ? 6.580 8.552 -49.010 1.00 91.25 660 ALA A CA 1
ATOM 5092 C C . ALA A 1 660 ? 7.939 8.408 -48.327 1.00 91.25 660 ALA A C 1
ATOM 5094 O O . ALA A 1 660 ? 8.609 9.413 -48.091 1.00 91.25 660 ALA A O 1
ATOM 5095 N N . LEU A 1 661 ? 8.344 7.181 -48.010 1.00 93.38 661 LEU A N 1
ATOM 5096 C CA . LEU A 1 661 ? 9.617 6.881 -47.357 1.00 93.38 661 LEU A CA 1
ATOM 5097 C C . LEU A 1 661 ? 10.301 5.710 -48.061 1.00 93.38 661 LEU A C 1
ATOM 5099 O O . LEU A 1 661 ? 9.641 4.783 -48.525 1.00 93.38 661 LEU A O 1
ATOM 5103 N N . ALA A 1 662 ? 11.625 5.744 -48.101 1.00 94.50 662 ALA A N 1
ATOM 5104 C CA . ALA A 1 662 ? 12.474 4.620 -48.451 1.00 94.50 662 ALA A CA 1
ATOM 5105 C C . ALA A 1 662 ? 13.548 4.481 -47.369 1.00 94.50 662 ALA A C 1
ATOM 5107 O O . ALA A 1 662 ? 14.269 5.439 -47.080 1.00 94.50 662 ALA A O 1
ATOM 5108 N N . ILE A 1 663 ? 13.607 3.302 -46.760 1.00 93.75 663 ILE A N 1
ATOM 5109 C CA . ILE A 1 663 ? 14.451 2.975 -45.614 1.00 93.75 663 ILE A CA 1
ATOM 5110 C C . ILE A 1 663 ? 15.282 1.750 -45.987 1.00 93.75 663 ILE A C 1
ATOM 5112 O O . ILE A 1 663 ? 14.728 0.695 -46.288 1.00 93.75 663 ILE A O 1
ATOM 5116 N N . ASP A 1 664 ? 16.601 1.897 -45.988 1.00 91.75 664 ASP A N 1
ATOM 5117 C CA . ASP A 1 664 ? 17.540 0.860 -46.403 1.00 91.75 664 ASP A CA 1
ATOM 5118 C C . ASP A 1 664 ? 18.891 1.080 -45.713 1.00 91.75 664 ASP A C 1
ATOM 5120 O O . ASP A 1 664 ? 19.582 2.062 -45.979 1.00 91.75 664 ASP A O 1
ATOM 5124 N N . SER A 1 665 ? 19.290 0.158 -44.835 1.00 86.88 665 SER A N 1
ATOM 5125 C CA . SER A 1 665 ? 20.552 0.254 -44.089 1.00 86.88 665 SER A CA 1
ATOM 5126 C C . SER A 1 665 ? 21.793 0.218 -44.984 1.00 86.88 665 SER A C 1
ATOM 5128 O O . SER A 1 665 ? 22.856 0.675 -44.568 1.00 86.88 665 SER A O 1
ATOM 5130 N N . ASN A 1 666 ? 21.671 -0.332 -46.194 1.00 85.88 666 ASN A N 1
ATOM 5131 C CA . ASN A 1 666 ? 22.770 -0.499 -47.140 1.00 85.88 666 ASN A CA 1
ATOM 5132 C C . ASN A 1 666 ? 22.845 0.639 -48.170 1.00 85.88 666 ASN A C 1
ATOM 5134 O O . ASN A 1 666 ? 23.795 0.705 -48.955 1.00 85.88 666 ASN A O 1
ATOM 5138 N N . ALA A 1 667 ? 21.886 1.570 -48.156 1.00 86.56 667 ALA A N 1
ATOM 5139 C CA . ALA A 1 667 ? 21.927 2.765 -48.985 1.00 86.56 667 ALA A CA 1
ATOM 5140 C C . ALA A 1 667 ? 22.911 3.814 -48.437 1.00 86.56 667 ALA A C 1
ATOM 5142 O O . ALA A 1 667 ? 23.124 3.949 -47.234 1.00 86.56 667 ALA A O 1
ATOM 5143 N N . ALA A 1 668 ? 23.474 4.637 -49.332 1.00 84.00 668 ALA A N 1
ATOM 5144 C CA . ALA A 1 668 ? 24.371 5.737 -48.953 1.00 84.00 668 ALA A CA 1
ATOM 5145 C C . ALA A 1 668 ? 23.700 6.776 -48.031 1.00 84.00 668 ALA A C 1
ATOM 5147 O O . ALA A 1 668 ? 24.373 7.425 -47.231 1.00 84.00 668 ALA A O 1
ATOM 5148 N N . VAL A 1 669 ? 22.377 6.931 -48.155 1.00 85.31 669 VAL A N 1
ATOM 5149 C CA . VAL A 1 669 ? 21.529 7.690 -47.233 1.00 85.31 669 VAL A CA 1
ATOM 5150 C C . VAL A 1 669 ? 20.453 6.728 -46.724 1.00 85.31 669 VAL A C 1
ATOM 5152 O O . VAL A 1 669 ? 19.556 6.398 -47.501 1.00 85.31 669 VAL A O 1
ATOM 5155 N N . PRO A 1 670 ? 20.531 6.270 -45.461 1.00 85.25 670 PRO A N 1
ATOM 5156 C CA . PRO A 1 670 ? 19.717 5.142 -45.008 1.00 85.25 670 PRO A CA 1
ATOM 5157 C C . PRO A 1 670 ? 18.209 5.395 -44.938 1.00 85.25 670 PRO A C 1
ATOM 5159 O O . PRO A 1 670 ? 17.418 4.459 -44.982 1.00 85.25 670 PRO A O 1
ATOM 5162 N N . VAL A 1 671 ? 17.798 6.661 -44.832 1.00 89.06 671 VAL A N 1
ATOM 5163 C CA . VAL A 1 671 ? 16.391 7.067 -44.851 1.00 89.06 671 VAL A CA 1
ATOM 5164 C C . VAL A 1 671 ? 16.229 8.240 -45.799 1.00 89.06 671 VAL A C 1
ATOM 5166 O O . VAL A 1 671 ? 16.827 9.297 -45.601 1.00 89.06 671 VAL A O 1
ATOM 5169 N N . THR A 1 672 ? 15.378 8.074 -46.803 1.00 91.00 672 THR A N 1
ATOM 5170 C CA . THR A 1 672 ? 14.963 9.147 -47.709 1.00 91.00 672 THR A CA 1
ATOM 5171 C C . THR A 1 672 ? 13.448 9.210 -47.781 1.00 91.00 672 THR A C 1
ATOM 5173 O O . THR A 1 672 ? 12.754 8.242 -47.474 1.00 91.00 672 THR A O 1
ATOM 5176 N N . GLY A 1 673 ? 12.900 10.358 -48.162 1.00 89.44 673 GLY A N 1
ATOM 5177 C CA . GLY A 1 673 ? 11.453 10.469 -48.244 1.00 89.44 673 GLY A CA 1
ATOM 5178 C C . GLY A 1 673 ? 10.942 11.824 -48.669 1.00 89.44 673 GLY A C 1
ATOM 5179 O O . GLY A 1 673 ? 11.696 12.773 -48.883 1.00 89.44 673 GLY A O 1
ATOM 5180 N N . THR A 1 674 ? 9.629 11.913 -48.807 1.00 88.31 674 THR A N 1
ATOM 5181 C CA . THR A 1 674 ? 8.930 13.146 -49.139 1.00 88.31 674 THR A CA 1
ATOM 5182 C C . THR A 1 674 ? 7.616 13.219 -48.378 1.00 88.31 674 THR A C 1
ATOM 5184 O O . THR A 1 674 ? 6.806 12.295 -48.419 1.00 88.31 674 THR A O 1
ATOM 5187 N N . VAL A 1 675 ? 7.390 14.348 -47.715 1.00 85.88 675 VAL A N 1
ATOM 5188 C CA . VAL A 1 675 ? 6.078 14.737 -47.197 1.00 85.88 675 VAL A CA 1
ATOM 5189 C C . VAL A 1 675 ? 5.512 15.779 -48.148 1.00 85.88 675 VAL A C 1
ATOM 5191 O O . VAL A 1 675 ? 6.103 16.841 -48.326 1.00 85.88 675 VAL A O 1
ATOM 5194 N N . GLY A 1 676 ? 4.395 15.466 -48.794 1.00 85.62 676 GLY A N 1
ATOM 5195 C CA . GLY A 1 676 ? 3.739 16.333 -49.770 1.00 85.62 676 GLY A CA 1
ATOM 5196 C C . GLY A 1 676 ? 2.390 16.823 -49.263 1.00 85.62 676 GLY A C 1
ATOM 5197 O O . GLY A 1 676 ? 1.724 16.110 -48.521 1.00 85.62 676 GLY A O 1
ATOM 5198 N N . ALA A 1 677 ? 1.977 18.027 -49.655 1.00 85.88 677 ALA A N 1
ATOM 5199 C CA . ALA A 1 677 ? 0.602 18.496 -49.490 1.00 85.88 677 ALA A CA 1
ATOM 5200 C C . ALA A 1 677 ? 0.284 19.669 -50.431 1.00 85.88 677 ALA A C 1
ATOM 5202 O O . ALA A 1 677 ? 1.175 20.337 -50.948 1.00 85.88 677 ALA A O 1
ATOM 5203 N N . THR A 1 678 ? -0.998 19.968 -50.631 1.00 85.19 678 THR A N 1
ATOM 5204 C CA . THR A 1 678 ? -1.457 21.160 -51.360 1.00 85.19 678 THR A CA 1
ATOM 5205 C C . THR A 1 678 ? -1.993 22.202 -50.385 1.00 85.19 678 THR A C 1
ATOM 5207 O O . THR A 1 678 ? -3.028 22.004 -49.759 1.00 85.19 678 THR A O 1
ATOM 5210 N N . PHE A 1 679 ? -1.319 23.340 -50.266 1.00 80.94 679 PHE A N 1
ATOM 5211 C CA . PHE A 1 679 ? -1.759 24.461 -49.439 1.00 80.94 679 PHE A CA 1
ATOM 5212 C C . PHE A 1 679 ? -2.680 25.368 -50.247 1.00 80.94 679 PHE A C 1
ATOM 5214 O O . PHE A 1 679 ? -2.359 25.715 -51.381 1.00 80.94 679 PHE A O 1
ATOM 5221 N N . THR A 1 680 ? -3.803 25.783 -49.665 1.00 74.56 680 THR A N 1
ATOM 5222 C CA . THR A 1 680 ? -4.718 26.755 -50.275 1.00 74.56 680 THR A CA 1
ATOM 5223 C C . THR A 1 680 ? -4.926 27.926 -49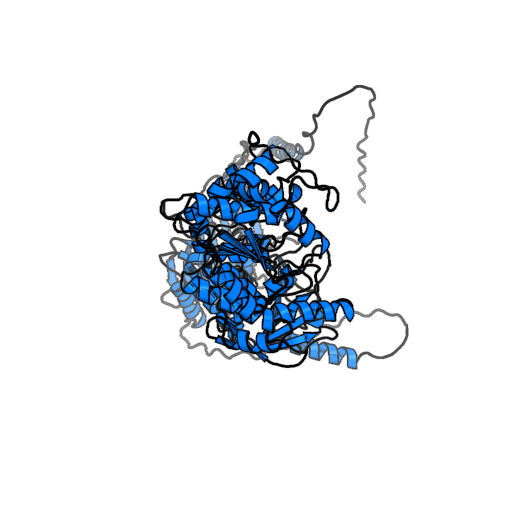.330 1.00 74.56 680 THR A C 1
ATOM 5225 O O . THR A 1 680 ? -5.435 27.754 -48.225 1.00 74.56 680 THR A O 1
ATOM 5228 N N . ALA A 1 681 ? -4.531 29.117 -49.780 1.00 68.06 681 ALA A N 1
ATOM 5229 C CA . ALA A 1 681 ? -4.757 30.386 -49.092 1.00 68.06 681 ALA A CA 1
ATOM 5230 C C . ALA A 1 681 ? -5.065 31.485 -50.116 1.00 68.06 681 ALA A C 1
ATOM 5232 O O . ALA A 1 681 ? -4.206 32.289 -50.472 1.00 68.06 681 ALA A O 1
ATOM 5233 N N . GLY A 1 682 ? -6.263 31.431 -50.707 1.00 67.44 682 GLY A N 1
ATOM 5234 C CA . GLY A 1 682 ? -6.643 32.240 -51.876 1.00 67.44 682 GLY A CA 1
ATOM 5235 C C . GLY A 1 682 ? -5.975 31.810 -53.194 1.00 67.44 682 GLY A C 1
ATOM 5236 O O . GLY A 1 682 ? -6.510 32.089 -54.262 1.00 67.44 682 GLY A O 1
ATOM 5237 N N . ILE A 1 683 ? -4.839 31.105 -53.129 1.00 72.50 683 ILE A N 1
ATOM 5238 C CA . ILE A 1 683 ? -4.092 30.500 -54.244 1.00 72.50 683 ILE A CA 1
ATOM 5239 C C . ILE A 1 683 ? -3.598 29.129 -53.784 1.00 72.50 683 ILE A C 1
ATOM 5241 O O . ILE A 1 683 ? -3.239 28.968 -52.614 1.00 72.50 683 ILE A O 1
ATOM 5245 N N . ALA A 1 684 ? -3.599 28.152 -54.690 1.00 80.50 684 ALA A N 1
ATOM 5246 C CA . ALA A 1 684 ? -3.138 26.801 -54.404 1.00 80.50 684 ALA A CA 1
ATOM 5247 C C . ALA A 1 684 ? -1.640 26.644 -54.711 1.00 80.50 684 ALA A C 1
ATOM 5249 O O . ALA A 1 684 ? -1.165 27.075 -55.763 1.00 80.50 684 ALA A O 1
ATOM 5250 N N . ALA A 1 685 ? -0.900 25.994 -53.817 1.00 82.62 685 ALA A N 1
ATOM 5251 C CA . ALA A 1 685 ? 0.496 25.627 -54.018 1.00 82.62 685 ALA A CA 1
ATOM 5252 C C . ALA A 1 685 ? 0.734 24.181 -53.580 1.00 82.62 685 ALA A C 1
ATOM 5254 O O . ALA A 1 685 ? 0.333 23.790 -52.484 1.00 82.62 685 ALA A O 1
ATOM 5255 N N . LYS A 1 686 ? 1.398 23.386 -54.421 1.00 85.81 686 LYS A N 1
ATOM 5256 C CA . LYS A 1 686 ? 1.895 22.063 -54.033 1.00 85.81 686 LYS A CA 1
ATOM 5257 C C . LYS A 1 686 ? 3.199 22.253 -53.293 1.00 85.81 686 LYS A C 1
ATOM 5259 O O . LYS A 1 686 ? 4.145 22.768 -53.877 1.00 85.81 686 LYS A O 1
ATOM 5264 N N . ALA A 1 687 ? 3.245 21.856 -52.034 1.00 84.44 687 ALA A N 1
ATOM 5265 C CA . ALA A 1 687 ? 4.461 21.896 -51.254 1.00 84.44 687 ALA A CA 1
ATOM 5266 C C . ALA A 1 687 ? 4.965 20.494 -50.928 1.00 84.44 687 ALA A C 1
ATOM 5268 O O . ALA A 1 687 ? 4.186 19.559 -50.744 1.00 84.44 687 ALA A O 1
ATOM 5269 N N . SER A 1 688 ? 6.282 20.375 -50.853 1.00 86.31 688 SER A N 1
ATOM 5270 C CA . SER A 1 688 ? 6.997 19.154 -50.532 1.00 86.31 688 SER A CA 1
ATOM 5271 C C . SER A 1 688 ? 8.141 19.451 -49.572 1.00 86.31 688 SER A C 1
ATOM 5273 O O . SER A 1 688 ? 8.874 20.430 -49.730 1.00 86.31 688 SER A O 1
ATOM 5275 N N . LEU A 1 689 ? 8.303 18.573 -48.594 1.00 84.69 689 LEU A N 1
ATOM 5276 C CA . LEU A 1 689 ? 9.444 18.498 -47.697 1.00 84.69 689 LEU A CA 1
ATOM 5277 C C . LEU A 1 689 ? 10.191 17.201 -48.006 1.00 84.69 689 LEU A C 1
ATOM 5279 O O . LEU A 1 689 ? 9.599 16.127 -47.922 1.00 84.69 689 LEU A O 1
ATOM 5283 N N . THR A 1 690 ? 11.475 17.298 -48.337 1.00 85.44 690 THR A N 1
ATOM 5284 C CA . THR A 1 690 ? 12.323 16.134 -48.635 1.00 85.44 690 THR A CA 1
ATOM 5285 C C . THR A 1 690 ? 13.148 15.734 -47.411 1.00 85.44 690 THR A C 1
ATOM 5287 O O . THR A 1 690 ? 13.658 16.594 -46.685 1.00 85.44 690 THR A O 1
ATOM 5290 N N . LEU A 1 691 ? 13.282 14.425 -47.190 1.00 83.06 691 LEU A N 1
ATOM 5291 C CA . LEU A 1 691 ? 14.069 13.823 -46.114 1.00 83.06 691 LEU A CA 1
ATOM 5292 C C . LEU A 1 691 ? 15.333 13.133 -46.673 1.00 83.06 691 LEU A C 1
ATOM 5294 O O . LEU A 1 691 ? 15.236 12.497 -47.728 1.00 83.06 691 LEU A O 1
ATOM 5298 N N . PRO A 1 692 ? 16.483 13.215 -45.971 1.00 78.62 692 PRO A N 1
ATOM 5299 C CA . PRO A 1 692 ? 16.700 14.013 -44.763 1.00 78.62 692 PRO A CA 1
ATOM 5300 C C . PRO A 1 692 ? 16.801 15.511 -45.099 1.00 78.62 692 PRO A C 1
ATOM 5302 O O . PRO A 1 692 ? 17.239 15.893 -46.183 1.00 78.62 692 PRO A O 1
ATOM 5305 N N . SER A 1 693 ? 16.391 16.372 -44.170 1.00 76.81 693 SER A N 1
ATOM 5306 C CA . SER A 1 693 ? 16.611 17.820 -44.289 1.00 76.81 693 SER A CA 1
ATOM 5307 C C . SER A 1 693 ? 17.972 18.224 -43.700 1.00 76.81 693 SER A C 1
ATOM 5309 O O . SER A 1 693 ? 18.576 17.464 -42.942 1.00 76.81 693 SER A O 1
ATOM 5311 N N . GLU A 1 694 ? 18.471 19.418 -44.042 1.00 74.38 694 GLU A N 1
ATOM 5312 C CA . GLU A 1 694 ? 19.708 19.953 -43.450 1.00 74.38 694 GLU A CA 1
ATOM 5313 C C . GLU A 1 694 ? 19.602 20.029 -41.910 1.00 74.38 694 GLU A C 1
ATOM 5315 O O . GLU A 1 694 ? 18.548 20.405 -41.389 1.00 74.38 694 GLU A O 1
ATOM 5320 N N . PRO A 1 695 ? 20.679 19.741 -41.152 1.00 61.25 695 PRO A N 1
ATOM 5321 C CA . PRO A 1 695 ? 20.657 19.830 -39.694 1.00 61.25 695 PRO A CA 1
ATOM 5322 C C . PRO A 1 695 ? 20.127 21.183 -39.194 1.00 61.25 695 PRO A C 1
ATOM 5324 O O . PRO A 1 695 ? 20.621 22.247 -39.570 1.00 61.25 695 PRO A O 1
ATOM 5327 N N . GLY A 1 696 ? 19.100 21.141 -38.340 1.00 61.25 696 GLY A N 1
ATOM 5328 C CA . GLY A 1 696 ? 18.463 22.335 -37.774 1.00 61.25 696 GLY A CA 1
ATOM 5329 C C . GLY A 1 696 ? 17.578 23.130 -38.745 1.00 61.25 696 GLY A C 1
ATOM 5330 O O . GLY A 1 696 ? 17.149 24.233 -38.399 1.00 61.25 696 GLY A O 1
ATOM 5331 N N . ARG A 1 697 ? 17.292 22.612 -39.947 1.00 68.12 697 ARG A N 1
ATOM 5332 C CA . ARG A 1 697 ? 16.445 23.270 -40.951 1.00 68.12 697 ARG A CA 1
ATOM 5333 C C . ARG A 1 697 ? 15.443 22.291 -41.554 1.00 68.12 697 ARG A C 1
ATOM 5335 O O . ARG A 1 697 ? 15.804 21.208 -41.988 1.00 68.12 697 ARG A O 1
ATOM 5342 N N . LEU A 1 698 ? 14.187 22.715 -41.660 1.00 67.19 698 LEU A N 1
ATOM 5343 C CA . LEU A 1 698 ? 13.182 22.047 -42.486 1.00 67.19 698 LEU A CA 1
ATOM 5344 C C . LEU A 1 698 ? 12.955 22.902 -43.728 1.00 67.19 698 LEU A C 1
ATOM 5346 O O . LEU A 1 698 ? 12.501 24.043 -43.622 1.00 67.19 698 LEU A O 1
ATOM 5350 N N . LEU A 1 699 ? 13.302 22.368 -44.898 1.00 75.44 699 LEU A N 1
ATOM 5351 C CA . LEU A 1 699 ? 13.112 23.074 -46.160 1.00 75.44 699 LEU A CA 1
ATOM 5352 C C . LEU A 1 699 ? 11.788 22.650 -46.794 1.00 75.44 699 LEU A C 1
ATOM 5354 O O . LEU A 1 699 ? 11.697 21.602 -47.427 1.00 75.44 699 LEU A O 1
ATOM 5358 N N . LEU A 1 700 ? 10.770 23.495 -46.649 1.00 76.12 700 LEU A N 1
ATOM 5359 C CA . LEU A 1 700 ? 9.521 23.356 -47.387 1.00 76.12 700 LEU A CA 1
ATOM 5360 C C . LEU A 1 700 ? 9.666 24.041 -48.751 1.00 76.12 700 LEU A C 1
ATOM 5362 O O . LEU A 1 700 ? 9.798 25.264 -48.823 1.00 76.12 700 LEU A O 1
ATOM 5366 N N . GLN A 1 701 ? 9.631 23.266 -49.831 1.00 81.56 701 GLN A N 1
ATOM 5367 C CA . GLN A 1 701 ? 9.570 23.794 -51.194 1.00 81.56 701 GLN A CA 1
ATOM 5368 C C . GLN A 1 701 ? 8.116 23.833 -51.647 1.00 81.56 701 GLN A C 1
ATOM 5370 O O . GLN A 1 701 ? 7.372 22.909 -51.344 1.00 81.56 701 GLN A O 1
ATOM 5375 N N . ALA A 1 702 ? 7.697 24.884 -52.354 1.00 78.81 702 ALA A N 1
ATOM 5376 C CA . ALA A 1 702 ? 6.331 25.000 -52.850 1.00 78.81 702 ALA A CA 1
ATOM 5377 C C . ALA A 1 702 ? 6.285 25.521 -54.289 1.00 78.81 702 ALA A C 1
ATOM 5379 O O . ALA A 1 702 ? 6.931 26.513 -54.624 1.00 78.81 702 ALA A O 1
ATOM 5380 N N . GLU A 1 703 ? 5.476 24.872 -55.119 1.00 83.69 703 GLU A N 1
ATOM 5381 C CA . GLU A 1 703 ? 5.166 25.271 -56.485 1.00 83.69 703 GLU A CA 1
ATOM 5382 C C . GLU A 1 703 ? 3.721 25.782 -56.559 1.00 83.69 703 GLU A C 1
ATOM 5384 O O . GLU A 1 703 ? 2.769 25.063 -56.246 1.00 83.69 703 GLU A O 1
ATOM 5389 N N . PHE A 1 704 ? 3.540 27.035 -56.980 1.00 81.06 704 PHE A N 1
ATOM 5390 C CA . PHE A 1 704 ? 2.209 27.613 -57.158 1.00 81.06 704 PHE A CA 1
ATOM 5391 C C . PHE A 1 704 ? 1.502 27.034 -58.384 1.00 81.06 704 PHE A C 1
ATOM 5393 O O . PHE A 1 704 ? 2.023 27.083 -59.501 1.00 81.06 704 PHE A O 1
ATOM 5400 N N . LEU A 1 705 ? 0.276 26.559 -58.178 1.00 80.94 705 LEU A N 1
ATOM 5401 C CA . LEU A 1 705 ? -0.596 26.087 -59.245 1.00 80.94 705 LEU A CA 1
ATOM 5402 C C . LEU A 1 705 ? -1.194 27.272 -60.016 1.00 80.94 705 LEU A C 1
ATOM 5404 O O . LEU A 1 705 ? -1.278 28.392 -59.512 1.00 80.94 705 LEU A O 1
ATOM 5408 N N . ALA A 1 706 ? -1.595 27.034 -61.265 1.00 75.12 706 ALA A N 1
ATOM 5409 C CA . ALA A 1 706 ? -2.223 28.065 -62.081 1.00 75.12 706 ALA A CA 1
ATOM 5410 C C . ALA A 1 706 ? -3.623 28.443 -61.536 1.00 75.12 706 ALA A C 1
ATOM 5412 O O . ALA A 1 706 ? -4.383 27.540 -61.179 1.00 75.12 706 ALA A O 1
ATOM 5413 N N . PRO A 1 707 ? -3.996 29.742 -61.524 1.00 70.56 707 PRO A N 1
ATOM 5414 C CA . PRO A 1 707 ? -3.189 30.892 -61.942 1.00 70.56 707 PRO A CA 1
ATOM 5415 C C . PRO A 1 707 ? -2.113 31.264 -60.904 1.00 70.56 707 PRO A C 1
ATOM 5417 O O . PRO A 1 707 ? -2.388 31.367 -59.710 1.00 70.56 707 PRO A O 1
ATOM 5420 N N . ARG A 1 708 ? -0.879 31.494 -61.378 1.00 74.94 708 ARG A N 1
ATOM 5421 C CA . ARG A 1 708 ? 0.274 31.831 -60.523 1.00 74.94 708 ARG A CA 1
ATOM 5422 C C . ARG A 1 708 ? 0.038 33.154 -59.771 1.00 74.94 708 ARG A C 1
ATOM 5424 O O . ARG A 1 708 ? -0.591 34.057 -60.325 1.00 74.94 708 ARG A O 1
ATOM 5431 N N . PRO A 1 709 ? 0.559 33.307 -58.540 1.00 71.88 709 PRO A N 1
ATOM 5432 C CA . PRO A 1 709 ? 0.373 34.518 -57.752 1.00 71.88 709 PRO A CA 1
ATOM 5433 C C . PRO A 1 709 ? 0.996 35.741 -58.423 1.00 71.88 709 PRO A C 1
ATOM 5435 O O . PRO A 1 709 ? 2.108 35.685 -58.947 1.00 71.88 709 PRO A O 1
ATOM 5438 N N . SER A 1 710 ? 0.301 36.876 -58.341 1.00 71.81 710 SER A N 1
ATOM 5439 C CA . SER A 1 710 ? 0.929 38.173 -58.595 1.00 71.81 710 SER A CA 1
ATOM 5440 C C . SER A 1 710 ? 1.917 38.513 -57.467 1.00 71.81 710 SER A C 1
ATOM 5442 O O . SER A 1 710 ? 1.811 37.977 -56.361 1.00 71.81 710 SER A O 1
ATOM 5444 N N . ILE A 1 711 ? 2.842 39.449 -57.703 1.00 66.31 711 ILE A N 1
ATOM 5445 C CA . ILE A 1 711 ? 3.758 39.955 -56.661 1.00 66.31 711 ILE A CA 1
ATOM 5446 C C . ILE A 1 711 ? 2.973 40.449 -55.429 1.00 66.31 711 ILE A C 1
ATOM 5448 O O . ILE A 1 711 ? 3.360 40.172 -54.295 1.00 66.31 711 ILE A O 1
ATOM 5452 N N . THR A 1 712 ? 1.821 41.095 -55.635 1.00 63.84 712 THR A N 1
ATOM 5453 C CA . THR A 1 712 ? 0.916 41.538 -54.562 1.00 63.84 712 THR A CA 1
ATOM 5454 C C . THR A 1 712 ? 0.408 40.372 -53.714 1.00 63.84 712 THR A C 1
ATOM 5456 O O . THR A 1 712 ? 0.349 40.477 -52.489 1.00 63.84 712 THR A O 1
ATOM 5459 N N . ASN A 1 713 ? 0.098 39.237 -54.342 1.00 64.31 713 ASN A N 1
ATOM 5460 C CA . ASN A 1 713 ? -0.421 38.054 -53.658 1.00 64.31 713 ASN A CA 1
ATOM 5461 C C . ASN A 1 713 ? 0.662 37.418 -52.765 1.00 64.31 713 ASN A C 1
ATOM 5463 O O . ASN A 1 713 ? 0.374 36.974 -51.655 1.00 64.31 713 ASN A O 1
ATOM 5467 N N . ILE A 1 714 ? 1.924 37.443 -53.212 1.00 63.41 714 ILE A N 1
ATOM 5468 C CA . ILE A 1 714 ? 3.079 36.971 -52.431 1.00 63.41 714 ILE A CA 1
ATOM 5469 C C . ILE A 1 714 ? 3.283 37.849 -51.183 1.00 63.41 714 ILE A C 1
ATOM 5471 O O . ILE A 1 714 ? 3.453 37.324 -50.081 1.00 63.41 714 ILE A O 1
ATOM 5475 N N . PHE A 1 715 ? 3.201 39.180 -51.315 1.00 57.97 715 PHE A N 1
ATOM 5476 C CA . PHE A 1 715 ? 3.319 40.099 -50.173 1.00 57.97 715 PHE A CA 1
ATOM 5477 C C . PHE A 1 715 ? 2.167 39.962 -49.167 1.00 57.97 715 PHE A C 1
ATOM 5479 O O . PHE A 1 715 ? 2.396 40.083 -47.963 1.00 57.97 715 PHE A O 1
ATOM 5486 N N . GLN A 1 716 ? 0.950 39.658 -49.626 1.00 61.56 716 GLN A N 1
ATOM 5487 C CA . GLN A 1 716 ? -0.186 39.372 -48.742 1.00 61.56 716 GLN A CA 1
ATOM 5488 C C . GLN A 1 716 ? 0.012 38.070 -47.946 1.00 61.56 716 GLN A C 1
ATOM 5490 O O . GLN A 1 716 ? -0.256 38.053 -46.743 1.00 61.56 716 GLN A O 1
ATOM 5495 N N . MET A 1 717 ? 0.560 37.014 -48.563 1.00 59.94 717 MET A N 1
ATOM 5496 C CA . MET A 1 717 ? 0.914 35.774 -47.852 1.00 59.94 717 MET A CA 1
ATOM 5497 C C . MET A 1 717 ? 2.031 35.991 -46.815 1.00 59.94 717 MET A C 1
ATOM 5499 O O . MET A 1 717 ? 1.930 35.504 -45.688 1.00 59.94 717 MET A O 1
ATOM 5503 N N . LEU A 1 718 ? 3.072 36.765 -47.147 1.00 56.53 718 LEU A N 1
ATOM 5504 C CA . LEU A 1 718 ? 4.172 37.077 -46.221 1.00 56.53 718 LEU A CA 1
ATOM 5505 C C . LEU A 1 718 ? 3.724 37.990 -45.060 1.00 56.53 718 LEU A C 1
ATOM 5507 O O . LEU A 1 718 ? 4.142 37.783 -43.918 1.00 56.53 718 LEU A O 1
ATOM 5511 N N . GLY A 1 719 ? 2.827 38.950 -45.310 1.00 51.66 719 GLY A N 1
ATOM 5512 C CA . GLY A 1 719 ? 2.264 39.841 -44.284 1.00 51.66 719 GLY A CA 1
ATOM 5513 C C . GLY A 1 719 ? 1.399 39.122 -43.237 1.00 51.66 719 GLY A C 1
ATOM 5514 O O . GLY A 1 719 ? 1.421 39.473 -42.054 1.00 51.66 719 GLY A O 1
ATOM 5515 N N . ALA A 1 720 ? 0.690 38.060 -43.637 1.00 49.81 720 ALA A N 1
ATOM 5516 C CA . ALA A 1 720 ? -0.083 37.222 -42.718 1.00 49.81 720 ALA A CA 1
ATOM 5517 C C . ALA A 1 720 ? 0.813 36.432 -41.741 1.00 49.81 720 ALA A C 1
ATOM 5519 O O . ALA A 1 720 ? 0.442 36.236 -40.582 1.00 49.81 720 ALA A O 1
ATOM 5520 N N . SER A 1 721 ? 2.025 36.046 -42.165 1.00 42.62 721 SER A N 1
ATOM 5521 C CA . SER A 1 721 ? 2.986 35.314 -41.321 1.00 42.62 721 SER A CA 1
ATOM 5522 C C . SER A 1 721 ? 3.632 36.177 -40.221 1.00 42.62 721 SER A C 1
ATOM 5524 O O . SER A 1 721 ? 4.056 35.656 -39.189 1.00 42.62 721 SER A O 1
ATOM 5526 N N . THR A 1 722 ? 3.650 37.507 -40.381 1.00 36.25 722 THR A N 1
ATOM 5527 C CA . THR A 1 722 ? 4.336 38.448 -39.473 1.00 36.25 722 THR A CA 1
ATOM 5528 C C . THR A 1 722 ? 3.432 39.131 -38.438 1.00 36.25 722 THR A C 1
ATOM 5530 O O . THR A 1 722 ? 3.938 39.771 -37.517 1.00 36.25 722 THR A O 1
ATOM 5533 N N . SER A 1 723 ? 2.109 38.943 -38.483 1.00 29.72 723 SER A N 1
ATOM 5534 C CA . SER A 1 723 ? 1.176 39.655 -37.585 1.00 29.72 723 SER A CA 1
ATOM 5535 C C . SER A 1 723 ? 0.858 38.965 -36.246 1.00 29.72 723 SER A C 1
ATOM 5537 O O . SER A 1 723 ? 0.114 39.513 -35.434 1.00 29.72 723 SER A O 1
ATOM 5539 N N . ARG A 1 724 ? 1.455 37.806 -35.927 1.00 30.41 724 ARG A N 1
ATOM 5540 C CA . ARG A 1 724 ? 1.161 37.075 -34.671 1.00 30.41 724 ARG A CA 1
ATOM 5541 C C . ARG A 1 724 ? 1.951 37.498 -33.420 1.00 30.41 724 ARG A C 1
ATOM 5543 O O . ARG A 1 724 ? 1.702 36.937 -32.359 1.00 30.41 724 ARG A O 1
ATOM 5550 N N . ARG A 1 725 ? 2.840 38.503 -33.475 1.00 28.72 725 ARG A N 1
ATOM 5551 C CA . ARG A 1 725 ? 3.529 39.025 -32.264 1.00 28.72 725 ARG A CA 1
ATOM 5552 C C . ARG A 1 725 ? 2.920 40.277 -31.626 1.00 28.72 725 ARG A C 1
ATOM 5554 O O . ARG A 1 725 ? 3.387 40.681 -30.568 1.00 28.72 725 ARG A O 1
ATOM 5561 N N . CYS A 1 726 ? 1.854 40.851 -32.183 1.00 26.17 726 CYS A N 1
ATOM 5562 C CA . CYS A 1 726 ? 1.259 42.084 -31.656 1.00 26.17 726 CYS A CA 1
ATOM 5563 C C . CYS A 1 726 ? -0.248 41.960 -31.396 1.00 26.17 726 CYS A C 1
ATOM 5565 O O . CYS A 1 726 ? -1.007 42.729 -31.965 1.00 26.17 726 CYS A O 1
ATOM 5567 N N . CYS A 1 727 ? -0.704 41.024 -30.553 1.00 29.42 727 CYS A N 1
ATOM 5568 C CA . CYS A 1 727 ? -2.019 41.142 -29.891 1.00 29.42 727 CYS A CA 1
ATOM 5569 C C . CYS A 1 727 ? -2.206 40.138 -28.736 1.00 29.42 727 CYS A C 1
ATOM 5571 O O . CYS A 1 727 ? -3.002 39.211 -28.834 1.00 29.42 727 CYS A O 1
ATOM 5573 N N . HIS A 1 728 ? -1.527 40.351 -27.604 1.00 27.03 728 HIS A N 1
ATOM 5574 C CA . HIS A 1 728 ? -2.042 39.932 -26.291 1.00 27.03 728 HIS A CA 1
ATOM 5575 C C . HIS A 1 728 ? -1.410 40.754 -25.156 1.00 27.03 728 HIS A C 1
ATOM 5577 O O . HIS A 1 728 ? -0.396 40.385 -24.575 1.00 27.03 728 HIS A O 1
ATOM 5583 N N . ARG A 1 729 ? -2.021 41.907 -24.856 1.00 24.78 729 ARG A N 1
ATOM 5584 C CA . ARG A 1 729 ? -2.069 42.493 -23.505 1.00 24.78 729 ARG A CA 1
ATOM 5585 C C . ARG A 1 729 ? -3.101 43.620 -23.483 1.00 24.78 729 ARG A C 1
ATOM 5587 O O . ARG A 1 729 ? -2.821 44.754 -23.856 1.00 24.78 729 ARG A O 1
ATOM 5594 N N . LYS A 1 730 ? -4.312 43.302 -23.031 1.00 27.48 730 LYS A N 1
ATOM 5595 C CA . LYS A 1 730 ? -5.204 44.281 -22.406 1.00 27.48 730 LYS A CA 1
ATOM 5596 C C . LYS A 1 730 ? -5.613 43.724 -21.048 1.00 27.48 730 LYS A C 1
ATOM 5598 O O . LYS A 1 730 ? -6.523 42.912 -20.961 1.00 27.48 730 LYS A O 1
ATOM 5603 N N . SER A 1 731 ? -4.937 44.193 -20.006 1.00 26.77 731 SER A N 1
ATOM 5604 C CA . SER A 1 731 ? -5.486 44.268 -18.655 1.00 26.77 731 SER A CA 1
ATOM 5605 C C . SER A 1 731 ? -5.221 45.677 -18.121 1.00 26.77 731 SER A C 1
ATOM 5607 O O . SER A 1 731 ? -4.073 46.078 -17.959 1.00 26.77 731 SER A O 1
ATOM 5609 N N . SER A 1 732 ? -6.314 46.421 -17.960 1.00 29.22 732 SER A N 1
ATOM 5610 C CA . SER A 1 732 ? -6.581 47.449 -16.944 1.00 29.22 732 SER A CA 1
ATOM 5611 C C . SER A 1 732 ? -5.442 48.329 -16.381 1.00 29.22 732 SER A C 1
ATOM 5613 O O . SER A 1 732 ? -4.581 47.871 -15.636 1.00 29.22 732 SER A O 1
ATOM 5615 N N . SER A 1 733 ? -5.673 49.641 -16.532 1.00 27.97 733 SER A N 1
ATOM 5616 C CA . SER A 1 733 ? -5.490 50.728 -15.547 1.00 27.97 733 SER A CA 1
ATOM 5617 C C . SER A 1 733 ? -4.304 51.709 -15.676 1.00 27.97 733 SER A C 1
ATOM 5619 O O . SER A 1 733 ? -3.133 51.348 -15.688 1.00 27.97 733 SER A O 1
ATOM 5621 N N . SER A 1 734 ? -4.705 52.989 -15.635 1.00 26.97 734 SER A N 1
ATOM 5622 C CA . SER A 1 734 ? -3.990 54.232 -15.290 1.00 26.97 734 SER A CA 1
ATOM 5623 C C . SER A 1 734 ? -3.111 54.949 -16.337 1.00 26.97 734 SER A C 1
ATOM 5625 O O . SER A 1 734 ? -2.269 54.376 -17.019 1.00 26.97 734 SER A O 1
ATOM 5627 N N . ALA A 1 735 ? -3.369 56.261 -16.445 1.00 30.69 735 ALA A N 1
ATOM 5628 C CA . ALA A 1 735 ? -2.632 57.292 -17.181 1.00 30.69 735 ALA A CA 1
ATOM 5629 C C . ALA A 1 735 ? -1.143 57.333 -16.759 1.00 30.69 735 ALA A C 1
ATOM 5631 O O . ALA A 1 735 ? -0.822 57.031 -15.618 1.00 30.69 735 ALA A O 1
ATOM 5632 N N . THR A 1 736 ? -0.154 57.719 -17.578 1.00 27.31 736 THR A N 1
ATOM 5633 C CA . THR A 1 736 ? 0.122 59.097 -18.036 1.00 27.31 736 THR A CA 1
ATOM 5634 C C . THR A 1 736 ? 1.309 59.080 -19.031 1.00 27.31 736 THR A C 1
ATOM 5636 O O . THR A 1 736 ? 2.287 58.382 -18.803 1.00 27.31 736 THR A O 1
ATOM 5639 N N . SER A 1 737 ? 1.224 59.867 -20.111 1.00 27.94 737 SER A N 1
ATOM 5640 C CA . SER A 1 737 ? 2.289 60.463 -20.961 1.00 27.94 737 SER A CA 1
ATOM 5641 C C . SER A 1 737 ? 3.650 59.757 -21.214 1.00 27.94 737 SER A C 1
ATOM 5643 O O . SER A 1 737 ? 4.482 59.664 -20.316 1.00 27.94 737 SER A O 1
ATOM 5645 N N . ARG A 1 738 ? 3.987 59.509 -22.494 1.00 25.06 738 ARG A N 1
ATOM 5646 C CA . ARG A 1 738 ? 5.007 60.230 -23.315 1.00 25.06 738 ARG A CA 1
ATOM 5647 C C . ARG A 1 738 ? 5.466 59.375 -24.508 1.00 25.06 738 ARG A C 1
ATOM 5649 O O . ARG A 1 738 ? 5.953 58.263 -24.342 1.00 25.06 738 ARG A O 1
ATOM 5656 N N . CYS A 1 739 ? 5.376 59.953 -25.707 1.00 29.05 739 CYS A N 1
ATOM 5657 C CA . CYS A 1 739 ? 6.045 59.484 -26.921 1.00 29.05 739 CYS A CA 1
ATOM 5658 C C . CYS A 1 739 ? 7.545 59.253 -26.692 1.00 29.05 739 CYS A C 1
ATOM 5660 O O . CYS A 1 739 ? 8.243 60.171 -26.258 1.00 29.05 739 CYS A O 1
ATOM 5662 N N . ARG A 1 740 ? 8.060 58.093 -27.117 1.00 24.53 740 ARG A N 1
ATOM 5663 C CA . ARG A 1 740 ? 9.437 57.959 -27.611 1.00 24.53 740 ARG A CA 1
ATOM 5664 C C . ARG A 1 740 ? 9.477 57.039 -28.829 1.00 24.53 740 ARG A C 1
ATOM 5666 O O . ARG A 1 740 ? 9.175 55.856 -28.764 1.00 24.53 740 ARG A O 1
ATOM 5673 N N . THR A 1 741 ? 9.853 57.660 -29.934 1.00 30.78 741 THR A N 1
ATOM 5674 C CA . THR A 1 741 ? 10.312 57.113 -31.207 1.00 30.78 741 THR A CA 1
ATOM 5675 C C . THR A 1 741 ? 11.403 56.059 -30.987 1.00 30.78 741 THR A C 1
ATOM 5677 O O . THR A 1 741 ? 12.373 56.343 -30.284 1.00 30.78 741 THR A O 1
ATOM 5680 N N . LEU A 1 742 ? 11.311 54.893 -31.638 1.00 22.77 742 LEU A N 1
ATOM 5681 C CA . LEU A 1 742 ? 12.468 54.017 -31.849 1.00 22.77 742 LEU A CA 1
ATOM 5682 C C . LEU A 1 742 ? 12.728 53.851 -33.350 1.00 22.77 742 LEU A C 1
ATOM 5684 O O . LEU A 1 742 ? 11.857 53.441 -34.114 1.00 22.77 742 LEU A O 1
ATOM 5688 N N . ARG A 1 743 ? 13.938 54.255 -33.744 1.00 22.98 743 ARG A N 1
ATOM 5689 C CA . ARG A 1 743 ? 14.484 54.269 -35.103 1.00 22.98 743 ARG A CA 1
ATOM 5690 C C . ARG A 1 743 ? 14.784 52.847 -35.584 1.00 22.98 743 ARG A C 1
ATOM 5692 O O . ARG A 1 743 ? 15.475 52.108 -34.890 1.00 22.98 743 ARG A O 1
ATOM 5699 N N . CYS A 1 744 ? 14.363 52.521 -36.805 1.00 23.23 744 CYS A N 1
ATOM 5700 C CA . CYS A 1 744 ? 15.008 51.488 -37.615 1.00 23.23 744 CYS A CA 1
ATOM 5701 C C . CYS A 1 744 ? 16.332 52.047 -38.152 1.00 23.23 744 CYS A C 1
ATOM 5703 O O . CYS A 1 744 ? 16.339 53.114 -38.765 1.00 23.23 744 CYS A O 1
ATOM 5705 N N . ALA A 1 745 ? 17.438 51.340 -37.926 1.00 24.70 745 ALA A N 1
ATOM 5706 C CA . ALA A 1 745 ? 18.713 51.613 -38.575 1.00 24.70 745 ALA A CA 1
ATOM 5707 C C . ALA A 1 745 ? 19.005 50.493 -39.580 1.00 24.70 745 ALA A C 1
ATOM 5709 O O . ALA A 1 745 ? 19.345 49.373 -39.213 1.00 24.70 745 ALA A O 1
ATOM 5710 N N . THR A 1 746 ? 18.841 50.820 -40.857 1.00 30.36 746 THR A N 1
ATOM 5711 C CA . THR A 1 746 ? 19.466 50.150 -41.998 1.00 30.36 746 THR A CA 1
ATOM 5712 C C . THR A 1 746 ? 20.961 50.455 -42.019 1.00 30.36 746 THR A C 1
ATOM 5714 O O . THR A 1 746 ? 21.341 51.623 -41.946 1.00 30.36 746 THR A O 1
ATOM 5717 N N . ALA A 1 747 ? 21.798 49.436 -42.208 1.00 24.62 747 ALA A N 1
ATOM 5718 C CA . ALA A 1 747 ? 23.148 49.615 -42.732 1.00 24.62 747 ALA A CA 1
ATOM 5719 C C . ALA A 1 747 ? 23.538 48.410 -43.598 1.00 24.62 747 ALA A C 1
ATOM 5721 O O . ALA A 1 747 ? 23.899 47.342 -43.115 1.00 24.62 747 ALA A O 1
ATOM 5722 N N . THR A 1 748 ? 23.423 48.627 -44.901 1.00 30.88 748 THR A N 1
ATOM 5723 C CA . THR A 1 748 ? 24.109 47.931 -45.987 1.00 30.88 748 THR A CA 1
ATOM 5724 C C . THR A 1 748 ? 25.626 48.031 -45.818 1.00 30.88 748 THR A C 1
ATOM 5726 O O . THR A 1 748 ? 26.138 49.105 -45.503 1.00 30.88 748 THR A O 1
ATOM 5729 N N . ARG A 1 749 ? 26.358 46.964 -46.152 1.00 23.19 749 ARG A N 1
ATOM 5730 C CA . ARG A 1 749 ? 27.698 47.082 -46.744 1.00 23.19 749 ARG A CA 1
ATOM 5731 C C . ARG A 1 749 ? 28.023 45.850 -47.585 1.00 23.19 749 ARG A C 1
ATOM 5733 O O . ARG A 1 749 ? 28.220 44.763 -47.060 1.00 23.19 749 ARG A O 1
ATOM 5740 N N . THR A 1 750 ? 28.060 46.066 -48.892 1.00 33.75 750 THR A N 1
ATOM 5741 C CA . THR A 1 750 ? 28.800 45.278 -49.879 1.00 33.75 750 THR A CA 1
ATOM 5742 C C . THR A 1 750 ? 30.220 45.829 -49.997 1.00 33.75 750 THR A C 1
ATOM 5744 O O . THR A 1 750 ? 30.379 47.042 -50.158 1.00 33.75 750 THR A O 1
ATOM 5747 N N . ALA A 1 751 ? 31.206 44.938 -49.961 1.00 37.38 751 ALA A N 1
ATOM 5748 C CA . ALA A 1 751 ? 32.371 44.879 -50.846 1.00 37.38 751 ALA A CA 1
ATOM 5749 C C . ALA A 1 751 ? 32.887 43.438 -50.802 1.00 37.38 751 ALA A C 1
ATOM 5751 O O . ALA A 1 751 ? 33.028 42.931 -49.665 1.00 37.38 751 ALA A O 1
#

Secondary structure (DSSP, 8-state):
-------HHHHTHHHHHHHHHHHHHH-S-EEEEEE--SSSHHHHHHHHHHHHHHHTT----EEEEEE-SSHHHHHHHHHHHHHH-TT--STT-EEEEEETTEEEEEEEEE-SSPPPPEEEEEES---TTTSS---HHHHTEEEEEE-PPTT--SS--EEEE--TTSPPEEEEHHHH-GGG-GGGPPPP-PPP---HHHHHHHHTSTTHHHHHHHHHHHHHHHTTS-EEEEE--TTTSS-HHHHHHHHHHHHHHHHHH-TT--SEEEEE-S---HHHHHHHHHHHH-TTSS-STT----HHHHHHHHHTTHHHHEEEE-BTTBPPPHHHHHHHHHH--TT-EEEEE--S--HHHHHHHHHT-SS--EE--HHHHHHHHHHT---EE---GGGHHHHHHTTTTPSSTT-SS--HHHHHHHHHHIIIIII--TTS--TTSTT-HHHHHHHHHHHHH--TT-HHHHHHHHHHHHHT-GGG-HHHHHHHHIIIII-PPPHHHHHHHHHHHHHHHHTPPP--------PPPPPPPPPPPP------SS---HHHHHHHHHHHHTEETTEEEHHHHS-SHHHHHHHHHH-SSSS-EEEEEEEEE-TTSS-EEEEEEE-TTSSS-EEEEEEEEESSSSEEEEEEEEES-SEEEPTT-TT-EEEEEEEEEEE-TTSSSSEEEEEEEEEESSSEEEEEEEESPPTT---EEEEEPSSPPPHHHHHHHHHHHHGGGS-------------------------

pLDDT: mean 81.58, std 20.08, range [21.09, 98.75]

Nearest PDB structures (foldseek):
  3p0l-assembly2_B  TM=1.548E-01  e=4.736E+00  Homo sapiens

Radius of gyration: 33.77 Å; Cα contacts (8 Å, |Δi|>4): 1350; chains: 1; bounding box: 81×82×99 Å

Organism: Burkholderia thailandensis (NCBI:txid57975)

Mean predicted aligned error: 15.84 Å